Protein 7P1U (pdb70)

Solvent-accessible surface area: 28892 Å² total; per-residue (Å²): 67,89,25,17,146,52,93,94,60,78,63,29,25,12,6,0,62,0,53,64,8,105,91,47,15,110,16,115,115,46,36,20,2,23,0,0,17,8,0,0,1,12,79,3,90,73,1,28,0,0,0,0,0,5,0,6,78,92,24,3,72,66,31,7,30,2,5,0,0,4,15,19,0,114,35,42,108,31,20,0,78,54,75,102,24,14,26,88,7,74,71,18,10,17,93,37,84,40,2,15,0,12,0,0,0,3,25,0,26,100,10,4,10,0,0,0,0,20,3,32,7,40,16,2,78,114,16,47,37,76,30,97,112,66,69,143,8,97,132,9,53,60,71,115,85,0,10,7,14,0,32,16,0,28,1,104,60,24,0,53,84,34,72,177,20,89,48,39,0,129,92,0,1,35,124,57,38,29,56,0,3,0,0,2,2,20,7,29,89,10,96,106,22,34,0,0,0,0,0,40,22,0,0,0,5,0,109,38,98,63,34,111,27,109,22,50,65,20,107,17,188,57,22,17,40,20,2,7,1,1,33,4,52,64,38,97,3,2,0,1,0,60,15,69,109,113,14,42,0,20,9,2,80,15,54,48,105,33,34,33,121,32,62,82,27,111,50,4,28,0,7,12,0,2,1,1,2,28,56,35,30,100,94,141,24,4,18,0,0,0,0,0,0,13,16,65,98,123,79,63,20,8,28,0,13,1,1,80,32,112,55,1,45,140,31,35,70,0,15,36,1,141,60,5,94,49,89,71,5,21,76,31,9,1,13,0,0,3,9,38,4,58,45,81,33,0,0,0,0,0,7,1,24,72,108,99,57,146,46,21,47,132,0,35,39,0,0,0,1,2,5,1,21,12,1,6,0,32,62,5,99,92,80,68,88,25,17,145,53,92,95,59,78,64,30,26,12,5,0,61,0,52,65,8,106,91,46,16,111,16,115,113,46,36,21,2,23,0,0,18,7,0,0,1,13,79,2,89,73,2,29,0,0,0,0,0,4,0,6,77,91,25,4,66,67,32,6,29,2,6,0,0,5,15,19,0,115,35,42,108,31,20,0,78,56,77,104,24,14,25,90,8,75,70,18,10,16,95,38,84,40,2,15,0,13,0,0,0,3,24,0,26,100,9,4,10,0,0,0,0,19,3,31,6,44,20,1,78,114,15,47,36,77,29,95,113,66,69,144,8,87,134,11,53,60,70,113,87,1,10,7,13,0,32,17,0,27,1,104,58,24,0,54,81,35,72,177,19,88,48,38,0,130,91,0,1,36,126,55,35,29,56,0,3,0,0,2,3,22,6,27,87,10,96,110,21,33,0,0,0,1,0,40,22,0,0,0,4,0,107,38,97,63,36,109,28,108,23,49,65,20,108,18,188,57,22,17,40,21,3,10,1,1,32,4,51,65,37,96,3,2,0,1,0,60,14,70,107,114,13,43,0,20,9,2,82,15,55,50,103,34,33,33,121,32,61,84,27,111,50,3,28,0,6,12,0,3,1,2,3,25,55,39,30,99,93,142,24,5,19,0,0,0,0,0,0,12,16,66,98,124,79,65,20,7,29,0,14,1,1,80,33,113,53,1,46,139,32,35,70,1,17,37,1,141,57,4,90,51,86,72,6,21,80,32,9,1,13,0,0,3,10,32,7,58,46,84,34,0,0,0,0,0,7,1,23,71,108,97,56,144,51,26,55,141,0,34,38,0,0,0,1,2,6,1,23,10,1,5,0,32,62,5,100,89,79

InterPro domains:
  IPR011040 Sialidase [PF13859] (64-228)
  IPR026856 Sialidase family [PTHR10628] (38-402)
  IPR036278 Sialidase superfamily [SSF50939] (56-403)

Sequence (766 aa):
DPAGKAAQYHKEYALFRSANMPSPDKLATGVGFHSFRIPAVVRTNTGRIILAFAEGRRHNNRDYGDINLVYKRTKSPTNNGENPTDWESSSLRREVVGTTGPHTWGNPTPVVDGNTIYLFLSMMNDGAYSQNGGNTLPDGTKTKKIIDSSTWVGRRHLYLTTSTDDGDTWTKPVDMMTKTLTPDGQAWDAVGPGNGIKLSSTGELVIPAQGRNIIGRGPSGNRTTWSMQILLKGAGSEGTICQTPDGKLMRNDRPGPMMGHRSVARGTLAGLGPFATDNGLPDPACQGSILSYNSDEPARTIFMNSASTDRRTAMRVRISYDKDAAKFNFGRELKDAPLGNVGNEGGYSSMTKKTSDYKIGALVESDWYEDKGGEKSSHRCIIWRRFNLSWIINGPNNDPAGKAAQYHKEYALFRSANMPSPDKLATGVGFHSFRIPAVVRTNTGRIILAFAEGRRHNNRDYGDINLVYKRTKSPTNNGENPTDWESSSLRREVVGTTGPHTWGNPTPVVDGNTIYLFLSMMNDGAYSQNGGNTLPDGTKTKKIIDSSTWVGRRHLYLTTSTDDGDTWTKPVDMTKTLTPDGQAWDAVGPGNGIKLSSTGELVIPAQGRNIIGRGPSGNRTTWSMQILLKGAGSEGTICQTPDGKLMRNDRPGPMMGHRSVARGTLAGLGPFATDNGLPDPACQGSILSYNSDEPARTIFMNSASTDRRTAMRVRISYDKDAAKFNFGRELKDAPLGNVGNEGGYSSMTKTSDYKIGALVESDWYEDKGGEKSSHRCIIWRRFNLSWIINGPNN

Secondary structure (DSSP, 8-state):
-GGGGSPP-EEEEEEE--TTSSS--B-TTS-B-SEEEEEEEEE-TTS-EEEEEEEESSSS-SSSSEEEEEEEBSSSSSTT-SGGGBPPPEEEE--TT-EEEEEEEEEETTEEEEEEEEE-TTEESSS--B-TTS-BPEEP-SSTTTSPEEEEEEESSTTS--PPPEE-HHHHS-TT--S--B-SS--EE-TTS-EEEEETTEEEEEESSTT--EEEEEE-SS--SSEEEEE-TTS-EEEEE--SSSEEEEEEEEETTEE---EEEEEEEESS---EEEEEESSSSPEEEEEEE-SSS-S--EEEEEE-STT-------EEGGGS--SSS-EEEEEEEEEE-TTS-EEEEEEEE--EEEESTT--EEEEEEEE-HHHHHT-TT-/-GGGGSPP-EEEEEEE--TTSSS--B-TTS-B-SEEEEEEEEE-TTS-EEEEEEEESSSS-SSSSEEEEEEEBSSSSSTT-SGGGBPPPEEEE--TT-EEEEEEEEEETTEEEEEEEEE-TTEESSS--B-TTS-BPEEP-SSTTTSPEEEEEEESSTTS--PPPEE-HHHHS-TT--S--B-SS--EE-TTS-EEEEETTEEEEEESSTT--EEEEEE-SS--SSEEEEE-TTS-EEEEE--SSSEEEEEEEEETTEE---EEEEEEEESS---EEEEEESSSSPEEEEEEE-SSS-S--EEEEEE-STT-------EEGGGS--SSS-EEEEEEEEEE-TTS-EEEEEEEE--EEEESTT--EEEEEEEE-HHHHHT-TT-

Nearest PDB structures (foldseek):
  7p1v-assembly1_A  TM=1.002E+00  e=6.446E-81  Trichophyton rubrum
  4m4v-assembly2_B  TM=9.978E-01  e=6.997E-69  Aspergillus fumigatus Af293
  4m4n-assembly2_B  TM=9.992E-01  e=8.607E-68  Aspergillus fumigatus Af293
  4m4u-assembly2_B  TM=9.975E-01  e=6.590E-68  Aspergillus fumigatus Af293
  2xzj-assembly2_B  TM=9.994E-01  e=1.549E-67  Aspergillus fumigatus Af293

Foldseek 3Di:
DVLLPDDWDKDKDFQAAAPPDPPHADAPVRQAARAWAQWAWEQEPLLKIKIWTWRHRPFQDQAWQIFIKIKIQPHSAPLCPDNVRIDGMDTQGRPDRKGKGLWAWEYFHQKIKTKIKIAGRQEDCQWQPADPVGDTHGHFFQDPRRAMWMWMWMDNPRPPHIDDIDTCCVFAPDHGHTYWHWARYYWYAAPVGWIWTHIAQWIWIWDDHGPDTDIHTGGAPPAHGHWEWDQFLLRKIKIWGQDPAQFATWMWIGHSVYIDDTDGQNQAGACRAHWEKAFQDNPPQTKIKIWFQRHSHDFLFIFIWIDSDRRSNHTDRWAGCCVVDDDRFARWGGYKYWYAGPVQKIKMKTKHWNCPVPPDGSIYITIMIMIIHPNNGVPHPRD/DVLLPDDWDKDKDFQAAAPPDPPHADAPVRQAARAWAQWAWEQEPLLKIKIWTWRHRPFQDQAWQIFIKIKIQPHSAPLCPDNVRIDGMDTQGRPDRKGKALWAWEYFHQKIKTKIKIAGRQEDCQWQPADPVGDTHGHFFQDPRRAMWMWMWMDNPRPPHIDDIDTCCVFAPDHGHTYWHWARYYWYAAPVGWIWTHIAQWIWIWDDHGPDTDIHTGGAPPAHGHWEWDQFLLRKIKIWGQDPAQFATWMWIGHSVYIDDTDGQNQAGACRAHWEKAFQDNPPQTKIKIWFQRHSHDFLFIFIWIDSDRRSSHTDRWAGCCVVDDDRFARWGGYKYWYAGPVQKIKMKTKHWNCPVPPDGSIYITIMIMIIHVNNGVPHPRD

Radius of gyration: 30.81 Å; Cα contacts (8 Å, |Δi|>4): 2416; chains: 2; bounding box: 47×72×92 Å

Structure (mmCIF, N/CA/C/O backbone):
data_7P1U
#
_entry.id   7P1U
#
_cell.length_a   62.450
_cell.length_b   74.010
_cell.length_c   160.690
_cell.angle_alpha   90.000
_cell.angle_beta   90.000
_cell.angle_gamma   90.000
#
_symmetry.space_group_name_H-M   'P 21 2 21'
#
loop_
_entity.id
_entity.type
_entity.pdbx_description
1 polymer 'Extracellular sialidase/neuraminidase'
2 non-polymer 'deamino-alpha-neuraminic acid'
3 non-polymer GLYCEROL
4 water water
#
loop_
_atom_site.group_PDB
_atom_site.id
_atom_site.type_symbol
_atom_site.label_atom_id
_atom_site.label_alt_id
_atom_site.label_comp_id
_atom_site.label_asym_id
_atom_site.label_entity_id
_atom_site.label_seq_id
_atom_site.pdbx_PDB_ins_code
_atom_site.Cartn_x
_atom_site.Cartn_y
_atom_site.Cartn_z
_atom_site.occupancy
_atom_site.B_iso_or_equiv
_atom_site.auth_seq_id
_atom_site.auth_comp_id
_atom_site.auth_asym_id
_atom_site.auth_atom_id
_atom_site.pdbx_PDB_model_num
ATOM 1 N N . ASP A 1 4 ? 16.698 -32.270 -49.670 1.00 22.60 26 ASP A N 1
ATOM 2 C CA . ASP A 1 4 ? 17.347 -31.364 -48.701 1.00 18.23 26 ASP A CA 1
ATOM 3 C C . ASP A 1 4 ? 18.705 -30.899 -49.210 1.00 18.23 26 ASP A C 1
ATOM 4 O O . ASP A 1 4 ? 19.643 -31.700 -49.297 1.00 19.15 26 ASP A O 1
ATOM 9 N N . PRO A 1 5 ? 18.828 -29.601 -49.526 1.00 18.58 27 PRO A N 1
ATOM 10 C CA . PRO A 1 5 ? 20.082 -29.111 -50.068 1.00 19.51 27 PRO A CA 1
ATOM 11 C C . PRO A 1 5 ? 21.262 -29.298 -49.127 1.00 19.25 27 PRO A C 1
ATOM 12 O O . PRO A 1 5 ? 22.415 -29.305 -49.556 1.00 19.82 27 PRO A O 1
ATOM 16 N N . ALA A 1 6 ? 21.009 -29.451 -47.825 1.00 16.19 28 ALA A N 1
ATOM 17 C CA . ALA A 1 6 ? 22.114 -29.671 -46.904 1.00 16.44 28 ALA A CA 1
ATOM 18 C C . ALA A 1 6 ? 22.792 -31.000 -47.164 1.00 19.36 28 ALA A C 1
ATOM 19 O O . ALA A 1 6 ? 23.944 -31.148 -46.692 1.00 20.03 28 ALA A O 1
ATOM 21 N N . GLY A 1 7 ? 22.097 -31.975 -47.854 1.00 26.65 29 GLY A N 1
ATOM 22 C CA . GLY A 1 7 ? 22.712 -33.274 -48.040 1.00 32.75 29 GLY A CA 1
ATOM 23 C C . GLY A 1 7 ? 23.887 -33.176 -49.059 1.00 32.58 29 GLY A C 1
ATOM 24 O O . GLY A 1 7 ? 24.683 -34.108 -49.188 1.00 33.42 29 GLY A O 1
ATOM 25 N N . LYS A 1 8 ? 24.014 -32.031 -49.787 1.00 30.56 30 LYS A N 1
ATOM 26 C CA . LYS A 1 8 ? 25.115 -31.849 -50.807 1.00 33.75 30 LYS A CA 1
ATOM 27 C C . LYS A 1 8 ? 26.397 -31.444 -50.177 1.00 38.98 30 LYS A C 1
ATOM 28 O O . LYS A 1 8 ? 27.478 -31.458 -50.845 1.00 78.32 30 LYS A O 1
ATOM 34 N N . ALA A 1 9 ? 26.336 -31.028 -48.885 1.00 28.98 31 ALA A N 1
ATOM 35 C CA . ALA A 1 9 ? 27.539 -30.506 -48.240 1.00 14.15 31 ALA A CA 1
ATOM 36 C C . ALA A 1 9 ? 28.440 -31.676 -47.772 1.00 17.81 31 ALA A C 1
ATOM 37 O O . ALA A 1 9 ? 27.980 -32.832 -47.694 1.00 18.47 31 ALA A O 1
ATOM 39 N N . ALA A 1 10 ? 29.759 -31.398 -47.623 1.00 20.29 32 ALA A N 1
ATOM 40 C CA . ALA A 1 10 ? 30.683 -32.428 -47.169 1.00 23.99 32 ALA A CA 1
ATOM 41 C C . ALA A 1 10 ? 30.253 -32.823 -45.753 1.00 20.42 32 ALA A C 1
ATOM 42 O O . ALA A 1 10 ? 30.021 -31.968 -44.892 1.00 25.61 32 ALA A O 1
ATOM 44 N N . GLN A 1 11 ? 30.183 -34.123 -45.565 1.00 18.59 33 GLN A N 1
ATOM 45 C CA . GLN A 1 11 ? 29.845 -34.606 -44.255 1.00 17.61 33 GLN A CA 1
ATOM 46 C C . GLN A 1 11 ? 30.886 -34.234 -43.200 1.00 15.50 33 GLN A C 1
ATOM 47 O O . GLN A 1 11 ? 32.070 -34.370 -43.440 1.00 17.41 33 GLN A O 1
ATOM 53 N N . TYR A 1 12 ? 30.405 -33.812 -42.047 1.00 13.35 34 TYR A N 1
ATOM 54 C CA . TYR A 1 12 ? 31.253 -33.484 -40.928 1.00 12.08 34 TYR A CA 1
ATOM 55 C C . TYR A 1 12 ? 30.790 -34.195 -39.697 1.00 10.06 34 TYR A C 1
ATOM 56 O O . TYR A 1 12 ? 29.622 -34.153 -39.365 1.00 9.36 34 TYR A O 1
ATOM 65 N N . HIS A 1 13 ? 31.733 -34.790 -38.984 1.00 9.75 35 HIS A N 1
ATOM 66 C CA . HIS A 1 13 ? 31.472 -35.277 -37.641 1.00 8.74 35 HIS A CA 1
ATOM 67 C C . HIS A 1 13 ? 32.765 -35.159 -36.871 1.00 8.10 35 HIS A C 1
ATOM 68 O O . HIS A 1 13 ? 33.857 -35.285 -37.448 1.00 9.14 35 HIS A O 1
ATOM 75 N N . LYS A 1 14 ? 32.637 -34.932 -35.571 1.00 8.11 36 LYS A N 1
ATOM 76 C CA . LYS A 1 14 ? 33.787 -34.961 -34.678 1.00 8.03 36 LYS A CA 1
ATOM 77 C C . LYS A 1 14 ? 33.267 -35.371 -33.309 1.00 8.13 36 LYS A C 1
ATOM 78 O O . LYS A 1 14 ? 32.147 -35.000 -32.932 1.00 8.31 36 LYS A O 1
ATOM 84 N N . GLU A 1 15 ? 34.062 -36.139 -32.570 1.00 7.94 37 GLU A N 1
ATOM 85 C CA . GLU A 1 15 ? 33.582 -36.668 -31.326 1.00 8.26 37 GLU A CA 1
ATOM 86 C C . GLU A 1 15 ? 34.720 -36.897 -30.342 1.00 8.13 37 GLU A C 1
ATOM 87 O O . GLU A 1 15 ? 35.791 -37.308 -30.740 1.00 9.31 37 GLU A O 1
ATOM 93 N N . TYR A 1 16 ? 34.471 -36.563 -29.070 1.00 8.15 38 TYR A N 1
ATOM 94 C CA . TYR A 1 16 ? 35.439 -36.809 -28.041 1.00 7.47 38 TYR A CA 1
ATOM 95 C C . TYR A 1 16 ? 34.723 -36.758 -26.701 1.00 7.21 38 TYR A C 1
ATOM 96 O O . TYR A 1 16 ? 33.650 -36.194 -26.578 1.00 7.68 38 TYR A O 1
ATOM 105 N N . ALA A 1 17 ? 35.327 -37.350 -25.678 1.00 8.14 39 ALA A N 1
ATOM 106 C CA . ALA A 1 17 ? 34.734 -37.296 -24.359 1.00 8.06 39 ALA A CA 1
ATOM 107 C C . ALA A 1 17 ? 34.791 -35.888 -23.786 1.00 7.49 39 ALA A C 1
ATOM 108 O O . ALA A 1 17 ? 35.818 -35.228 -23.862 1.00 9.01 39 ALA A O 1
ATOM 110 N N . LEU A 1 18 ? 33.696 -35.441 -23.203 1.00 6.91 40 LEU A N 1
ATOM 111 C CA . LEU A 1 18 ? 33.645 -34.135 -22.556 1.00 7.38 40 LEU A CA 1
ATOM 112 C C . LEU A 1 18 ? 33.576 -34.196 -21.033 1.00 7.09 40 LEU A C 1
ATOM 113 O O . LEU A 1 18 ? 34.109 -33.333 -20.361 1.00 8.78 40 LEU A O 1
ATOM 118 N N . PHE A 1 19 ? 32.866 -35.184 -20.499 1.00 6.28 41 PHE A N 1
ATOM 119 C CA . PHE A 1 19 ? 32.839 -35.409 -19.062 1.00 6.46 41 PHE A CA 1
ATOM 120 C C . PHE A 1 19 ? 33.492 -36.754 -18.826 1.00 6.52 41 PHE A C 1
ATOM 121 O O . PHE A 1 19 ? 32.970 -37.783 -19.231 1.00 7.17 41 PHE A O 1
ATOM 129 N N . ARG A 1 20 ? 34.680 -36.701 -18.231 1.00 6.46 42 ARG A N 1
ATOM 130 C CA . ARG A 1 20 ? 35.584 -37.829 -18.117 1.00 7.15 42 ARG A CA 1
ATOM 131 C C . ARG A 1 20 ? 35.509 -38.380 -16.707 1.00 6.92 42 ARG A C 1
ATOM 132 O O . ARG A 1 20 ? 35.846 -37.717 -15.733 1.00 6.98 42 ARG A O 1
ATOM 140 N N . SER A 1 21 ? 34.990 -39.591 -16.612 1.00 7.24 43 SER A N 1
ATOM 141 C CA . SER A 1 21 ? 34.801 -40.267 -15.343 1.00 7.64 43 SER A CA 1
ATOM 142 C C . SER A 1 21 ? 36.124 -40.544 -14.643 1.00 7.00 43 SER A C 1
ATOM 143 O O . SER A 1 21 ? 37.206 -40.465 -15.242 1.00 7.01 43 SER A O 1
ATOM 146 N N . ALA A 1 22 ? 36.037 -40.879 -13.362 1.00 8.03 44 ALA A N 1
ATOM 147 C CA . ALA A 1 22 ? 37.181 -40.931 -12.477 1.00 8.52 44 ALA A CA 1
ATOM 148 C C . ALA A 1 22 ? 38.226 -41.907 -12.927 1.00 8.26 44 ALA A C 1
ATOM 149 O O . ALA A 1 22 ? 39.401 -41.761 -12.585 1.00 9.25 44 ALA A O 1
ATOM 151 N N . ASN A 1 23 ? 37.806 -42.938 -13.645 1.00 8.58 45 ASN A N 1
ATOM 152 C CA . ASN A 1 23 ? 38.724 -43.972 -14.149 1.00 8.91 45 ASN A CA 1
ATOM 153 C C . ASN A 1 23 ? 39.494 -43.576 -15.403 1.00 9.41 45 ASN A C 1
ATOM 154 O O . ASN A 1 23 ? 40.400 -44.310 -15.791 1.00 9.85 45 ASN A O 1
ATOM 159 N N . MET A 1 24 ? 39.121 -42.485 -16.033 1.00 13.58 46 MET A N 1
ATOM 160 C CA . MET A 1 24 ? 39.768 -42.110 -17.264 1.00 8.94 46 MET A CA 1
ATOM 161 C C . MET A 1 24 ? 40.961 -41.225 -17.005 1.00 9.08 46 MET A C 1
ATOM 162 O O . MET A 1 24 ? 41.015 -40.522 -16.016 1.00 9.53 46 MET A O 1
ATOM 167 N N . PRO A 1 25 ? 41.904 -41.190 -17.947 1.00 10.19 47 PRO A N 1
ATOM 168 C CA . PRO A 1 25 ? 42.998 -40.225 -17.829 1.00 11.45 47 PRO A CA 1
ATOM 169 C C . PRO A 1 25 ? 42.399 -38.812 -17.805 1.00 10.84 47 PRO A C 1
ATOM 170 O O . PRO A 1 25 ? 41.374 -38.560 -18.439 1.00 10.57 47 PRO A O 1
ATOM 174 N N . SER A 1 26 ? 43.050 -37.917 -17.074 1.00 11.33 48 SER A N 1
ATOM 175 C CA . SER A 1 26 ? 42.572 -36.532 -16.962 1.00 11.98 48 SER A CA 1
ATOM 176 C C . SER A 1 26 ? 41.093 -36.511 -16.597 1.00 9.67 48 SER A C 1
ATOM 177 O O . SER A 1 26 ? 40.256 -35.910 -17.280 1.00 10.74 48 SER A O 1
ATOM 180 N N . PRO A 1 27 ? 40.735 -37.154 -15.479 1.00 9.09 49 PRO A N 1
ATOM 181 C CA . PRO A 1 27 ? 39.350 -37.170 -15.079 1.00 8.59 49 PRO A CA 1
ATOM 182 C C . PRO A 1 27 ? 38.878 -35.782 -14.697 1.00 8.09 49 PRO A C 1
ATOM 183 O O . PRO A 1 27 ? 39.655 -34.973 -14.223 1.00 9.90 49 PRO A O 1
ATOM 187 N N . ASP A 1 28 ? 37.604 -35.505 -14.934 1.00 7.41 50 ASP A N 1
ATOM 188 C CA . ASP A 1 28 ? 37.055 -34.206 -14.586 1.00 7.61 50 ASP A CA 1
ATOM 189 C C . ASP A 1 28 ? 36.828 -34.096 -13.087 1.00 8.06 50 ASP A C 1
ATOM 190 O O . ASP A 1 28 ? 36.089 -34.892 -12.495 1.00 8.55 50 ASP A O 1
ATOM 195 N N . LYS A 1 29 ? 37.407 -33.052 -12.510 1.00 8.15 51 LYS A N 1
ATOM 196 C CA . LYS A 1 29 ? 37.267 -32.735 -11.101 1.00 8.59 51 LYS A CA 1
ATOM 197 C C . LYS A 1 29 ? 37.007 -31.251 -10.973 1.00 7.46 51 LYS A C 1
ATOM 198 O O . LYS A 1 29 ? 37.428 -30.454 -11.797 1.00 8.99 51 LYS A O 1
ATOM 204 N N . LEU A 1 30 ? 36.314 -30.885 -9.908 1.00 7.06 52 LEU A N 1
ATOM 205 C CA . LEU A 1 30 ? 36.163 -29.486 -9.544 1.00 7.91 52 LEU A CA 1
ATOM 206 C C . LEU A 1 30 ? 37.476 -28.939 -9.028 1.00 8.61 52 LEU A C 1
ATOM 207 O O . LEU A 1 30 ? 38.361 -29.667 -8.600 1.00 9.21 52 LEU A O 1
ATOM 212 N N . ALA A 1 31 ? 37.564 -27.619 -8.964 1.00 10.94 53 ALA A N 1
ATOM 213 C CA . ALA A 1 31 ? 38.766 -26.959 -8.496 1.00 14.08 53 ALA A CA 1
ATOM 214 C C . ALA A 1 31 ? 39.051 -27.300 -7.024 1.00 12.08 53 ALA A C 1
ATOM 215 O O . ALA A 1 31 ? 40.198 -27.176 -6.572 1.00 13.73 53 ALA A O 1
ATOM 217 N N . THR A 1 32 ? 38.024 -27.707 -6.271 1.00 11.00 54 THR A N 1
ATOM 218 C CA . THR A 1 32 ? 38.188 -28.135 -4.896 1.00 9.70 54 THR A CA 1
ATOM 219 C C . THR A 1 32 ? 38.822 -29.496 -4.762 1.00 9.05 54 THR A C 1
ATOM 220 O O . THR A 1 32 ? 39.144 -29.918 -3.647 1.00 10.67 54 THR A O 1
ATOM 224 N N . GLY A 1 33 ? 38.995 -30.213 -5.876 1.00 9.37 55 GLY A N 1
ATOM 225 C CA . GLY A 1 33 ? 39.508 -31.553 -5.848 1.00 9.04 55 GLY A CA 1
ATOM 226 C C . GLY A 1 33 ? 38.442 -32.615 -5.801 1.00 8.31 55 GLY A C 1
ATOM 227 O O . GLY A 1 33 ? 38.773 -33.793 -5.875 1.00 9.17 55 GLY A O 1
ATOM 228 N N . VAL A 1 34 ? 37.170 -32.226 -5.713 1.00 8.34 56 VAL A N 1
ATOM 229 C CA . VAL A 1 34 ? 36.106 -33.214 -5.768 1.00 8.60 56 VAL A CA 1
ATOM 230 C C . VAL A 1 34 ? 35.996 -33.766 -7.186 1.00 8.34 56 VAL A C 1
ATOM 231 O O . VAL A 1 34 ? 35.764 -33.023 -8.134 1.00 8.33 56 VAL A O 1
ATOM 235 N N . GLY A 1 35 ? 36.158 -35.077 -7.296 1.00 9.18 57 GLY A N 1
ATOM 236 C CA . GLY A 1 35 ? 35.924 -35.800 -8.523 1.00 8.97 57 GLY A CA 1
ATOM 237 C C . GLY A 1 35 ? 34.669 -36.625 -8.453 1.00 7.84 57 GLY A C 1
ATOM 238 O O . GLY A 1 35 ? 33.943 -36.645 -7.465 1.00 8.54 57 GLY A O 1
ATOM 239 N N . PHE A 1 36 ? 34.446 -37.332 -9.546 1.00 7.44 58 PHE A N 1
ATOM 240 C CA . PHE A 1 36 ? 33.187 -38.026 -9.747 1.00 6.91 58 PHE A CA 1
ATOM 241 C C . PHE A 1 36 ? 33.418 -39.358 -10.402 1.00 6.72 58 PHE A C 1
ATOM 242 O O . PHE A 1 36 ? 34.018 -39.463 -11.483 1.00 7.12 58 PHE A O 1
ATOM 250 N N . HIS A 1 37 ? 32.884 -40.385 -9.771 1.00 6.87 59 HIS A N 1
ATOM 251 C CA . HIS A 1 37 ? 32.890 -41.729 -10.333 1.00 6.98 59 HIS A CA 1
ATOM 252 C C . HIS A 1 37 ? 32.325 -41.730 -11.731 1.00 6.52 59 HIS A C 1
ATOM 253 O O . HIS A 1 37 ? 32.908 -42.307 -12.646 1.00 7.71 59 HIS A O 1
ATOM 260 N N . SER A 1 38 ? 31.176 -41.086 -11.865 1.00 6.01 60 SER A N 1
ATOM 261 C CA . SER A 1 38 ? 30.414 -41.125 -13.110 1.00 6.28 60 SER A CA 1
ATOM 262 C C . SER A 1 38 ? 29.840 -39.753 -13.394 1.00 5.85 60 SER A C 1
ATOM 263 O O . SER A 1 38 ? 29.504 -38.995 -12.489 1.00 6.34 60 SER A O 1
ATOM 266 N N . PHE A 1 39 ? 29.642 -39.498 -14.691 1.00 5.65 61 PHE A N 1
ATOM 267 C CA . PHE A 1 39 ? 28.843 -38.397 -15.159 1.00 5.46 61 PHE A CA 1
ATOM 268 C C . PHE A 1 39 ? 27.703 -38.978 -15.957 1.00 5.62 61 PHE A C 1
ATOM 269 O O . PHE A 1 39 ? 27.930 -39.821 -16.825 1.00 5.84 61 PHE A O 1
ATOM 277 N N . ARG A 1 40 ? 26.491 -38.531 -15.677 1.00 5.43 62 ARG A N 1
ATOM 278 C CA . ARG A 1 40 ? 25.298 -38.958 -16.372 1.00 5.53 62 ARG A CA 1
ATOM 279 C C . ARG A 1 40 ? 24.406 -37.747 -16.578 1.00 5.14 62 ARG A C 1
ATOM 280 O O . ARG A 1 40 ? 24.611 -36.694 -15.982 1.00 5.79 62 ARG A O 1
ATOM 288 N N . ILE A 1 41 ? 23.371 -37.944 -17.379 1.00 5.27 63 ILE A N 1
ATOM 289 C CA . ILE A 1 41 ? 22.238 -37.016 -17.438 1.00 5.51 63 ILE A CA 1
ATOM 290 C C . ILE A 1 41 ? 22.650 -35.669 -18.029 1.00 5.21 63 ILE A C 1
ATOM 291 O O . ILE A 1 41 ? 22.591 -34.634 -17.415 1.00 5.70 63 ILE A O 1
ATOM 296 N N . PRO A 1 42 ? 23.053 -35.697 -19.317 1.00 5.41 64 PRO A N 1
ATOM 297 C CA . PRO A 1 42 ? 23.526 -34.494 -19.956 1.00 5.64 64 PRO A CA 1
ATOM 298 C C . PRO A 1 42 ? 22.427 -33.499 -20.315 1.00 5.17 64 PRO A C 1
ATOM 299 O O . PRO A 1 42 ? 21.283 -33.858 -20.591 1.00 5.67 64 PRO A O 1
ATOM 303 N N . ALA A 1 43 ? 22.842 -32.249 -20.453 1.00 5.44 65 ALA A N 1
ATOM 304 C CA . ALA A 1 43 ? 21.991 -31.204 -20.997 1.00 5.59 65 ALA A CA 1
ATOM 305 C C . ALA A 1 43 ? 22.898 -30.205 -21.666 1.00 5.33 65 ALA A C 1
ATOM 306 O O . ALA A 1 43 ? 23.938 -29.847 -21.117 1.00 6.11 65 ALA A O 1
ATOM 308 N N . VAL A 1 44 ? 22.525 -29.711 -22.845 1.00 5.88 66 VAL A N 1
ATOM 309 C CA . VAL A 1 44 ? 23.366 -28.730 -23.514 1.00 6.38 66 VAL A CA 1
ATOM 310 C C . VAL A 1 44 ? 22.517 -27.655 -24.180 1.00 6.30 66 VAL A C 1
ATOM 311 O O . VAL A 1 44 ? 21.459 -27.959 -24.729 1.00 7.55 66 VAL A O 1
ATOM 315 N N . VAL A 1 45 ? 22.985 -26.416 -24.079 1.00 6.45 67 VAL A N 1
ATOM 316 C CA . VAL A 1 45 ? 22.389 -25.296 -24.811 1.00 6.73 67 VAL A CA 1
ATOM 317 C C . VAL A 1 45 ? 23.437 -24.395 -25.365 1.00 6.98 67 VAL A C 1
ATOM 318 O O . VAL A 1 45 ? 24.489 -24.192 -24.761 1.00 8.49 67 VAL A O 1
ATOM 322 N N . ARG A 1 46 ? 23.111 -23.793 -26.501 1.00 8.47 68 ARG A N 1
ATOM 323 C CA . ARG A 1 46 ? 23.872 -22.669 -27.026 1.00 8.34 68 ARG A CA 1
ATOM 324 C C . ARG A 1 46 ? 23.203 -21.399 -26.520 1.00 8.19 68 ARG A C 1
ATOM 325 O O . ARG A 1 46 ? 22.003 -21.211 -26.718 1.00 9.32 68 ARG A O 1
ATOM 333 N N . THR A 1 47 ? 23.969 -20.516 -25.913 1.00 8.72 69 THR A N 1
ATOM 334 C CA . THR A 1 47 ? 23.428 -19.249 -25.453 1.00 8.91 69 THR A CA 1
ATOM 335 C C . THR A 1 47 ? 23.356 -18.277 -26.626 1.00 9.27 69 THR A C 1
ATOM 336 O O . THR A 1 47 ? 23.885 -18.523 -27.724 1.00 9.35 69 THR A O 1
ATOM 340 N N . ASN A 1 48 ? 22.740 -17.127 -26.381 1.00 10.12 70 ASN A N 1
ATOM 341 C CA . ASN A 1 48 ? 22.668 -16.131 -27.445 1.00 11.46 70 ASN A CA 1
ATOM 342 C C . ASN A 1 48 ? 23.980 -15.478 -27.790 1.00 12.06 70 ASN A C 1
ATOM 343 O O . ASN A 1 48 ? 24.052 -14.759 -28.787 1.00 14.60 70 ASN A O 1
ATOM 348 N N . THR A 1 49 ? 25.041 -15.731 -27.031 1.00 10.80 71 THR A N 1
ATOM 349 C CA . THR A 1 49 ? 26.341 -15.257 -27.458 1.00 10.36 71 THR A CA 1
ATOM 350 C C . THR A 1 49 ? 27.031 -16.228 -28.406 1.00 10.46 71 THR A C 1
ATOM 351 O O . THR A 1 49 ? 28.027 -15.866 -29.021 1.00 11.29 71 THR A O 1
ATOM 355 N N . GLY A 1 50 ? 26.539 -17.472 -28.464 1.00 9.94 72 GLY A N 1
ATOM 356 C CA . GLY A 1 50 ? 27.207 -18.546 -29.187 1.00 9.82 72 GLY A CA 1
ATOM 357 C C . GLY A 1 50 ? 27.934 -19.490 -28.252 1.00 8.88 72 GLY A C 1
ATOM 358 O O . GLY A 1 50 ? 28.331 -20.574 -28.676 1.00 9.03 72 GLY A O 1
ATOM 359 N N . ARG A 1 51 ? 28.129 -19.089 -26.996 1.00 8.87 73 ARG A N 1
ATOM 360 C CA . ARG A 1 51 ? 28.766 -19.957 -26.038 1.00 8.64 73 ARG A CA 1
ATOM 361 C C . ARG A 1 51 ? 27.911 -21.210 -25.841 1.00 8.11 73 ARG A C 1
ATOM 362 O O . ARG A 1 51 ? 26.672 -21.145 -25.902 1.00 8.63 73 ARG A O 1
ATOM 370 N N A ILE A 1 52 ? 28.554 -22.356 -25.612 0.50 7.45 74 ILE A N 1
ATOM 371 N N B ILE A 1 52 ? 28.554 -22.355 -25.611 0.50 7.85 74 ILE A N 1
ATOM 372 C CA A ILE A 1 52 ? 27.833 -23.585 -25.317 0.50 7.25 74 ILE A CA 1
ATOM 373 C CA B ILE A 1 52 ? 27.834 -23.584 -25.314 0.50 7.94 74 ILE A CA 1
ATOM 374 C C A ILE A 1 52 ? 28.009 -23.900 -23.846 0.50 6.83 74 ILE A C 1
ATOM 375 C C B ILE A 1 52 ? 28.008 -23.896 -23.844 0.50 7.04 74 ILE A C 1
ATOM 376 O O A ILE A 1 52 ? 29.119 -23.818 -23.309 0.50 7.11 74 ILE A O 1
ATOM 377 O O B ILE A 1 52 ? 29.118 -23.817 -23.308 0.50 7.29 74 ILE A O 1
ATOM 386 N N . LEU A 1 53 ? 26.889 -24.230 -23.204 1.00 6.58 75 LEU A N 1
ATOM 387 C CA . LEU A 1 53 ? 26.848 -24.659 -21.812 1.00 6.42 75 LEU A CA 1
ATOM 388 C C . LEU A 1 53 ? 26.441 -26.125 -21.776 1.00 6.13 75 LEU A C 1
ATOM 389 O O . LEU A 1 53 ? 25.397 -26.488 -22.314 1.00 6.89 75 LEU A O 1
ATOM 394 N N . ALA A 1 54 ? 27.296 -26.953 -21.150 1.00 5.82 76 ALA A N 1
ATOM 395 C CA . ALA A 1 54 ? 27.059 -28.375 -21.030 1.00 5.90 76 ALA A CA 1
ATOM 396 C C . ALA A 1 54 ? 26.949 -28.705 -19.563 1.00 5.90 76 ALA A C 1
ATOM 397 O O . ALA A 1 54 ? 27.832 -28.393 -18.797 1.00 6.98 76 ALA A O 1
ATOM 399 N N . PHE A 1 55 ? 25.841 -29.356 -19.201 1.00 5.74 77 PHE A N 1
ATOM 400 C CA . PHE A 1 55 ? 25.557 -29.729 -17.842 1.00 5.97 77 PHE A CA 1
ATOM 401 C C . PHE A 1 55 ? 25.520 -31.223 -17.704 1.00 5.48 77 PHE A C 1
ATOM 402 O O . PHE A 1 55 ? 25.191 -31.942 -18.652 1.00 5.97 77 PHE A O 1
ATOM 410 N N . ALA A 1 56 ? 25.735 -31.711 -16.479 1.00 5.49 78 ALA A N 1
ATOM 411 C CA . ALA A 1 56 ? 25.599 -33.128 -16.183 1.00 5.84 78 ALA A CA 1
ATOM 412 C C . ALA A 1 56 ? 25.424 -33.300 -14.701 1.00 5.38 78 ALA A C 1
ATOM 413 O O . ALA A 1 56 ? 25.705 -32.420 -13.909 1.00 6.21 78 ALA A O 1
ATOM 415 N N . GLU A 1 57 ? 25.010 -34.507 -14.332 1.00 5.53 79 GLU A N 1
ATOM 416 C CA . GLU A 1 57 ? 25.124 -34.973 -12.967 1.00 5.52 79 GLU A CA 1
ATOM 417 C C . GLU A 1 57 ? 26.511 -35.547 -12.758 1.00 5.50 79 GLU A C 1
ATOM 418 O O . GLU A 1 57 ? 26.920 -36.487 -13.442 1.00 6.35 79 GLU A O 1
ATOM 424 N N . GLY A 1 58 ? 27.185 -35.006 -11.766 1.00 5.73 80 GLY A N 1
ATOM 425 C CA . GLY A 1 58 ? 28.430 -35.569 -11.264 1.00 5.80 80 GLY A CA 1
ATOM 426 C C . GLY A 1 58 ? 28.054 -36.486 -10.116 1.00 5.75 80 GLY A C 1
ATOM 427 O O . GLY A 1 58 ? 27.668 -36.054 -9.029 1.00 6.25 80 GLY A O 1
ATOM 428 N N . ARG A 1 59 ? 28.127 -37.780 -10.384 1.00 5.71 81 ARG A N 1
ATOM 429 C CA . ARG A 1 59 ? 27.704 -38.801 -9.436 1.00 6.13 81 ARG A CA 1
ATOM 430 C C . ARG A 1 59 ? 28.955 -39.242 -8.708 1.00 6.68 81 ARG A C 1
ATOM 431 O O . ARG A 1 59 ? 29.865 -39.864 -9.268 1.00 6.82 81 ARG A O 1
ATOM 439 N N . ARG A 1 60 ? 29.071 -38.725 -7.489 1.00 7.01 82 ARG A N 1
ATOM 440 C CA . ARG A 1 60 ? 30.255 -38.845 -6.623 1.00 8.03 82 ARG A CA 1
ATOM 441 C C . ARG A 1 60 ? 30.909 -40.169 -6.213 1.00 7.76 82 ARG A C 1
ATOM 442 O O . ARG A 1 60 ? 32.125 -40.213 -6.027 1.00 10.40 82 ARG A O 1
ATOM 450 N N . HIS A 1 61 ? 30.142 -41.238 -6.066 1.00 8.11 83 HIS A N 1
ATOM 451 C CA . HIS A 1 61 ? 30.731 -42.481 -5.582 1.00 8.83 83 HIS A CA 1
ATOM 452 C C . HIS A 1 61 ? 30.470 -43.721 -6.415 1.00 8.19 83 HIS A C 1
ATOM 453 O O . HIS A 1 61 ? 31.143 -44.724 -6.232 1.00 9.44 83 HIS A O 1
ATOM 460 N N . ASN A 1 62 ? 29.432 -43.661 -7.228 1.00 8.04 84 ASN A N 1
ATOM 461 C CA . ASN A 1 62 ? 29.007 -44.782 -8.048 1.00 7.79 84 ASN A CA 1
ATOM 462 C C . ASN A 1 62 ? 28.050 -44.218 -9.064 1.00 6.93 84 ASN A C 1
ATOM 463 O O . ASN A 1 62 ? 27.825 -43.019 -9.101 1.00 7.84 84 ASN A O 1
ATOM 468 N N . ASN A 1 63 ? 27.495 -45.070 -9.914 1.00 6.85 85 ASN A N 1
ATOM 469 C CA . ASN A 1 63 ? 26.705 -44.577 -11.014 1.00 7.07 85 ASN A CA 1
ATOM 470 C C . ASN A 1 63 ? 25.232 -44.436 -10.685 1.00 7.36 85 ASN A C 1
ATOM 471 O O . ASN A 1 63 ? 24.468 -44.111 -11.580 1.00 7.32 85 ASN A O 1
ATOM 476 N N . ARG A 1 64 ? 24.840 -44.652 -9.426 1.00 7.53 86 ARG A N 1
ATOM 477 C CA . ARG A 1 64 ? 23.428 -44.678 -9.100 1.00 8.79 86 ARG A CA 1
ATOM 478 C C . ARG A 1 64 ? 22.800 -43.293 -9.105 1.00 7.23 86 ARG A C 1
ATOM 479 O O . ARG A 1 64 ? 23.447 -42.265 -9.033 1.00 7.05 86 ARG A O 1
ATOM 487 N N . ASP A 1 65 ? 21.460 -43.304 -9.190 1.00 6.84 87 ASP A N 1
ATOM 488 C CA . ASP A 1 65 ? 20.675 -42.078 -9.373 1.00 6.88 87 ASP A CA 1
ATOM 489 C C . ASP A 1 65 ? 20.492 -41.297 -8.099 1.00 6.65 87 ASP A C 1
ATOM 490 O O . ASP A 1 65 ? 19.996 -40.175 -8.144 1.00 7.07 87 ASP A O 1
ATOM 495 N N . TYR A 1 66 ? 20.821 -41.932 -6.973 1.00 7.13 88 TYR A N 1
ATOM 496 C CA . TYR A 1 66 ? 20.634 -41.374 -5.645 1.00 7.30 88 TYR A CA 1
ATOM 497 C C . TYR A 1 66 ? 21.992 -41.209 -4.989 1.00 7.25 88 TYR A C 1
ATOM 498 O O . TYR A 1 66 ? 23.021 -41.587 -5.546 1.00 8.14 88 TYR A O 1
ATOM 507 N N . GLY A 1 67 ? 21.983 -40.635 -3.796 1.00 7.21 89 GLY A N 1
ATOM 508 C CA . GLY A 1 67 ? 23.209 -40.333 -3.092 1.00 8.17 89 GLY A CA 1
ATOM 509 C C . GLY A 1 67 ? 23.728 -38.963 -3.437 1.00 6.94 89 GLY A C 1
ATOM 510 O O . GLY A 1 67 ? 23.018 -38.078 -3.920 1.00 7.78 89 GLY A O 1
ATOM 511 N N . ASP A 1 68 ? 25.016 -38.789 -3.151 1.00 6.68 90 ASP A N 1
ATOM 512 C CA . ASP A 1 68 ? 25.656 -37.489 -3.264 1.00 6.88 90 ASP A CA 1
ATOM 513 C C . ASP A 1 68 ? 26.005 -37.244 -4.737 1.00 6.42 90 ASP A C 1
ATOM 514 O O . ASP A 1 68 ? 26.923 -37.852 -5.293 1.00 6.88 90 ASP A O 1
ATOM 519 N N . ILE A 1 69 ? 25.207 -36.393 -5.332 1.00 5.94 91 ILE A N 1
ATOM 520 C CA . ILE A 1 69 ? 25.268 -36.095 -6.760 1.00 6.11 91 ILE A CA 1
ATOM 521 C C . ILE A 1 69 ? 25.196 -34.590 -6.885 1.00 6.38 91 ILE A C 1
ATOM 522 O O . ILE A 1 69 ? 24.293 -33.971 -6.293 1.00 6.43 91 ILE A O 1
ATOM 527 N N . ASN A 1 70 ? 26.110 -34.031 -7.662 1.00 6.63 92 ASN A N 1
ATOM 528 C CA . ASN A 1 70 ? 26.175 -32.600 -7.805 1.00 10.88 92 ASN A CA 1
ATOM 529 C C . ASN A 1 70 ? 25.856 -32.255 -9.281 1.00 6.78 92 ASN A C 1
ATOM 530 O O . ASN A 1 70 ? 26.195 -33.012 -10.172 1.00 8.76 92 ASN A O 1
ATOM 535 N N . LEU A 1 71 ? 25.245 -31.102 -9.506 1.00 6.30 93 LEU A N 1
ATOM 536 C CA . LEU A 1 71 ? 24.950 -30.660 -10.866 1.00 6.95 93 LEU A CA 1
ATOM 537 C C . LEU A 1 71 ? 26.119 -29.815 -11.318 1.00 6.32 93 LEU A C 1
ATOM 538 O O . LEU A 1 71 ? 26.375 -28.757 -10.733 1.00 7.18 93 LEU A O 1
ATOM 543 N N . VAL A 1 72 ? 26.852 -30.327 -12.286 1.00 6.10 94 VAL A N 1
ATOM 544 C CA . VAL A 1 72 ? 28.100 -29.750 -12.738 1.00 6.08 94 VAL A CA 1
ATOM 545 C C . VAL A 1 72 ? 27.950 -29.253 -14.175 1.00 5.94 94 VAL A C 1
ATOM 546 O O . VAL A 1 72 ? 26.973 -29.570 -14.856 1.00 6.01 94 VAL A O 1
ATOM 550 N N . TYR A 1 73 ? 28.940 -28.505 -14.646 1.00 6.29 95 TYR A N 1
ATOM 551 C CA . TYR A 1 73 ? 28.858 -27.942 -15.971 1.00 6.86 95 TYR A CA 1
ATOM 552 C C . TYR A 1 73 ? 30.222 -27.561 -16.474 1.00 6.81 95 TYR A C 1
ATOM 553 O O . TYR A 1 73 ? 31.188 -27.435 -15.729 1.00 7.13 95 TYR A O 1
ATOM 562 N N . LYS A 1 74 ? 30.263 -27.360 -17.778 1.00 7.92 96 LYS A N 1
ATOM 563 C CA . LYS A 1 74 ? 31.402 -26.753 -18.490 1.00 7.76 96 LYS A CA 1
ATOM 564 C C . LYS A 1 74 ? 30.817 -25.787 -19.467 1.00 7.59 96 LYS A C 1
ATOM 565 O O . LYS A 1 74 ? 29.735 -26.002 -20.004 1.00 9.52 96 LYS A O 1
ATOM 571 N N . ARG A 1 75 ? 31.597 -24.771 -19.795 1.00 7.43 97 ARG A N 1
ATOM 572 C CA . ARG A 1 75 ? 31.270 -23.877 -20.907 1.00 7.67 97 ARG A CA 1
ATOM 573 C C . ARG A 1 75 ? 32.364 -23.900 -21.923 1.00 6.97 97 ARG A C 1
ATOM 574 O O . ARG A 1 75 ? 33.527 -24.135 -21.594 1.00 7.80 97 ARG A O 1
ATOM 582 N N . THR A 1 76 ? 32.035 -23.546 -23.155 1.00 7.24 98 THR A N 1
ATOM 583 C CA . THR A 1 76 ? 33.095 -23.200 -24.055 1.00 7.72 98 THR A CA 1
ATOM 584 C C . THR A 1 76 ? 33.813 -21.949 -23.568 1.00 8.11 98 THR A C 1
ATOM 585 O O . THR A 1 76 ? 33.209 -21.025 -23.028 1.00 8.60 98 THR A O 1
ATOM 589 N N . LYS A 1 77 ? 35.125 -21.916 -23.786 1.00 8.61 99 LYS A N 1
ATOM 590 C CA . LYS A 1 77 ? 35.956 -20.837 -23.244 1.00 10.56 99 LYS A CA 1
ATOM 591 C C . LYS A 1 77 ? 35.601 -19.506 -23.852 1.00 10.52 99 LYS A C 1
ATOM 592 O O . LYS A 1 77 ? 35.693 -18.505 -23.166 1.00 13.06 99 LYS A O 1
ATOM 598 N N . SER A 1 78 ? 35.177 -19.508 -25.127 1.00 9.86 100 SER A N 1
ATOM 599 C CA . SER A 1 78 ? 34.730 -18.295 -25.774 1.00 11.26 100 SER A CA 1
ATOM 600 C C . SER A 1 78 ? 33.345 -18.518 -26.329 1.00 10.97 100 SER A C 1
ATOM 601 O O . SER A 1 78 ? 32.875 -19.674 -26.433 1.00 11.40 100 SER A O 1
ATOM 604 N N . PRO A 1 79 ? 32.685 -17.426 -26.743 1.00 10.97 101 PRO A N 1
ATOM 605 C CA . PRO A 1 79 ? 31.385 -17.585 -27.377 1.00 9.13 101 PRO A CA 1
ATOM 606 C C . PRO A 1 79 ? 31.495 -18.069 -28.814 1.00 9.54 101 PRO A C 1
ATOM 607 O O . PRO A 1 79 ? 30.476 -18.400 -29.372 1.00 11.43 101 PRO A O 1
ATOM 611 N N . THR A 1 80 ? 32.678 -18.073 -29.406 1.00 11.29 102 THR A N 1
ATOM 612 C CA . THR A 1 80 ? 32.790 -18.292 -30.833 1.00 12.30 102 THR A CA 1
ATOM 613 C C . THR A 1 80 ? 33.495 -19.589 -31.214 1.00 11.26 102 THR A C 1
ATOM 614 O O . THR A 1 80 ? 33.604 -19.899 -32.397 1.00 13.49 102 THR A O 1
ATOM 618 N N . ASN A 1 81 ? 33.980 -20.377 -30.245 1.00 10.27 103 ASN A N 1
ATOM 619 C CA . ASN A 1 81 ? 34.756 -21.555 -30.630 1.00 10.12 103 ASN A CA 1
ATOM 620 C C . ASN A 1 81 ? 33.922 -22.792 -30.956 1.00 9.92 103 ASN A C 1
ATOM 621 O O . ASN A 1 81 ? 34.467 -23.747 -31.512 1.00 9.97 103 ASN A O 1
ATOM 626 N N . ASN A 1 82 ? 32.639 -22.751 -30.616 1.00 9.22 104 ASN A N 1
ATOM 627 C CA . ASN A 1 82 ? 31.670 -23.775 -31.023 1.00 9.72 104 ASN A CA 1
ATOM 628 C C . ASN A 1 82 ? 31.981 -25.160 -30.477 1.00 8.95 104 ASN A C 1
ATOM 629 O O . ASN A 1 82 ? 31.452 -26.162 -30.960 1.00 9.27 104 ASN A O 1
ATOM 634 N N . GLY A 1 83 ? 32.814 -25.212 -29.443 1.00 8.81 105 GLY A N 1
ATOM 635 C CA . GLY A 1 83 ? 33.133 -26.515 -28.852 1.00 9.16 105 GLY A CA 1
ATOM 636 C C . GLY A 1 83 ? 33.876 -27.443 -29.804 1.00 9.04 105 GLY A C 1
ATOM 637 O O . GLY A 1 83 ? 33.735 -28.658 -29.717 1.00 9.60 105 GLY A O 1
ATOM 638 N N . GLU A 1 84 ? 34.654 -26.890 -30.714 1.00 9.17 106 GLU A N 1
ATOM 639 C CA . GLU A 1 84 ? 35.248 -27.678 -31.782 1.00 9.67 106 GLU A CA 1
ATOM 640 C C . GLU A 1 84 ? 36.255 -28.696 -31.222 1.00 9.40 106 GLU A C 1
ATOM 641 O O . GLU A 1 84 ? 36.225 -29.869 -31.588 1.00 10.28 106 GLU A O 1
ATOM 647 N N . ASN A 1 85 ? 37.146 -28.238 -30.340 1.00 9.38 107 ASN A N 1
ATOM 648 C CA . ASN A 1 85 ? 38.232 -29.064 -29.850 1.00 10.38 107 ASN A CA 1
ATOM 649 C C . ASN A 1 85 ? 38.117 -29.231 -28.332 1.00 10.17 107 ASN A C 1
ATOM 650 O O . ASN A 1 85 ? 37.560 -28.373 -27.658 1.00 9.29 107 ASN A O 1
ATOM 655 N N . PRO A 1 86 ? 38.731 -30.286 -27.784 1.00 10.16 108 PRO A N 1
ATOM 656 C CA . PRO A 1 86 ? 38.705 -30.423 -26.324 1.00 10.83 108 PRO A CA 1
ATOM 657 C C . PRO A 1 86 ? 39.208 -29.188 -25.574 1.00 10.26 108 PRO A C 1
ATOM 658 O O . PRO A 1 86 ? 38.612 -28.809 -24.553 1.00 10.68 108 PRO A O 1
ATOM 662 N N . THR A 1 87 ? 40.266 -28.569 -26.068 1.00 10.90 109 THR A N 1
ATOM 663 C CA . THR A 1 87 ? 40.808 -27.390 -25.408 1.00 12.05 109 THR A CA 1
ATOM 664 C C . THR A 1 87 ? 39.965 -26.136 -25.575 1.00 10.23 109 THR A C 1
ATOM 665 O O . THR A 1 87 ? 40.274 -25.116 -24.980 1.00 12.72 109 THR A O 1
ATOM 669 N N . ASP A 1 88 ? 38.851 -26.232 -26.282 1.00 9.09 110 ASP A N 1
ATOM 670 C CA . ASP A 1 88 ? 37.901 -25.151 -26.374 1.00 9.12 110 ASP A CA 1
ATOM 671 C C . ASP A 1 88 ? 36.965 -25.083 -25.176 1.00 8.12 110 ASP A C 1
ATOM 672 O O . ASP A 1 88 ? 36.185 -24.143 -25.090 1.00 8.61 110 ASP A O 1
ATOM 677 N N . TRP A 1 89 ? 37.023 -26.050 -24.277 1.00 8.14 111 TRP A N 1
ATOM 678 C CA . TRP A 1 89 ? 36.133 -26.111 -23.129 1.00 7.85 111 TRP A CA 1
ATOM 679 C C . TRP A 1 89 ? 36.874 -25.767 -21.850 1.00 8.13 111 TRP A C 1
ATOM 680 O O . TRP A 1 89 ? 38.001 -26.200 -21.623 1.00 8.99 111 TRP A O 1
ATOM 691 N N . GLU A 1 90 ? 36.184 -25.012 -21.007 1.00 8.08 112 GLU A N 1
ATOM 692 C CA . GLU A 1 90 ? 36.646 -24.734 -19.668 1.00 8.17 112 GLU A CA 1
ATOM 693 C C . GLU A 1 90 ? 36.675 -25.983 -18.834 1.00 7.68 112 GLU A C 1
ATOM 694 O O . GLU A 1 90 ? 36.059 -27.014 -19.166 1.00 7.99 112 GLU A O 1
ATOM 700 N N A SER A 1 91 ? 37.386 -25.927 -17.723 0.25 6.49 113 SER A N 1
ATOM 701 N N B SER A 1 91 ? 37.372 -25.888 -17.715 0.25 6.43 113 SER A N 1
ATOM 702 N N C SER A 1 91 ? 37.385 -25.882 -17.724 0.50 9.10 113 SER A N 1
ATOM 703 C CA A SER A 1 91 ? 37.362 -27.024 -16.791 0.25 8.18 113 SER A CA 1
ATOM 704 C CA B SER A 1 91 ? 37.356 -26.946 -16.741 0.25 7.96 113 SER A CA 1
ATOM 705 C CA C SER A 1 91 ? 37.382 -26.933 -16.732 0.50 8.31 113 SER A CA 1
ATOM 706 C C A SER A 1 91 ? 36.041 -27.046 -16.034 0.25 8.11 113 SER A C 1
ATOM 707 C C B SER A 1 91 ? 36.018 -27.033 -16.032 0.25 7.94 113 SER A C 1
ATOM 708 C C C SER A 1 91 ? 36.031 -27.029 -16.035 0.50 7.56 113 SER A C 1
ATOM 709 O O A SER A 1 91 ? 35.283 -26.077 -16.025 0.25 8.49 113 SER A O 1
ATOM 710 O O B SER A 1 91 ? 35.221 -26.092 -16.049 0.25 8.29 113 SER A O 1
ATOM 711 O O C SER A 1 91 ? 35.234 -26.090 -16.046 0.50 8.67 113 SER A O 1
ATOM 718 N N . LEU A 1 92 ? 35.786 -28.181 -15.393 1.00 7.06 114 LEU A N 1
ATOM 719 C CA . LEU A 1 92 ? 34.514 -28.469 -14.742 1.00 6.68 114 LEU A CA 1
ATOM 720 C C . LEU A 1 92 ? 34.231 -27.491 -13.618 1.00 6.77 114 LEU A C 1
ATOM 721 O O . LEU A 1 92 ? 35.103 -27.187 -12.804 1.00 7.55 114 LEU A O 1
ATOM 726 N N A ARG A 1 93 ? 32.981 -27.062 -13.568 0.50 8.79 115 ARG A N 1
ATOM 727 N N B ARG A 1 93 ? 32.988 -27.047 -13.560 0.50 6.52 115 ARG A N 1
ATOM 728 C CA A ARG A 1 93 ? 32.453 -26.176 -12.544 0.50 8.56 115 ARG A CA 1
ATOM 729 C CA B ARG A 1 93 ? 32.505 -26.210 -12.464 0.50 7.54 115 ARG A CA 1
ATOM 730 C C A ARG A 1 93 ? 31.210 -26.814 -11.958 0.50 7.03 115 ARG A C 1
ATOM 731 C C B ARG A 1 93 ? 31.210 -26.802 -11.955 0.50 7.14 115 ARG A C 1
ATOM 732 O O A ARG A 1 93 ? 30.685 -27.797 -12.473 0.50 6.75 115 ARG A O 1
ATOM 733 O O B ARG A 1 93 ? 30.685 -27.782 -12.483 0.50 6.97 115 ARG A O 1
ATOM 748 N N . GLU A 1 94 ? 30.711 -26.231 -10.873 1.00 7.95 116 GLU A N 1
ATOM 749 C CA . GLU A 1 94 ? 29.554 -26.778 -10.175 1.00 7.12 116 GLU A CA 1
ATOM 750 C C . GLU A 1 94 ? 28.440 -25.741 -10.158 1.00 7.01 116 GLU A C 1
ATOM 751 O O . GLU A 1 94 ? 28.670 -24.610 -9.768 1.00 8.88 116 GLU A O 1
ATOM 757 N N . VAL A 1 95 ? 27.247 -26.143 -10.552 1.00 6.70 117 VAL A N 1
ATOM 758 C CA . VAL A 1 95 ? 26.076 -25.298 -10.357 1.00 7.12 117 VAL A CA 1
ATOM 759 C C . VAL A 1 95 ? 25.641 -25.400 -8.893 1.00 7.39 117 VAL A C 1
ATOM 760 O O . VAL A 1 95 ? 25.488 -24.404 -8.218 1.00 7.59 117 VAL A O 1
ATOM 764 N N . VAL A 1 96 ? 25.383 -26.619 -8.431 1.00 7.20 118 VAL A N 1
ATOM 765 C CA . VAL A 1 96 ? 24.963 -26.850 -7.068 1.00 7.49 118 VAL A CA 1
ATOM 766 C C . VAL A 1 96 ? 25.412 -28.224 -6.623 1.00 7.18 118 VAL A C 1
ATOM 767 O O . VAL A 1 96 ? 25.260 -29.183 -7.361 1.00 7.94 118 VAL A O 1
ATOM 771 N N . GLY A 1 97 ? 25.971 -28.276 -5.412 1.00 7.41 119 GLY A N 1
ATOM 772 C CA . GLY A 1 97 ? 26.403 -29.549 -4.858 1.00 7.99 119 GLY A CA 1
ATOM 773 C C . GLY A 1 97 ? 26.152 -29.676 -3.363 1.00 7.73 119 GLY A C 1
ATOM 774 O O . GLY A 1 97 ? 26.675 -30.594 -2.735 1.00 8.71 119 GLY A O 1
ATOM 775 N N A THR A 1 98 ? 25.400 -28.767 -2.781 0.50 7.93 120 THR A N 1
ATOM 776 N N B THR A 1 98 ? 25.380 -28.776 -2.779 0.50 10.76 120 THR A N 1
ATOM 777 C CA A THR A 1 98 ? 25.232 -28.705 -1.350 0.50 8.87 120 THR A CA 1
ATOM 778 C CA B THR A 1 98 ? 25.364 -28.693 -1.343 0.50 11.99 120 THR A CA 1
ATOM 779 C C A THR A 1 98 ? 24.802 -30.006 -0.721 0.50 7.46 120 THR A C 1
ATOM 780 C C B THR A 1 98 ? 24.811 -29.970 -0.703 0.50 8.97 120 THR A C 1
ATOM 781 O O A THR A 1 98 ? 23.866 -30.662 -1.175 0.50 8.71 120 THR A O 1
ATOM 782 O O B THR A 1 98 ? 23.859 -30.604 -1.150 0.50 9.73 120 THR A O 1
ATOM 789 N N . GLY A 1 99 ? 25.431 -30.336 0.400 1.00 8.62 121 GLY A N 1
ATOM 790 C CA . GLY A 1 99 ? 24.973 -31.456 1.176 1.00 9.10 121 GLY A CA 1
ATOM 791 C C . GLY A 1 99 ? 25.271 -32.802 0.541 1.00 8.12 121 GLY A C 1
ATOM 792 O O . GLY A 1 99 ? 25.878 -32.889 -0.507 1.00 9.22 121 GLY A O 1
ATOM 793 N N . PRO A 1 100 ? 24.787 -33.849 1.192 1.00 8.26 122 PRO A N 1
ATOM 794 C CA . PRO A 1 100 ? 24.920 -35.188 0.678 1.00 8.39 122 PRO A CA 1
ATOM 795 C C . PRO A 1 100 ? 23.797 -35.521 -0.306 1.00 7.62 122 PRO A C 1
ATOM 796 O O . PRO A 1 100 ? 23.593 -36.687 -0.667 1.00 8.57 122 PRO A O 1
ATOM 800 N N . HIS A 1 101 ? 23.052 -34.506 -0.744 1.00 7.00 123 HIS A N 1
ATOM 801 C CA . HIS A 1 101 ? 21.845 -34.659 -1.496 1.00 7.12 123 HIS A CA 1
ATOM 802 C C . HIS A 1 101 ? 22.084 -34.956 -2.954 1.00 6.72 123 HIS A C 1
ATOM 803 O O . HIS A 1 101 ? 23.207 -34.799 -3.456 1.00 7.02 123 HIS A O 1
ATOM 810 N N . THR A 1 102 ? 21.025 -35.386 -3.623 1.00 6.90 124 THR A N 1
ATOM 811 C CA . THR A 1 102 ? 21.034 -35.515 -5.075 1.00 6.51 124 THR A CA 1
ATOM 812 C C . THR A 1 102 ? 20.553 -34.224 -5.704 1.00 6.52 124 THR A C 1
ATOM 813 O O . THR A 1 102 ? 19.417 -33.815 -5.425 1.00 6.92 124 THR A O 1
ATOM 817 N N . TRP A 1 103 ? 21.358 -33.642 -6.577 1.00 6.11 125 TRP A N 1
ATOM 818 C CA . TRP A 1 103 ? 20.975 -32.510 -7.412 1.00 6.17 125 TRP A CA 1
ATOM 819 C C . TRP A 1 103 ? 21.199 -32.939 -8.851 1.00 6.24 125 TRP A C 1
ATOM 820 O O . TRP A 1 103 ? 22.303 -33.327 -9.224 1.00 6.67 125 TRP A O 1
ATOM 831 N N . GLY A 1 104 ? 20.159 -32.840 -9.678 1.00 5.97 126 GLY A N 1
ATOM 832 C CA . GLY A 1 104 ? 20.295 -33.395 -11.011 1.00 6.04 126 GLY A CA 1
ATOM 833 C C . GLY A 1 104 ? 19.199 -33.015 -11.938 1.00 5.77 126 GLY A C 1
ATOM 834 O O . GLY A 1 104 ? 18.534 -31.995 -11.809 1.00 6.18 126 GLY A O 1
ATOM 835 N N . ASN A 1 105 ? 19.013 -33.866 -12.942 1.00 5.45 127 ASN A N 1
ATOM 836 C CA . ASN A 1 105 ? 18.022 -33.614 -13.969 1.00 5.78 127 ASN A CA 1
ATOM 837 C C . ASN A 1 105 ? 18.152 -32.238 -14.622 1.00 5.45 127 ASN A C 1
ATOM 838 O O . ASN A 1 105 ? 17.168 -31.531 -14.776 1.00 5.97 127 ASN A O 1
ATOM 843 N N . PRO A 1 106 ? 19.350 -31.854 -15.062 1.00 5.52 128 PRO A N 1
ATOM 844 C CA . PRO A 1 106 ? 19.487 -30.530 -15.638 1.00 5.73 128 PRO A CA 1
ATOM 845 C C . PRO A 1 106 ? 18.572 -30.351 -16.831 1.00 5.41 128 PRO A C 1
ATOM 846 O O . PRO A 1 106 ? 18.581 -31.162 -17.771 1.00 5.59 128 PRO A O 1
ATOM 850 N N . THR A 1 107 ? 17.826 -29.250 -16.801 1.00 5.58 129 THR A N 1
ATOM 851 C CA . THR A 1 107 ? 16.863 -28.938 -17.846 1.00 5.94 129 THR A CA 1
ATOM 852 C C . THR A 1 107 ? 16.942 -27.421 -18.134 1.00 5.78 129 THR A C 1
ATOM 853 O O . THR A 1 107 ? 16.148 -26.648 -17.594 1.00 6.37 129 THR A O 1
ATOM 857 N N . PRO A 1 108 ? 17.898 -26.994 -18.951 1.00 5.96 130 PRO A N 1
ATOM 858 C CA . PRO A 1 108 ? 18.076 -25.581 -19.236 1.00 6.51 130 PRO A CA 1
ATOM 859 C C . PRO A 1 108 ? 17.208 -25.075 -20.348 1.00 6.41 130 PRO A C 1
ATOM 860 O O . PRO A 1 108 ? 16.830 -25.815 -21.259 1.00 6.35 130 PRO A O 1
ATOM 864 N N . VAL A 1 109 ? 16.968 -23.763 -20.331 1.00 6.30 131 VAL A N 1
ATOM 865 C CA . VAL A 1 109 ? 16.381 -23.082 -21.472 1.00 7.20 131 VAL A CA 1
ATOM 866 C C . VAL A 1 109 ? 16.967 -21.670 -21.534 1.00 6.84 131 VAL A C 1
ATOM 867 O O . VAL A 1 109 ? 17.076 -20.976 -20.516 1.00 7.79 131 VAL A O 1
ATOM 871 N N . VAL A 1 110 ? 17.364 -21.261 -22.735 1.00 7.16 132 VAL A N 1
ATOM 872 C CA . VAL A 1 110 ? 17.898 -19.950 -22.982 1.00 8.00 132 VAL A CA 1
ATOM 873 C C . VAL A 1 110 ? 16.757 -18.972 -23.234 1.00 7.95 132 VAL A C 1
ATOM 874 O O . VAL A 1 110 ? 15.872 -19.225 -24.053 1.00 9.71 132 VAL A O 1
ATOM 878 N N . ASP A 1 111 ? 16.825 -17.836 -22.556 1.00 8.52 133 ASP A N 1
ATOM 879 C CA . ASP A 1 111 ? 15.825 -16.776 -22.681 1.00 8.77 133 ASP A CA 1
ATOM 880 C C . ASP A 1 111 ? 16.513 -15.421 -22.821 1.00 9.16 133 ASP A C 1
ATOM 881 O O . ASP A 1 111 ? 16.735 -14.731 -21.836 1.00 9.93 133 ASP A O 1
ATOM 886 N N . GLY A 1 112 ? 16.861 -15.027 -24.038 1.00 10.12 134 GLY A N 1
ATOM 887 C CA . GLY A 1 112 ? 17.545 -13.782 -24.255 1.00 17.19 134 GLY A CA 1
ATOM 888 C C . GLY A 1 112 ? 18.893 -13.810 -23.562 1.00 12.24 134 GLY A C 1
ATOM 889 O O . GLY A 1 112 ? 19.735 -14.654 -23.875 1.00 12.56 134 GLY A O 1
ATOM 890 N N . ASN A 1 113 ? 19.095 -12.918 -22.604 1.00 13.85 135 ASN A N 1
ATOM 891 C CA . ASN A 1 113 ? 20.345 -12.875 -21.882 1.00 12.70 135 ASN A CA 1
ATOM 892 C C . ASN A 1 113 ? 20.317 -13.618 -20.546 1.00 10.73 135 ASN A C 1
ATOM 893 O O . ASN A 1 113 ? 21.271 -13.517 -19.780 1.00 11.76 135 ASN A O 1
ATOM 898 N N . THR A 1 114 ? 19.255 -14.380 -20.288 1.00 9.61 136 THR A N 1
ATOM 899 C CA . THR A 1 114 ? 19.182 -15.214 -19.102 1.00 9.67 136 THR A CA 1
ATOM 900 C C . THR A 1 114 ? 19.126 -16.662 -19.521 1.00 8.82 136 THR A C 1
ATOM 901 O O . THR A 1 114 ? 18.422 -17.021 -20.473 1.00 10.32 136 THR A O 1
ATOM 905 N N . ILE A 1 115 ? 19.886 -17.503 -18.836 1.00 8.30 137 ILE A N 1
ATOM 906 C CA . ILE A 1 115 ? 19.740 -18.936 -18.977 1.00 8.38 137 ILE A CA 1
ATOM 907 C C . ILE A 1 115 ? 19.052 -19.423 -17.706 1.00 8.23 137 ILE A C 1
ATOM 908 O O . ILE A 1 115 ? 19.554 -19.193 -16.585 1.00 9.04 137 ILE A O 1
ATOM 913 N N . TYR A 1 116 ? 17.897 -20.067 -17.893 1.00 7.41 138 TYR A N 1
ATOM 914 C CA . TYR A 1 116 ? 17.198 -20.728 -16.807 1.00 7.84 138 TYR A CA 1
ATOM 915 C C . TYR A 1 116 ? 17.610 -22.181 -16.749 1.00 7.48 138 TYR A C 1
ATOM 916 O O . TYR A 1 116 ? 17.719 -22.835 -17.779 1.00 9.13 138 TYR A O 1
ATOM 925 N N . LEU A 1 117 ? 17.826 -22.700 -15.553 1.00 7.23 139 LEU A N 1
ATOM 926 C CA . LEU A 1 117 ? 18.157 -24.119 -15.383 1.00 6.81 139 LEU A CA 1
ATOM 927 C C . LEU A 1 117 ? 17.228 -24.674 -14.335 1.00 6.72 139 LEU A C 1
ATOM 928 O O . LEU A 1 117 ? 17.367 -24.368 -13.152 1.00 7.43 139 LEU A O 1
ATOM 933 N N . PHE A 1 118 ? 16.287 -25.509 -14.751 1.00 6.52 140 PHE A N 1
ATOM 934 C CA . PHE A 1 118 ? 15.513 -26.312 -13.839 1.00 6.63 140 PHE A CA 1
ATOM 935 C C . PHE A 1 118 ? 16.298 -27.556 -13.501 1.00 6.48 140 PHE A C 1
ATOM 936 O O . PHE A 1 118 ? 17.093 -28.056 -14.302 1.00 6.94 140 PHE A O 1
ATOM 944 N N . LEU A 1 119 ? 16.034 -28.081 -12.300 1.00 9.02 141 LEU A N 1
ATOM 945 C CA . LEU A 1 119 ? 16.720 -29.271 -11.843 1.00 6.76 141 LEU A CA 1
ATOM 946 C C . LEU A 1 119 ? 15.859 -29.957 -10.802 1.00 6.35 141 LEU A C 1
ATOM 947 O O . LEU A 1 119 ? 14.995 -29.329 -10.187 1.00 7.59 141 LEU A O 1
ATOM 952 N N . SER A 1 120 ? 16.110 -31.244 -10.623 1.00 7.00 142 SER A N 1
ATOM 953 C CA . SER A 1 120 ? 15.453 -32.006 -9.587 1.00 7.09 142 SER A CA 1
ATOM 954 C C . SER A 1 120 ? 16.397 -32.194 -8.398 1.00 6.77 142 SER A C 1
ATOM 955 O O . SER A 1 120 ? 17.613 -32.098 -8.526 1.00 6.97 142 SER A O 1
ATOM 958 N N A MET A 1 121 ? 15.815 -32.502 -7.251 0.50 6.83 143 MET A N 1
ATOM 959 N N B MET A 1 121 ? 15.815 -32.500 -7.250 0.50 6.91 143 MET A N 1
ATOM 960 C CA A MET A 1 121 ? 16.594 -32.705 -6.043 0.50 7.10 143 MET A CA 1
ATOM 961 C CA B MET A 1 121 ? 16.594 -32.705 -6.042 0.50 7.37 143 MET A CA 1
ATOM 962 C C A MET A 1 121 ? 15.897 -33.713 -5.177 0.50 7.21 143 MET A C 1
ATOM 963 C C B MET A 1 121 ? 15.897 -33.715 -5.179 0.50 7.34 143 MET A C 1
ATOM 964 O O A MET A 1 121 ? 14.653 -33.744 -5.115 0.50 7.65 143 MET A O 1
ATOM 965 O O B MET A 1 121 ? 14.653 -33.745 -5.118 0.50 7.76 143 MET A O 1
ATOM 974 N N . ASN A 1 122 ? 16.672 -34.528 -4.481 1.00 7.27 144 ASN A N 1
ATOM 975 C CA . ASN A 1 122 ? 16.112 -35.256 -3.370 1.00 7.44 144 ASN A CA 1
ATOM 976 C C . ASN A 1 122 ? 17.092 -35.228 -2.219 1.00 7.40 144 ASN A C 1
ATOM 977 O O . ASN A 1 122 ? 18.318 -35.126 -2.386 1.00 7.44 144 ASN A O 1
ATOM 982 N N . ASP A 1 123 ? 16.540 -35.372 -1.017 1.00 8.11 145 ASP A N 1
ATOM 983 C CA . ASP A 1 123 ? 17.344 -35.528 0.174 1.00 8.20 145 ASP A CA 1
ATOM 984 C C . ASP A 1 123 ? 18.260 -36.732 0.003 1.00 8.21 145 ASP A C 1
ATOM 985 O O . ASP A 1 123 ? 17.878 -37.767 -0.549 1.00 8.82 145 ASP A O 1
ATOM 990 N N . GLY A 1 124 ? 19.467 -36.606 0.527 1.00 8.21 146 GLY A N 1
ATOM 991 C CA . GLY A 1 124 ? 20.460 -37.649 0.431 1.00 8.87 146 GLY A CA 1
ATOM 992 C C . GLY A 1 124 ? 20.117 -38.954 1.071 1.00 9.13 146 GLY A C 1
ATOM 993 O O . GLY A 1 124 ? 20.745 -39.953 0.758 1.00 10.22 146 GLY A O 1
ATOM 994 N N . ALA A 1 125 ? 19.138 -38.964 1.964 1.00 8.73 147 ALA A N 1
ATOM 995 C CA . ALA A 1 125 ? 18.749 -40.211 2.618 1.00 10.15 147 ALA A CA 1
ATOM 996 C C . ALA A 1 125 ? 17.681 -40.993 1.873 1.00 9.18 147 ALA A C 1
ATOM 997 O O . ALA A 1 125 ? 17.263 -42.046 2.362 1.00 10.50 147 ALA A O 1
ATOM 999 N N . TYR A 1 126 ? 17.248 -40.520 0.703 1.00 8.93 148 TYR A N 1
ATOM 1000 C CA . TYR A 1 126 ? 16.106 -41.112 0.010 1.00 8.70 148 TYR A CA 1
ATOM 1001 C C . TYR A 1 126 ? 16.493 -41.539 -1.413 1.00 8.82 148 TYR A C 1
ATOM 1002 O O . TYR A 1 126 ? 17.354 -40.930 -2.022 1.00 9.63 148 TYR A O 1
ATOM 1011 N N . SER A 1 127 ? 15.860 -42.588 -1.905 1.00 9.93 149 SER A N 1
ATOM 1012 C CA . SER A 1 127 ? 16.006 -42.969 -3.292 1.00 9.09 149 SER A CA 1
ATOM 1013 C C . SER A 1 127 ? 14.661 -43.367 -3.856 1.00 8.79 149 SER A C 1
ATOM 1014 O O . SER A 1 127 ? 13.700 -43.649 -3.126 1.00 9.09 149 SER A O 1
ATOM 1017 N N . GLN A 1 128 ? 14.591 -43.475 -5.181 1.00 8.63 150 GLN A N 1
ATOM 1018 C CA . GLN A 1 128 ? 13.339 -43.795 -5.845 1.00 8.17 150 GLN A CA 1
ATOM 1019 C C . GLN A 1 128 ? 12.721 -45.057 -5.279 1.00 9.36 150 GLN A C 1
ATOM 1020 O O . GLN A 1 128 ? 11.516 -45.104 -5.029 1.00 10.32 150 GLN A O 1
ATOM 1026 N N . ASN A 1 129 ? 13.518 -46.095 -5.106 1.00 9.61 151 ASN A N 1
ATOM 1027 C CA . ASN A 1 129 ? 12.976 -47.378 -4.686 1.00 11.69 151 ASN A CA 1
ATOM 1028 C C . ASN A 1 129 ? 13.084 -47.587 -3.183 1.00 10.37 151 ASN A C 1
ATOM 1029 O O . ASN A 1 129 ? 12.396 -48.439 -2.632 1.00 11.71 151 ASN A O 1
ATOM 1034 N N . GLY A 1 130 ? 13.989 -46.887 -2.529 1.00 10.01 152 GLY A N 1
ATOM 1035 C CA . GLY A 1 130 ? 14.305 -47.152 -1.134 1.00 11.04 152 GLY A CA 1
ATOM 1036 C C . GLY A 1 130 ? 15.152 -48.401 -0.982 1.00 10.45 152 GLY A C 1
ATOM 1037 O O . GLY A 1 130 ? 15.258 -49.234 -1.877 1.00 11.50 152 GLY A O 1
ATOM 1038 N N . GLY A 1 131 ? 15.749 -48.529 0.200 1.00 10.94 153 GLY A N 1
ATOM 1039 C CA . GLY A 1 131 ? 16.507 -49.725 0.529 1.00 11.50 153 GLY A CA 1
ATOM 1040 C C . GLY A 1 131 ? 17.855 -49.834 -0.131 1.00 11.02 153 GLY A C 1
ATOM 1041 O O . GLY A 1 131 ? 18.455 -50.900 -0.137 1.00 13.31 153 GLY A O 1
ATOM 1042 N N . ASN A 1 132 ? 18.330 -48.740 -0.713 1.00 10.37 154 ASN A N 1
ATOM 1043 C CA . ASN A 1 132 ? 19.588 -48.752 -1.420 1.00 10.40 154 ASN A CA 1
ATOM 1044 C C . ASN A 1 132 ? 20.732 -48.401 -0.493 1.00 10.87 154 ASN A C 1
ATOM 1045 O O . ASN A 1 132 ? 20.611 -47.519 0.350 1.00 11.27 154 ASN A O 1
ATOM 1050 N N . THR A 1 133 ? 21.873 -49.032 -0.698 1.00 11.90 155 THR A N 1
ATOM 1051 C CA . THR A 1 133 ? 23.046 -48.778 0.130 1.00 13.44 155 THR A CA 1
ATOM 1052 C C . THR A 1 133 ? 23.747 -47.462 -0.225 1.00 11.82 155 THR A C 1
ATOM 1053 O O . THR A 1 133 ? 23.907 -47.072 -1.399 1.00 15.23 155 THR A O 1
ATOM 1057 N N . LEU A 1 134 ? 24.099 -46.755 0.821 1.00 10.13 156 LEU A N 1
ATOM 1058 C CA . LEU A 1 134 ? 24.830 -45.509 0.751 1.00 10.77 156 LEU A CA 1
ATOM 1059 C C . LEU A 1 134 ? 26.253 -45.740 1.277 1.00 10.71 156 LEU A C 1
ATOM 1060 O O . LEU A 1 134 ? 26.549 -46.739 1.925 1.00 10.95 156 LEU A O 1
ATOM 1065 N N . PRO A 1 135 ? 27.149 -44.783 1.048 1.00 12.78 157 PRO A N 1
ATOM 1066 C CA . PRO A 1 135 ? 28.543 -44.978 1.379 1.00 13.23 157 PRO A CA 1
ATOM 1067 C C . PRO A 1 135 ? 28.840 -45.126 2.842 1.00 13.85 157 PRO A C 1
ATOM 1068 O O . PRO A 1 135 ? 29.910 -45.625 3.168 1.00 15.40 157 PRO A O 1
ATOM 1072 N N . ASP A 1 136 ? 27.955 -44.658 3.726 1.00 13.72 158 ASP A N 1
ATOM 1073 C CA . ASP A 1 136 ? 28.173 -44.778 5.165 1.00 16.94 158 ASP A CA 1
ATOM 1074 C C . ASP A 1 136 ? 27.575 -46.034 5.728 1.00 14.61 158 ASP A C 1
ATOM 1075 O O . ASP A 1 136 ? 27.525 -46.204 6.956 1.00 15.30 158 ASP A O 1
ATOM 1080 N N . GLY A 1 137 ? 27.085 -46.911 4.857 1.00 13.92 159 GLY A N 1
ATOM 1081 C CA . GLY A 1 137 ? 26.571 -48.193 5.314 1.00 14.45 159 GLY A CA 1
ATOM 1082 C C . GLY A 1 137 ? 25.093 -48.209 5.613 1.00 14.32 159 GLY A C 1
ATOM 1083 O O . GLY A 1 137 ? 24.525 -49.244 5.941 1.00 19.57 159 GLY A O 1
ATOM 1084 N N . THR A 1 138 ? 24.452 -47.069 5.507 1.00 12.98 160 THR A N 1
ATOM 1085 C CA . THR A 1 138 ? 23.025 -47.032 5.712 1.00 12.91 160 THR A CA 1
ATOM 1086 C C . THR A 1 138 ? 22.299 -47.317 4.412 1.00 11.59 160 THR A C 1
ATOM 1087 O O . THR A 1 138 ? 22.889 -47.408 3.318 1.00 13.11 160 THR A O 1
ATOM 1091 N N . LYS A 1 139 ? 20.999 -47.489 4.553 1.00 11.34 161 LYS A N 1
ATOM 1092 C CA . LYS A 1 139 ? 20.130 -47.701 3.415 1.00 11.65 161 LYS A CA 1
ATOM 1093 C C . LYS A 1 139 ? 19.154 -46.547 3.268 1.00 10.58 161 LYS A C 1
ATOM 1094 O O . LYS A 1 139 ? 18.686 -45.975 4.249 1.00 12.32 161 LYS A O 1
ATOM 1100 N N . THR A 1 140 ? 18.867 -46.196 2.033 1.00 10.50 162 THR A N 1
ATOM 1101 C CA . THR A 1 140 ? 17.946 -45.118 1.807 1.00 10.25 162 THR A CA 1
ATOM 1102 C C . THR A 1 140 ? 16.515 -45.468 2.225 1.00 9.76 162 THR A C 1
ATOM 1103 O O . THR A 1 140 ? 16.134 -46.633 2.271 1.00 10.42 162 THR A O 1
ATOM 1107 N N . LYS A 1 141 ? 15.746 -44.428 2.483 1.00 9.90 163 LYS A N 1
ATOM 1108 C CA . LYS A 1 141 ? 14.299 -44.516 2.559 1.00 10.65 163 LYS A CA 1
ATOM 1109 C C . LYS A 1 141 ? 13.732 -44.313 1.163 1.00 9.55 163 LYS A C 1
ATOM 1110 O O . LYS A 1 141 ? 14.362 -43.692 0.329 1.00 10.56 163 LYS A O 1
ATOM 1115 N N . LYS A 1 142 ? 12.530 -44.792 0.933 1.00 11.33 164 LYS A N 1
ATOM 1116 C CA . LYS A 1 142 ? 11.880 -44.606 -0.333 1.00 10.13 164 LYS A CA 1
ATOM 1117 C C . LYS A 1 142 ? 11.311 -43.205 -0.458 1.00 9.99 164 LYS A C 1
ATOM 1118 O O . LYS A 1 142 ? 10.670 -42.708 0.451 1.00 10.91 164 LYS A O 1
ATOM 1124 N N A ILE A 1 143 ? 11.550 -42.560 -1.596 0.50 9.41 165 ILE A N 1
ATOM 1125 N N B ILE A 1 143 ? 11.543 -42.566 -1.598 0.50 9.66 165 ILE A N 1
ATOM 1126 C CA A ILE A 1 143 ? 10.972 -41.268 -1.868 0.50 10.17 165 ILE A CA 1
ATOM 1127 C CA B ILE A 1 143 ? 10.964 -41.275 -1.858 0.50 10.37 165 ILE A CA 1
ATOM 1128 C C A ILE A 1 143 ? 9.470 -41.370 -1.655 0.50 10.56 165 ILE A C 1
ATOM 1129 C C B ILE A 1 143 ? 9.464 -41.370 -1.663 0.50 10.73 165 ILE A C 1
ATOM 1130 O O A ILE A 1 143 ? 8.826 -42.325 -2.113 0.50 11.23 165 ILE A O 1
ATOM 1131 O O B ILE A 1 143 ? 8.822 -42.326 -2.117 0.50 11.38 165 ILE A O 1
ATOM 1140 N N . ASP A 1 144 ? 8.927 -40.393 -0.947 1.00 10.58 166 ASP A N 1
ATOM 1141 C CA . ASP A 1 144 ? 7.516 -40.387 -0.570 1.00 10.87 166 ASP A CA 1
ATOM 1142 C C . ASP A 1 144 ? 6.941 -38.991 -0.768 1.00 11.32 166 ASP A C 1
ATOM 1143 O O . ASP A 1 144 ? 7.580 -38.145 -1.409 1.00 10.31 166 ASP A O 1
ATOM 1148 N N A SER A 1 145 ? 5.681 -38.827 -0.346 0.50 13.34 167 SER A N 1
ATOM 1149 N N B SER A 1 145 ? 5.734 -38.728 -0.259 0.50 8.77 167 SER A N 1
ATOM 1150 C CA A SER A 1 145 ? 5.044 -37.539 -0.536 0.50 12.35 167 SER A CA 1
ATOM 1151 C CA B SER A 1 145 ? 5.041 -37.502 -0.556 0.50 33.75 167 SER A CA 1
ATOM 1152 C C A SER A 1 145 ? 5.307 -36.469 0.543 0.50 10.11 167 SER A C 1
ATOM 1153 C C B SER A 1 145 ? 5.308 -36.459 0.529 0.50 16.35 167 SER A C 1
ATOM 1154 O O A SER A 1 145 ? 4.792 -35.375 0.448 0.50 11.72 167 SER A O 1
ATOM 1155 O O B SER A 1 145 ? 4.788 -35.357 0.446 0.50 16.12 167 SER A O 1
ATOM 1160 N N . THR A 1 146 ? 6.122 -36.776 1.540 1.00 11.76 168 THR A N 1
ATOM 1161 C CA . THR A 1 146 ? 6.456 -35.778 2.584 1.00 12.15 168 THR A CA 1
ATOM 1162 C C . THR A 1 146 ? 7.364 -34.702 2.008 1.00 12.90 168 THR A C 1
ATOM 1163 O O . THR A 1 146 ? 8.027 -34.925 0.984 1.00 12.79 168 THR A O 1
ATOM 1167 N N . TRP A 1 147 ? 7.448 -33.580 2.724 1.00 15.64 169 TRP A N 1
ATOM 1168 C CA . TRP A 1 147 ? 8.287 -32.517 2.231 1.00 12.68 169 TRP A CA 1
ATOM 1169 C C . TRP A 1 147 ? 9.733 -32.966 2.204 1.00 12.66 169 TRP A C 1
ATOM 1170 O O . TRP A 1 147 ? 10.445 -32.741 1.232 1.00 12.69 169 TRP A O 1
ATOM 1181 N N . VAL A 1 148 ? 10.188 -33.598 3.278 1.00 14.36 170 VAL A N 1
ATOM 1182 C CA . VAL A 1 148 ? 11.586 -34.046 3.290 1.00 11.95 170 VAL A CA 1
ATOM 1183 C C . VAL A 1 148 ? 11.873 -35.186 2.298 1.00 11.19 170 VAL A C 1
ATOM 1184 O O . VAL A 1 148 ? 12.971 -35.271 1.762 1.00 12.49 170 VAL A O 1
ATOM 1188 N N . GLY A 1 149 ? 10.892 -36.049 2.097 1.00 10.59 171 GLY A N 1
ATOM 1189 C CA . GLY A 1 149 ? 11.088 -37.268 1.340 1.00 10.30 171 GLY A CA 1
ATOM 1190 C C . GLY A 1 149 ? 10.708 -37.254 -0.128 1.00 10.17 171 GLY A C 1
ATOM 1191 O O . GLY A 1 149 ? 10.945 -38.232 -0.797 1.00 10.73 171 GLY A O 1
ATOM 1192 N N . ARG A 1 150 ? 10.076 -36.188 -0.606 1.00 9.84 172 ARG A N 1
ATOM 1193 C CA . ARG A 1 150 ? 9.644 -36.139 -2.002 1.00 10.13 172 ARG A CA 1
ATOM 1194 C C . ARG A 1 150 ? 10.602 -35.376 -2.906 1.00 8.96 172 ARG A C 1
ATOM 1195 O O . ARG A 1 150 ? 11.318 -34.483 -2.454 1.00 8.69 172 ARG A O 1
ATOM 1203 N N . ARG A 1 151 ? 10.612 -35.731 -4.189 1.00 7.99 173 ARG A N 1
ATOM 1204 C CA . ARG A 1 151 ? 11.480 -35.054 -5.133 1.00 7.86 173 ARG A CA 1
ATOM 1205 C C . ARG A 1 151 ? 11.080 -33.609 -5.279 1.00 7.60 173 ARG A C 1
ATOM 1206 O O . ARG A 1 151 ? 9.898 -33.291 -5.467 1.00 8.65 173 ARG A O 1
ATOM 1214 N N . HIS A 1 152 ? 12.056 -32.729 -5.171 1.00 7.64 174 HIS A N 1
ATOM 1215 C CA . HIS A 1 152 ? 11.875 -31.298 -5.308 1.00 7.97 174 HIS A CA 1
ATOM 1216 C C . HIS A 1 152 ? 12.244 -30.796 -6.707 1.00 7.49 174 HIS A C 1
ATOM 1217 O O . HIS A 1 152 ? 12.971 -31.524 -7.431 1.00 7.71 174 HIS A O 1
ATOM 1224 N N . LEU A 1 153 ? 11.802 -29.602 -7.029 1.00 10.92 175 LEU A N 1
ATOM 1225 C CA . LEU A 1 153 ? 12.100 -28.946 -8.245 1.00 12.46 175 LEU A CA 1
ATOM 1226 C C . LEU A 1 153 ? 12.657 -27.595 -7.894 1.00 14.73 175 LEU A C 1
ATOM 1227 O O . LEU A 1 153 ? 12.047 -26.833 -7.239 1.00 10.06 175 LEU A O 1
ATOM 1232 N N . TYR A 1 154 ? 13.895 -27.408 -8.420 1.00 23.72 176 TYR A N 1
ATOM 1233 C CA . TYR A 1 154 ? 14.598 -26.170 -8.203 1.00 11.32 176 TYR A CA 1
ATOM 1234 C C . TYR A 1 154 ? 14.843 -25.400 -9.489 1.00 6.97 176 TYR A C 1
ATOM 1235 O O . TYR A 1 154 ? 14.900 -25.999 -10.574 1.00 7.59 176 TYR A O 1
ATOM 1244 N N . LEU A 1 155 ? 15.058 -24.091 -9.362 1.00 7.41 177 LEU A N 1
ATOM 1245 C CA . LEU A 1 155 ? 15.382 -23.224 -10.492 1.00 8.51 177 LEU A CA 1
ATOM 1246 C C . LEU A 1 155 ? 16.573 -22.361 -10.141 1.00 8.09 177 LEU A C 1
ATOM 1247 O O . LEU A 1 155 ? 16.587 -21.740 -9.081 1.00 8.54 177 LEU A O 1
ATOM 1252 N N . THR A 1 156 ? 17.553 -22.319 -11.017 1.00 8.31 178 THR A N 1
ATOM 1253 C CA . THR A 1 156 ? 18.636 -21.376 -10.909 1.00 8.48 178 THR A CA 1
ATOM 1254 C C . THR A 1 156 ? 18.754 -20.661 -12.248 1.00 9.06 178 THR A C 1
ATOM 1255 O O . THR A 1 156 ? 18.217 -21.102 -13.266 1.00 10.29 178 THR A O 1
ATOM 1259 N N . THR A 1 157 ? 19.437 -19.520 -12.226 1.00 8.62 179 THR A N 1
ATOM 1260 C CA . THR A 1 157 ? 19.561 -18.692 -13.398 1.00 9.46 179 THR A CA 1
ATOM 1261 C C . THR A 1 157 ? 20.964 -18.164 -13.525 1.00 8.66 179 THR A C 1
ATOM 1262 O O . THR A 1 157 ? 21.705 -18.038 -12.543 1.00 9.97 179 THR A O 1
ATOM 1266 N N . SER A 1 158 ? 21.335 -17.829 -14.754 1.00 8.99 180 SER A N 1
ATOM 1267 C CA . SER A 1 158 ? 22.541 -17.125 -15.028 1.00 8.95 180 SER A CA 1
ATOM 1268 C C . SER A 1 158 ? 22.246 -15.983 -15.963 1.00 9.47 180 SER A C 1
ATOM 1269 O O . SER A 1 158 ? 21.539 -16.132 -16.962 1.00 9.85 180 SER A O 1
ATOM 1272 N N . THR A 1 159 ? 22.805 -14.832 -15.610 1.00 9.68 181 THR A N 1
ATOM 1273 C CA . THR A 1 159 ? 22.717 -13.656 -16.463 1.00 10.36 181 THR A CA 1
ATOM 1274 C C . THR A 1 159 ? 24.082 -13.227 -16.970 1.00 10.43 181 THR A C 1
ATOM 1275 O O . THR A 1 159 ? 24.226 -12.131 -17.548 1.00 11.64 181 THR A O 1
ATOM 1279 N N . ASP A 1 160 ? 25.087 -14.090 -16.799 1.00 9.85 182 ASP A N 1
ATOM 1280 C CA . ASP A 1 160 ? 26.434 -13.798 -17.275 1.00 10.59 182 ASP A CA 1
ATOM 1281 C C . ASP A 1 160 ? 26.941 -14.939 -18.127 1.00 9.35 182 ASP A C 1
ATOM 1282 O O . ASP A 1 160 ? 28.082 -15.382 -18.012 1.00 9.68 182 ASP A O 1
ATOM 1287 N N . ASP A 1 161 ? 26.071 -15.408 -19.011 1.00 9.82 183 ASP A N 1
ATOM 1288 C CA . ASP A 1 161 ? 26.470 -16.366 -20.025 1.00 10.04 183 ASP A CA 1
ATOM 1289 C C . ASP A 1 161 ? 26.946 -17.664 -19.378 1.00 10.29 183 ASP A C 1
ATOM 1290 O O . ASP A 1 161 ? 27.824 -18.332 -19.916 1.00 10.45 183 ASP A O 1
ATOM 1295 N N . GLY A 1 162 ? 26.303 -18.036 -18.275 1.00 12.98 184 GLY A N 1
ATOM 1296 C CA . GLY A 1 162 ? 26.652 -19.282 -17.630 1.00 11.49 184 GLY A CA 1
ATOM 1297 C C . GLY A 1 162 ? 27.838 -19.224 -16.667 1.00 10.61 184 GLY A C 1
ATOM 1298 O O . GLY A 1 162 ? 28.205 -20.241 -16.053 1.00 10.97 184 GLY A O 1
ATOM 1299 N N . ASP A 1 163 ? 28.471 -18.069 -16.538 1.00 10.15 185 ASP A N 1
ATOM 1300 C CA . ASP A 1 163 ? 29.657 -17.997 -15.698 1.00 11.07 185 ASP A CA 1
ATOM 1301 C C . ASP A 1 163 ? 29.329 -18.308 -14.248 1.00 10.91 185 ASP A C 1
ATOM 1302 O O . ASP A 1 163 ? 30.039 -19.068 -13.608 1.00 12.27 185 ASP A O 1
ATOM 1307 N N . THR A 1 164 ? 28.243 -17.713 -13.752 1.00 9.76 186 THR A N 1
ATOM 1308 C CA . THR A 1 164 ? 27.782 -17.948 -12.417 1.00 10.40 186 THR A CA 1
ATOM 1309 C C . THR A 1 164 ? 26.286 -18.171 -12.397 1.00 9.54 186 THR A C 1
ATOM 1310 O O . THR A 1 164 ? 25.565 -17.797 -13.331 1.00 9.99 186 THR A O 1
ATOM 1314 N N . TRP A 1 165 ? 25.837 -18.788 -11.309 1.00 9.34 187 TRP A N 1
ATOM 1315 C CA . TRP A 1 165 ? 24.469 -19.238 -11.159 1.00 9.45 187 TRP A CA 1
ATOM 1316 C C . TRP A 1 165 ? 23.933 -18.739 -9.835 1.00 10.57 187 TRP A C 1
ATOM 1317 O O . TRP A 1 165 ? 24.639 -18.774 -8.815 1.00 11.08 187 TRP A O 1
ATOM 1328 N N . THR A 1 166 ? 22.679 -18.304 -9.836 1.00 11.13 188 THR A N 1
ATOM 1329 C CA . THR A 1 166 ? 22.040 -17.933 -8.585 1.00 8.99 188 THR A CA 1
ATOM 1330 C C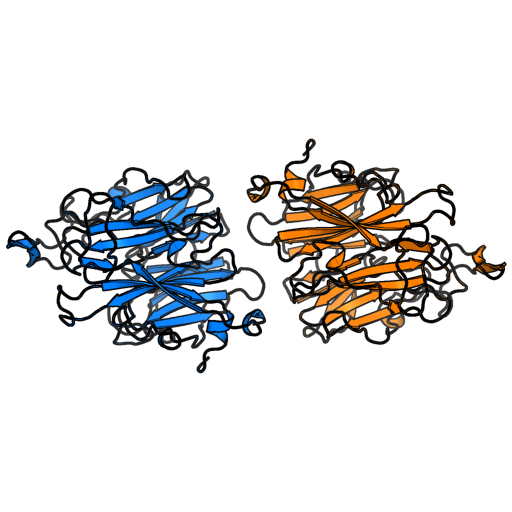 . THR A 1 166 ? 21.807 -19.112 -7.688 1.00 10.67 188 THR A C 1
ATOM 1331 O O . THR A 1 166 ? 21.705 -20.246 -8.120 1.00 12.88 188 THR A O 1
ATOM 1335 N N . LYS A 1 167 ? 21.759 -18.869 -6.383 1.00 15.60 189 LYS A N 1
ATOM 1336 C CA . LYS A 1 167 ? 21.450 -19.938 -5.478 1.00 17.84 189 LYS A CA 1
ATOM 1337 C C . LYS A 1 167 ? 20.099 -20.545 -5.922 1.00 16.40 189 LYS A C 1
ATOM 1338 O O . LYS A 1 167 ? 19.104 -19.822 -6.095 1.00 15.71 189 LYS A O 1
ATOM 1344 N N . PRO A 1 168 ? 20.031 -21.885 -6.068 1.00 15.53 190 PRO A N 1
ATOM 1345 C CA . PRO A 1 168 ? 18.805 -22.467 -6.549 1.00 12.35 190 PRO A CA 1
ATOM 1346 C C . PRO A 1 168 ? 17.635 -22.193 -5.627 1.00 11.58 190 PRO A C 1
ATOM 1347 O O . PRO A 1 168 ? 17.768 -22.232 -4.414 1.00 14.13 190 PRO A O 1
ATOM 1351 N N . VAL A 1 169 ? 16.494 -21.908 -6.222 1.00 9.47 191 VAL A N 1
ATOM 1352 C CA . VAL A 1 169 ? 15.264 -21.635 -5.494 1.00 10.14 191 VAL A CA 1
ATOM 1353 C C . VAL A 1 169 ? 14.343 -22.831 -5.610 1.00 9.81 191 VAL A C 1
ATOM 1354 O O . VAL A 1 169 ? 14.096 -23.324 -6.709 1.00 8.72 191 VAL A O 1
ATOM 1358 N N . ASP A 1 170 ? 13.783 -23.297 -4.482 1.00 15.74 192 ASP A N 1
ATOM 1359 C CA . ASP A 1 170 ? 12.914 -24.468 -4.488 1.00 75.93 192 ASP A CA 1
ATOM 1360 C C . ASP A 1 170 ? 11.545 -23.992 -4.961 1.00 41.94 192 ASP A C 1
ATOM 1361 O O . ASP A 1 170 ? 10.878 -23.183 -4.331 1.00 12.48 192 ASP A O 1
ATOM 1366 N N A MET A 1 171 ? 11.115 -24.526 -6.067 0.50 12.72 193 MET A N 1
ATOM 1367 N N B MET A 1 171 ? 11.115 -24.503 -6.071 0.50 12.35 193 MET A N 1
ATOM 1368 C CA A MET A 1 171 ? 9.870 -24.182 -6.688 0.50 10.97 193 MET A CA 1
ATOM 1369 C CA B MET A 1 171 ? 9.866 -24.166 -6.682 0.50 12.88 193 MET A CA 1
ATOM 1370 C C A MET A 1 171 ? 8.811 -25.262 -6.505 0.50 9.07 193 MET A C 1
ATOM 1371 C C B MET A 1 171 ? 8.810 -25.256 -6.500 0.50 8.80 193 MET A C 1
ATOM 1372 O O A MET A 1 171 ? 7.732 -25.163 -7.083 0.50 9.20 193 MET A O 1
ATOM 1373 O O B MET A 1 171 ? 7.734 -25.157 -7.083 0.50 9.98 193 MET A O 1
ATOM 1382 N N . THR A 1 172 ? 9.100 -26.290 -5.723 1.00 8.45 194 THR A N 1
ATOM 1383 C CA . THR A 1 172 ? 8.241 -27.451 -5.628 1.00 8.96 194 THR A CA 1
ATOM 1384 C C . THR A 1 172 ? 6.812 -27.111 -5.266 1.00 9.47 194 THR A C 1
ATOM 1385 O O . THR A 1 172 ? 5.858 -27.709 -5.795 1.00 9.83 194 THR A O 1
ATOM 1389 N N . LYS A 1 173 ? 6.641 -26.180 -4.338 1.00 10.09 195 LYS A N 1
ATOM 1390 C CA . LYS A 1 173 ? 5.297 -25.915 -3.869 1.00 10.37 195 LYS A CA 1
ATOM 1391 C C . LYS A 1 173 ? 4.391 -25.332 -4.950 1.00 10.66 195 LYS A C 1
ATOM 1392 O O . LYS A 1 173 ? 3.169 -25.472 -4.826 1.00 12.24 195 LYS A O 1
ATOM 1398 N N . THR A 1 174 ? 4.950 -24.660 -5.956 1.00 10.60 196 THR A N 1
ATOM 1399 C CA . THR A 1 174 ? 4.119 -24.074 -7.005 1.00 10.99 196 THR A CA 1
ATOM 1400 C C . THR A 1 174 ? 4.236 -24.769 -8.338 1.00 10.00 196 THR A C 1
ATOM 1401 O O . THR A 1 174 ? 3.327 -24.637 -9.152 1.00 11.01 196 THR A O 1
ATOM 1405 N N . LEU A 1 175 ? 5.317 -25.501 -8.576 1.00 9.47 197 LEU A N 1
ATOM 1406 C CA . LEU A 1 175 ? 5.570 -26.074 -9.878 1.00 9.29 197 LEU A CA 1
ATOM 1407 C C . LEU A 1 175 ? 5.616 -27.598 -9.879 1.00 9.30 197 LEU A C 1
ATOM 1408 O O . LEU A 1 175 ? 5.901 -28.187 -10.916 1.00 9.54 197 LEU A O 1
ATOM 1413 N N . THR A 1 176 ? 5.286 -28.230 -8.760 1.00 9.26 198 THR A N 1
ATOM 1414 C CA . THR A 1 176 ? 5.062 -29.659 -8.705 1.00 9.13 198 THR A CA 1
ATOM 1415 C C . THR A 1 176 ? 3.725 -29.885 -8.084 1.00 9.70 198 THR A C 1
ATOM 1416 O O . THR A 1 176 ? 3.396 -29.249 -7.097 1.00 10.91 198 THR A O 1
ATOM 1420 N N . PRO A 1 177 ? 2.912 -30.796 -8.628 1.00 10.08 199 PRO A N 1
ATOM 1421 C CA . PRO A 1 177 ? 1.620 -31.077 -8.008 1.00 10.91 199 PRO A CA 1
ATOM 1422 C C . PRO A 1 177 ? 1.729 -31.492 -6.549 1.00 10.85 199 PRO A C 1
ATOM 1423 O O . PRO A 1 177 ? 2.621 -32.240 -6.145 1.00 11.05 199 PRO A O 1
ATOM 1427 N N . ASP A 1 178 ? 0.789 -31.003 -5.756 1.00 12.32 200 ASP A N 1
ATOM 1428 C CA . ASP A 1 178 ? 0.670 -31.459 -4.396 1.00 13.56 200 ASP A CA 1
ATOM 1429 C C . ASP A 1 178 ? 0.447 -32.954 -4.366 1.00 12.58 200 ASP A C 1
ATOM 1430 O O . ASP A 1 178 ? -0.224 -33.553 -5.253 1.00 13.83 200 ASP A O 1
ATOM 1435 N N . GLY A 1 179 ? 1.034 -33.546 -3.332 1.00 12.93 201 GLY A N 1
ATOM 1436 C CA . GLY A 1 179 ? 0.907 -34.974 -3.090 1.00 14.05 201 GLY A CA 1
ATOM 1437 C C . GLY A 1 179 ? 1.851 -35.864 -3.847 1.00 11.65 201 GLY A C 1
ATOM 1438 O O . GLY A 1 179 ? 1.888 -37.069 -3.589 1.00 12.38 201 GLY A O 1
ATOM 1439 N N . GLN A 1 180 ? 2.600 -35.299 -4.774 1.00 10.22 202 GLN A N 1
ATOM 1440 C CA . GLN A 1 180 ? 3.476 -36.117 -5.596 1.00 9.71 202 GLN A CA 1
ATOM 1441 C C . GLN A 1 180 ? 4.711 -36.533 -4.798 1.00 10.03 202 GLN A C 1
ATOM 1442 O O . GLN A 1 180 ? 5.197 -35.781 -3.940 1.00 10.42 202 GLN A O 1
ATOM 1448 N N . ALA A 1 181 ? 5.215 -37.720 -5.113 1.00 9.94 203 ALA A N 1
ATOM 1449 C CA . ALA A 1 181 ? 6.416 -38.248 -4.448 1.00 10.10 203 ALA A CA 1
ATOM 1450 C C . ALA A 1 181 ? 7.581 -38.167 -5.415 1.00 9.21 203 ALA A C 1
ATOM 1451 O O . ALA A 1 181 ? 8.303 -37.165 -5.399 1.00 8.97 203 ALA A O 1
ATOM 1453 N N . TRP A 1 182 ? 7.759 -39.155 -6.286 1.00 8.96 204 TRP A N 1
ATOM 1454 C CA . TRP A 1 182 ? 8.775 -39.054 -7.312 1.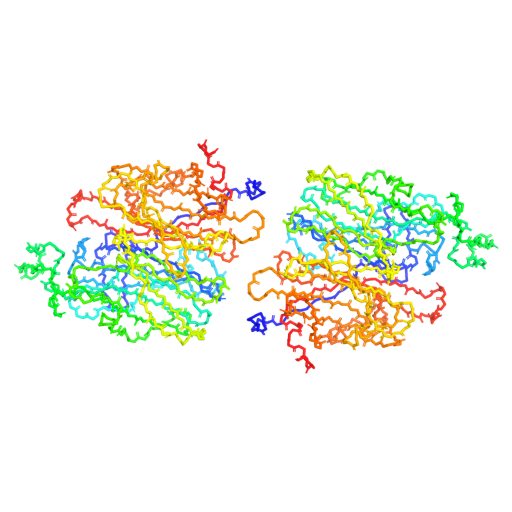00 8.67 204 TRP A CA 1
ATOM 1455 C C . TRP A 1 182 ? 8.456 -37.918 -8.251 1.00 8.39 204 TRP A C 1
ATOM 1456 O O . TRP A 1 182 ? 7.303 -37.566 -8.436 1.00 9.00 204 TRP A O 1
ATOM 1467 N N . ASP A 1 183 ? 9.492 -37.348 -8.850 1.00 8.09 205 ASP A N 1
ATOM 1468 C CA . ASP A 1 183 ? 9.334 -36.332 -9.854 1.00 7.03 205 ASP A CA 1
ATOM 1469 C C . ASP A 1 183 ? 10.581 -36.287 -10.688 1.00 7.14 205 ASP A C 1
ATOM 1470 O O . ASP A 1 183 ? 11.652 -36.792 -10.286 1.00 7.54 205 ASP A O 1
ATOM 1475 N N . ALA A 1 184 ? 10.456 -35.664 -11.853 1.00 7.40 206 ALA A N 1
ATOM 1476 C CA . ALA A 1 184 ? 11.579 -35.381 -12.726 1.00 7.06 206 ALA A CA 1
ATOM 1477 C C . ALA A 1 184 ? 11.261 -34.142 -13.511 1.00 6.54 206 ALA A C 1
ATOM 1478 O O . ALA A 1 184 ? 10.109 -33.933 -13.884 1.00 7.41 206 ALA A O 1
ATOM 1480 N N . VAL A 1 185 ? 12.274 -33.345 -13.792 1.00 6.55 207 VAL A N 1
ATOM 1481 C CA . VAL A 1 185 ? 12.191 -32.313 -14.820 1.00 6.68 207 VAL A CA 1
ATOM 1482 C C . VAL A 1 185 ? 13.122 -32.767 -15.935 1.00 6.16 207 VAL A C 1
ATOM 1483 O O . VAL A 1 185 ? 14.172 -33.348 -15.695 1.00 6.38 207 VAL A O 1
ATOM 1487 N N . GLY A 1 186 ? 12.703 -32.544 -17.180 1.00 6.45 208 GLY A N 1
ATOM 1488 C CA . GLY A 1 186 ? 13.482 -33.025 -18.320 1.00 6.47 208 GLY A CA 1
ATOM 1489 C C . GLY A 1 186 ? 13.853 -34.470 -18.069 1.00 6.20 208 GLY A C 1
ATOM 1490 O O . GLY A 1 186 ? 12.983 -35.299 -17.788 1.00 6.98 208 GLY A O 1
ATOM 1491 N N . PRO A 1 187 ? 15.130 -34.826 -18.207 1.00 6.02 209 PRO A N 1
ATOM 1492 C CA . PRO A 1 187 ? 16.262 -33.943 -18.342 1.00 5.85 209 PRO A CA 1
ATOM 1493 C C . PRO A 1 187 ? 16.564 -33.671 -19.793 1.00 5.93 209 PRO A C 1
ATOM 1494 O O . PRO A 1 187 ? 16.200 -34.457 -20.681 1.00 6.17 209 PRO A O 1
ATOM 1498 N N . GLY A 1 188 ? 17.229 -32.547 -20.044 1.00 5.99 210 GLY A N 1
ATOM 1499 C CA . GLY A 1 188 ? 17.710 -32.243 -21.395 1.00 6.45 210 GLY A CA 1
ATOM 1500 C C . GLY A 1 188 ? 17.605 -30.777 -21.688 1.00 6.58 210 GLY A C 1
ATOM 1501 O O . GLY A 1 188 ? 18.597 -30.067 -21.672 1.00 7.38 210 GLY A O 1
ATOM 1502 N N . ASN A 1 189 ? 16.398 -30.315 -22.000 1.00 6.72 211 ASN A N 1
ATOM 1503 C CA . ASN A 1 189 ? 16.240 -28.894 -22.334 1.00 6.95 211 ASN A CA 1
ATOM 1504 C C . ASN A 1 189 ? 14.785 -28.505 -22.371 1.00 6.64 211 ASN A C 1
ATOM 1505 O O . ASN A 1 189 ? 13.901 -29.330 -22.621 1.00 7.34 211 ASN A O 1
ATOM 1510 N N . GLY A 1 190 ? 14.553 -27.218 -22.150 1.00 7.16 212 GLY A N 1
ATOM 1511 C CA . GLY A 1 190 ? 13.311 -26.587 -22.540 1.00 7.27 212 GLY A CA 1
ATOM 1512 C C . GLY A 1 190 ? 13.492 -25.722 -23.759 1.00 7.10 212 GLY A C 1
ATOM 1513 O O . GLY A 1 190 ? 14.534 -25.698 -24.380 1.00 7.50 212 GLY A O 1
ATOM 1514 N N . ILE A 1 191 ? 12.419 -25.024 -24.121 1.00 7.65 213 ILE A N 1
ATOM 1515 C CA . ILE A 1 191 ? 12.392 -24.251 -25.338 1.00 7.62 213 ILE A CA 1
ATOM 1516 C C . ILE A 1 191 ? 11.760 -22.894 -25.112 1.00 7.88 213 ILE A C 1
ATOM 1517 O O . ILE A 1 191 ? 11.019 -22.664 -24.144 1.00 8.06 213 ILE A O 1
ATOM 1522 N N . LYS A 1 192 ? 12.039 -22.014 -26.066 1.00 8.69 214 LYS A N 1
ATOM 1523 C CA . LYS A 1 192 ? 11.374 -20.733 -26.156 1.00 9.28 214 LYS A CA 1
ATOM 1524 C C . LYS A 1 192 ? 10.526 -20.756 -27.404 1.00 9.47 214 LYS A C 1
ATOM 1525 O O . LYS A 1 192 ? 11.034 -21.048 -28.502 1.00 10.48 214 LYS A O 1
ATOM 1531 N N . LEU A 1 193 ? 9.239 -20.456 -27.240 1.00 10.04 215 LEU A N 1
ATOM 1532 C CA . LEU A 1 193 ? 8.323 -20.479 -28.357 1.00 10.77 215 LEU A CA 1
ATOM 1533 C C . LEU A 1 193 ? 8.472 -19.252 -29.237 1.00 11.48 215 LEU A C 1
ATOM 1534 O O . LEU A 1 193 ? 9.004 -18.223 -28.818 1.00 11.87 215 LEU A O 1
ATOM 1539 N N A SER A 1 194 ? 7.979 -19.363 -30.465 0.50 11.97 216 SER A N 1
ATOM 1540 N N B SER A 1 194 ? 7.976 -19.355 -30.464 0.50 11.78 216 SER A N 1
ATOM 1541 C CA A SER A 1 194 ? 7.936 -18.233 -31.374 0.50 14.04 216 SER A CA 1
ATOM 1542 C CA B SER A 1 194 ? 7.898 -18.202 -31.347 0.50 13.56 216 SER A CA 1
ATOM 1543 C C A SER A 1 194 ? 7.166 -17.038 -30.762 0.50 14.25 216 SER A C 1
ATOM 1544 C C B SER A 1 194 ? 7.182 -17.016 -30.730 0.50 14.12 216 SER A C 1
ATOM 1545 O O A SER A 1 194 ? 7.466 -15.895 -31.089 0.50 17.86 216 SER A O 1
ATOM 1546 O O B SER A 1 194 ? 7.493 -15.869 -31.048 0.50 17.38 216 SER A O 1
ATOM 1551 N N . THR A 1 195 ? 6.212 -17.299 -29.862 1.00 13.71 217 THR A N 1
ATOM 1552 C CA . THR A 1 195 ? 5.421 -16.255 -29.204 1.00 15.59 217 THR A CA 1
ATOM 1553 C C . THR A 1 195 ? 6.072 -15.839 -27.871 1.00 15.72 217 THR A C 1
ATOM 1554 O O . THR A 1 195 ? 5.554 -15.018 -27.178 1.00 19.09 217 THR A O 1
ATOM 1558 N N . GLY A 1 196 ? 7.222 -16.412 -27.543 1.00 14.04 218 GLY A N 1
ATOM 1559 C CA . GLY A 1 196 ? 8.043 -15.906 -26.458 1.00 13.74 218 GLY A CA 1
ATOM 1560 C C . GLY A 1 196 ? 7.935 -16.609 -25.127 1.00 11.32 218 GLY A C 1
ATOM 1561 O O . GLY A 1 196 ? 8.785 -16.378 -24.258 1.00 12.58 218 GLY A O 1
ATOM 1562 N N . GLU A 1 197 ? 6.951 -17.483 -24.943 1.00 10.62 219 GLU A N 1
ATOM 1563 C CA . GLU A 1 197 ? 6.867 -18.251 -23.704 1.00 9.91 219 GLU A CA 1
ATOM 1564 C C . GLU A 1 197 ? 7.970 -19.297 -23.661 1.00 9.27 219 GLU A C 1
ATOM 1565 O O . GLU A 1 197 ? 8.471 -19.731 -24.684 1.00 10.10 219 GLU A O 1
ATOM 1571 N N . LEU A 1 198 ? 8.304 -19.688 -22.441 1.00 9.05 220 LEU A N 1
ATOM 1572 C CA . LEU A 1 198 ? 9.253 -20.756 -22.220 1.00 8.64 220 LEU A CA 1
ATOM 1573 C C . LEU A 1 198 ? 8.476 -22.005 -21.851 1.00 8.11 220 LEU A C 1
ATOM 1574 O O . LEU A 1 198 ? 7.487 -21.939 -21.121 1.00 9.40 220 LEU A O 1
ATOM 1579 N N . VAL A 1 199 ? 8.911 -23.146 -22.361 1.00 7.71 221 VAL A N 1
ATOM 1580 C CA . VAL A 1 199 ? 8.257 -24.414 -22.012 1.00 7.82 221 VAL A CA 1
ATOM 1581 C C . VAL A 1 199 ? 9.322 -25.411 -21.604 1.00 7.36 221 VAL A C 1
ATOM 1582 O O . VAL A 1 199 ? 10.266 -25.668 -22.322 1.00 7.80 221 VAL A O 1
ATOM 1586 N N . ILE A 1 200 ? 9.130 -25.947 -20.394 1.00 8.09 222 ILE A N 1
ATOM 1587 C CA . ILE A 1 200 ? 10.033 -26.903 -19.782 1.00 7.60 222 ILE A CA 1
ATOM 1588 C C . ILE A 1 200 ? 9.254 -28.207 -19.598 1.00 7.49 222 ILE A C 1
ATOM 1589 O O . ILE A 1 200 ? 8.186 -28.214 -19.004 1.00 8.10 222 ILE A O 1
ATOM 1594 N N . PRO A 1 201 ? 9.762 -29.329 -20.120 1.00 6.92 223 PRO A N 1
ATOM 1595 C CA . PRO A 1 201 ? 9.061 -30.584 -19.920 1.00 7.22 223 PRO A CA 1
ATOM 1596 C C . PRO A 1 201 ? 9.374 -31.157 -18.557 1.00 6.59 223 PRO A C 1
ATOM 1597 O O . PRO A 1 201 ? 10.530 -31.084 -18.102 1.00 6.74 223 PRO A O 1
ATOM 1601 N N . ALA A 1 202 ? 8.369 -31.743 -17.921 1.00 7.05 224 ALA A N 1
ATOM 1602 C CA . ALA A 1 202 ? 8.544 -32.398 -16.630 1.00 7.19 224 ALA A CA 1
ATOM 1603 C C . ALA A 1 202 ? 7.636 -33.594 -16.544 1.00 7.29 224 ALA A C 1
ATOM 1604 O O . ALA A 1 202 ? 6.805 -33.859 -17.430 1.00 7.53 224 ALA A O 1
ATOM 1606 N N . GLN A 1 203 ? 7.749 -34.334 -15.458 1.00 7.83 225 GLN A N 1
ATOM 1607 C CA . GLN A 1 203 ? 6.910 -35.495 -15.305 1.00 7.96 225 GLN A CA 1
ATOM 1608 C C . GLN A 1 203 ? 5.456 -35.102 -15.223 1.00 7.94 225 GLN A C 1
ATOM 1609 O O . GLN A 1 203 ? 5.042 -34.283 -14.385 1.00 8.24 225 GLN A O 1
ATOM 1615 N N . GLY A 1 204 ? 4.633 -35.667 -16.108 1.00 8.38 226 GLY A N 1
ATOM 1616 C CA . GLY A 1 204 ? 3.204 -35.414 -16.053 1.00 9.16 226 GLY A CA 1
ATOM 1617 C C . GLY A 1 204 ? 2.756 -34.013 -16.376 1.00 8.76 226 GLY A C 1
ATOM 1618 O O . GLY A 1 204 ? 1.576 -33.737 -16.224 1.00 9.88 226 GLY A O 1
ATOM 1619 N N . ARG A 1 205 ? 3.621 -33.131 -16.866 1.00 8.68 227 ARG A N 1
ATOM 1620 C CA . ARG A 1 205 ? 3.248 -31.726 -16.980 1.00 8.31 227 ARG A CA 1
ATOM 1621 C C . ARG A 1 205 ? 4.278 -30.991 -17.776 1.00 8.04 227 ARG A C 1
ATOM 1622 O O . ARG A 1 205 ? 5.427 -31.392 -17.819 1.00 8.31 227 ARG A O 1
ATOM 1630 N N . ASN A 1 206 ? 3.872 -29.882 -18.371 1.00 8.42 228 ASN A N 1
ATOM 1631 C CA . ASN A 1 206 ? 4.827 -28.873 -18.789 1.00 9.10 228 ASN A CA 1
ATOM 1632 C C . ASN A 1 206 ? 4.882 -27.766 -17.752 1.00 8.59 228 ASN A C 1
ATOM 1633 O O . ASN A 1 206 ? 3.949 -27.572 -16.985 1.00 9.88 228 ASN A O 1
ATOM 1638 N N . ILE A 1 207 ? 6.005 -27.061 -17.726 1.00 9.52 229 ILE A N 1
ATOM 1639 C CA . ILE A 1 207 ? 6.168 -25.895 -16.865 1.00 9.24 229 ILE A CA 1
ATOM 1640 C C . ILE A 1 207 ? 6.347 -24.729 -17.805 1.00 8.87 229 ILE A C 1
ATOM 1641 O O . ILE A 1 207 ? 7.219 -24.748 -18.661 1.00 9.06 229 ILE A O 1
ATOM 1646 N N . ILE A 1 208 ? 5.443 -23.754 -17.714 1.00 9.21 230 ILE A N 1
ATOM 1647 C CA . ILE A 1 208 ? 5.375 -22.701 -18.715 1.00 11.72 230 ILE A CA 1
ATOM 1648 C C . ILE A 1 208 ? 5.866 -21.401 -18.052 1.00 10.17 230 ILE A C 1
ATOM 1649 O O . ILE A 1 208 ? 5.343 -20.994 -17.006 1.00 10.62 230 ILE A O 1
ATOM 1654 N N . GLY A 1 209 ? 6.852 -20.774 -18.670 1.00 10.19 231 GLY A N 1
ATOM 1655 C CA . GLY A 1 209 ? 7.369 -19.506 -18.192 1.00 10.29 231 GLY A CA 1
ATOM 1656 C C . GLY A 1 209 ? 6.835 -18.389 -19.049 1.00 10.00 231 GLY A C 1
ATOM 1657 O O . GLY A 1 209 ? 6.936 -18.416 -20.283 1.00 11.19 231 GLY A O 1
ATOM 1658 N N . ARG A 1 210 ? 6.261 -17.394 -18.401 1.00 8.70 232 ARG A N 1
ATOM 1659 C CA . ARG A 1 210 ? 5.728 -16.236 -19.074 1.00 9.60 232 ARG A CA 1
ATOM 1660 C C . ARG A 1 210 ? 6.289 -14.984 -18.455 1.00 9.25 232 ARG A C 1
ATOM 1661 O O . ARG A 1 210 ? 6.694 -14.963 -17.286 1.00 10.21 232 ARG A O 1
ATOM 1669 N N . GLY A 1 211 ? 6.320 -13.921 -19.233 1.00 10.09 233 GLY A N 1
ATOM 1670 C CA . GLY A 1 211 ? 6.799 -12.632 -18.792 1.00 10.28 233 GLY A CA 1
ATOM 1671 C C . GLY A 1 211 ? 7.895 -12.123 -19.717 1.00 11.15 233 GLY A C 1
ATOM 1672 O O . GLY A 1 211 ? 8.302 -12.801 -20.617 1.00 11.14 233 GLY A O 1
ATOM 1673 N N . PRO A 1 212 ? 8.348 -10.903 -19.468 1.00 13.24 234 PRO A N 1
ATOM 1674 C CA . PRO A 1 212 ? 9.471 -10.347 -20.159 1.00 15.41 234 PRO A CA 1
ATOM 1675 C C . PRO A 1 212 ? 10.647 -11.302 -20.103 1.00 12.08 234 PRO A C 1
ATOM 1676 O O . PRO A 1 212 ? 10.852 -11.990 -19.099 1.00 11.73 234 PRO A O 1
ATOM 1680 N N . SER A 1 213 ? 11.453 -11.260 -21.139 1.00 12.87 235 SER A N 1
ATOM 1681 C CA . SER A 1 213 ? 12.672 -12.050 -21.179 1.00 12.18 235 SER A CA 1
ATOM 1682 C C . SER A 1 213 ? 13.493 -11.764 -19.913 1.00 12.05 235 SER A C 1
ATOM 1683 O O . SER A 1 213 ? 13.724 -10.621 -19.559 1.00 13.48 235 SER A O 1
ATOM 1686 N N . GLY A 1 214 ? 13.908 -12.816 -19.225 1.00 11.22 236 GLY A N 1
ATOM 1687 C CA . GLY A 1 214 ? 14.709 -12.662 -18.031 1.00 11.34 236 GLY A CA 1
ATOM 1688 C C . GLY A 1 214 ? 13.923 -12.309 -16.782 1.00 12.15 236 GLY A C 1
ATOM 1689 O O . GLY A 1 214 ? 14.513 -12.215 -15.709 1.00 13.19 236 GLY A O 1
ATOM 1690 N N . ASN A 1 215 ? 12.618 -12.170 -16.891 1.00 13.08 237 ASN A N 1
ATOM 1691 C CA . ASN A 1 215 ? 11.796 -11.957 -15.652 1.00 18.57 237 ASN A CA 1
ATOM 1692 C C . ASN A 1 215 ? 10.515 -12.751 -15.746 1.00 16.82 237 ASN A C 1
ATOM 1693 O O . ASN A 1 215 ? 9.440 -12.221 -15.841 1.00 17.65 237 ASN A O 1
ATOM 1698 N N . ARG A 1 216 ? 10.717 -14.072 -15.695 1.00 19.34 238 ARG A N 1
ATOM 1699 C CA . ARG A 1 216 ? 9.625 -14.959 -15.939 1.00 17.66 238 ARG A CA 1
ATOM 1700 C C . ARG A 1 216 ? 8.956 -15.381 -14.645 1.00 13.47 238 ARG A C 1
ATOM 1701 O O . ARG A 1 216 ? 9.621 -15.462 -13.578 1.00 12.94 238 ARG A O 1
ATOM 1709 N N A THR A 1 217 ? 7.643 -15.649 -14.714 0.50 12.26 239 THR A N 1
ATOM 1710 N N B THR A 1 217 ? 7.697 -15.740 -14.768 0.50 45.61 239 THR A N 1
ATOM 1711 C CA A THR A 1 217 ? 6.890 -16.318 -13.665 0.50 7.75 239 THR A CA 1
ATOM 1712 C CA B THR A 1 217 ? 7.141 -16.584 -13.765 0.50 13.33 239 THR A CA 1
ATOM 1713 C C A THR A 1 217 ? 6.361 -17.638 -14.287 0.50 9.13 239 THR A C 1
ATOM 1714 C C B THR A 1 217 ? 6.413 -17.700 -14.332 0.50 10.88 239 THR A C 1
ATOM 1715 O O A THR A 1 217 ? 6.061 -17.648 -15.469 0.50 11.07 239 THR A O 1
ATOM 1716 O O B THR A 1 217 ? 6.024 -17.662 -15.479 0.50 13.46 239 THR A O 1
ATOM 1723 N N . TRP A 1 218 ? 6.323 -18.756 -13.546 1.00 10.78 240 TRP A N 1
ATOM 1724 C CA . TRP A 1 218 ? 6.096 -20.089 -14.080 1.00 11.00 240 TRP A CA 1
ATOM 1725 C C . TRP A 1 218 ? 4.798 -20.676 -13.568 1.00 11.57 240 TRP A C 1
ATOM 1726 O O . TRP A 1 218 ? 4.353 -20.396 -12.448 1.00 12.85 240 TRP A O 1
ATOM 1737 N N . SER A 1 219 ? 4.164 -21.492 -14.396 1.00 11.43 241 SER A N 1
ATOM 1738 C CA . SER A 1 219 ? 2.968 -22.216 -14.017 1.00 12.86 241 SER A CA 1
ATOM 1739 C C . SER A 1 219 ? 3.049 -23.624 -14.575 1.00 14.61 241 SER A C 1
ATOM 1740 O O . SER A 1 219 ? 3.841 -23.893 -15.384 1.00 16.11 241 SER A O 1
ATOM 1743 N N . MET A 1 220 ? 2.189 -24.487 -14.057 1.00 14.06 242 MET A N 1
ATOM 1744 C CA . MET A 1 220 ? 2.100 -25.865 -14.578 1.00 14.54 242 MET A CA 1
ATOM 1745 C C . MET A 1 220 ? 0.995 -26.031 -15.593 1.00 11.37 242 MET A C 1
ATOM 1746 O O . MET A 1 220 ? -0.090 -25.518 -15.444 1.00 14.04 242 MET A O 1
ATOM 1751 N N . GLN A 1 221 ? 1.290 -26.799 -16.612 1.00 11.20 243 GLN A N 1
ATOM 1752 C CA . GLN A 1 221 ? 0.317 -27.276 -17.567 1.00 11.16 243 GLN A CA 1
ATOM 1753 C C . GLN A 1 221 ? 0.238 -28.784 -17.309 1.00 11.03 243 GLN A C 1
ATOM 1754 O O . GLN A 1 221 ? 1.116 -29.550 -17.732 1.00 10.12 243 GLN A O 1
ATOM 1760 N N . ILE A 1 222 ? -0.787 -29.216 -16.577 1.00 11.36 244 ILE A N 1
ATOM 1761 C CA . ILE A 1 222 ? -0.895 -30.624 -16.255 1.00 12.64 244 ILE A CA 1
ATOM 1762 C C . ILE A 1 222 ? -1.321 -31.428 -17.468 1.00 12.90 244 ILE A C 1
ATOM 1763 O O . ILE A 1 222 ? -2.268 -31.058 -18.160 1.00 13.73 244 ILE A O 1
ATOM 1768 N N A LEU A 1 223 ? -0.658 -32.526 -17.690 0.50 11.95 245 LEU A N 1
ATOM 1769 N N B LEU A 1 223 ? -0.626 -32.528 -17.741 0.50 20.68 245 LEU A N 1
ATOM 1770 C CA A LEU A 1 223 ? -0.914 -33.344 -18.862 0.50 14.55 245 LEU A CA 1
ATOM 1771 C CA B LEU A 1 223 ? -0.860 -33.331 -18.940 0.50 75.88 245 LEU A CA 1
ATOM 1772 C C A LEU A 1 223 ? -1.511 -34.651 -18.390 0.50 12.84 245 LEU A C 1
ATOM 1773 C C B LEU A 1 223 ? -1.248 -34.753 -18.668 0.50 31.78 245 LEU A C 1
ATOM 1774 O O A LEU A 1 223 ? -1.279 -35.105 -17.259 0.50 11.70 245 LEU A O 1
ATOM 1775 O O B LEU A 1 223 ? -0.437 -35.506 -18.141 0.50 20.70 245 LEU A O 1
ATOM 1784 N N . LYS A 1 224 ? -2.342 -35.222 -19.238 1.00 14.13 246 LYS A N 1
ATOM 1785 C CA . LYS A 1 224 ? -2.810 -36.578 -19.033 1.00 14.65 246 LYS A CA 1
ATOM 1786 C C . LYS A 1 224 ? -2.013 -37.515 -19.891 1.00 13.72 246 LYS A C 1
ATOM 1787 O O . LYS A 1 224 ? -1.915 -37.310 -21.104 1.00 14.04 246 LYS A O 1
ATOM 1793 N N . GLY A 1 225 ? -1.457 -38.537 -19.267 1.00 13.10 247 GLY A N 1
ATOM 1794 C CA . GLY A 1 225 ? -0.718 -39.579 -19.965 1.00 12.88 247 GLY A CA 1
ATOM 1795 C C . GLY A 1 225 ? 0.711 -39.288 -20.340 1.00 11.65 247 GLY A C 1
ATOM 1796 O O . GLY A 1 225 ? 1.318 -40.085 -21.044 1.00 13.26 247 GLY A O 1
ATOM 1797 N N . ALA A 1 226 ? 1.274 -38.189 -19.853 1.00 11.01 248 ALA A N 1
ATOM 1798 C CA . ALA A 1 226 ? 2.643 -37.854 -20.146 1.00 10.79 248 ALA A CA 1
ATOM 1799 C C . ALA A 1 226 ? 3.584 -38.734 -19.347 1.00 10.91 248 ALA A C 1
ATOM 1800 O O . ALA A 1 226 ? 3.223 -39.266 -18.287 1.00 12.57 248 ALA A O 1
ATOM 1802 N N . GLY A 1 227 ? 4.787 -38.872 -19.861 1.00 9.40 249 GLY A N 1
ATOM 1803 C CA . GLY A 1 227 ? 5.808 -39.607 -19.155 1.00 9.55 249 GLY A CA 1
ATOM 1804 C C . GLY A 1 227 ? 6.475 -38.829 -18.067 1.00 8.56 249 GLY A C 1
ATOM 1805 O O . GLY A 1 227 ? 6.141 -37.678 -17.770 1.00 9.13 249 GLY A O 1
ATOM 1806 N N . SER A 1 228 ? 7.476 -39.474 -17.489 1.00 8.13 250 SER A N 1
ATOM 1807 C CA . SER A 1 228 ? 8.320 -38.887 -16.460 1.00 8.79 250 SER A CA 1
ATOM 1808 C C . SER A 1 228 ? 9.404 -38.036 -17.056 1.00 7.56 250 SER A C 1
ATOM 1809 O O . SER A 1 228 ? 9.609 -36.919 -16.589 1.00 8.23 250 SER A O 1
ATOM 1812 N N . GLU A 1 229 ? 10.086 -38.584 -18.048 1.00 6.98 251 GLU A N 1
ATOM 1813 C CA . GLU A 1 229 ? 11.163 -37.891 -18.733 1.00 6.96 251 GLU A CA 1
ATOM 1814 C C . GLU A 1 229 ? 10.700 -37.501 -20.118 1.00 6.81 251 GLU A C 1
ATOM 1815 O O . GLU A 1 229 ? 10.643 -38.328 -21.046 1.00 7.54 251 GLU A O 1
ATOM 1821 N N . GLY A 1 230 ? 10.319 -36.229 -20.254 1.00 7.07 252 GLY A N 1
ATOM 1822 C CA . GLY A 1 230 ? 9.769 -35.733 -21.488 1.00 7.47 252 GLY A CA 1
ATOM 1823 C C . GLY A 1 230 ? 10.716 -34.863 -22.260 1.00 6.35 252 GLY A C 1
ATOM 1824 O O . GLY A 1 230 ? 11.669 -34.298 -21.718 1.00 7.04 252 GLY A O 1
ATOM 1825 N N . THR A 1 231 ? 10.420 -34.745 -23.551 1.00 6.37 253 THR A N 1
ATOM 1826 C CA . THR A 1 231 ? 11.009 -33.741 -24.387 1.00 5.72 253 THR A CA 1
ATOM 1827 C C . THR A 1 231 ? 9.910 -32.855 -24.918 1.00 6.39 253 THR A C 1
ATOM 1828 O O . THR A 1 231 ? 8.780 -33.299 -25.108 1.00 7.32 253 THR A O 1
ATOM 1832 N N . ILE A 1 232 ? 10.258 -31.607 -25.193 1.00 6.81 254 ILE A N 1
ATOM 1833 C CA . ILE A 1 232 ? 9.337 -30.638 -25.763 1.00 7.57 254 ILE A CA 1
ATOM 1834 C C . ILE A 1 232 ? 9.956 -30.010 -26.989 1.00 7.40 254 ILE A C 1
ATOM 1835 O O . ILE A 1 232 ? 11.152 -29.746 -27.018 1.00 8.00 254 ILE A O 1
ATOM 1840 N N . CYS A 1 233 ? 9.125 -29.680 -27.976 1.00 7.87 255 CYS A N 1
ATOM 1841 C CA . CYS A 1 233 ? 9.608 -29.036 -29.200 1.00 8.49 255 CYS A CA 1
ATOM 1842 C C . CYS A 1 233 ? 8.478 -28.402 -30.020 1.00 8.58 255 CYS A C 1
ATOM 1843 O O . CYS A 1 233 ? 7.512 -29.078 -30.372 1.00 9.90 255 CYS A O 1
ATOM 1846 N N . GLN A 1 234 ? 8.599 -27.109 -30.323 1.00 8.69 256 GLN A N 1
ATOM 1847 C CA . GLN A 1 234 ? 7.577 -26.427 -31.114 1.00 9.16 256 GLN A CA 1
ATOM 1848 C C . GLN A 1 234 ? 7.870 -26.817 -32.551 1.00 8.92 256 GLN A C 1
ATOM 1849 O O . GLN A 1 234 ? 8.914 -26.503 -33.083 1.00 9.61 256 GLN A O 1
ATOM 1855 N N . THR A 1 235 ? 6.979 -27.601 -33.139 1.00 9.05 257 THR A N 1
ATOM 1856 C CA . THR A 1 235 ? 7.167 -28.108 -34.487 1.00 9.08 257 THR A CA 1
ATOM 1857 C C . THR A 1 235 ? 6.923 -26.980 -35.480 1.00 9.41 257 THR A C 1
ATOM 1858 O O . THR A 1 235 ? 6.472 -25.888 -35.124 1.00 10.50 257 THR A O 1
ATOM 1862 N N . PRO A 1 236 ? 7.260 -27.200 -36.754 1.00 9.83 258 PRO A N 1
ATOM 1863 C CA . PRO A 1 236 ? 7.214 -26.082 -37.708 1.00 10.58 258 PRO A CA 1
ATOM 1864 C C . PRO A 1 236 ? 5.828 -25.478 -37.871 1.00 11.54 258 PRO A C 1
ATOM 1865 O O . PRO A 1 236 ? 5.716 -24.294 -38.221 1.00 14.04 258 PRO A O 1
ATOM 1869 N N . ASP A 1 237 ? 4.780 -26.257 -37.629 1.00 11.40 259 ASP A N 1
ATOM 1870 C CA . ASP A 1 237 ? 3.424 -25.745 -37.639 1.00 13.30 259 ASP A CA 1
ATOM 1871 C C . ASP A 1 237 ? 3.086 -24.848 -36.468 1.00 13.42 259 ASP A C 1
ATOM 1872 O O . ASP A 1 237 ? 1.965 -24.358 -36.397 1.00 15.33 259 ASP A O 1
ATOM 1877 N N . GLY A 1 238 ? 4.018 -24.650 -35.544 1.00 13.98 260 GLY A N 1
ATOM 1878 C CA . GLY A 1 238 ? 3.778 -23.786 -34.415 1.00 13.86 260 GLY A CA 1
ATOM 1879 C C . GLY A 1 238 ? 3.174 -24.496 -33.205 1.00 12.30 260 GLY A C 1
ATOM 1880 O O . GLY A 1 238 ? 3.044 -23.886 -32.131 1.00 12.76 260 GLY A O 1
ATOM 1881 N N . LYS A 1 239 ? 2.807 -25.743 -33.365 1.00 11.52 261 LYS A N 1
ATOM 1882 C CA . LYS A 1 239 ? 2.248 -26.522 -32.277 1.00 11.67 261 LYS A CA 1
ATOM 1883 C C . LYS A 1 239 ? 3.332 -27.053 -31.351 1.00 10.59 261 LYS A C 1
ATOM 1884 O O . LYS A 1 239 ? 4.502 -27.102 -31.701 1.00 11.61 261 LYS A O 1
ATOM 1890 N N . LEU A 1 240 ? 2.905 -27.411 -30.141 1.00 10.69 262 LEU A N 1
ATOM 1891 C CA . LEU A 1 240 ? 3.775 -28.080 -29.186 1.00 10.38 262 LEU A CA 1
ATOM 1892 C C . LEU A 1 240 ? 3.739 -29.557 -29.415 1.00 9.95 262 LEU A C 1
ATOM 1893 O O . LEU A 1 240 ? 2.718 -30.108 -29.803 1.00 10.76 262 LEU A O 1
ATOM 1898 N N . MET A 1 241 ? 4.849 -30.210 -29.096 1.00 9.65 263 MET A N 1
ATOM 1899 C CA . MET A 1 241 ? 4.917 -31.670 -29.131 1.00 10.28 263 MET A CA 1
ATOM 1900 C C . MET A 1 241 ? 5.692 -32.135 -27.920 1.00 8.37 263 MET A C 1
ATOM 1901 O O . MET A 1 241 ? 6.790 -31.649 -27.650 1.00 8.39 263 MET A O 1
ATOM 1906 N N . ARG A 1 242 ? 5.117 -33.098 -27.195 1.00 8.26 264 ARG A N 1
ATOM 1907 C CA . ARG A 1 242 ? 5.845 -33.866 -26.199 1.00 7.78 264 ARG A CA 1
ATOM 1908 C C . ARG A 1 242 ? 6.235 -35.191 -26.795 1.00 7.62 264 ARG A C 1
ATOM 1909 O O . ARG A 1 242 ? 5.403 -35.851 -27.443 1.00 8.93 264 ARG A O 1
ATOM 1917 N N . ASN A 1 243 ? 7.496 -35.567 -26.650 1.00 11.35 265 ASN A N 1
ATOM 1918 C CA . ASN A 1 243 ? 7.959 -36.850 -27.115 1.00 7.09 265 ASN A CA 1
ATOM 1919 C C . ASN A 1 243 ? 8.690 -37.454 -25.930 1.00 8.04 265 ASN A C 1
ATOM 1920 O O . ASN A 1 243 ? 9.760 -36.958 -25.562 1.00 7.36 265 ASN A O 1
ATOM 1925 N N . ASP A 1 244 ? 8.057 -38.462 -25.328 1.00 13.30 266 ASP A N 1
ATOM 1926 C CA . ASP A 1 244 ? 8.483 -38.811 -23.979 1.00 23.98 266 ASP A CA 1
ATOM 1927 C C . ASP A 1 244 ? 9.006 -40.238 -23.948 1.00 7.60 266 ASP A C 1
ATOM 1928 O O . ASP A 1 244 ? 8.650 -41.122 -24.753 1.00 7.75 266 ASP A O 1
ATOM 1933 N N . ARG A 1 245 ? 9.838 -40.477 -22.950 1.00 7.45 267 ARG A N 1
ATOM 1934 C CA . ARG A 1 245 ? 10.288 -41.800 -22.606 1.00 7.39 267 ARG A CA 1
ATOM 1935 C C . ARG A 1 245 ? 9.079 -42.613 -22.165 1.00 7.64 267 ARG A C 1
ATOM 1936 O O . ARG A 1 245 ? 8.317 -42.170 -21.301 1.00 8.37 267 ARG A O 1
ATOM 1944 N N . PRO A 1 246 ? 8.916 -43.814 -22.686 1.00 8.09 268 PRO A N 1
ATOM 1945 C CA . PRO A 1 246 ? 7.810 -44.642 -22.262 1.00 8.72 268 PRO A CA 1
ATOM 1946 C C . PRO A 1 246 ? 8.090 -45.299 -20.923 1.00 9.43 268 PRO A C 1
ATOM 1947 O O . PRO A 1 246 ? 9.251 -45.391 -20.511 1.00 10.19 268 PRO A O 1
ATOM 1951 N N . GLY A 1 247 ? 7.027 -45.760 -20.245 1.00 10.59 269 GLY A N 1
ATOM 1952 C CA . GLY A 1 247 ? 7.212 -46.559 -19.052 1.00 12.83 269 GLY A CA 1
ATOM 1953 C C . GLY A 1 247 ? 7.797 -47.907 -19.446 1.00 13.08 269 GLY A C 1
ATOM 1954 O O . GLY A 1 247 ? 8.950 -48.194 -19.090 1.00 13.51 269 GLY A O 1
ATOM 1955 N N . PRO A 1 248 ? 7.049 -48.721 -20.187 1.00 13.87 270 PRO A N 1
ATOM 1956 C CA . PRO A 1 248 ? 7.607 -50.000 -20.617 1.00 14.27 270 PRO A CA 1
ATOM 1957 C C . PRO A 1 248 ? 8.542 -49.795 -21.806 1.00 13.14 270 PRO A C 1
ATOM 1958 O O . PRO A 1 248 ? 8.386 -48.838 -22.567 1.00 12.85 270 PRO A O 1
ATOM 1962 N N A MET A 1 249 ? 9.505 -50.687 -21.981 0.50 12.49 271 MET A N 1
ATOM 1963 N N B MET A 1 249 ? 9.508 -50.687 -21.979 0.50 13.66 271 MET A N 1
ATOM 1964 C CA A MET A 1 249 ? 10.347 -50.619 -23.154 0.50 12.22 271 MET A CA 1
ATOM 1965 C CA B MET A 1 249 ? 10.352 -50.622 -23.151 0.50 12.71 271 MET A CA 1
ATOM 1966 C C A MET A 1 249 ? 9.473 -50.783 -24.383 0.50 12.30 271 MET A C 1
ATOM 1967 C C B MET A 1 249 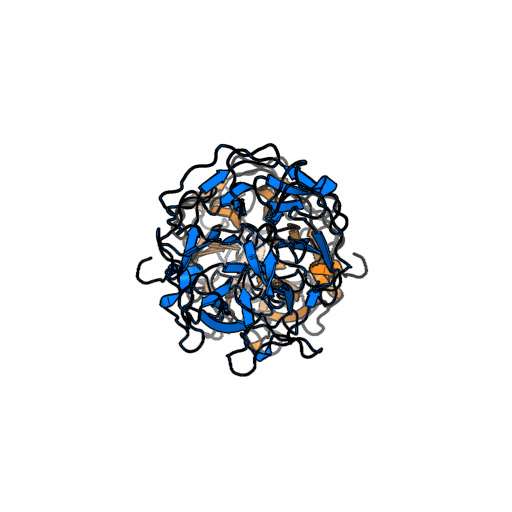? 9.477 -50.784 -24.383 0.50 12.66 271 MET A C 1
ATOM 1968 O O A MET A 1 249 ? 8.475 -51.512 -24.351 0.50 13.70 271 MET A O 1
ATOM 1969 O O B MET A 1 249 ? 8.481 -51.514 -24.351 0.50 13.97 271 MET A O 1
ATOM 1978 N N . GLY A 1 250 ? 9.846 -50.099 -25.461 1.00 10.88 272 GLY A N 1
ATOM 1979 C CA . GLY A 1 250 ? 9.146 -50.276 -26.702 1.00 12.33 272 GLY A CA 1
ATOM 1980 C C . GLY A 1 250 ? 9.360 -49.131 -27.654 1.00 10.68 272 GLY A C 1
ATOM 1981 O O . GLY A 1 250 ? 10.154 -49.209 -28.580 1.00 12.15 272 GLY A O 1
ATOM 1982 N N . HIS A 1 251 ? 8.620 -48.066 -27.428 1.00 10.86 273 HIS A N 1
ATOM 1983 C CA . HIS A 1 251 ? 8.557 -46.936 -28.351 1.00 10.68 273 HIS A CA 1
ATOM 1984 C C . HIS A 1 251 ? 8.274 -45.642 -27.628 1.00 9.74 273 HIS A C 1
ATOM 1985 O O . HIS A 1 251 ? 7.611 -45.616 -26.575 1.00 10.40 273 HIS A O 1
ATOM 1992 N N . ARG A 1 252 ? 8.730 -44.538 -28.220 1.00 9.30 274 ARG A N 1
ATOM 1993 C CA . ARG A 1 252 ? 8.417 -43.223 -27.674 1.00 9.30 274 ARG A CA 1
ATOM 1994 C C . ARG A 1 252 ? 6.922 -42.963 -27.588 1.00 11.36 274 ARG A C 1
ATOM 1995 O O . ARG A 1 252 ? 6.148 -43.527 -28.387 1.00 9.87 274 ARG A O 1
ATOM 2003 N N . SER A 1 253 ? 6.539 -42.092 -26.662 1.00 27.55 275 SER A N 1
ATOM 2004 C CA . SER A 1 253 ? 5.191 -41.726 -26.467 1.00 10.19 275 SER A CA 1
ATOM 2005 C C . SER A 1 253 ? 4.997 -40.298 -26.782 1.00 9.78 275 SER A C 1
ATOM 2006 O O . SER A 1 253 ? 5.698 -39.464 -26.217 1.00 9.32 275 SER A O 1
ATOM 2009 N N . VAL A 1 254 ? 4.068 -39.956 -27.688 1.00 37.65 276 VAL A N 1
ATOM 2010 C CA . VAL A 1 254 ? 4.085 -38.632 -28.286 1.00 11.40 276 VAL A CA 1
ATOM 2011 C C . VAL A 1 254 ? 2.678 -38.018 -28.198 1.00 10.19 276 VAL A C 1
ATOM 2012 O O . VAL A 1 254 ? 1.693 -38.703 -28.385 1.00 11.09 276 VAL A O 1
ATOM 2016 N N . ALA A 1 255 ? 2.643 -36.717 -27.889 1.00 12.72 277 ALA A N 1
ATOM 2017 C CA . ALA A 1 255 ? 1.409 -35.952 -27.916 1.00 11.34 277 ALA A CA 1
ATOM 2018 C C . ALA A 1 255 ? 1.674 -34.609 -28.525 1.00 8.83 277 ALA A C 1
ATOM 2019 O O . ALA A 1 255 ? 2.793 -34.098 -28.495 1.00 9.26 277 ALA A O 1
ATOM 2021 N N . ARG A 1 256 ? 0.629 -33.994 -29.049 1.00 9.44 278 ARG A N 1
ATOM 2022 C CA . ARG A 1 256 ? 0.698 -32.679 -29.672 1.00 10.06 278 ARG A CA 1
ATOM 2023 C C . ARG A 1 256 ? -0.399 -31.765 -29.180 1.00 11.14 278 ARG A C 1
ATOM 2024 O O . ARG A 1 256 ? -1.481 -32.215 -28.831 1.00 12.25 278 ARG A O 1
ATOM 2032 N N . GLY A 1 257 ? -0.166 -30.475 -29.268 1.00 11.14 279 GLY A N 1
ATOM 2033 C CA . GLY A 1 257 ? -1.183 -29.517 -28.905 1.00 10.83 279 GLY A CA 1
ATOM 2034 C C . GLY A 1 257 ? -0.616 -28.125 -28.822 1.00 12.02 279 GLY A C 1
ATOM 2035 O O . GLY A 1 257 ? 0.212 -27.751 -29.654 1.00 11.78 279 GLY A O 1
ATOM 2036 N N . THR A 1 258 ? -1.102 -27.347 -27.866 1.00 11.72 280 THR A N 1
ATOM 2037 C CA . THR A 1 258 ? -0.734 -25.955 -27.736 1.00 12.21 280 THR A CA 1
ATOM 2038 C C . THR A 1 258 ? -0.654 -25.653 -26.260 1.00 13.98 280 THR A C 1
ATOM 2039 O O . THR A 1 258 ? -0.851 -26.535 -25.406 1.00 14.42 280 THR A O 1
ATOM 2043 N N . LEU A 1 259 ? -0.405 -24.397 -25.941 1.00 13.50 281 LEU A N 1
ATOM 2044 C CA . LEU A 1 259 ? -0.430 -23.971 -24.540 1.00 12.38 281 LEU A CA 1
ATOM 2045 C C . LEU A 1 259 ? -1.815 -24.175 -23.899 1.00 13.48 281 LEU A C 1
ATOM 2046 O O . LEU A 1 259 ? -1.925 -24.118 -22.650 1.00 16.88 281 LEU A O 1
ATOM 2051 N N . ALA A 1 260 ? -2.864 -24.347 -24.704 1.00 15.68 282 ALA A N 1
ATOM 2052 C CA . ALA A 1 260 ? -4.212 -24.529 -24.158 1.00 17.17 282 ALA A CA 1
ATOM 2053 C C . ALA A 1 260 ? -4.449 -25.973 -23.792 1.00 18.27 282 ALA A C 1
ATOM 2054 O O . ALA A 1 260 ? -5.463 -26.286 -23.199 1.00 22.08 282 ALA A O 1
ATOM 2056 N N . GLY A 1 261 ? -3.527 -26.860 -24.163 1.00 17.19 283 GLY A N 1
ATOM 2057 C CA . GLY A 1 261 ? -3.686 -28.267 -23.872 1.00 18.39 283 GLY A CA 1
ATOM 2058 C C . GLY A 1 261 ? -3.086 -29.154 -24.935 1.00 15.76 283 GLY A C 1
ATOM 2059 O O . GLY A 1 261 ? -2.961 -28.756 -26.125 1.00 16.09 283 GLY A O 1
ATOM 2060 N N . LEU A 1 262 ? -2.711 -30.355 -24.520 1.00 15.16 284 LEU A N 1
ATOM 2061 C CA . LEU A 1 262 ? -2.247 -31.362 -25.453 1.00 14.66 284 LEU A CA 1
ATOM 2062 C C . LEU A 1 262 ? -3.283 -32.464 -25.605 1.00 16.52 284 LEU A C 1
ATOM 2063 O O . LEU A 1 262 ? -4.078 -32.752 -24.684 1.00 18.06 284 LEU A O 1
ATOM 2068 N N . GLY A 1 263 ? -3.268 -33.084 -26.789 1.00 16.87 285 GLY A N 1
ATOM 2069 C CA . GLY A 1 263 ? -4.116 -34.240 -27.082 1.00 18.87 285 GLY A CA 1
ATOM 2070 C C . GLY A 1 263 ? -3.519 -35.470 -26.430 1.00 17.82 285 GLY A C 1
ATOM 2071 O O . GLY A 1 263 ? -2.554 -35.384 -25.639 1.00 15.89 285 GLY A O 1
ATOM 2072 N N . PRO A 1 264 ? -4.061 -36.633 -26.805 1.00 18.50 286 PRO A N 1
ATOM 2073 C CA . PRO A 1 264 ? -3.625 -37.849 -26.148 1.00 18.14 286 PRO A CA 1
ATOM 2074 C C . PRO A 1 264 ? -2.205 -38.219 -26.497 1.00 15.04 286 PRO A C 1
ATOM 2075 O O . PRO A 1 264 ? -1.740 -37.960 -27.617 1.00 15.51 286 PRO A O 1
ATOM 2079 N N . PHE A 1 265 ? -1.520 -38.835 -25.538 1.00 14.53 287 PHE A N 1
ATOM 2080 C CA . PHE A 1 265 ? -0.259 -39.472 -25.812 1.00 13.31 287 PHE A CA 1
ATOM 2081 C C . PHE A 1 265 ? -0.486 -40.819 -26.495 1.00 13.28 287 PHE A C 1
ATOM 2082 O O . PHE A 1 265 ? -1.374 -41.578 -26.074 1.00 15.49 287 PHE A O 1
ATOM 2090 N N . ALA A 1 266 ? 0.295 -41.134 -27.514 1.00 18.45 288 ALA A N 1
ATOM 2091 C CA . ALA A 1 266 ? 0.222 -42.432 -28.158 1.00 13.56 288 ALA A CA 1
ATOM 2092 C C . ALA A 1 266 ? 1.588 -42.942 -28.479 1.00 11.63 288 ALA A C 1
ATOM 2093 O O . ALA A 1 266 ? 2.506 -42.180 -28.637 1.00 11.58 288 ALA A O 1
ATOM 2095 N N . THR A 1 267 ? 1.689 -44.258 -28.494 1.00 13.73 289 THR A N 1
ATOM 2096 C CA . THR A 1 267 ? 2.903 -44.914 -28.887 1.00 19.40 289 THR A CA 1
ATOM 2097 C C . THR A 1 267 ? 3.207 -44.592 -30.341 1.00 13.98 289 THR A C 1
ATOM 2098 O O . THR A 1 267 ? 2.354 -44.699 -31.194 1.00 15.62 289 THR A O 1
ATOM 2102 N N . ASP A 1 268 ? 4.424 -44.143 -30.598 1.00 14.90 290 ASP A N 1
ATOM 2103 C CA . ASP A 1 268 ? 4.897 -43.822 -31.939 1.00 13.33 290 ASP A CA 1
ATOM 2104 C C . ASP A 1 268 ? 5.730 -44.989 -32.424 1.00 13.08 290 ASP A C 1
ATOM 2105 O O . ASP A 1 268 ? 6.897 -45.139 -32.046 1.00 11.86 290 ASP A O 1
ATOM 2110 N N . ASN A 1 269 ? 5.129 -45.833 -33.257 1.00 14.32 291 ASN A N 1
ATOM 2111 C CA . ASN A 1 269 ? 5.813 -47.063 -33.639 1.00 16.02 291 ASN A CA 1
ATOM 2112 C C . ASN A 1 269 ? 6.980 -46.802 -34.586 1.00 15.60 291 ASN A C 1
ATOM 2113 O O . ASN A 1 269 ? 7.751 -47.696 -34.847 1.00 17.71 291 ASN A O 1
ATOM 2118 N N . GLY A 1 270 ? 7.118 -45.563 -35.040 1.00 15.24 292 GLY A N 1
ATOM 2119 C CA . GLY A 1 270 ? 8.261 -45.185 -35.846 1.00 13.00 292 GLY A CA 1
ATOM 2120 C C . GLY A 1 270 ? 9.509 -44.920 -35.0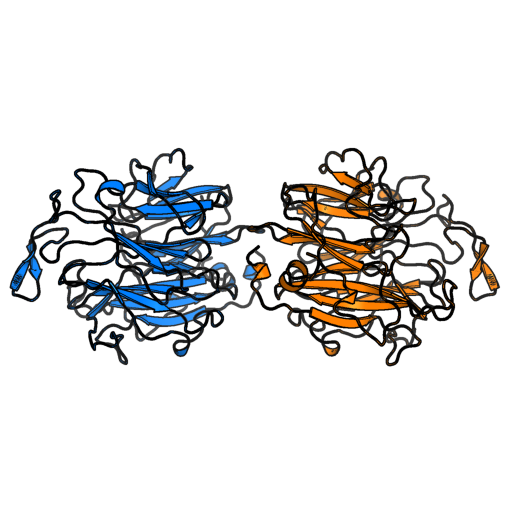06 1.00 13.09 292 GLY A C 1
ATOM 2121 O O . GLY A 1 270 ? 10.603 -44.839 -35.563 1.00 14.33 292 GLY A O 1
ATOM 2122 N N . LEU A 1 271 ? 9.385 -44.858 -33.678 1.00 11.19 293 LEU A N 1
ATOM 2123 C CA . LEU A 1 271 ? 10.500 -44.439 -32.836 1.00 11.34 293 LEU A CA 1
ATOM 2124 C C . LEU A 1 271 ? 10.671 -45.447 -31.712 1.00 10.10 293 LEU A C 1
ATOM 2125 O O . LEU A 1 271 ? 10.264 -45.222 -30.570 1.00 9.95 293 LEU A O 1
ATOM 2130 N N . PRO A 1 272 ? 11.307 -46.579 -32.016 1.00 10.24 294 PRO A N 1
ATOM 2131 C CA . PRO A 1 272 ? 11.600 -47.516 -30.956 1.00 10.56 294 PRO A CA 1
ATOM 2132 C C . PRO A 1 272 ? 12.487 -46.884 -29.895 1.00 9.21 294 PRO A C 1
ATOM 2133 O O . PRO A 1 272 ? 13.299 -45.996 -30.193 1.00 9.02 294 PRO A O 1
ATOM 2137 N N . ASP A 1 273 ? 12.324 -47.355 -28.655 1.00 9.34 295 ASP A N 1
ATOM 2138 C CA . ASP A 1 273 ? 13.011 -46.788 -27.517 1.00 9.02 295 ASP A CA 1
ATOM 2139 C C . ASP A 1 273 ? 13.015 -47.838 -26.446 1.00 8.59 295 ASP A C 1
ATOM 2140 O O . ASP A 1 273 ? 12.016 -48.503 -26.243 1.00 9.67 295 ASP A O 1
ATOM 2145 N N . PRO A 1 274 ? 14.114 -47.965 -25.703 1.00 8.90 296 PRO A N 1
ATOM 2146 C CA . PRO A 1 274 ? 14.239 -49.031 -24.696 1.00 9.68 296 PRO A CA 1
ATOM 2147 C C . PRO A 1 274 ? 13.824 -48.585 -23.297 1.00 9.17 296 PRO A C 1
ATOM 2148 O O . PRO A 1 274 ? 14.261 -49.185 -22.320 1.00 10.19 296 PRO A O 1
ATOM 2152 N N . ALA A 1 275 ? 12.968 -47.565 -23.214 1.00 8.69 297 ALA A N 1
ATOM 2153 C CA . ALA A 1 275 ? 12.655 -46.878 -21.948 1.00 8.99 297 ALA A CA 1
ATOM 2154 C C . ALA A 1 275 ? 13.893 -46.151 -21.455 1.00 8.18 297 ALA A C 1
ATOM 2155 O O . ALA A 1 275 ? 14.510 -46.510 -20.458 1.00 9.06 297 ALA A O 1
ATOM 2157 N N . CYS A 1 276 ? 14.263 -45.135 -22.223 1.00 7.64 298 CYS A N 1
ATOM 2158 C CA . CYS A 1 276 ? 15.385 -44.293 -21.928 1.00 7.80 298 CYS A CA 1
ATOM 2159 C C . CYS A 1 276 ? 15.039 -42.878 -22.344 1.00 6.97 298 CYS A C 1
ATOM 2160 O O . CYS A 1 276 ? 14.172 -42.675 -23.196 1.00 7.28 298 CYS A O 1
ATOM 2163 N N . GLN A 1 277 ? 15.716 -41.901 -21.768 1.00 6.60 299 GLN A N 1
ATOM 2164 C CA . GLN A 1 277 ? 15.559 -40.534 -22.190 1.00 6.28 299 GLN A CA 1
ATOM 2165 C C . GLN A 1 277 ? 15.996 -40.388 -23.655 1.00 6.12 299 GLN A C 1
ATOM 2166 O O . GLN A 1 277 ? 16.845 -41.142 -24.150 1.00 6.53 299 GLN A O 1
ATOM 2172 N N . GLY A 1 278 ? 15.365 -39.413 -24.323 1.00 6.15 300 GLY A N 1
ATOM 2173 C CA . GLY A 1 278 ? 15.769 -38.995 -25.650 1.00 7.02 300 GLY A CA 1
ATOM 2174 C C . GLY A 1 278 ? 15.877 -37.486 -25.699 1.00 5.85 300 GLY A C 1
ATOM 2175 O O . GLY A 1 278 ? 15.632 -36.805 -24.681 1.00 6.26 300 GLY A O 1
ATOM 2176 N N . SER A 1 279 ? 16.208 -36.972 -26.879 1.00 5.78 301 SER A N 1
ATOM 2177 C CA . SER A 1 279 ? 16.341 -35.551 -27.064 1.00 6.18 301 SER A CA 1
ATOM 2178 C C . SER A 1 279 ? 15.799 -35.143 -28.405 1.00 6.03 301 SER A C 1
ATOM 2179 O O . SER A 1 279 ? 15.777 -35.946 -29.350 1.00 6.48 301 SER A O 1
ATOM 2182 N N . ILE A 1 280 ? 15.334 -33.891 -28.486 1.00 6.47 302 ILE A N 1
ATOM 2183 C CA . ILE A 1 280 ? 14.725 -33.401 -29.695 1.00 6.78 302 ILE A CA 1
ATOM 2184 C C . ILE A 1 280 ? 15.122 -31.945 -29.859 1.00 6.74 302 ILE A C 1
ATOM 2185 O O . ILE A 1 280 ? 15.369 -31.243 -28.866 1.00 6.84 302 ILE A O 1
ATOM 2190 N N . LEU A 1 281 ? 15.169 -31.501 -31.111 1.00 7.39 303 LEU A N 1
ATOM 2191 C CA . LEU A 1 281 ? 15.662 -30.167 -31.382 1.00 8.34 303 LEU A CA 1
ATOM 2192 C C . LEU A 1 281 ? 15.010 -29.608 -32.613 1.00 7.99 303 LEU A C 1
ATOM 2193 O O . LEU A 1 281 ? 15.126 -30.199 -33.685 1.00 8.40 303 LEU A O 1
ATOM 2198 N N . SER A 1 282 ? 14.387 -28.442 -32.499 1.00 8.34 304 SER A N 1
ATOM 2199 C CA . SER A 1 282 ? 13.957 -27.699 -33.697 1.00 8.38 304 SER A CA 1
ATOM 2200 C C . SER A 1 282 ? 15.195 -27.075 -34.291 1.00 10.33 304 SER A C 1
ATOM 2201 O O . SER A 1 282 ? 15.864 -26.273 -33.685 1.00 12.56 304 SER A O 1
ATOM 2204 N N . TYR A 1 283 ? 15.511 -27.460 -35.513 1.00 11.52 305 TYR A N 1
ATOM 2205 C CA . TYR A 1 283 ? 16.808 -27.059 -36.068 1.00 13.59 305 TYR A CA 1
ATOM 2206 C C . TYR A 1 283 ? 16.750 -25.739 -36.799 1.00 17.51 305 TYR A C 1
ATOM 2207 O O . TYR A 1 283 ? 17.652 -24.907 -36.706 1.00 19.15 305 TYR A O 1
ATOM 2216 N N . ASN A 1 284 ? 15.712 -25.565 -37.578 1.00 18.62 306 ASN A N 1
ATOM 2217 C CA . ASN A 1 284 ? 15.634 -24.375 -38.384 1.00 20.95 306 ASN A CA 1
ATOM 2218 C C . ASN A 1 284 ? 14.217 -24.183 -38.806 1.00 22.98 306 ASN A C 1
ATOM 2219 O O . ASN A 1 284 ? 13.441 -25.164 -38.882 1.00 22.91 306 ASN A O 1
ATOM 2224 N N . SER A 1 285 ? 13.903 -22.914 -39.082 1.00 26.06 307 SER A N 1
ATOM 2225 C CA . SER A 1 285 ? 12.574 -22.457 -39.451 1.00 31.21 307 SER A CA 1
ATOM 2226 C C . SER A 1 285 ? 12.452 -22.220 -40.949 1.00 32.21 307 SER A C 1
ATOM 2227 O O . SER A 1 285 ? 11.359 -22.358 -41.505 1.00 30.68 307 SER A O 1
ATOM 2230 N N . ASP A 1 286 ? 13.561 -21.838 -41.588 1.00 32.52 308 ASP A N 1
ATOM 2231 C CA . ASP A 1 286 ? 13.569 -21.581 -43.033 1.00 33.15 308 ASP A CA 1
ATOM 2232 C C . ASP A 1 286 ? 13.420 -22.884 -43.842 1.00 27.51 308 ASP A C 1
ATOM 2233 O O . ASP A 1 286 ? 13.408 -23.955 -43.293 1.00 26.80 308 ASP A O 1
ATOM 2238 N N . GLU A 1 287 ? 13.291 -22.784 -45.157 1.00 25.09 309 GLU A N 1
ATOM 2239 C CA . GLU A 1 287 ? 12.972 -23.948 -45.979 1.00 15.60 309 GLU A CA 1
ATOM 2240 C C . GLU A 1 287 ? 14.221 -24.820 -46.206 1.00 30.23 309 GLU A C 1
ATOM 2241 O O . GLU A 1 287 ? 15.269 -24.293 -46.525 1.00 70.20 309 GLU A O 1
ATOM 2247 N N . PRO A 1 288 ? 14.103 -26.147 -46.076 1.00 28.29 310 PRO A N 1
ATOM 2248 C CA . PRO A 1 288 ? 12.976 -26.856 -45.422 1.00 26.86 310 PRO A CA 1
ATOM 2249 C C . PRO A 1 288 ? 13.143 -26.909 -43.890 1.00 20.65 310 PRO A C 1
ATOM 2250 O O . PRO A 1 288 ? 14.268 -27.129 -43.418 1.00 18.58 310 PRO A O 1
ATOM 2254 N N . ALA A 1 289 ? 12.064 -26.678 -43.147 1.00 24.94 311 ALA A N 1
ATOM 2255 C CA . ALA A 1 289 ? 12.140 -26.735 -41.679 1.00 18.58 311 ALA A CA 1
ATOM 2256 C C . ALA A 1 289 ? 12.388 -28.175 -41.230 1.00 15.86 311 ALA A C 1
ATOM 2257 O O . ALA A 1 289 ? 11.895 -29.123 -41.816 1.00 20.37 311 ALA A O 1
ATOM 2259 N N . ARG A 1 290 ? 13.206 -28.316 -40.195 1.00 11.86 312 ARG A N 1
ATOM 2260 C CA . ARG A 1 290 ? 13.653 -29.644 -39.720 1.00 10.94 312 ARG A CA 1
ATOM 2261 C C . ARG A 1 290 ? 13.536 -29.741 -38.229 1.00 10.25 312 ARG A C 1
ATOM 2262 O O . ARG A 1 290 ? 13.812 -28.784 -37.510 1.00 12.13 312 ARG A O 1
ATOM 2270 N N . THR A 1 291 ? 13.153 -30.938 -37.800 1.00 9.64 313 THR A N 1
ATOM 2271 C CA . THR A 1 291 ? 13.231 -31.321 -36.394 1.00 8.46 313 THR A CA 1
ATOM 2272 C C . THR A 1 291 ? 14.238 -32.477 -36.315 1.00 8.08 313 THR A C 1
ATOM 2273 O O . THR A 1 291 ? 14.215 -33.368 -37.153 1.00 9.67 313 THR A O 1
ATOM 2277 N N . ILE A 1 292 ? 15.094 -32.463 -35.297 1.00 7.39 314 ILE A N 1
ATOM 2278 C CA . ILE A 1 292 ? 16.098 -33.490 -35.115 1.00 7.44 314 ILE A CA 1
ATOM 2279 C C . ILE A 1 292 ? 15.699 -34.275 -33.882 1.00 7.14 314 ILE A C 1
ATOM 2280 O O . ILE A 1 292 ? 15.286 -33.669 -32.876 1.00 7.68 314 ILE A O 1
ATOM 2285 N N . PHE A 1 293 ? 15.863 -35.592 -33.906 1.00 7.14 315 PHE A N 1
ATOM 2286 C CA . PHE A 1 293 ? 15.549 -36.431 -32.775 1.00 7.04 315 PHE A CA 1
ATOM 2287 C C . PHE A 1 293 ? 16.692 -37.381 -32.542 1.00 6.66 315 PHE A C 1
ATOM 2288 O O . PHE A 1 293 ? 17.283 -37.875 -33.510 1.00 7.54 315 PHE A O 1
ATOM 2296 N N . MET A 1 294 ? 17.013 -37.645 -31.272 1.00 6.36 316 MET A N 1
ATOM 2297 C CA . MET A 1 294 ? 18.061 -38.587 -30.917 1.00 6.31 316 MET A CA 1
ATOM 2298 C C . MET A 1 294 ? 17.589 -39.460 -29.776 1.00 6.16 316 MET A C 1
ATOM 2299 O O . MET A 1 294 ? 17.061 -38.973 -28.779 1.00 6.59 316 MET A O 1
ATOM 2304 N N . ASN A 1 295 ? 17.821 -40.755 -29.924 1.00 6.35 317 ASN A N 1
ATOM 2305 C CA . ASN A 1 295 ? 17.556 -41.680 -28.849 1.00 6.70 317 ASN A CA 1
ATOM 2306 C C . ASN A 1 295 ? 18.282 -42.973 -29.179 1.00 6.98 317 ASN A C 1
ATOM 2307 O O . ASN A 1 295 ? 18.985 -43.057 -30.192 1.00 7.16 317 ASN A O 1
ATOM 2312 N N . SER A 1 296 ? 18.093 -43.996 -28.346 1.00 7.59 318 SER A N 1
ATOM 2313 C CA . SER A 1 296 ? 18.561 -45.330 -28.731 1.00 8.27 318 SER A CA 1
ATOM 2314 C C . SER A 1 296 ? 17.428 -45.995 -29.481 1.00 8.14 318 SER A C 1
ATOM 2315 O O . SER A 1 296 ? 16.387 -46.288 -28.897 1.00 8.55 318 SER A O 1
ATOM 2318 N N . ALA A 1 297 ? 17.635 -46.243 -30.776 1.00 8.33 319 ALA A N 1
ATOM 2319 C CA . ALA A 1 297 ? 16.588 -46.756 -31.631 1.00 9.32 319 ALA A CA 1
ATOM 2320 C C . ALA A 1 297 ? 16.469 -48.277 -31.503 1.00 9.53 319 ALA A C 1
ATOM 2321 O O . ALA A 1 297 ? 16.767 -49.008 -32.442 1.00 12.04 319 ALA A O 1
ATOM 2323 N N . SER A 1 298 ? 16.102 -48.737 -30.315 1.00 13.50 320 SER A N 1
ATOM 2324 C CA . SER A 1 298 ? 15.971 -50.161 -30.061 1.00 18.76 320 SER A CA 1
ATOM 2325 C C . SER A 1 298 ? 15.001 -50.372 -28.918 1.00 13.42 320 SER A C 1
ATOM 2326 O O . SER A 1 298 ? 15.028 -49.645 -27.925 1.00 12.06 320 SER A O 1
ATOM 2329 N N . THR A 1 299 ? 14.141 -51.370 -29.060 1.00 15.63 321 THR A N 1
ATOM 2330 C CA . THR A 1 299 ? 13.165 -51.649 -28.042 1.00 14.00 321 THR A CA 1
ATOM 2331 C C . THR A 1 299 ? 13.812 -52.227 -26.777 1.00 16.16 321 THR A C 1
ATOM 2332 O O . THR A 1 299 ? 13.126 -52.381 -25.775 1.00 18.06 321 THR A O 1
ATOM 2336 N N . ASP A 1 300 ? 15.096 -52.598 -26.808 1.00 14.26 322 ASP A N 1
ATOM 2337 C CA . ASP A 1 300 ? 15.671 -53.253 -25.620 1.00 16.85 322 ASP A CA 1
ATOM 2338 C C . ASP A 1 300 ? 17.032 -52.806 -25.146 1.00 16.45 322 ASP A C 1
ATOM 2339 O O . ASP A 1 300 ? 17.400 -53.157 -24.048 1.00 22.33 322 ASP A O 1
ATOM 2344 N N . ARG A 1 301 ? 17.783 -52.032 -25.927 1.00 13.39 323 ARG A N 1
ATOM 2345 C CA . ARG A 1 301 ? 19.129 -51.630 -25.488 1.00 14.18 323 ARG A CA 1
ATOM 2346 C C . ARG A 1 301 ? 19.353 -50.164 -25.710 1.00 11.06 323 ARG A C 1
ATOM 2347 O O . ARG A 1 301 ? 18.725 -49.561 -26.583 1.00 10.55 323 ARG A O 1
ATOM 2355 N N . ARG A 1 302 ? 20.246 -49.590 -24.907 1.00 10.52 324 ARG A N 1
ATOM 2356 C CA . ARG A 1 302 ? 20.594 -48.175 -25.019 1.00 10.24 324 ARG A CA 1
ATOM 2357 C C . ARG A 1 302 ? 21.776 -47.896 -25.942 1.00 9.84 324 ARG A C 1
ATOM 2358 O O . ARG A 1 302 ? 22.148 -46.743 -26.124 1.00 10.05 324 ARG A O 1
ATOM 2366 N N . THR A 1 303 ? 22.341 -48.932 -26.560 1.00 10.49 325 THR A N 1
ATOM 2367 C CA . THR A 1 303 ? 23.532 -48.836 -27.374 1.00 10.86 325 THR A CA 1
ATOM 2368 C C . THR A 1 303 ? 23.223 -48.766 -28.857 1.00 10.70 325 THR A C 1
ATOM 2369 O O . THR A 1 303 ? 24.048 -49.152 -29.667 1.00 14.59 325 THR A O 1
ATOM 2373 N N . ALA A 1 304 ? 22.044 -48.292 -29.226 1.00 9.68 326 ALA A N 1
ATOM 2374 C CA . ALA A 1 304 ? 21.666 -48.157 -30.629 1.00 9.89 326 ALA A CA 1
ATOM 2375 C C . ALA A 1 304 ? 21.384 -46.710 -30.950 1.00 8.20 326 ALA A C 1
ATOM 2376 O O . ALA A 1 304 ? 20.399 -46.387 -31.631 1.00 8.65 326 ALA A O 1
ATOM 2378 N N . MET A 1 305 ? 22.258 -45.815 -30.549 1.00 8.36 327 MET A N 1
ATOM 2379 C CA . MET A 1 305 ? 21.974 -44.391 -30.732 1.00 7.89 327 MET A CA 1
ATOM 2380 C C . MET A 1 305 ? 21.794 -44.042 -32.200 1.00 7.47 327 MET A C 1
ATOM 2381 O O . MET A 1 305 ? 22.606 -44.439 -33.039 1.00 8.37 327 MET A O 1
ATOM 2386 N N . ARG A 1 306 ? 20.784 -43.239 -32.439 1.00 7.89 328 ARG A N 1
ATOM 2387 C CA . ARG A 1 306 ? 20.378 -42.877 -33.761 1.00 7.85 328 ARG A CA 1
ATOM 2388 C C . ARG A 1 306 ? 19.942 -41.426 -33.734 1.00 7.87 328 ARG A C 1
ATOM 2389 O O . ARG A 1 306 ? 19.167 -41.030 -32.858 1.00 7.45 328 ARG A O 1
ATOM 2397 N N . VAL A 1 307 ? 20.407 -40.660 -34.714 1.00 8.83 329 VAL A N 1
ATOM 2398 C CA . VAL A 1 307 ? 19.902 -39.304 -34.897 1.00 8.18 329 VAL A CA 1
ATOM 2399 C C . VAL A 1 307 ? 19.141 -39.217 -36.208 1.00 7.61 329 VAL A C 1
ATOM 2400 O O . VAL A 1 307 ? 19.543 -39.795 -37.192 1.00 8.34 329 VAL A O 1
ATOM 2404 N N . ARG A 1 308 ? 18.026 -38.525 -36.175 1.00 7.77 330 ARG A N 1
ATOM 2405 C CA . ARG A 1 308 ? 17.062 -38.502 -37.281 1.00 9.99 330 ARG A CA 1
ATOM 2406 C C . ARG A 1 308 ? 16.584 -37.108 -37.543 1.00 8.28 330 ARG A C 1
ATOM 2407 O O . ARG A 1 308 ? 16.637 -36.236 -36.678 1.00 7.96 330 ARG A O 1
ATOM 2415 N N . ILE A 1 309 ? 16.072 -36.913 -38.747 1.00 8.49 331 ILE A N 1
ATOM 2416 C CA . ILE A 1 309 ? 15.416 -35.680 -39.125 1.00 8.60 331 ILE A CA 1
ATOM 2417 C C . ILE A 1 309 ? 13.982 -35.941 -39.507 1.00 8.52 331 ILE A C 1
ATOM 2418 O O . ILE A 1 309 ? 13.685 -36.925 -40.190 1.00 9.42 331 ILE A O 1
ATOM 2423 N N . SER A 1 310 ? 13.105 -35.025 -39.101 1.00 8.08 332 SER A N 1
ATOM 2424 C CA . SER A 1 310 ? 11.775 -34.945 -39.664 1.00 8.88 332 SER A CA 1
ATOM 2425 C C . SER A 1 310 ? 11.597 -33.657 -40.397 1.00 9.12 332 SER A C 1
ATOM 2426 O O . SER A 1 310 ? 11.992 -32.592 -39.908 1.00 9.59 332 SER A O 1
ATOM 2429 N N . TYR A 1 311 ? 10.981 -33.760 -41.567 1.00 9.49 333 TYR A N 1
ATOM 2430 C CA . TYR A 1 311 ? 10.627 -32.601 -42.372 1.00 10.33 333 TYR A CA 1
ATOM 2431 C C . TYR A 1 311 ? 9.160 -32.234 -42.233 1.00 10.29 333 TYR A C 1
ATOM 2432 O O . TYR A 1 311 ? 8.689 -31.266 -42.848 1.00 12.17 333 TYR A O 1
ATOM 2441 N N . ASP A 1 312 ? 8.406 -33.018 -41.468 1.00 9.35 334 ASP A N 1
ATOM 2442 C CA . ASP A 1 312 ? 6.976 -32.810 -41.379 1.00 10.57 334 ASP A CA 1
ATOM 2443 C C . ASP A 1 312 ? 6.675 -31.615 -40.483 1.00 9.74 334 ASP A C 1
ATOM 2444 O O . ASP A 1 312 ? 7.381 -31.363 -39.485 1.00 10.04 334 ASP A O 1
ATOM 2449 N N . LYS A 1 313 ? 5.631 -30.882 -40.818 1.00 10.46 335 LYS A N 1
ATOM 2450 C CA . LYS A 1 313 ? 5.297 -29.712 -40.014 1.00 10.38 335 LYS A CA 1
ATOM 2451 C C . LYS A 1 313 ? 4.827 -30.089 -38.624 1.00 9.50 335 LYS A C 1
ATOM 2452 O O . LYS A 1 313 ? 4.914 -29.271 -37.718 1.00 10.62 335 LYS A O 1
ATOM 2458 N N . ASP A 1 314 ? 4.366 -31.325 -38.447 1.00 9.77 336 ASP A N 1
ATOM 2459 C CA . ASP A 1 314 ? 3.963 -31.859 -37.141 1.00 10.15 336 ASP A CA 1
ATOM 2460 C C . ASP A 1 314 ? 4.949 -32.888 -36.630 1.00 9.63 336 ASP A C 1
ATOM 2461 O O . ASP A 1 314 ? 4.668 -33.597 -35.679 1.00 10.31 336 ASP A O 1
ATOM 2466 N N . ALA A 1 315 ? 6.095 -33.018 -37.314 1.00 9.31 337 ALA A N 1
ATOM 2467 C CA . ALA A 1 315 ? 7.094 -34.050 -36.963 1.00 9.54 337 ALA A CA 1
ATOM 2468 C C . ALA A 1 315 ? 6.466 -35.441 -36.865 1.00 9.48 337 ALA A C 1
ATOM 2469 O O . ALA A 1 315 ? 6.856 -36.263 -36.045 1.00 10.41 337 ALA A O 1
ATOM 2471 N N . ALA A 1 316 ? 5.509 -35.740 -37.762 1.00 9.65 338 ALA A N 1
ATOM 2472 C CA . ALA A 1 316 ? 4.871 -37.062 -37.677 1.00 10.36 338 ALA A CA 1
ATOM 2473 C C . ALA A 1 316 ? 5.840 -38.191 -37.965 1.00 10.50 338 ALA A C 1
ATOM 2474 O O . ALA A 1 316 ? 5.756 -39.252 -37.357 1.00 12.80 338 ALA A O 1
ATOM 2476 N N . LYS A 1 317 ? 6.732 -37.978 -38.931 1.00 9.17 339 LYS A N 1
ATOM 2477 C CA . LYS A 1 317 ? 7.621 -39.033 -39.398 1.00 9.53 339 LYS A CA 1
ATOM 2478 C C . LYS A 1 317 ? 9.050 -38.557 -39.371 1.00 9.80 339 LYS A C 1
ATOM 2479 O O . LYS A 1 317 ? 9.342 -37.455 -39.850 1.00 10.26 339 LYS A O 1
ATOM 2485 N N . PHE A 1 318 ? 9.929 -39.415 -38.890 1.00 9.46 340 PHE A N 1
ATOM 2486 C CA . PHE A 1 318 ? 11.348 -39.203 -38.960 1.00 9.70 340 PHE A CA 1
ATOM 2487 C C . PHE A 1 318 ? 11.971 -40.186 -39.908 1.00 10.10 340 PHE A C 1
ATOM 2488 O O . PHE A 1 318 ? 11.475 -41.288 -40.100 1.00 13.07 340 PHE A O 1
ATOM 2496 N N . ASN A 1 319 ? 13.096 -39.796 -40.490 1.00 9.79 341 ASN A N 1
ATOM 2497 C CA . ASN A 1 319 ? 13.845 -40.686 -41.369 1.00 8.27 341 ASN A CA 1
ATOM 2498 C C . ASN A 1 319 ? 14.602 -41.731 -40.554 1.00 9.01 341 ASN A C 1
ATOM 2499 O O . ASN A 1 319 ? 14.613 -41.700 -39.319 1.00 10.65 341 ASN A O 1
ATOM 2504 N N . PHE A 1 320 ? 15.250 -42.660 -41.253 1.00 10.18 342 PHE A N 1
ATOM 2505 C CA . PHE A 1 320 ? 16.111 -43.623 -40.582 1.00 10.26 342 PHE A CA 1
ATOM 2506 C C . PHE A 1 320 ? 17.241 -42.864 -39.883 1.00 9.60 342 PHE A C 1
ATOM 2507 O O . PHE A 1 320 ? 17.582 -43.134 -38.729 1.00 10.25 342 PHE A O 1
ATOM 2515 N N . GLY A 1 321 ? 17.812 -41.897 -40.594 1.00 10.11 343 GLY A N 1
ATOM 2516 C CA . GLY A 1 321 ? 18.834 -41.066 -40.023 1.00 10.30 343 GLY A CA 1
ATOM 2517 C C . GLY A 1 321 ? 20.174 -41.757 -40.030 1.00 10.04 343 GLY A C 1
ATOM 2518 O O . GLY A 1 321 ? 20.557 -42.377 -41.008 1.00 12.21 343 GLY A O 1
ATOM 2519 N N . ARG A 1 322 ? 20.919 -41.613 -38.935 1.00 10.52 344 ARG A N 1
ATOM 2520 C CA . ARG A 1 322 ? 22.306 -42.061 -38.877 1.00 10.57 344 ARG A CA 1
ATOM 2521 C C . ARG A 1 322 ? 22.524 -42.705 -37.509 1.00 8.97 344 ARG A C 1
ATOM 2522 O O . ARG A 1 322 ? 22.222 -42.166 -36.492 1.00 9.48 344 ARG A O 1
ATOM 2530 N N . GLU A 1 323 ? 23.069 -43.898 -37.574 1.00 9.15 345 GLU A N 1
ATOM 2531 C CA . GLU A 1 323 ? 23.548 -44.581 -36.384 1.00 9.16 345 GLU A CA 1
ATOM 2532 C C . GLU A 1 323 ? 24.864 -43.946 -35.933 1.00 9.01 345 GLU A C 1
ATOM 2533 O O . GLU A 1 323 ? 25.818 -43.866 -36.689 1.00 10.64 345 GLU A O 1
ATOM 2539 N N . LEU A 1 324 ? 24.934 -43.546 -34.663 1.00 9.04 346 LEU A N 1
ATOM 2540 C CA . LEU A 1 324 ? 26.132 -42.877 -34.179 1.00 9.14 346 LEU A CA 1
ATOM 2541 C C . LEU A 1 324 ? 27.335 -43.781 -34.217 1.00 9.40 346 LEU A C 1
ATOM 2542 O O . LEU A 1 324 ? 28.455 -43.301 -34.309 1.00 9.90 346 LEU A O 1
ATOM 2547 N N . LYS A 1 325 ? 27.131 -45.089 -34.148 1.00 9.88 347 LYS A N 1
ATOM 2548 C CA . LYS A 1 325 ? 28.230 -46.025 -34.198 1.00 11.20 347 LYS A CA 1
ATOM 2549 C C . LYS A 1 325 ? 28.998 -45.963 -35.506 1.00 11.33 347 LYS A C 1
ATOM 2550 O O . LYS A 1 325 ? 30.070 -46.502 -35.591 1.00 12.59 347 LYS A O 1
ATOM 2556 N N . ASP A 1 326 ? 28.429 -45.333 -36.518 1.00 10.78 348 ASP A N 1
ATOM 2557 C CA . ASP A 1 326 ? 29.190 -45.125 -37.751 1.00 11.62 348 ASP A CA 1
ATOM 2558 C C . ASP A 1 326 ? 30.427 -44.264 -37.529 1.00 11.78 348 ASP A C 1
ATOM 2559 O O . ASP A 1 326 ? 31.384 -44.377 -38.316 1.00 13.40 348 ASP A O 1
ATOM 2564 N N . ALA A 1 327 ? 30.386 -43.381 -36.521 1.00 12.28 349 ALA A N 1
ATOM 2565 C CA . ALA A 1 327 ? 31.538 -42.569 -36.132 1.00 11.80 349 ALA A CA 1
ATOM 2566 C C . ALA A 1 327 ? 31.846 -42.887 -34.688 1.00 10.60 349 ALA A C 1
ATOM 2567 O O . ALA A 1 327 ? 31.587 -42.088 -33.790 1.00 10.25 349 ALA A O 1
ATOM 2569 N N . PRO A 1 328 ? 32.402 -44.064 -34.434 1.00 10.68 350 PRO A N 1
ATOM 2570 C CA . PRO A 1 328 ? 32.517 -44.529 -33.059 1.00 12.02 350 PRO A CA 1
ATOM 2571 C C . PRO A 1 328 ? 33.728 -43.916 -32.381 1.00 11.94 350 PRO A C 1
ATOM 2572 O O . PRO A 1 328 ? 34.698 -43.489 -33.070 1.00 11.72 350 PRO A O 1
ATOM 2576 N N . LEU A 1 329 ? 33.751 -43.963 -31.046 1.00 14.20 351 LEU A N 1
ATOM 2577 C CA . LEU A 1 329 ? 34.940 -43.586 -30.244 1.00 19.63 351 LEU A CA 1
ATOM 2578 C C . LEU A 1 329 ? 35.442 -44.848 -29.536 1.00 18.72 351 LEU A C 1
ATOM 2579 O O . LEU A 1 329 ? 34.623 -45.522 -28.967 1.00 21.13 351 LEU A O 1
ATOM 2584 N N . GLY A 1 330 ? 36.750 -45.104 -29.424 1.00 25.19 352 GLY A N 1
ATOM 2585 C CA . GLY A 1 330 ? 37.260 -46.382 -28.817 1.00 21.09 352 GLY A CA 1
ATOM 2586 C C . GLY A 1 330 ? 37.761 -46.384 -27.358 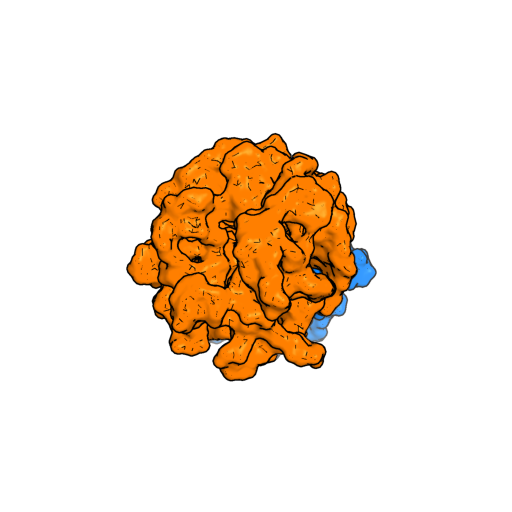1.00 15.95 352 GLY A C 1
ATOM 2587 O O . GLY A 1 330 ? 38.164 -47.453 -26.827 1.00 23.60 352 GLY A O 1
ATOM 2588 N N . ASN A 1 331 ? 37.766 -45.211 -26.742 1.00 15.29 353 ASN A N 1
ATOM 2589 C CA . ASN A 1 331 ? 38.341 -45.020 -25.371 1.00 16.78 353 ASN A CA 1
ATOM 2590 C C . ASN A 1 331 ? 37.359 -44.342 -24.440 1.00 11.73 353 ASN A C 1
ATOM 2591 O O . ASN A 1 331 ? 37.740 -43.581 -23.554 1.00 12.04 353 ASN A O 1
ATOM 2593 N N . VAL A 1 332 ? 36.066 -44.661 -24.602 1.00 11.10 354 VAL A N 1
ATOM 2594 C CA . VAL A 1 332 ? 34.999 -44.072 -23.788 1.00 15.69 354 VAL A CA 1
ATOM 2595 C C . VAL A 1 332 ? 33.991 -45.082 -23.295 1.00 9.16 354 VAL A C 1
ATOM 2596 O O . VAL A 1 332 ? 32.980 -44.669 -22.772 1.00 10.00 354 VAL A O 1
ATOM 2600 N N . GLY A 1 333 ? 34.261 -46.375 -23.421 1.00 9.55 355 GLY A N 1
ATOM 2601 C CA . GLY A 1 333 ? 33.253 -47.354 -23.073 1.00 9.61 355 GLY A CA 1
ATOM 2602 C C . GLY A 1 333 ? 32.245 -47.549 -24.192 1.00 9.62 355 GLY A C 1
ATOM 2603 O O . GLY A 1 333 ? 32.504 -47.216 -25.367 1.00 10.85 355 GLY A O 1
ATOM 2604 N N . ASN A 1 334 ? 31.107 -48.081 -23.816 1.00 9.15 356 ASN A N 1
ATOM 2605 C CA . ASN A 1 334 ? 30.071 -48.432 -24.761 1.00 9.72 356 ASN A CA 1
ATOM 2606 C C . ASN A 1 334 ? 29.065 -47.287 -24.853 1.00 8.13 356 ASN A C 1
ATOM 2607 O O . ASN A 1 334 ? 28.331 -47.032 -23.892 1.00 7.74 356 ASN A O 1
ATOM 2612 N N . GLU A 1 335 ? 29.064 -46.593 -25.976 1.00 8.77 357 GLU A N 1
ATOM 2613 C CA . GLU A 1 335 ? 28.218 -45.417 -26.102 1.00 8.02 357 GLU A CA 1
ATOM 2614 C C . GLU A 1 335 ? 26.762 -45.772 -26.136 1.00 7.35 357 GLU A C 1
ATOM 2615 O O . GLU A 1 335 ? 26.346 -46.729 -26.819 1.00 8.47 357 GLU A O 1
ATOM 2621 N N . GLY A 1 336 ? 25.966 -44.977 -25.451 1.00 7.35 358 GLY A N 1
ATOM 2622 C CA . GLY A 1 336 ? 24.543 -45.069 -25.566 1.00 7.91 358 GLY A CA 1
ATOM 2623 C C . GLY A 1 336 ? 23.865 -44.738 -24.257 1.00 7.27 358 GLY A C 1
ATOM 2624 O O . GLY A 1 336 ? 24.323 -45.166 -23.199 1.00 8.23 358 GLY A O 1
ATOM 2625 N N . GLY A 1 337 ? 22.785 -43.999 -24.343 1.00 7.30 359 GLY A N 1
ATOM 2626 C CA . GLY A 1 337 ? 22.002 -43.650 -23.182 1.00 6.81 359 GLY A CA 1
ATOM 2627 C C . GLY A 1 337 ? 21.326 -42.321 -23.407 1.00 6.21 359 GLY A C 1
ATOM 2628 O O . GLY A 1 337 ? 20.897 -42.036 -24.527 1.00 6.55 359 GLY A O 1
ATOM 2629 N N . TYR A 1 338 ? 21.264 -41.526 -22.345 1.00 5.59 360 TYR A N 1
ATOM 2630 C CA . TYR A 1 338 ? 20.643 -40.216 -22.432 1.00 5.90 360 TYR A CA 1
ATOM 2631 C C . TYR A 1 338 ? 21.465 -39.329 -23.371 1.00 5.48 360 TYR A C 1
ATOM 2632 O O . TYR A 1 338 ? 22.677 -39.487 -23.547 1.00 5.97 360 TYR A O 1
ATOM 2641 N N . SER A 1 339 ? 20.787 -38.331 -23.920 1.00 5.53 361 SER A N 1
ATOM 2642 C CA . SER A 1 339 ? 21.384 -37.423 -24.875 1.00 5.65 361 SER A CA 1
ATOM 2643 C C . SER A 1 339 ? 20.797 -36.047 -24.768 1.00 5.46 361 SER A C 1
ATOM 2644 O O . SER A 1 339 ? 19.718 -35.848 -24.232 1.00 5.83 361 SER A O 1
ATOM 2647 N N . SER A 1 340 ? 21.502 -35.074 -25.333 1.00 5.70 362 SER A N 1
ATOM 2648 C CA . SER A 1 340 ? 20.989 -33.714 -25.412 1.00 5.78 362 SER A CA 1
ATOM 2649 C C . SER A 1 340 ? 21.610 -33.048 -26.603 1.00 5.43 362 SER A C 1
ATOM 2650 O O . SER A 1 340 ? 22.776 -33.235 -26.860 1.00 6.49 362 SER A O 1
ATOM 2653 N N . MET A 1 341 ? 20.815 -32.280 -27.336 1.00 6.05 363 MET A N 1
ATOM 2654 C CA . MET A 1 341 ? 21.288 -31.620 -28.540 1.00 5.99 363 MET A CA 1
ATOM 2655 C C . MET A 1 341 ? 21.068 -30.114 -28.529 1.00 5.97 363 MET A C 1
ATOM 2656 O O . MET A 1 341 ? 20.059 -29.633 -28.016 1.00 6.69 363 MET A O 1
ATOM 2661 N N . THR A 1 342 ? 21.957 -29.418 -29.205 1.00 6.71 364 THR A N 1
ATOM 2662 C CA . THR A 1 342 ? 21.836 -28.007 -29.487 1.00 7.35 364 THR A CA 1
ATOM 2663 C C . THR A 1 342 ? 22.334 -27.754 -30.902 1.00 7.32 364 THR A C 1
ATOM 2664 O O . THR A 1 342 ? 23.071 -28.552 -31.459 1.00 8.89 364 THR A O 1
ATOM 2668 N N A LYS A 1 343 ? 21.942 -26.611 -31.455 0.50 8.42 365 LYS A N 1
ATOM 2669 N N B LYS A 1 343 ? 21.936 -26.612 -31.456 0.50 8.17 365 LYS A N 1
ATOM 2670 C CA A LYS A 1 343 ? 22.558 -26.120 -32.676 0.50 9.73 365 LYS A CA 1
ATOM 2671 C CA B LYS A 1 343 ? 22.565 -26.107 -32.667 0.50 8.96 365 LYS A CA 1
ATOM 2672 C C A LYS A 1 343 ? 23.785 -25.316 -32.246 0.50 10.89 365 LYS A C 1
ATOM 2673 C C B LYS A 1 343 ? 23.795 -25.322 -32.234 0.50 10.44 365 LYS A C 1
ATOM 2674 O O A LYS A 1 343 ? 23.822 -24.746 -31.162 0.50 16.07 365 LYS A O 1
ATOM 2675 O O B LYS A 1 343 ? 23.842 -24.758 -31.142 0.50 15.91 365 LYS A O 1
ATOM 2680 N N . THR A 1 344 ? 24.843 -25.369 -33.025 1.00 9.68 366 THR A N 1
ATOM 2681 C CA . THR A 1 344 ? 25.991 -24.505 -32.811 1.00 10.04 366 THR A CA 1
ATOM 2682 C C . THR A 1 344 ? 25.963 -23.364 -33.831 1.00 10.95 366 THR A C 1
ATOM 2683 O O . THR A 1 344 ? 25.234 -23.404 -34.809 1.00 14.11 366 THR A O 1
ATOM 2687 N N . SER A 1 345 ? 26.758 -22.336 -33.581 1.00 10.84 367 SER A N 1
ATOM 2688 C CA . SER A 1 345 ? 26.736 -21.183 -34.491 1.00 11.69 367 SER A CA 1
ATOM 2689 C C . SER A 1 345 ? 27.241 -21.550 -35.883 1.00 11.38 367 SER A C 1
ATOM 2690 O O . SER A 1 345 ? 26.770 -20.954 -36.867 1.00 17.60 367 SER A O 1
ATOM 2693 N N . ASP A 1 346 ? 28.166 -22.502 -35.952 1.00 11.62 368 ASP A N 1
ATOM 2694 C CA . ASP A 1 346 ? 28.743 -22.953 -37.198 1.00 12.86 368 ASP A CA 1
ATOM 2695 C C . ASP A 1 346 ? 27.939 -24.089 -37.878 1.00 15.21 368 ASP A C 1
ATOM 2696 O O . ASP A 1 346 ? 28.512 -24.983 -38.526 1.00 16.18 368 ASP A O 1
ATOM 2701 N N . TYR A 1 347 ? 26.618 -24.006 -37.748 1.00 17.23 369 TYR A N 1
ATOM 2702 C CA . TYR A 1 347 ? 25.705 -24.843 -38.502 1.00 19.30 369 TYR A CA 1
ATOM 2703 C C . TYR A 1 347 ? 25.980 -26.328 -38.290 1.00 16.12 369 TYR A C 1
ATOM 2704 O O . TYR A 1 347 ? 25.970 -27.152 -39.218 1.00 15.96 369 TYR A O 1
ATOM 2707 N N . LYS A 1 348 ? 26.177 -26.683 -37.039 1.00 13.00 370 LYS A N 1
ATOM 2708 C CA . LYS A 1 348 ? 26.277 -28.066 -36.698 1.00 11.84 370 LYS A CA 1
ATOM 2709 C C . LYS A 1 348 ? 25.265 -28.343 -35.613 1.00 10.42 370 LYS A C 1
ATOM 2710 O O . LYS A 1 348 ? 24.693 -27.432 -35.040 1.00 12.60 370 LYS A O 1
ATOM 2716 N N . ILE A 1 349 ? 25.028 -29.626 -35.393 1.00 9.14 371 ILE A N 1
ATOM 2717 C CA . ILE A 1 349 ? 24.351 -30.128 -34.214 1.00 9.83 371 ILE A CA 1
ATOM 2718 C C . ILE A 1 349 ? 25.408 -30.593 -33.271 1.00 8.15 371 ILE A C 1
ATOM 2719 O O . ILE A 1 349 ? 26.317 -31.325 -33.650 1.00 9.17 371 ILE A O 1
ATOM 2724 N N . GLY A 1 350 ? 25.314 -30.128 -32.023 1.00 7.40 372 GLY A N 1
ATOM 2725 C CA . GLY A 1 350 ? 26.134 -30.609 -30.940 1.00 7.23 372 GLY A CA 1
ATOM 2726 C C . GLY A 1 350 ? 25.319 -31.487 -30.045 1.00 7.18 372 GLY A C 1
ATOM 2727 O O . GLY A 1 350 ? 24.209 -31.117 -29.678 1.00 9.26 372 GLY A O 1
ATOM 2728 N N . ALA A 1 351 ? 25.816 -32.678 -29.730 1.00 6.76 373 ALA A N 1
ATOM 2729 C CA . ALA A 1 351 ? 25.074 -33.630 -28.939 1.00 6.45 373 ALA A CA 1
ATOM 2730 C C . ALA A 1 351 ? 25.970 -34.161 -27.848 1.00 6.36 373 ALA A C 1
ATOM 2731 O O . ALA A 1 351 ? 27.096 -34.597 -28.101 1.00 7.44 373 ALA A O 1
ATOM 2733 N N . LEU A 1 352 ? 25.439 -34.143 -26.631 1.00 5.56 374 LEU A N 1
ATOM 2734 C CA . LEU A 1 352 ? 26.033 -34.910 -25.549 1.00 5.74 374 LEU A CA 1
ATOM 2735 C C . LEU A 1 352 ? 25.369 -36.287 -25.542 1.00 5.51 374 LEU A C 1
ATOM 2736 O O . LEU A 1 352 ? 24.149 -36.378 -25.631 1.00 6.18 374 LEU A O 1
ATOM 2741 N N . VAL A 1 353 ? 26.170 -37.334 -25.353 1.00 5.68 375 VAL A N 1
ATOM 2742 C CA . VAL A 1 353 ? 25.666 -38.703 -25.329 1.00 5.75 375 VAL A CA 1
ATOM 2743 C C . VAL A 1 353 ? 26.356 -39.452 -24.210 1.00 5.43 375 VAL A C 1
ATOM 2744 O O . VAL A 1 353 ? 27.580 -39.472 -24.107 1.00 5.95 375 VAL A O 1
ATOM 2748 N N . GLU A 1 354 ? 25.562 -40.128 -23.398 1.00 5.46 376 GLU A N 1
ATOM 2749 C CA . GLU A 1 354 ? 26.111 -40.990 -22.368 1.00 5.73 376 GLU A CA 1
ATOM 2750 C C . GLU A 1 354 ? 26.873 -42.175 -22.951 1.00 5.77 376 GLU A C 1
ATOM 2751 O O . GLU A 1 354 ? 26.537 -42.685 -24.026 1.00 6.47 376 GLU A O 1
ATOM 2757 N N . SER A 1 355 ? 27.855 -42.635 -22.169 1.00 6.05 377 SER A N 1
ATOM 2758 C CA . SER A 1 355 ? 28.609 -43.830 -22.467 1.00 6.40 377 SER A CA 1
ATOM 2759 C C . SER A 1 355 ? 28.929 -44.549 -21.199 1.00 6.22 377 SER A C 1
ATOM 2760 O O . SER A 1 355 ? 29.117 -43.925 -20.138 1.00 7.09 377 SER A O 1
ATOM 2763 N N . ASP A 1 356 ? 28.992 -45.868 -21.278 1.00 7.13 378 ASP A N 1
ATOM 2764 C CA . ASP A 1 356 ? 29.093 -46.728 -20.090 1.00 7.33 378 ASP A CA 1
ATOM 2765 C C . ASP A 1 356 ? 30.268 -47.676 -20.234 1.00 7.27 378 ASP A C 1
ATOM 2766 O O . ASP A 1 356 ? 30.320 -48.463 -21.194 1.00 8.34 378 ASP A O 1
ATOM 2771 N N . TRP A 1 357 ? 31.245 -47.571 -19.351 1.00 8.12 379 TRP A N 1
ATOM 2772 C CA . TRP A 1 357 ? 32.377 -48.469 -19.396 1.00 8.62 379 TRP A CA 1
ATOM 2773 C C . TRP A 1 357 ? 31.987 -49.901 -19.053 1.00 8.57 379 TRP A C 1
ATOM 2774 O O . TRP A 1 357 ? 32.687 -50.830 -19.406 1.00 9.18 379 TRP A O 1
ATOM 2785 N N . TYR A 1 358 ? 30.930 -50.058 -18.278 1.00 10.01 380 TYR A N 1
ATOM 2786 C CA . TYR A 1 358 ? 30.312 -51.363 -18.102 1.00 10.43 380 TYR A CA 1
ATOM 2787 C C . TYR A 1 358 ? 31.177 -52.355 -17.351 1.00 9.78 380 TYR A C 1
ATOM 2788 O O . TYR A 1 358 ? 30.980 -53.578 -17.535 1.00 10.97 380 TYR A O 1
ATOM 2797 N N . GLU A 1 359 ? 32.122 -51.880 -16.540 1.00 10.36 381 GLU A N 1
ATOM 2798 C CA . GLU A 1 359 ? 33.117 -52.825 -16.012 1.00 11.34 381 GLU A CA 1
ATOM 2799 C C . GLU A 1 359 ? 32.506 -53.801 -15.000 1.00 11.82 381 GLU A C 1
ATOM 2800 O O . GLU A 1 359 ? 32.982 -54.924 -14.855 1.00 14.43 381 GLU A O 1
ATOM 2806 N N . ASP A 1 360 ? 31.409 -53.364 -14.352 1.00 13.33 382 ASP A N 1
ATOM 2807 C CA . ASP A 1 360 ? 30.653 -54.115 -13.344 1.00 14.64 382 ASP A CA 1
ATOM 2808 C C . ASP A 1 360 ? 29.317 -54.421 -13.993 1.00 14.20 382 ASP A C 1
ATOM 2809 O O . ASP A 1 360 ? 28.322 -54.594 -13.307 1.00 15.23 382 ASP A O 1
ATOM 2814 N N . LYS A 1 361 ? 29.285 -54.492 -15.328 1.00 13.23 383 LYS A N 1
ATOM 2815 C CA . LYS A 1 361 ? 28.044 -54.706 -16.078 1.00 13.88 383 LYS A CA 1
ATOM 2816 C C . LYS A 1 361 ? 27.036 -53.632 -15.651 1.00 13.51 383 LYS A C 1
ATOM 2817 O O . LYS A 1 361 ? 27.402 -52.454 -15.590 1.00 13.93 383 LYS A O 1
ATOM 2823 N N . GLY A 1 362 ? 25.826 -54.023 -15.282 1.00 14.36 384 GLY A N 1
ATOM 2824 C CA . GLY A 1 362 ? 24.833 -53.092 -14.827 1.00 15.63 384 GLY A CA 1
ATOM 2825 C C . GLY A 1 362 ? 25.003 -52.694 -13.376 1.00 15.06 384 GLY A C 1
ATOM 2826 O O . GLY A 1 362 ? 24.168 -51.936 -12.912 1.00 14.63 384 GLY A O 1
ATOM 2827 N N . GLY A 1 363 ? 26.050 -53.171 -12.690 1.00 14.78 385 GLY A N 1
ATOM 2828 C CA . GLY A 1 363 ? 26.153 -52.775 -11.292 1.00 15.02 385 GLY A CA 1
ATOM 2829 C C . GLY A 1 363 ? 26.613 -51.338 -11.110 1.00 10.70 385 GLY A C 1
ATOM 2830 O O . GLY A 1 363 ? 27.005 -50.638 -12.047 1.00 10.45 385 GLY A O 1
ATOM 2831 N N . GLU A 1 364 ? 26.561 -50.925 -9.857 1.00 10.15 386 GLU A N 1
ATOM 2832 C CA . GLU A 1 364 ? 26.776 -49.529 -9.512 1.00 10.01 386 GLU A CA 1
ATOM 2833 C C . GLU A 1 364 ? 28.200 -49.056 -9.704 1.00 9.79 386 GLU A C 1
ATOM 2834 O O . GLU A 1 364 ? 28.454 -47.846 -9.739 1.00 10.19 386 GLU A O 1
ATOM 2840 N N . LYS A 1 365 ? 29.132 -49.984 -9.851 1.00 9.94 387 LYS A N 1
ATOM 2841 C CA . LYS A 1 365 ? 30.526 -49.597 -9.964 1.00 10.34 387 LYS A CA 1
ATOM 2842 C C . LYS A 1 365 ? 30.968 -49.265 -11.393 1.00 9.03 387 LYS A C 1
ATOM 2843 O O . LYS A 1 365 ? 32.057 -48.798 -11.593 1.00 9.66 387 LYS A O 1
ATOM 2849 N N A SER A 1 366 ? 30.114 -49.501 -12.377 0.50 8.23 388 SER A N 1
ATOM 2850 N N B SER A 1 366 ? 30.115 -49.503 -12.376 0.50 9.18 388 SER A N 1
ATOM 2851 C CA A SER A 1 366 ? 30.470 -49.222 -13.760 0.50 8.08 388 SER A CA 1
ATOM 2852 C CA B SER A 1 366 ? 30.467 -49.234 -13.760 0.50 9.71 388 SER A CA 1
ATOM 2853 C C A SER A 1 366 ? 30.554 -47.727 -13.977 0.50 7.35 388 SER A C 1
ATOM 2854 C C B SER A 1 366 ? 30.554 -47.732 -13.979 0.50 7.79 388 SER A C 1
ATOM 2855 O O A SER A 1 366 ? 29.617 -47.004 -13.694 0.50 7.47 388 SER A O 1
ATOM 2856 O O B SER A 1 366 ? 29.617 -47.007 -13.695 0.50 7.71 388 SER A O 1
ATOM 2861 N N . HIS A 1 367 ? 31.685 -47.276 -14.496 1.00 8.03 389 HIS A N 1
ATOM 2862 C CA . HIS A 1 367 ? 31.880 -45.873 -14.696 1.00 7.10 389 HIS A CA 1
ATOM 2863 C C . HIS A 1 367 ? 31.155 -45.375 -15.929 1.00 6.60 389 HIS A C 1
ATOM 2864 O O . HIS A 1 367 ? 31.211 -45.998 -17.008 1.00 7.95 389 HIS A O 1
ATOM 2871 N N . ARG A 1 368 ? 30.558 -44.203 -15.803 1.00 6.24 390 ARG A N 1
ATOM 2872 C CA . ARG A 1 368 ? 29.829 -43.556 -16.887 1.00 6.12 390 ARG A CA 1
ATOM 2873 C C . ARG A 1 368 ? 30.489 -42.255 -17.269 1.00 5.72 390 ARG A C 1
ATOM 2874 O O . ARG A 1 368 ? 30.862 -41.477 -16.374 1.00 6.09 390 ARG A O 1
ATOM 2882 N N . CYS A 1 369 ? 30.564 -41.990 -18.568 1.00 5.91 391 CYS A N 1
ATOM 2883 C CA . CYS A 1 369 ? 31.143 -40.739 -19.051 1.00 6.02 391 CYS A CA 1
ATOM 2884 C C . CYS A 1 369 ? 30.226 -40.165 -20.109 1.00 5.59 391 CYS A C 1
ATOM 2885 O O . CYS A 1 369 ? 29.235 -40.766 -20.458 1.00 5.98 391 CYS A O 1
ATOM 2888 N N . ILE A 1 370 ? 30.538 -38.965 -20.585 1.00 5.66 392 ILE A N 1
ATOM 2889 C CA . ILE A 1 370 ? 29.665 -38.300 -21.547 1.00 5.90 392 ILE A CA 1
ATOM 2890 C C . ILE A 1 370 ? 30.495 -37.790 -22.709 1.00 5.74 392 ILE A C 1
ATOM 2891 O O . ILE A 1 370 ? 31.499 -37.113 -22.523 1.00 6.29 392 ILE A O 1
ATOM 2896 N N . ILE A 1 371 ? 30.059 -38.160 -23.914 1.00 5.80 393 ILE A N 1
ATOM 2897 C CA . ILE A 1 371 ? 30.680 -37.803 -25.173 1.00 6.43 393 ILE A CA 1
ATOM 2898 C C . ILE A 1 371 ? 30.064 -36.529 -25.708 1.00 5.91 393 ILE A C 1
ATOM 2899 O O . ILE A 1 371 ? 28.846 -36.339 -25.607 1.00 6.50 393 ILE A O 1
ATOM 2904 N N . TRP A 1 372 ? 30.884 -35.689 -26.308 1.00 6.14 394 TRP A N 1
ATOM 2905 C CA . TRP A 1 372 ? 30.433 -34.550 -27.107 1.00 6.56 394 TRP A CA 1
ATOM 2906 C C . TRP A 1 372 ? 30.676 -34.832 -28.560 1.00 6.15 394 TRP A C 1
ATOM 2907 O O . TRP A 1 372 ? 31.804 -35.039 -28.987 1.00 6.82 394 TRP A O 1
ATOM 2918 N N . ARG A 1 373 ? 29.577 -34.867 -29.299 1.00 6.55 395 ARG A N 1
ATOM 2919 C CA . ARG A 1 373 ? 29.582 -35.036 -30.745 1.00 6.79 395 ARG A CA 1
ATOM 2920 C C . ARG A 1 373 ? 29.167 -33.755 -31.408 1.00 6.98 395 ARG A C 1
ATOM 2921 O O . ARG A 1 373 ? 28.306 -33.040 -30.918 1.00 7.87 395 ARG A O 1
ATOM 2929 N N . ARG A 1 374 ? 29.771 -33.467 -32.555 1.00 7.26 396 ARG A N 1
ATOM 2930 C CA . ARG A 1 374 ? 29.230 -32.448 -33.434 1.00 7.95 396 ARG A CA 1
ATOM 2931 C C . ARG A 1 374 ? 29.126 -33.091 -34.809 1.00 7.66 396 ARG A C 1
ATOM 2932 O O . ARG A 1 374 ? 29.980 -33.893 -35.217 1.00 8.91 396 ARG A O 1
ATOM 2940 N N . PHE A 1 375 ? 28.094 -32.714 -35.533 1.00 7.80 397 PHE A N 1
ATOM 2941 C CA . PHE A 1 375 ? 27.940 -33.210 -36.897 1.00 8.23 397 PHE A CA 1
ATOM 2942 C C . PHE A 1 375 ? 27.047 -32.255 -37.637 1.00 8.56 397 PHE A C 1
ATOM 2943 O O . PHE A 1 375 ? 26.267 -31.526 -37.034 1.00 8.95 397 PHE A O 1
ATOM 2951 N N . ASN A 1 376 ? 27.191 -32.242 -38.962 1.00 9.66 398 ASN A N 1
ATOM 2952 C CA . ASN A 1 376 ? 26.285 -31.438 -39.763 1.00 10.28 398 ASN A CA 1
ATOM 2953 C C . ASN A 1 376 ? 25.101 -32.255 -40.267 1.00 10.59 398 ASN A C 1
ATOM 2954 O O . ASN A 1 376 ? 25.064 -33.480 -40.142 1.00 10.28 398 ASN A O 1
ATOM 2959 N N . LEU A 1 377 ? 24.139 -31.561 -40.844 1.00 10.32 399 LEU A N 1
ATOM 2960 C CA . LEU A 1 377 ? 22.981 -32.219 -41.429 1.00 12.32 399 LEU A CA 1
ATOM 2961 C C . LEU A 1 377 ? 23.418 -33.242 -42.467 1.00 10.84 399 LEU A C 1
ATOM 2962 O O . LEU A 1 377 ? 22.871 -34.311 -42.553 1.00 11.40 399 LEU A O 1
ATOM 2967 N N . SER A 1 378 ? 24.424 -32.914 -43.270 1.00 12.00 400 SER A N 1
ATOM 2968 C CA . SER A 1 378 ? 24.853 -33.870 -44.276 1.00 12.55 400 SER A CA 1
ATOM 2969 C C . SER A 1 378 ? 25.283 -35.222 -43.716 1.00 13.23 400 SER A C 1
ATOM 2970 O O . SER A 1 378 ? 24.976 -36.256 -44.328 1.00 14.16 400 SER A O 1
ATOM 2973 N N . TRP A 1 379 ? 25.950 -35.245 -42.562 1.00 11.17 401 TRP A N 1
ATOM 2974 C CA . TRP A 1 379 ? 26.312 -36.480 -41.961 1.00 13.17 401 TRP A CA 1
ATOM 2975 C C . TRP A 1 379 ? 25.076 -37.289 -41.677 1.00 12.73 401 TRP A C 1
ATOM 2976 O O . TRP A 1 379 ? 25.144 -38.498 -41.822 1.00 13.13 401 TRP A O 1
ATOM 2987 N N . ILE A 1 380 ? 24.000 -36.660 -41.242 1.00 10.36 402 ILE A N 1
ATOM 2988 C CA . ILE A 1 380 ? 22.783 -37.423 -40.972 1.00 11.80 402 ILE A CA 1
ATOM 2989 C C . ILE A 1 380 ? 22.157 -37.919 -42.275 1.00 12.92 402 ILE A C 1
ATOM 2990 O O . ILE A 1 380 ? 21.870 -39.106 -42.465 1.00 14.87 402 ILE A O 1
ATOM 2995 N N . ILE A 1 381 ? 21.984 -36.995 -43.205 1.00 12.70 403 ILE A N 1
ATOM 2996 C CA . ILE A 1 381 ? 21.241 -37.263 -44.427 1.00 14.73 403 ILE A CA 1
ATOM 2997 C C . ILE A 1 381 ? 21.886 -38.367 -45.246 1.00 17.44 403 ILE A C 1
ATOM 2998 O O . ILE A 1 381 ? 21.209 -39.225 -45.833 1.00 16.77 403 ILE A O 1
ATOM 3003 N N . ASN A 1 382 ? 23.210 -38.291 -45.266 1.00 16.77 404 ASN A N 1
ATOM 3004 C CA . ASN A 1 382 ? 23.967 -39.283 -46.020 1.00 41.72 404 ASN A CA 1
ATOM 3005 C C . ASN A 1 382 ? 24.336 -40.568 -45.293 1.00 22.01 404 ASN A C 1
ATOM 3006 O O . ASN A 1 382 ? 25.099 -41.326 -45.817 1.00 25.61 404 ASN A O 1
ATOM 3011 N N . GLY A 1 383 ? 23.679 -40.878 -44.214 1.00 12.62 405 GLY A N 1
ATOM 3012 C CA . GLY A 1 383 ? 23.860 -42.165 -43.613 1.00 17.65 405 GLY A CA 1
ATOM 3013 C C . GLY A 1 383 ? 23.565 -43.299 -44.566 1.00 21.38 405 GLY A C 1
ATOM 3014 O O . GLY A 1 383 ? 22.656 -43.177 -45.373 1.00 24.89 405 GLY A O 1
ATOM 3015 N N . PRO A 1 384 ? 24.303 -44.410 -44.431 1.00 30.85 406 PRO A N 1
ATOM 3016 C CA . PRO A 1 384 ? 24.189 -45.519 -45.390 1.00 39.82 406 PRO A CA 1
ATOM 3017 C C . PRO A 1 384 ? 22.786 -46.149 -45.439 1.00 48.16 406 PRO A C 1
ATOM 3018 O O . PRO A 1 384 ? 22.404 -46.701 -46.409 1.00 68.67 406 PRO A O 1
ATOM 3022 N N . ASN A 1 385 ? 22.032 -46.033 -44.342 1.00 69.01 407 ASN A N 1
ATOM 3023 C CA . ASN A 1 385 ? 20.710 -46.638 -44.351 1.00 34.77 407 ASN A CA 1
ATOM 3024 C C . ASN A 1 385 ? 19.628 -45.580 -44.434 1.00 29.15 407 ASN A C 1
ATOM 3025 O O . ASN A 1 385 ? 18.430 -45.879 -44.322 1.00 28.66 407 ASN A O 1
ATOM 3030 N N . ASN A 1 386 ? 20.033 -44.334 -44.656 1.00 20.58 408 ASN A N 1
ATOM 3031 C CA . ASN A 1 386 ? 19.059 -43.276 -44.800 1.00 21.96 408 ASN A CA 1
ATOM 3032 C C . ASN A 1 386 ? 18.614 -43.031 -46.224 1.00 26.17 408 ASN A C 1
ATOM 3033 O O . ASN A 1 386 ? 19.290 -43.284 -47.223 1.00 31.92 408 ASN A O 1
ATOM 3039 N N . ASP B 1 4 ? 16.697 -4.733 -30.674 1.00 22.76 26 ASP B N 1
ATOM 3040 C CA . ASP B 1 4 ? 17.347 -5.637 -31.643 1.00 18.22 26 ASP B CA 1
ATOM 3041 C C . ASP B 1 4 ? 18.706 -6.102 -31.135 1.00 18.29 26 ASP B C 1
ATOM 3042 O O . ASP B 1 4 ? 19.645 -5.300 -31.053 1.00 19.19 26 ASP B O 1
ATOM 3047 N N . PRO B 1 5 ? 18.827 -7.399 -30.815 1.00 18.52 27 PRO B N 1
ATOM 3048 C CA . PRO B 1 5 ? 20.082 -7.889 -30.277 1.00 19.35 27 PRO B CA 1
ATOM 3049 C C . PRO B 1 5 ? 21.262 -7.706 -31.220 1.00 19.12 27 PRO B C 1
ATOM 3050 O O . PRO B 1 5 ? 22.414 -7.700 -30.788 1.00 19.78 27 PRO B O 1
ATOM 3054 N N . ALA B 1 6 ? 21.008 -7.552 -32.520 1.00 16.22 28 ALA B N 1
ATOM 3055 C CA . ALA B 1 6 ? 22.115 -7.334 -33.443 1.00 16.74 28 ALA B CA 1
ATOM 3056 C C . ALA B 1 6 ? 22.793 -6.006 -33.176 1.00 19.67 28 ALA B C 1
ATOM 3057 O O . ALA B 1 6 ? 23.945 -5.859 -33.648 1.00 20.20 28 ALA B O 1
ATOM 3059 N N . GLY B 1 7 ? 22.101 -5.030 -32.486 1.00 27.75 29 GLY B N 1
ATOM 3060 C CA . GLY B 1 7 ? 22.715 -3.733 -32.305 1.00 37.24 29 GLY B CA 1
ATOM 3061 C C . GLY B 1 7 ? 23.888 -3.832 -31.268 1.00 32.68 29 GLY B C 1
ATOM 3062 O O . GLY B 1 7 ? 24.686 -2.898 -31.156 1.00 35.38 29 GLY B O 1
ATOM 3063 N N . LYS B 1 8 ? 24.006 -4.972 -30.547 1.00 31.01 30 LYS B N 1
ATOM 3064 C CA . LYS B 1 8 ? 25.095 -5.154 -29.522 1.00 30.46 30 LYS B CA 1
ATOM 3065 C C . LYS B 1 8 ? 26.390 -5.568 -30.166 1.00 26.80 30 LYS B C 1
ATOM 3066 O O . LYS B 1 8 ? 27.457 -5.562 -29.526 1.00 39.06 30 LYS B O 1
ATOM 3072 N N . ALA B 1 9 ? 26.326 -5.980 -31.447 1.00 21.56 31 ALA B N 1
ATOM 3073 C CA . ALA B 1 9 ? 27.527 -6.495 -32.087 1.00 17.58 31 ALA B CA 1
ATOM 3074 C C . ALA B 1 9 ? 28.426 -5.341 -32.595 1.00 19.90 31 ALA B C 1
ATOM 3075 O O . ALA B 1 9 ? 27.968 -4.195 -32.665 1.00 20.10 31 ALA B O 1
ATOM 3077 N N . ALA B 1 10 ? 29.754 -5.621 -32.718 1.00 20.95 32 ALA B N 1
ATOM 3078 C CA . ALA B 1 10 ? 30.667 -4.572 -33.172 1.00 23.68 32 ALA B CA 1
ATOM 3079 C C . ALA B 1 10 ? 30.256 -4.184 -34.595 1.00 20.49 32 ALA B C 1
ATOM 3080 O O . ALA B 1 10 ? 30.036 -5.038 -35.455 1.00 25.71 32 ALA B O 1
ATOM 3082 N N . GLN B 1 11 ? 30.176 -2.887 -34.778 1.00 19.26 33 GLN B N 1
ATOM 3083 C CA . GLN B 1 11 ? 29.846 -2.401 -36.089 1.00 17.75 33 GLN B CA 1
ATOM 3084 C C . GLN B 1 11 ? 30.886 -2.773 -37.146 1.00 15.32 33 GLN B C 1
ATOM 3085 O O . GLN B 1 11 ? 32.071 -2.634 -36.906 1.00 17.31 33 GLN B O 1
ATOM 3091 N N . TYR B 1 12 ? 30.405 -3.197 -38.299 1.00 13.37 34 TYR B N 1
ATOM 3092 C CA . TYR B 1 12 ? 31.254 -3.524 -39.416 1.00 12.34 34 TYR B CA 1
ATOM 3093 C C . TYR B 1 12 ? 30.792 -2.808 -40.648 1.00 9.98 34 TYR B C 1
ATOM 3094 O O . TYR B 1 12 ? 29.622 -2.852 -40.980 1.00 9.34 34 TYR B O 1
ATOM 3103 N N . HIS B 1 13 ? 31.731 -2.216 -41.367 1.00 9.39 35 HIS B N 1
ATOM 3104 C CA . HIS B 1 13 ? 31.473 -1.728 -42.702 1.00 7.77 35 HIS B CA 1
ATOM 3105 C C . HIS B 1 13 ? 32.759 -1.846 -43.476 1.00 8.00 35 HIS B C 1
ATOM 3106 O O . HIS B 1 13 ? 33.857 -1.716 -42.899 1.00 9.18 35 HIS B O 1
ATOM 3113 N N . LYS B 1 14 ? 32.637 -2.073 -44.775 1.00 8.07 36 LYS B N 1
ATOM 3114 C CA . LYS B 1 14 ? 33.787 -2.045 -45.667 1.00 7.97 36 LYS B CA 1
ATOM 3115 C C . LYS B 1 14 ? 33.266 -1.635 -47.037 1.00 8.08 36 LYS B C 1
ATOM 3116 O O . LYS B 1 14 ? 32.145 -2.006 -47.414 1.00 8.33 36 LYS B O 1
ATOM 3122 N N . GLU B 1 15 ? 34.064 -0.868 -47.777 1.00 7.93 37 GLU B N 1
ATOM 3123 C CA . GLU B 1 15 ? 33.583 -0.338 -49.017 1.00 8.22 37 GLU B CA 1
ATOM 3124 C C . GLU B 1 15 ? 34.720 -0.109 -50.004 1.00 8.15 37 GLU B C 1
ATOM 3125 O O . GLU B 1 15 ? 35.792 0.302 -49.606 1.00 9.33 37 GLU B O 1
ATOM 3131 N N . TYR B 1 16 ? 34.469 -0.442 -51.276 1.00 8.19 38 TYR B N 1
ATOM 3132 C CA . TYR B 1 16 ? 35.440 -0.194 -52.306 1.00 7.51 38 TYR B CA 1
ATOM 3133 C C . TYR B 1 16 ? 34.724 -0.246 -53.645 1.00 7.23 38 TYR B C 1
ATOM 3134 O O . TYR B 1 16 ? 33.649 -0.811 -53.767 1.00 7.71 38 TYR B O 1
ATOM 3143 N N . ALA B 1 17 ? 35.327 0.346 -54.668 1.00 8.21 39 ALA B N 1
ATOM 3144 C CA . ALA B 1 17 ? 34.732 0.292 -55.987 1.00 8.12 39 ALA B CA 1
ATOM 3145 C C . ALA B 1 17 ? 34.789 -1.117 -56.556 1.00 7.46 39 ALA B C 1
ATOM 3146 O O . ALA B 1 17 ? 35.813 -1.778 -56.481 1.00 9.00 39 ALA B O 1
ATOM 3148 N N . LEU B 1 18 ? 33.697 -1.565 -57.140 1.00 6.93 40 LEU B N 1
ATOM 3149 C CA . LEU B 1 18 ? 33.644 -2.870 -57.790 1.00 7.37 40 LEU B CA 1
ATOM 3150 C C . LEU B 1 18 ? 33.577 -2.809 -59.311 1.00 7.09 40 LEU B C 1
ATOM 3151 O O . LEU B 1 18 ? 34.110 -3.672 -59.983 1.00 8.75 40 LEU B O 1
ATOM 3156 N N . PHE B 1 19 ? 32.867 -1.821 -59.845 1.00 6.28 41 PHE B N 1
ATOM 3157 C CA . PHE B 1 19 ? 32.839 -1.596 -61.285 1.00 6.45 41 PHE B CA 1
ATOM 3158 C C . PHE B 1 19 ? 33.494 -0.251 -61.520 1.00 6.47 41 PHE B C 1
ATOM 3159 O O . PHE B 1 19 ? 32.971 0.777 -61.114 1.00 7.14 41 PHE B O 1
ATOM 3167 N N . ARG B 1 20 ? 34.680 -0.305 -62.114 1.00 6.47 42 ARG B N 1
ATOM 3168 C CA . ARG B 1 20 ? 35.583 0.825 -62.227 1.00 7.19 42 ARG B CA 1
ATOM 3169 C C . ARG B 1 20 ? 35.509 1.377 -63.637 1.00 6.91 42 ARG B C 1
ATOM 3170 O O . ARG B 1 20 ? 35.845 0.712 -64.612 1.00 6.96 42 ARG B O 1
ATOM 3178 N N . SER B 1 21 ? 34.992 2.586 -63.734 1.00 7.24 43 SER B N 1
ATOM 3179 C CA . SER B 1 21 ? 34.803 3.263 -65.003 1.00 7.61 43 SER B CA 1
ATOM 3180 C C . SER B 1 21 ? 36.123 3.539 -65.703 1.00 7.01 43 SER B C 1
ATOM 3181 O O . SER B 1 21 ? 37.205 3.461 -65.105 1.00 7.01 43 SER B O 1
ATOM 3184 N N . ALA B 1 22 ? 36.036 3.875 -66.982 1.00 7.98 44 ALA B N 1
ATOM 3185 C CA . ALA B 1 22 ? 37.178 3.925 -67.871 1.00 8.24 44 ALA B CA 1
ATOM 3186 C C . ALA B 1 22 ? 38.226 4.902 -67.419 1.00 8.18 44 ALA B C 1
ATOM 3187 O O . ALA B 1 22 ? 39.400 4.756 -67.763 1.00 9.24 44 ALA B O 1
ATOM 3189 N N . ASN B 1 23 ? 37.805 5.932 -66.699 1.00 8.50 45 ASN B N 1
ATOM 3190 C CA . ASN B 1 23 ? 38.724 6.967 -66.197 1.00 8.73 45 ASN B CA 1
ATOM 3191 C C . ASN B 1 23 ? 39.494 6.571 -64.943 1.00 9.27 45 ASN B C 1
ATOM 3192 O O . ASN B 1 23 ? 40.401 7.305 -64.556 1.00 9.82 45 ASN B O 1
ATOM 3197 N N . MET B 1 24 ? 39.120 5.478 -64.313 1.00 12.81 46 MET B N 1
ATOM 3198 C CA . MET B 1 24 ? 39.765 5.102 -63.084 1.00 8.77 46 MET B CA 1
ATOM 3199 C C . MET B 1 24 ? 40.960 4.221 -63.342 1.00 9.00 46 MET B C 1
ATOM 3200 O O . MET B 1 24 ? 41.015 3.517 -64.328 1.00 9.54 46 MET B O 1
ATOM 3205 N N . PRO B 1 25 ? 41.902 4.184 -62.398 1.00 10.23 47 PRO B N 1
ATOM 3206 C CA . PRO B 1 25 ? 42.996 3.220 -62.516 1.00 11.45 47 PRO B CA 1
ATOM 3207 C C . PRO B 1 25 ? 42.399 1.807 -62.542 1.00 10.86 47 PRO B C 1
ATOM 3208 O O . PRO B 1 25 ? 41.373 1.555 -61.907 1.00 10.57 47 PRO B O 1
ATOM 3212 N N . SER B 1 26 ? 43.053 0.914 -63.278 1.00 11.21 48 SER B N 1
ATOM 3213 C CA . SER B 1 26 ? 42.573 -0.472 -63.385 1.00 11.86 48 SER B CA 1
ATOM 3214 C C . SER B 1 26 ? 41.093 -0.494 -63.751 1.00 9.73 48 SER B C 1
ATOM 3215 O O . SER B 1 26 ? 40.255 -1.095 -63.067 1.00 10.65 48 SER B O 1
ATOM 3218 N N . PRO B 1 27 ? 40.735 0.148 -64.867 1.00 9.15 49 PRO B N 1
ATOM 3219 C CA . PRO B 1 27 ? 39.349 0.164 -65.266 1.00 8.54 49 PRO B CA 1
ATOM 3220 C C . PRO B 1 27 ? 38.877 -1.225 -65.648 1.00 8.06 49 PRO B C 1
ATOM 3221 O O . PRO B 1 27 ? 39.654 -2.033 -66.123 1.00 9.90 49 PRO B O 1
ATOM 3225 N N . ASP B 1 28 ? 37.603 -1.501 -65.411 1.00 7.36 50 ASP B N 1
ATOM 3226 C CA . ASP B 1 28 ? 37.054 -2.799 -65.760 1.00 7.62 50 ASP B CA 1
ATOM 3227 C C . ASP B 1 28 ? 36.827 -2.909 -67.258 1.00 8.04 50 ASP B C 1
ATOM 3228 O O . ASP B 1 28 ? 36.088 -2.112 -67.849 1.00 8.61 50 ASP B O 1
ATOM 3233 N N . LYS B 1 29 ? 37.407 -3.953 -67.837 1.00 8.15 51 LYS B N 1
ATOM 3234 C CA . LYS B 1 29 ? 37.267 -4.270 -69.244 1.00 8.55 51 LYS B CA 1
ATOM 3235 C C . LYS B 1 29 ? 37.007 -5.754 -69.372 1.00 7.45 51 LYS B C 1
ATOM 3236 O O . LYS B 1 29 ? 37.427 -6.552 -68.548 1.00 9.00 51 LYS B O 1
ATOM 3242 N N . LEU B 1 30 ? 36.315 -6.120 -70.437 1.00 7.05 52 LEU B N 1
ATOM 3243 C CA . LEU B 1 30 ? 36.162 -7.519 -70.799 1.00 7.88 52 LEU B CA 1
ATOM 3244 C C . LEU B 1 30 ? 37.477 -8.066 -71.317 1.00 8.64 52 LEU B C 1
ATOM 3245 O O . LEU B 1 30 ? 38.363 -7.337 -71.745 1.00 9.24 52 LEU B O 1
ATOM 3250 N N . ALA B 1 31 ? 37.567 -9.384 -71.381 1.00 11.04 53 ALA B N 1
ATOM 3251 C CA . ALA B 1 31 ? 38.771 -10.043 -71.848 1.00 14.21 53 ALA B CA 1
ATOM 3252 C C . ALA B 1 31 ? 39.055 -9.707 -73.321 1.00 12.40 53 ALA B C 1
ATOM 3253 O O . ALA B 1 31 ? 40.200 -9.826 -73.772 1.00 13.92 53 ALA B O 1
ATOM 3255 N N . THR B 1 32 ? 38.025 -9.296 -74.067 1.00 11.88 54 THR B N 1
ATOM 3256 C CA . THR B 1 32 ? 38.190 -8.872 -75.453 1.00 11.44 54 THR B CA 1
ATOM 3257 C C . THR B 1 32 ? 38.824 -7.512 -75.584 1.00 8.86 54 THR B C 1
ATOM 3258 O O . THR B 1 32 ? 39.144 -7.088 -76.698 1.00 10.70 54 THR B O 1
ATOM 3262 N N . GLY B 1 33 ? 38.995 -6.793 -74.471 1.00 9.37 55 GLY B N 1
ATOM 3263 C CA . GLY B 1 33 ? 39.508 -5.453 -74.496 1.00 9.13 55 GLY B CA 1
ATOM 3264 C C . GLY B 1 33 ? 38.443 -4.390 -74.543 1.00 8.30 55 GLY B C 1
ATOM 3265 O O . GLY B 1 33 ? 38.774 -3.212 -74.471 1.00 9.19 55 GLY B O 1
ATOM 3266 N N . VAL B 1 34 ? 37.171 -4.779 -74.630 1.00 8.38 56 VAL B N 1
ATOM 3267 C CA . VAL B 1 34 ? 36.108 -3.789 -74.575 1.00 8.58 56 VAL B CA 1
ATOM 3268 C C . VAL B 1 34 ? 35.996 -3.240 -73.158 1.00 8.27 56 VAL B C 1
ATOM 3269 O O . VAL B 1 34 ? 35.764 -3.983 -72.211 1.00 8.32 56 VAL B O 1
ATOM 3273 N N . GLY B 1 35 ? 36.156 -1.929 -73.046 1.00 9.06 57 GLY B N 1
ATOM 3274 C CA . GLY B 1 35 ? 35.924 -1.205 -71.822 1.00 8.97 57 GLY B CA 1
ATOM 3275 C C . GLY B 1 35 ? 34.669 -0.379 -71.892 1.00 7.83 57 GLY B C 1
ATOM 3276 O O . GLY B 1 35 ? 33.944 -0.358 -72.880 1.00 8.52 57 GLY B O 1
ATOM 3277 N N . PHE B 1 36 ? 34.446 0.327 -70.799 1.00 7.43 58 PHE B N 1
ATOM 3278 C CA . PHE B 1 36 ? 33.187 1.022 -70.598 1.00 6.91 58 PHE B CA 1
ATOM 3279 C C . PHE B 1 36 ? 33.419 2.352 -69.944 1.00 6.71 58 PHE B C 1
ATOM 3280 O O . PHE B 1 36 ? 34.019 2.459 -68.864 1.00 7.13 58 PHE B O 1
ATOM 3288 N N . HIS B 1 37 ? 32.884 3.380 -70.575 1.00 6.90 59 HIS B N 1
ATOM 3289 C CA . HIS B 1 37 ? 32.890 4.724 -70.014 1.00 6.98 59 HIS B CA 1
ATOM 3290 C C . HIS B 1 37 ? 32.326 4.725 -68.615 1.00 6.49 59 HIS B C 1
ATOM 3291 O O . HIS B 1 37 ? 32.909 5.303 -67.700 1.00 7.71 59 HIS B O 1
ATOM 3298 N N . SER B 1 38 ? 31.177 4.082 -68.478 1.00 6.02 60 SER B N 1
ATOM 3299 C CA . SER B 1 38 ? 30.414 4.120 -67.233 1.00 6.26 60 SER B CA 1
ATOM 3300 C C . SER B 1 38 ? 29.838 2.748 -66.952 1.00 5.84 60 SER B C 1
ATOM 3301 O O . SER B 1 38 ? 29.504 1.989 -67.856 1.00 6.34 60 SER B O 1
ATOM 3304 N N . PHE B 1 39 ? 29.644 2.492 -65.655 1.00 5.64 61 PHE B N 1
ATOM 3305 C CA . PHE B 1 39 ? 28.842 1.391 -65.185 1.00 5.49 61 PHE B CA 1
ATOM 3306 C C . PHE B 1 39 ? 27.704 1.974 -64.388 1.00 5.64 61 PHE B C 1
ATOM 3307 O O . PHE B 1 39 ? 27.931 2.817 -63.519 1.00 5.84 61 PHE B O 1
ATOM 3315 N N . ARG B 1 40 ? 26.491 1.527 -64.669 1.00 5.39 62 ARG B N 1
ATOM 3316 C CA . ARG B 1 40 ? 25.299 1.952 -63.971 1.00 5.55 62 ARG B CA 1
ATOM 3317 C C . ARG B 1 40 ? 24.407 0.743 -63.766 1.00 5.14 62 ARG B C 1
ATOM 3318 O O . ARG B 1 40 ? 24.611 -0.311 -64.363 1.00 5.75 62 ARG B O 1
ATOM 3326 N N . ILE B 1 41 ? 23.372 0.939 -62.964 1.00 5.28 63 ILE B N 1
ATOM 3327 C CA . ILE B 1 41 ? 22.237 0.011 -62.905 1.00 5.51 63 ILE B CA 1
ATOM 3328 C C . ILE B 1 41 ? 22.650 -1.337 -62.316 1.00 5.22 63 ILE B C 1
ATOM 3329 O O . ILE B 1 41 ? 22.591 -2.371 -62.931 1.00 5.71 63 ILE B O 1
ATOM 3334 N N . PRO B 1 42 ? 23.053 -1.308 -61.028 1.00 5.42 64 PRO B N 1
ATOM 3335 C CA . PRO B 1 42 ? 23.525 -2.511 -60.387 1.00 5.66 64 PRO B CA 1
ATOM 3336 C C . PRO B 1 42 ? 22.427 -3.505 -60.030 1.00 5.16 64 PRO B C 1
ATOM 3337 O O . PRO B 1 42 ? 21.283 -3.146 -59.755 1.00 5.69 64 PRO B O 1
ATOM 3341 N N . ALA B 1 43 ? 22.842 -4.755 -59.892 1.00 5.43 65 ALA B N 1
ATOM 3342 C CA . ALA B 1 43 ? 21.991 -5.802 -59.348 1.00 5.58 65 ALA B CA 1
ATOM 3343 C C . ALA B 1 43 ? 22.898 -6.801 -58.678 1.00 5.36 65 ALA B C 1
ATOM 3344 O O . ALA B 1 43 ? 23.940 -7.160 -59.228 1.00 6.10 65 ALA B O 1
ATOM 3346 N N . VAL B 1 44 ? 22.526 -7.294 -57.499 1.00 5.87 66 VAL B N 1
ATOM 3347 C CA . VAL B 1 44 ? 23.367 -8.275 -56.829 1.00 6.35 66 VAL B CA 1
ATOM 3348 C C . VAL B 1 44 ? 22.517 -9.349 -56.166 1.00 6.27 66 VAL B C 1
ATOM 3349 O O . VAL B 1 44 ? 21.460 -9.045 -55.618 1.00 7.53 66 VAL B O 1
ATOM 3353 N N . VAL B 1 45 ? 22.986 -10.589 -56.267 1.00 6.44 67 VAL B N 1
ATOM 3354 C CA . VAL B 1 45 ? 22.390 -11.708 -55.535 1.00 6.73 67 VAL B CA 1
ATOM 3355 C C . VAL B 1 45 ? 23.438 -12.609 -54.979 1.00 7.04 67 VAL B C 1
ATOM 3356 O O . VAL B 1 45 ? 24.489 -12.812 -55.583 1.00 8.45 67 VAL B O 1
ATOM 3360 N N . ARG B 1 46 ? 23.113 -13.210 -53.843 1.00 8.48 68 ARG B N 1
ATOM 3361 C CA . ARG B 1 46 ? 23.873 -14.334 -53.320 1.00 8.35 68 ARG B CA 1
ATOM 3362 C C . ARG B 1 46 ? 23.202 -15.605 -53.826 1.00 8.19 68 ARG B C 1
ATOM 3363 O O . ARG B 1 46 ? 22.002 -15.794 -53.625 1.00 9.37 68 ARG B O 1
ATOM 3371 N N . THR B 1 47 ? 23.968 -16.489 -54.431 1.00 8.74 69 THR B N 1
ATOM 3372 C CA . THR B 1 47 ? 23.428 -17.755 -54.891 1.00 8.92 69 THR B CA 1
ATOM 3373 C C . THR B 1 47 ? 23.357 -18.728 -53.717 1.00 9.26 69 THR B C 1
ATOM 3374 O O . THR B 1 47 ? 23.884 -18.483 -52.620 1.00 9.36 69 THR B O 1
ATOM 3378 N N . ASN B 1 48 ? 22.739 -19.877 -53.960 1.00 10.13 70 ASN B N 1
ATOM 3379 C CA . ASN B 1 48 ? 22.667 -20.872 -52.898 1.00 11.42 70 ASN B CA 1
ATOM 3380 C C . ASN B 1 48 ? 23.979 -21.531 -52.556 1.00 12.05 70 ASN B C 1
ATOM 3381 O O . ASN B 1 48 ? 24.052 -22.248 -51.560 1.00 14.55 70 ASN B O 1
ATOM 3386 N N . THR B 1 49 ? 25.040 -21.274 -53.314 1.00 10.80 71 THR B N 1
ATOM 3387 C CA . THR B 1 49 ? 26.340 -21.749 -52.889 1.00 10.34 71 THR B CA 1
ATOM 3388 C C . THR B 1 49 ? 27.031 -20.777 -51.940 1.00 10.45 71 THR B C 1
ATOM 3389 O O . THR B 1 49 ? 28.028 -21.142 -51.324 1.00 11.30 71 THR B O 1
ATOM 3393 N N . GLY B 1 50 ? 26.538 -19.533 -51.881 1.00 10.00 72 GLY B N 1
ATOM 3394 C CA . GLY B 1 50 ? 27.205 -18.459 -51.158 1.00 9.88 72 GLY B CA 1
ATOM 3395 C C . GLY B 1 50 ? 27.934 -17.515 -52.092 1.00 8.93 72 GLY B C 1
ATOM 3396 O O . GLY B 1 50 ? 28.331 -16.433 -51.670 1.00 9.07 72 GLY B O 1
ATOM 3397 N N . ARG B 1 51 ? 28.129 -17.916 -53.347 1.00 8.92 73 ARG B N 1
ATOM 3398 C CA . ARG B 1 51 ? 28.766 -17.047 -54.304 1.00 8.62 73 ARG B CA 1
ATOM 3399 C C . ARG B 1 51 ? 27.909 -15.796 -54.504 1.00 8.08 73 ARG B C 1
ATOM 3400 O O . ARG B 1 51 ? 26.671 -15.863 -54.446 1.00 8.62 73 ARG B O 1
ATOM 3408 N N A ILE B 1 52 ? 28.553 -14.650 -54.733 0.50 7.45 74 ILE B N 1
ATOM 3409 N N B ILE B 1 52 ? 28.553 -14.650 -54.731 0.50 7.87 74 ILE B N 1
ATOM 3410 C CA A ILE B 1 52 ? 27.833 -13.421 -55.029 0.50 7.24 74 ILE B CA 1
ATOM 3411 C CA B ILE B 1 52 ? 27.835 -13.419 -55.030 0.50 7.95 74 ILE B CA 1
ATOM 3412 C C A ILE B 1 52 ? 28.008 -13.106 -56.500 0.50 6.82 74 ILE B C 1
ATOM 3413 C C B ILE B 1 52 ? 28.007 -13.111 -56.502 0.50 7.05 74 ILE B C 1
ATOM 3414 O O A ILE B 1 52 ? 29.118 -13.187 -57.034 0.50 7.09 74 ILE B O 1
ATOM 3415 O O B ILE B 1 52 ? 29.116 -13.190 -57.038 0.50 7.31 74 ILE B O 1
ATOM 3424 N N . LEU B 1 53 ? 26.889 -12.775 -57.141 1.00 6.58 75 LEU B N 1
ATOM 3425 C CA . LEU B 1 53 ? 26.849 -12.345 -58.534 1.00 6.44 75 LEU B CA 1
ATOM 3426 C C . LEU B 1 53 ? 26.441 -10.881 -58.568 1.00 6.14 75 LEU B C 1
ATOM 3427 O O . LEU B 1 53 ? 25.398 -10.517 -58.031 1.00 6.87 75 LEU B O 1
ATOM 3432 N N . ALA B 1 54 ? 27.294 -10.053 -59.195 1.00 5.83 76 ALA B N 1
ATOM 3433 C CA . ALA B 1 54 ? 27.059 -8.629 -59.314 1.00 5.89 76 ALA B CA 1
ATOM 3434 C C . ALA B 1 54 ? 26.949 -8.298 -60.781 1.00 5.86 76 ALA B C 1
ATOM 3435 O O . ALA B 1 54 ? 27.830 -8.613 -61.547 1.00 6.98 76 ALA B O 1
ATOM 3437 N N . PHE B 1 55 ? 25.842 -7.649 -61.145 1.00 5.75 77 PHE B N 1
ATOM 3438 C CA . PHE B 1 55 ? 25.559 -7.277 -62.504 1.00 5.95 77 PHE B CA 1
ATOM 3439 C C . PHE B 1 55 ? 25.520 -5.782 -62.643 1.00 5.50 77 PHE B C 1
ATOM 3440 O O . PHE B 1 55 ? 25.189 -5.063 -61.693 1.00 6.00 77 PHE B O 1
ATOM 3448 N N . ALA B 1 56 ? 25.735 -5.294 -63.868 1.00 5.53 78 ALA B N 1
ATOM 3449 C CA . ALA B 1 56 ? 25.601 -3.876 -64.162 1.00 5.86 78 ALA B CA 1
ATOM 3450 C C . ALA B 1 56 ? 25.426 -3.704 -65.644 1.00 5.42 78 ALA B C 1
ATOM 3451 O O . ALA B 1 56 ? 25.706 -4.584 -66.437 1.00 6.20 78 ALA B O 1
ATOM 3453 N N . GLU B 1 57 ? 25.010 -2.498 -66.014 1.00 5.53 79 GLU B N 1
ATOM 3454 C CA . GLU B 1 57 ? 25.122 -2.033 -67.378 1.00 5.53 79 GLU B CA 1
ATOM 3455 C C . GLU B 1 57 ? 26.511 -1.460 -67.588 1.00 5.51 79 GLU B C 1
ATOM 3456 O O . GLU B 1 57 ? 26.920 -0.518 -66.903 1.00 6.36 79 GLU B O 1
ATOM 3462 N N . GLY B 1 58 ? 27.186 -2.000 -68.580 1.00 5.72 80 GLY B N 1
ATOM 3463 C CA . GLY B 1 58 ? 28.429 -1.435 -69.080 1.00 5.81 80 GLY B CA 1
ATOM 3464 C C . GLY B 1 58 ? 28.054 -0.521 -70.229 1.00 5.72 80 GLY B C 1
ATOM 3465 O O . GLY B 1 58 ? 27.669 -0.952 -71.317 1.00 6.24 80 GLY B O 1
ATOM 3466 N N . ARG B 1 59 ? 28.127 0.774 -69.962 1.00 5.71 81 ARG B N 1
ATOM 3467 C CA . ARG B 1 59 ? 27.703 1.796 -70.911 1.00 6.14 81 ARG B CA 1
ATOM 3468 C C . ARG B 1 59 ? 28.956 2.237 -71.637 1.00 6.70 81 ARG B C 1
ATOM 3469 O O . ARG B 1 59 ? 29.864 2.859 -71.076 1.00 6.79 81 ARG B O 1
ATOM 3477 N N . ARG B 1 60 ? 29.073 1.720 -72.856 1.00 6.99 82 ARG B N 1
ATOM 3478 C CA . ARG B 1 60 ? 30.258 1.840 -73.721 1.00 8.00 82 ARG B CA 1
ATOM 3479 C C . ARG B 1 60 ? 30.909 3.165 -74.132 1.00 7.72 82 ARG B C 1
ATOM 3480 O O . ARG B 1 60 ? 32.125 3.210 -74.320 1.00 10.38 82 ARG B O 1
ATOM 3488 N N . HIS B 1 61 ? 30.141 4.233 -74.279 1.00 8.08 83 HIS B N 1
ATOM 3489 C CA . HIS B 1 61 ? 30.732 5.476 -74.764 1.00 8.83 83 HIS B CA 1
ATOM 3490 C C . HIS B 1 61 ? 30.471 6.715 -73.928 1.00 8.18 83 HIS B C 1
ATOM 3491 O O . HIS B 1 61 ? 31.143 7.720 -74.114 1.00 9.48 83 HIS B O 1
ATOM 3498 N N . ASN B 1 62 ? 29.433 6.656 -73.116 1.00 8.09 84 ASN B N 1
ATOM 3499 C CA . ASN B 1 62 ? 29.007 7.778 -72.298 1.00 7.80 84 ASN B CA 1
ATOM 3500 C C . ASN B 1 62 ? 28.049 7.214 -71.282 1.00 6.93 84 ASN B C 1
ATOM 3501 O O . ASN B 1 62 ? 27.825 6.014 -71.243 1.00 7.84 84 ASN B O 1
ATOM 3506 N N . ASN B 1 63 ? 27.495 8.067 -70.432 1.00 6.82 85 ASN B N 1
ATOM 3507 C CA . ASN B 1 63 ? 26.703 7.571 -69.332 1.00 7.12 85 ASN B CA 1
ATOM 3508 C C . ASN B 1 63 ? 25.230 7.432 -69.662 1.00 7.29 85 ASN B C 1
ATOM 3509 O O . ASN B 1 63 ? 24.466 7.107 -68.765 1.00 7.29 85 ASN B O 1
ATOM 3514 N N . ARG B 1 64 ? 24.851 7.712 -70.905 1.00 7.52 86 ARG B N 1
ATOM 3515 C CA . ARG B 1 64 ? 23.455 7.652 -71.334 1.00 8.92 86 ARG B CA 1
ATOM 3516 C C . ARG B 1 64 ? 22.789 6.298 -71.112 1.00 7.24 86 ARG B C 1
ATOM 3517 O O . ARG B 1 64 ? 23.459 5.285 -70.911 1.00 6.99 86 ARG B O 1
ATOM 3525 N N . ASP B 1 65 ? 21.460 6.298 -71.154 1.00 6.83 87 ASP B N 1
ATOM 3526 C CA . ASP B 1 65 ? 20.673 5.073 -70.971 1.00 6.88 87 ASP B CA 1
ATOM 3527 C C . ASP B 1 65 ? 20.492 4.291 -72.246 1.00 6.62 87 ASP B C 1
ATOM 3528 O O . ASP B 1 65 ? 19.995 3.170 -72.202 1.00 7.07 87 ASP B O 1
ATOM 3533 N N . TYR B 1 66 ? 20.821 4.927 -73.372 1.00 7.12 88 TYR B N 1
ATOM 3534 C CA . TYR B 1 66 ? 20.634 4.370 -74.700 1.00 7.31 88 TYR B CA 1
ATOM 3535 C C . TYR B 1 66 ? 21.991 4.203 -75.357 1.00 7.25 88 TYR B C 1
ATOM 3536 O O . TYR B 1 66 ? 23.022 4.582 -74.800 1.00 8.11 88 TYR B O 1
ATOM 3545 N N . GLY B 1 67 ? 21.981 3.630 -76.551 1.00 7.26 89 GLY B N 1
ATOM 3546 C CA . GLY B 1 67 ? 23.208 3.327 -77.251 1.00 8.19 89 GLY B CA 1
ATOM 3547 C C . GLY B 1 67 ? 23.729 1.957 -76.906 1.00 6.94 89 GLY B C 1
ATOM 3548 O O . GLY B 1 67 ? 23.019 1.073 -76.425 1.00 7.77 89 GLY B O 1
ATOM 3549 N N . ASP B 1 68 ? 25.016 1.785 -77.192 1.00 6.64 90 ASP B N 1
ATOM 3550 C CA . ASP B 1 68 ? 25.657 0.486 -77.080 1.00 6.85 90 ASP B CA 1
ATOM 3551 C C . ASP B 1 68 ? 26.004 0.239 -75.608 1.00 6.40 90 ASP B C 1
ATOM 3552 O O . ASP B 1 68 ? 26.923 0.846 -75.052 1.00 6.87 90 ASP B O 1
ATOM 3557 N N . ILE B 1 69 ? 25.206 -0.612 -75.012 1.00 5.94 91 ILE B N 1
ATOM 3558 C CA . ILE B 1 69 ? 25.268 -0.910 -73.583 1.00 6.06 91 ILE B CA 1
ATOM 3559 C C . ILE B 1 69 ? 25.196 -2.417 -73.458 1.00 6.27 91 ILE B C 1
ATOM 3560 O O . ILE B 1 69 ? 24.295 -3.035 -74.052 1.00 6.44 91 ILE B O 1
ATOM 3565 N N . ASN B 1 70 ? 26.104 -2.985 -72.680 1.00 6.08 92 ASN B N 1
ATOM 3566 C CA . ASN B 1 70 ? 26.176 -4.410 -72.536 1.00 8.01 92 ASN B CA 1
ATOM 3567 C C . ASN B 1 70 ? 25.856 -4.749 -71.066 1.00 6.75 92 ASN B C 1
ATOM 3568 O O . ASN B 1 70 ? 26.196 -3.992 -70.173 1.00 8.75 92 ASN B O 1
ATOM 3573 N N . LEU B 1 71 ? 25.245 -5.904 -70.840 1.00 6.34 93 LEU B N 1
ATOM 3574 C CA . LEU B 1 71 ? 24.951 -6.345 -69.478 1.00 6.98 93 LEU B CA 1
ATOM 3575 C C . LEU B 1 71 ? 26.118 -7.190 -69.026 1.00 6.31 93 LEU B C 1
ATOM 3576 O O . LEU B 1 71 ? 26.376 -8.246 -69.612 1.00 7.19 93 LEU B O 1
ATOM 3581 N N . VAL B 1 72 ? 26.853 -6.677 -68.060 1.00 6.05 94 VAL B N 1
ATOM 3582 C CA . VAL B 1 72 ? 28.102 -7.254 -67.608 1.00 6.06 94 VAL B CA 1
ATOM 3583 C C . VAL B 1 72 ? 27.949 -7.753 -66.169 1.00 5.92 94 VAL B C 1
ATOM 3584 O O . VAL B 1 72 ? 26.973 -7.436 -65.490 1.00 6.02 94 VAL B O 1
ATOM 3588 N N . TYR B 1 73 ? 28.940 -8.500 -65.698 1.00 6.26 95 TYR B N 1
ATOM 3589 C CA . TYR B 1 73 ? 28.860 -9.063 -64.372 1.00 6.78 95 TYR B CA 1
ATOM 3590 C C . TYR B 1 73 ? 30.217 -9.443 -63.869 1.00 6.92 95 TYR B C 1
ATOM 3591 O O . TYR B 1 73 ? 31.188 -9.569 -64.615 1.00 7.25 95 TYR B O 1
ATOM 3600 N N . LYS B 1 74 ? 30.259 -9.644 -62.566 1.00 8.51 96 LYS B N 1
ATOM 3601 C CA . LYS B 1 74 ? 31.407 -10.252 -61.856 1.00 9.80 96 LYS B CA 1
ATOM 3602 C C . LYS B 1 74 ? 30.819 -11.223 -60.878 1.00 7.68 96 LYS B C 1
ATOM 3603 O O . LYS B 1 74 ? 29.732 -11.003 -60.339 1.00 9.60 96 LYS B O 1
ATOM 3609 N N . ARG B 1 75 ? 31.596 -12.235 -60.551 1.00 7.24 97 ARG B N 1
ATOM 3610 C CA . ARG B 1 75 ? 31.269 -13.128 -59.437 1.00 7.65 97 ARG B CA 1
ATOM 3611 C C . ARG B 1 75 ? 32.363 -13.104 -58.421 1.00 6.92 97 ARG B C 1
ATOM 3612 O O . ARG B 1 75 ? 33.527 -12.871 -58.753 1.00 7.78 97 ARG B O 1
ATOM 3620 N N . THR B 1 76 ? 32.036 -13.458 -57.189 1.00 7.28 98 THR B N 1
ATOM 3621 C CA . THR B 1 76 ? 33.096 -13.806 -56.291 1.00 7.69 98 THR B CA 1
ATOM 3622 C C . THR B 1 76 ? 33.814 -15.056 -56.777 1.00 8.11 98 THR B C 1
ATOM 3623 O O . THR B 1 76 ? 33.207 -15.980 -57.315 1.00 8.56 98 THR B O 1
ATOM 3627 N N . LYS B 1 77 ? 35.127 -15.089 -56.559 1.00 8.60 99 LYS B N 1
ATOM 3628 C CA . LYS B 1 77 ? 35.956 -16.169 -57.102 1.00 10.56 99 LYS B CA 1
ATOM 3629 C C . LYS B 1 77 ? 35.602 -17.499 -56.494 1.00 10.55 99 LYS B C 1
ATOM 3630 O O . LYS B 1 77 ? 35.691 -18.498 -57.179 1.00 13.14 99 LYS B O 1
ATOM 3636 N N . SER B 1 78 ? 35.177 -17.496 -55.219 1.00 9.81 100 SER B N 1
ATOM 3637 C CA . SER B 1 78 ? 34.729 -18.709 -54.571 1.00 11.20 100 SER B CA 1
ATOM 3638 C C . SER B 1 78 ? 33.346 -18.488 -54.015 1.00 10.95 100 SER B C 1
ATOM 3639 O O . SER B 1 78 ? 32.874 -17.332 -53.912 1.00 11.42 100 SER B O 1
ATOM 3642 N N . PRO B 1 79 ? 32.686 -19.581 -53.602 1.00 11.18 101 PRO B N 1
ATOM 3643 C CA . PRO B 1 79 ? 31.384 -19.422 -52.966 1.00 9.62 101 PRO B CA 1
ATOM 3644 C C . PRO B 1 79 ? 31.496 -18.936 -51.529 1.00 9.47 101 PRO B C 1
ATOM 3645 O O . PRO B 1 79 ? 30.478 -18.608 -50.972 1.00 11.37 101 PRO B O 1
ATOM 3649 N N . THR B 1 80 ? 32.679 -18.929 -50.938 1.00 11.31 102 THR B N 1
ATOM 3650 C CA . THR B 1 80 ? 32.791 -18.716 -49.510 1.00 12.35 102 THR B CA 1
ATOM 3651 C C . THR B 1 80 ? 33.496 -17.418 -49.131 1.00 11.22 102 THR B C 1
ATOM 3652 O O . THR B 1 80 ? 33.601 -17.106 -47.948 1.00 13.54 102 THR B O 1
ATOM 3656 N N . ASN B 1 81 ? 33.982 -16.629 -50.100 1.00 10.25 103 ASN B N 1
ATOM 3657 C CA . ASN B 1 81 ? 34.756 -15.451 -49.720 1.00 10.00 103 ASN B CA 1
ATOM 3658 C C . ASN B 1 81 ? 33.923 -14.214 -49.390 1.00 9.94 103 ASN B C 1
ATOM 3659 O O . ASN B 1 81 ? 34.469 -13.259 -48.833 1.00 9.98 103 ASN B O 1
ATOM 3664 N N . ASN B 1 82 ? 32.639 -14.255 -49.729 1.00 9.15 104 ASN B N 1
ATOM 3665 C CA . ASN B 1 82 ? 31.671 -13.230 -49.322 1.00 9.71 104 ASN B CA 1
ATOM 3666 C C . ASN B 1 82 ? 31.981 -11.846 -49.868 1.00 9.01 104 ASN B C 1
ATOM 3667 O O . ASN B 1 82 ? 31.452 -10.843 -49.386 1.00 9.28 104 ASN B O 1
ATOM 3672 N N . GLY B 1 83 ? 32.813 -11.793 -50.902 1.00 8.91 105 GLY B N 1
ATOM 3673 C CA . GLY B 1 83 ? 33.133 -10.490 -51.493 1.00 9.31 105 GLY B CA 1
ATOM 3674 C C . GLY B 1 83 ? 33.877 -9.562 -50.542 1.00 9.04 105 GLY B C 1
ATOM 3675 O O . GLY B 1 83 ? 33.734 -8.346 -50.628 1.00 9.60 105 GLY B O 1
ATOM 3676 N N . GLU B 1 84 ? 34.655 -10.115 -49.631 1.00 9.12 106 GLU B N 1
ATOM 3677 C CA . GLU B 1 84 ? 35.248 -9.328 -48.564 1.00 9.65 106 GLU B CA 1
ATOM 3678 C C . GLU B 1 84 ? 36.254 -8.310 -49.125 1.00 9.33 106 GLU B C 1
ATOM 3679 O O . GLU B 1 84 ? 36.226 -7.136 -48.757 1.00 10.27 106 GLU B O 1
ATOM 3685 N N . ASN B 1 85 ? 37.146 -8.768 -50.007 1.00 9.39 107 ASN B N 1
ATOM 3686 C CA . ASN B 1 85 ? 38.231 -7.942 -50.496 1.00 10.36 107 ASN B CA 1
ATOM 3687 C C . ASN B 1 85 ? 38.116 -7.774 -52.014 1.00 10.08 107 ASN B C 1
ATOM 3688 O O . ASN B 1 85 ? 37.560 -8.632 -52.688 1.00 9.31 107 ASN B O 1
ATOM 3693 N N . PRO B 1 86 ? 38.730 -6.719 -52.563 1.00 10.12 108 PRO B N 1
ATOM 3694 C CA . PRO B 1 86 ? 38.707 -6.581 -54.021 1.00 10.79 108 PRO B CA 1
ATOM 3695 C C . PRO B 1 86 ? 39.209 -7.817 -54.771 1.00 10.18 108 PRO B C 1
ATOM 3696 O O . PRO B 1 86 ? 38.613 -8.197 -55.792 1.00 10.69 108 PRO B O 1
ATOM 3700 N N . THR B 1 87 ? 40.266 -8.436 -54.278 1.00 10.87 109 THR B N 1
ATOM 3701 C CA . THR B 1 87 ? 40.806 -9.615 -54.938 1.00 11.95 109 THR B CA 1
ATOM 3702 C C . THR B 1 87 ? 39.964 -10.870 -54.767 1.00 10.23 109 THR B C 1
ATOM 3703 O O . THR B 1 87 ? 40.273 -11.889 -55.365 1.00 12.68 109 THR B O 1
ATOM 3707 N N . ASP B 1 88 ? 38.849 -10.775 -54.061 1.00 9.17 110 ASP B N 1
ATOM 3708 C CA . ASP B 1 88 ? 37.902 -11.854 -53.970 1.00 9.16 110 ASP B CA 1
ATOM 3709 C C . ASP B 1 88 ? 36.966 -11.923 -55.169 1.00 8.18 110 ASP B C 1
ATOM 3710 O O . ASP B 1 88 ? 36.184 -12.862 -55.255 1.00 8.67 110 ASP B O 1
ATOM 3715 N N . TRP B 1 89 ? 37.022 -10.956 -56.068 1.00 8.15 111 TRP B N 1
ATOM 3716 C CA . TRP B 1 89 ? 36.133 -10.894 -57.216 1.00 7.84 111 TRP B CA 1
ATOM 3717 C C . TRP B 1 89 ? 36.875 -11.236 -58.495 1.00 8.13 111 TRP B C 1
ATOM 3718 O O . TRP B 1 89 ? 38.001 -10.805 -58.721 1.00 8.96 111 TRP B O 1
ATOM 3729 N N . GLU B 1 90 ? 36.184 -11.992 -59.336 1.00 8.06 112 GLU B N 1
ATOM 3730 C CA . GLU B 1 90 ? 36.644 -12.270 -60.674 1.00 8.12 112 GLU B CA 1
ATOM 3731 C C . GLU B 1 90 ? 36.673 -11.021 -61.509 1.00 7.63 112 GLU B C 1
ATOM 3732 O O . GLU B 1 90 ? 36.061 -9.991 -61.180 1.00 7.99 112 GLU B O 1
ATOM 3738 N N A SER B 1 91 ? 37.374 -11.113 -62.625 0.25 8.29 113 SER B N 1
ATOM 3739 N N B SER B 1 91 ? 37.377 -11.083 -62.624 0.25 6.50 113 SER B N 1
ATOM 3740 N N C SER B 1 91 ? 37.383 -11.123 -62.622 0.50 8.32 113 SER B N 1
ATOM 3741 C CA A SER B 1 91 ? 37.360 -10.051 -63.598 0.25 8.53 113 SER B CA 1
ATOM 3742 C CA B SER B 1 91 ? 37.350 -9.981 -63.547 0.25 8.00 113 SER B CA 1
ATOM 3743 C CA C SER B 1 91 ? 37.383 -10.078 -63.622 0.50 8.24 113 SER B CA 1
ATOM 3744 C C A SER B 1 91 ? 36.023 -9.969 -64.311 0.25 8.09 113 SER B C 1
ATOM 3745 C C B SER B 1 91 ? 36.045 -9.966 -64.322 0.25 8.06 113 SER B C 1
ATOM 3746 C C C SER B 1 91 ? 36.026 -9.975 -64.307 0.50 7.34 113 SER B C 1
ATOM 3747 O O A SER B 1 91 ? 35.233 -10.916 -64.299 0.25 8.42 113 SER B O 1
ATOM 3748 O O B SER B 1 91 ? 35.311 -10.953 -64.371 0.25 8.25 113 SER B O 1
ATOM 3749 O O C SER B 1 91 ? 35.214 -10.903 -64.275 0.50 8.50 113 SER B O 1
ATOM 3756 N N . LEU B 1 92 ? 35.786 -8.823 -64.953 1.00 7.07 114 LEU B N 1
ATOM 3757 C CA . LEU B 1 92 ? 34.513 -8.535 -65.603 1.00 6.67 114 LEU B CA 1
ATOM 3758 C C . LEU B 1 92 ? 34.231 -9.517 -66.726 1.00 6.73 114 LEU B C 1
ATOM 3759 O O . LEU B 1 92 ? 35.100 -9.819 -67.540 1.00 7.51 114 LEU B O 1
ATOM 3764 N N A ARG B 1 93 ? 32.981 -9.945 -66.775 0.50 8.62 115 ARG B N 1
ATOM 3765 N N B ARG B 1 93 ? 32.989 -9.957 -66.793 0.50 6.39 115 ARG B N 1
ATOM 3766 C CA A ARG B 1 93 ? 32.452 -10.825 -67.804 0.50 8.05 115 ARG B CA 1
ATOM 3767 C CA B ARG B 1 93 ? 32.516 -10.790 -67.893 0.50 7.72 115 ARG B CA 1
ATOM 3768 C C A ARG B 1 93 ? 31.208 -10.192 -68.387 0.50 6.83 115 ARG B C 1
ATOM 3769 C C B ARG B 1 93 ? 31.211 -10.204 -68.392 0.50 7.10 115 ARG B C 1
ATOM 3770 O O A ARG B 1 93 ? 30.683 -9.209 -67.872 0.50 6.67 115 ARG B O 1
ATOM 3771 O O B ARG B 1 93 ? 30.686 -9.226 -67.861 0.50 7.07 115 ARG B O 1
ATOM 3786 N N . GLU B 1 94 ? 30.708 -10.773 -69.472 1.00 7.73 116 GLU B N 1
ATOM 3787 C CA . GLU B 1 94 ? 29.552 -10.230 -70.172 1.00 7.19 116 GLU B CA 1
ATOM 3788 C C . GLU B 1 94 ? 28.440 -11.262 -70.187 1.00 6.97 116 GLU B C 1
ATOM 3789 O O . GLU B 1 94 ? 28.669 -12.395 -70.577 1.00 8.91 116 GLU B O 1
ATOM 3795 N N . VAL B 1 95 ? 27.245 -10.862 -69.793 1.00 6.72 117 VAL B N 1
ATOM 3796 C CA . VAL B 1 95 ? 26.075 -11.704 -69.989 1.00 7.09 117 VAL B CA 1
ATOM 3797 C C . VAL B 1 95 ? 25.641 -11.605 -71.452 1.00 7.36 117 VAL B C 1
ATOM 3798 O O . VAL B 1 95 ? 25.487 -12.602 -72.126 1.00 7.61 117 VAL B O 1
ATOM 3802 N N . VAL B 1 96 ? 25.384 -10.387 -71.915 1.00 7.21 118 VAL B N 1
ATOM 3803 C CA . VAL B 1 96 ? 24.963 -10.156 -73.279 1.00 7.47 118 VAL B CA 1
ATOM 3804 C C . VAL B 1 96 ? 25.411 -8.783 -73.722 1.00 7.15 118 VAL B C 1
ATOM 3805 O O . VAL B 1 96 ? 25.259 -7.824 -72.983 1.00 7.96 118 VAL B O 1
ATOM 3809 N N . GLY B 1 97 ? 25.973 -8.729 -74.933 1.00 7.44 119 GLY B N 1
ATOM 3810 C CA . GLY B 1 97 ? 26.403 -7.457 -75.487 1.00 7.99 119 GLY B CA 1
ATOM 3811 C C . GLY B 1 97 ? 26.153 -7.330 -76.980 1.00 7.64 119 GLY B C 1
ATOM 3812 O O . GLY B 1 97 ? 26.678 -6.413 -77.610 1.00 8.69 119 GLY B O 1
ATOM 3813 N N A THR B 1 98 ? 25.378 -8.232 -77.560 0.50 10.24 120 THR B N 1
ATOM 3814 N N B THR B 1 98 ? 25.404 -8.237 -77.566 0.50 8.20 120 THR B N 1
ATOM 3815 C CA A THR B 1 98 ? 25.221 -8.298 -78.990 0.50 9.87 120 THR B CA 1
ATOM 3816 C CA B THR B 1 98 ? 25.373 -8.315 -79.000 0.50 9.99 120 THR B CA 1
ATOM 3817 C C A THR B 1 98 ? 24.799 -6.999 -79.621 0.50 8.06 120 THR B C 1
ATOM 3818 C C B THR B 1 98 ? 24.810 -7.042 -79.640 0.50 8.21 120 THR B C 1
ATOM 3819 O O A THR B 1 98 ? 23.872 -6.338 -79.162 0.50 9.12 120 THR B O 1
ATOM 3820 O O B THR B 1 98 ? 23.844 -6.427 -79.205 0.50 9.25 120 THR B O 1
ATOM 3827 N N . GLY B 1 99 ? 25.431 -6.669 -80.742 1.00 8.63 121 GLY B N 1
ATOM 3828 C CA . GLY B 1 99 ? 24.974 -5.548 -81.519 1.00 9.08 121 GLY B CA 1
ATOM 3829 C C . GLY B 1 99 ? 25.272 -4.201 -80.884 1.00 8.18 121 GLY B C 1
ATOM 3830 O O . GLY B 1 99 ? 25.883 -4.113 -79.837 1.00 9.25 121 GLY B O 1
ATOM 3831 N N . PRO B 1 100 ? 24.785 -3.156 -81.537 1.00 8.29 122 PRO B N 1
ATOM 3832 C CA . PRO B 1 100 ? 24.917 -1.817 -81.023 1.00 8.45 122 PRO B CA 1
ATOM 3833 C C . PRO B 1 100 ? 23.796 -1.484 -80.040 1.00 7.61 122 PRO B C 1
ATOM 3834 O O . PRO B 1 100 ? 23.593 -0.320 -79.677 1.00 8.56 122 PRO B O 1
ATOM 3838 N N . HIS B 1 101 ? 23.051 -2.497 -79.601 1.00 6.94 123 HIS B N 1
ATOM 3839 C CA . HIS B 1 101 ? 21.842 -2.345 -78.849 1.00 7.08 123 HIS B CA 1
ATOM 3840 C C . HIS B 1 101 ? 22.084 -2.048 -77.392 1.00 6.69 123 HIS B C 1
ATOM 3841 O O . HIS B 1 101 ? 23.208 -2.207 -76.888 1.00 7.00 123 HIS B O 1
ATOM 3848 N N . THR B 1 102 ? 21.025 -1.620 -76.721 1.00 6.90 124 THR B N 1
ATOM 3849 C CA . THR B 1 102 ? 21.035 -1.490 -75.270 1.00 6.55 124 THR B CA 1
ATOM 3850 C C . THR B 1 102 ? 20.553 -2.783 -74.641 1.00 6.54 124 THR B C 1
ATOM 3851 O O . THR B 1 102 ? 19.417 -3.191 -74.921 1.00 6.92 124 THR B O 1
ATOM 3855 N N . TRP B 1 103 ? 21.358 -3.363 -73.768 1.00 6.10 125 TRP B N 1
ATOM 3856 C CA . TRP B 1 103 ? 20.975 -4.495 -72.934 1.00 6.16 125 TRP B CA 1
ATOM 3857 C C . TRP B 1 103 ? 21.201 -4.065 -71.494 1.00 6.22 125 TRP B C 1
ATOM 3858 O O . TRP B 1 103 ? 22.304 -3.679 -71.119 1.00 6.65 125 TRP B O 1
ATOM 3869 N N . GLY B 1 104 ? 20.159 -4.162 -70.667 1.00 5.93 126 GLY B N 1
ATOM 3870 C CA . GLY B 1 104 ? 20.295 -3.612 -69.336 1.00 6.05 126 GLY B CA 1
ATOM 3871 C C . GLY B 1 104 ? 19.198 -3.991 -68.409 1.00 5.78 126 GLY B C 1
ATOM 3872 O O . GLY B 1 104 ? 18.535 -5.009 -68.536 1.00 6.16 126 GLY B O 1
ATOM 3873 N N . ASN B 1 105 ? 19.013 -3.140 -67.403 1.00 5.41 127 ASN B N 1
ATOM 3874 C CA . ASN B 1 105 ? 18.022 -3.392 -66.375 1.00 5.76 127 ASN B CA 1
ATOM 3875 C C . ASN B 1 105 ? 18.153 -4.767 -65.722 1.00 5.43 127 ASN B C 1
ATOM 3876 O O . ASN B 1 105 ? 17.168 -5.475 -65.570 1.00 5.98 127 ASN B O 1
ATOM 3881 N N . PRO B 1 106 ? 19.350 -5.151 -65.284 1.00 5.52 128 PRO B N 1
ATOM 3882 C CA . PRO B 1 106 ? 19.486 -6.476 -64.705 1.00 5.75 128 PRO B CA 1
ATOM 3883 C C . PRO B 1 106 ? 18.573 -6.654 -63.513 1.00 5.43 128 PRO B C 1
ATOM 3884 O O . PRO B 1 106 ? 18.580 -5.843 -62.574 1.00 5.60 128 PRO B O 1
ATOM 3888 N N . THR B 1 107 ? 17.827 -7.755 -63.544 1.00 5.56 129 THR B N 1
ATOM 3889 C CA . THR B 1 107 ? 16.863 -8.068 -62.500 1.00 5.94 129 THR B CA 1
ATOM 3890 C C . THR B 1 107 ? 16.940 -9.584 -62.210 1.00 5.79 129 THR B C 1
ATOM 3891 O O . THR B 1 107 ? 16.149 -10.357 -62.753 1.00 6.39 129 THR B O 1
ATOM 3895 N N . PRO B 1 108 ? 17.898 -10.011 -61.395 1.00 5.94 130 PRO B N 1
ATOM 3896 C CA . PRO B 1 108 ? 18.076 -11.424 -61.108 1.00 6.56 130 PRO B CA 1
ATOM 3897 C C . PRO B 1 108 ? 17.207 -11.930 -59.997 1.00 6.43 130 PRO B C 1
ATOM 3898 O O . PRO B 1 108 ? 16.831 -11.191 -59.087 1.00 6.37 130 PRO B O 1
ATOM 3902 N N . VAL B 1 109 ? 16.969 -13.241 -60.014 1.00 6.31 131 VAL B N 1
ATOM 3903 C CA . VAL B 1 109 ? 16.381 -13.922 -58.872 1.00 7.21 131 VAL B CA 1
ATOM 3904 C C . VAL B 1 109 ? 16.968 -15.335 -58.810 1.00 6.88 131 VAL B C 1
ATOM 3905 O O . VAL B 1 109 ? 17.077 -16.029 -59.831 1.00 7.78 131 VAL B O 1
ATOM 3909 N N . VAL B 1 110 ? 17.365 -15.743 -57.610 1.00 7.18 132 VAL B N 1
ATOM 3910 C CA . VAL B 1 110 ? 17.900 -17.055 -57.364 1.00 8.01 132 VAL B CA 1
ATOM 3911 C C . VAL B 1 110 ? 16.756 -18.031 -57.113 1.00 7.98 132 VAL B C 1
ATOM 3912 O O . VAL B 1 110 ? 15.872 -17.779 -56.292 1.00 9.71 132 VAL B O 1
ATOM 3916 N N . ASP B 1 111 ? 16.824 -19.168 -57.791 1.00 8.54 133 ASP B N 1
ATOM 3917 C CA . ASP B 1 111 ? 15.825 -20.228 -57.665 1.00 8.77 133 ASP B CA 1
ATOM 3918 C C . ASP B 1 111 ? 16.513 -21.584 -57.525 1.00 9.17 133 ASP B C 1
ATOM 3919 O O . ASP B 1 111 ? 16.733 -22.274 -58.510 1.00 9.93 133 ASP B O 1
ATOM 3924 N N . GLY B 1 112 ? 16.861 -21.978 -56.309 1.00 10.05 134 GLY B N 1
ATOM 3925 C CA . GLY B 1 112 ? 17.544 -23.223 -56.092 1.00 16.81 134 GLY B CA 1
ATOM 3926 C C . GLY B 1 112 ? 18.894 -23.195 -56.783 1.00 12.19 134 GLY B C 1
ATOM 3927 O O . GLY B 1 112 ? 19.736 -22.351 -56.467 1.00 12.52 134 GLY B O 1
ATOM 3928 N N . ASN B 1 113 ? 19.094 -24.088 -57.743 1.00 13.77 135 ASN B N 1
ATOM 3929 C CA . ASN B 1 113 ? 20.346 -24.130 -58.463 1.00 12.59 135 ASN B CA 1
ATOM 3930 C C . ASN B 1 113 ? 20.317 -23.386 -59.797 1.00 10.84 135 ASN B C 1
ATOM 3931 O O . ASN B 1 113 ? 21.273 -23.486 -60.563 1.00 11.84 135 ASN B O 1
ATOM 3936 N N . THR B 1 114 ? 19.255 -22.625 -60.056 1.00 9.67 136 THR B N 1
ATOM 3937 C CA . THR B 1 114 ? 19.182 -21.791 -61.243 1.00 9.67 136 THR B CA 1
ATOM 3938 C C . THR B 1 114 ? 19.127 -20.342 -60.823 1.00 8.83 136 THR B C 1
ATOM 3939 O O . THR B 1 114 ? 18.421 -19.983 -59.873 1.00 10.35 136 THR B O 1
ATOM 3943 N N . ILE B 1 115 ? 19.885 -19.502 -61.508 1.00 8.26 137 ILE B N 1
ATOM 3944 C CA . ILE B 1 115 ? 19.740 -18.070 -61.370 1.00 8.32 137 ILE B CA 1
ATOM 3945 C C . ILE B 1 115 ? 19.053 -17.582 -62.641 1.00 8.22 137 ILE B C 1
ATOM 3946 O O . ILE B 1 115 ? 19.554 -17.813 -63.760 1.00 9.05 137 ILE B O 1
ATOM 3951 N N . TYR B 1 116 ? 17.899 -16.938 -62.452 1.00 7.45 138 TYR B N 1
ATOM 3952 C CA . TYR B 1 116 ? 17.199 -16.278 -63.539 1.00 7.83 138 TYR B CA 1
ATOM 3953 C C . TYR B 1 116 ? 17.609 -14.826 -63.597 1.00 7.51 138 TYR B C 1
ATOM 3954 O O . TYR B 1 116 ? 17.720 -14.170 -62.566 1.00 9.15 138 TYR B O 1
ATOM 3963 N N . LEU B 1 117 ? 17.826 -14.305 -64.791 1.00 7.23 139 LEU B N 1
ATOM 3964 C CA . LEU B 1 117 ? 18.157 -12.887 -64.962 1.00 6.79 139 LEU B CA 1
ATOM 3965 C C . LEU B 1 117 ? 17.228 -12.333 -66.010 1.00 6.72 139 LEU B C 1
ATOM 3966 O O . LEU B 1 117 ? 17.367 -12.636 -67.193 1.00 7.43 139 LEU B O 1
ATOM 3971 N N . PHE B 1 118 ? 16.287 -11.497 -65.595 1.00 6.51 140 PHE B N 1
ATOM 3972 C CA . PHE B 1 118 ? 15.512 -10.693 -66.505 1.00 6.60 140 PHE B CA 1
ATOM 3973 C C . PHE B 1 118 ? 16.297 -9.448 -66.842 1.00 6.44 140 PHE B C 1
ATOM 3974 O O . PHE B 1 118 ? 17.092 -8.950 -66.041 1.00 6.92 140 PHE B O 1
ATOM 3982 N N . LEU B 1 119 ? 16.036 -8.924 -68.043 1.00 8.24 141 LEU B N 1
ATOM 3983 C CA . LEU B 1 119 ? 16.720 -7.734 -68.504 1.00 6.77 141 LEU B CA 1
ATOM 3984 C C . LEU B 1 119 ? 15.860 -7.048 -69.544 1.00 6.29 141 LEU B C 1
ATOM 3985 O O . LEU B 1 119 ? 14.995 -7.676 -70.159 1.00 7.61 141 LEU B O 1
ATOM 3990 N N . SER B 1 120 ? 16.108 -5.760 -69.722 1.00 6.60 142 SER B N 1
ATOM 3991 C CA . SER B 1 120 ? 15.453 -5.000 -70.758 1.00 6.95 142 SER B CA 1
ATOM 3992 C C . SER B 1 120 ? 16.397 -4.810 -71.947 1.00 6.74 142 SER B C 1
ATOM 3993 O O . SER B 1 120 ? 17.614 -4.906 -71.818 1.00 6.98 142 SER B O 1
ATOM 3996 N N A MET B 1 121 ? 15.814 -4.501 -73.095 0.50 6.81 143 MET B N 1
ATOM 3997 N N B MET B 1 121 ? 15.814 -4.507 -73.097 0.50 6.90 143 MET B N 1
ATOM 3998 C CA A MET B 1 121 ? 16.594 -4.298 -74.302 0.50 7.09 143 MET B CA 1
ATOM 3999 C CA B MET B 1 121 ? 16.596 -4.302 -74.305 0.50 7.36 143 MET B CA 1
ATOM 4000 C C A MET B 1 121 ? 15.897 -3.292 -75.167 0.50 7.22 143 MET B C 1
ATOM 4001 C C B MET B 1 121 ? 15.898 -3.292 -75.166 0.50 7.34 143 MET B C 1
ATOM 4002 O O A MET B 1 121 ? 14.652 -3.260 -75.231 0.50 7.60 143 MET B O 1
ATOM 4003 O O B MET B 1 121 ? 14.653 -3.261 -75.228 0.50 7.74 143 MET B O 1
ATOM 4012 N N . ASN B 1 122 ? 16.672 -2.479 -75.866 1.00 7.27 144 ASN B N 1
ATOM 4013 C CA . ASN B 1 122 ? 16.110 -1.748 -76.978 1.00 7.44 144 ASN B CA 1
ATOM 4014 C C . ASN B 1 122 ? 17.091 -1.778 -78.126 1.00 7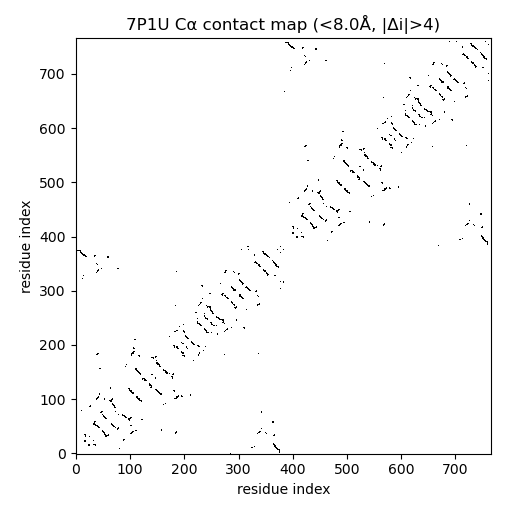.38 144 ASN B C 1
ATOM 4015 O O . ASN B 1 122 ? 18.318 -1.881 -77.958 1.00 7.42 144 ASN B O 1
ATOM 4020 N N . ASP B 1 123 ? 16.539 -1.635 -79.328 1.00 8.10 145 ASP B N 1
ATOM 4021 C CA . ASP B 1 123 ? 17.345 -1.479 -80.520 1.00 8.16 145 ASP B CA 1
ATOM 4022 C C . ASP B 1 123 ? 18.261 -0.274 -80.350 1.00 8.22 145 ASP B C 1
ATOM 4023 O O . ASP B 1 123 ? 17.880 0.761 -79.794 1.00 8.81 145 ASP B O 1
ATOM 4028 N N . GLY B 1 124 ? 19.469 -0.399 -80.871 1.00 8.21 146 GLY B N 1
ATOM 4029 C CA . GLY B 1 124 ? 20.461 0.644 -80.775 1.00 8.90 146 GLY B CA 1
ATOM 4030 C C . GLY B 1 124 ? 20.118 1.949 -81.414 1.00 9.14 146 GLY B C 1
ATOM 4031 O O . GLY B 1 124 ? 20.745 2.948 -81.105 1.00 10.26 146 GLY B O 1
ATOM 4032 N N . ALA B 1 125 ? 19.138 1.961 -82.309 1.00 8.70 147 ALA B N 1
ATOM 4033 C CA . ALA B 1 125 ? 18.750 3.206 -82.961 1.00 10.14 147 ALA B CA 1
ATOM 4034 C C . ALA B 1 125 ? 17.681 3.989 -82.218 1.00 9.22 147 ALA B C 1
ATOM 4035 O O . ALA B 1 125 ? 17.263 5.041 -82.707 1.00 10.53 147 ALA B O 1
ATOM 4037 N N . TYR B 1 126 ? 17.247 3.514 -81.048 1.00 8.92 148 TYR B N 1
ATOM 4038 C CA . TYR B 1 126 ? 16.107 4.106 -80.354 1.00 8.76 148 TYR B CA 1
ATOM 4039 C C . TYR B 1 126 ? 16.491 4.533 -78.932 1.00 9.00 148 TYR B C 1
ATOM 4040 O O . TYR B 1 126 ? 17.354 3.925 -78.323 1.00 9.64 148 TYR B O 1
ATOM 4049 N N . SER B 1 127 ? 15.857 5.582 -78.441 1.00 12.00 149 SER B N 1
ATOM 4050 C CA . SER B 1 127 ? 16.006 5.964 -77.055 1.00 9.21 149 SER B CA 1
ATOM 4051 C C . SER B 1 127 ? 14.664 6.368 -76.490 1.00 8.76 149 SER B C 1
ATOM 4052 O O . SER B 1 127 ? 13.700 6.646 -77.219 1.00 9.13 149 SER B O 1
ATOM 4055 N N . GLN B 1 128 ? 14.592 6.471 -75.166 1.00 8.66 150 GLN B N 1
ATOM 4056 C CA . GLN B 1 128 ? 13.338 6.790 -74.499 1.00 8.21 150 GLN B CA 1
ATOM 4057 C C . GLN B 1 128 ? 12.719 8.053 -75.064 1.00 9.33 150 GLN B C 1
ATOM 4058 O O . GLN B 1 128 ? 11.516 8.098 -75.316 1.00 10.27 150 GLN B O 1
ATOM 4064 N N . ASN B 1 129 ? 13.517 9.090 -75.236 1.00 9.61 151 ASN B N 1
ATOM 4065 C CA . ASN B 1 129 ? 12.978 10.372 -75.661 1.00 11.67 151 ASN B CA 1
ATOM 4066 C C . ASN B 1 129 ? 13.084 10.581 -77.162 1.00 10.43 151 ASN B C 1
ATOM 4067 O O . ASN B 1 129 ? 12.396 11.433 -77.710 1.00 11.72 151 ASN B O 1
ATOM 4072 N N . GLY B 1 130 ? 13.990 9.882 -77.815 1.00 10.11 152 GLY B N 1
ATOM 4073 C CA . GLY B 1 130 ? 14.303 10.149 -79.212 1.00 10.98 152 GLY B CA 1
ATOM 4074 C C . GLY B 1 130 ? 15.151 11.396 -79.362 1.00 10.47 152 GLY B C 1
ATOM 4075 O O . GLY B 1 130 ? 15.258 12.228 -78.467 1.00 11.50 152 GLY B O 1
ATOM 4076 N N . GLY B 1 131 ? 15.750 11.524 -80.543 1.00 11.01 153 GLY B N 1
ATOM 4077 C CA . GLY B 1 131 ? 16.506 12.719 -80.874 1.00 11.49 153 GLY B CA 1
ATOM 4078 C C . GLY B 1 131 ? 17.856 12.829 -80.216 1.00 11.02 153 GLY B C 1
ATOM 4079 O O . GLY B 1 131 ? 18.455 13.894 -80.207 1.00 13.30 153 GLY B O 1
ATOM 4080 N N . ASN B 1 132 ? 18.329 11.735 -79.633 1.00 10.39 154 ASN B N 1
ATOM 4081 C CA . ASN B 1 132 ? 19.587 11.747 -78.924 1.00 10.40 154 ASN B CA 1
ATOM 4082 C C . ASN B 1 132 ? 20.732 11.395 -79.851 1.00 10.90 154 ASN B C 1
ATOM 4083 O O . ASN B 1 132 ? 20.611 10.513 -80.696 1.00 11.25 154 ASN B O 1
ATOM 4088 N N . THR B 1 133 ? 21.873 12.027 -79.647 1.00 11.91 155 THR B N 1
ATOM 4089 C CA . THR B 1 133 ? 23.051 11.775 -80.473 1.00 13.46 155 THR B CA 1
ATOM 4090 C C . THR B 1 133 ? 23.748 10.457 -80.119 1.00 11.72 155 THR B C 1
ATOM 4091 O O . THR B 1 133 ? 23.908 10.063 -78.947 1.00 15.23 155 THR B O 1
ATOM 4095 N N . LEU B 1 134 ? 24.100 9.752 -81.166 1.00 10.16 156 LEU B N 1
ATOM 4096 C CA . LEU B 1 134 ? 24.833 8.506 -81.092 1.00 10.78 156 LEU B CA 1
ATOM 4097 C C . LEU B 1 134 ? 26.253 8.735 -81.624 1.00 10.68 156 LEU B C 1
ATOM 4098 O O . LEU B 1 134 ? 26.549 9.732 -82.270 1.00 10.90 156 LEU B O 1
ATOM 4103 N N . PRO B 1 135 ? 27.150 7.777 -81.397 1.00 12.71 157 PRO B N 1
ATOM 4104 C CA . PRO B 1 135 ? 28.544 7.976 -81.723 1.00 13.28 157 PRO B CA 1
ATOM 4105 C C . PRO B 1 135 ? 28.841 8.124 -83.187 1.00 13.86 157 PRO B C 1
ATOM 4106 O O . PRO B 1 135 ? 29.912 8.622 -83.512 1.00 15.36 157 PRO B O 1
ATOM 4110 N N . ASP B 1 136 ? 27.956 7.654 -84.071 1.00 13.73 158 ASP B N 1
ATOM 4111 C CA . ASP B 1 136 ? 28.173 7.777 -85.510 1.00 16.88 158 ASP B CA 1
ATOM 4112 C C . ASP B 1 136 ? 27.573 9.029 -86.073 1.00 14.43 158 ASP B C 1
ATOM 4113 O O . ASP B 1 136 ? 27.526 9.199 -87.298 1.00 15.28 158 ASP B O 1
ATOM 4118 N N . GLY B 1 137 ? 27.085 9.906 -85.202 1.00 13.88 159 GLY B N 1
ATOM 4119 C CA . GLY B 1 137 ? 26.573 11.191 -85.658 1.00 14.37 159 GLY B CA 1
ATOM 4120 C C . GLY B 1 137 ? 25.094 11.206 -85.957 1.00 14.30 159 GLY B C 1
ATOM 4121 O O . GLY B 1 137 ? 24.526 12.240 -86.288 1.00 19.41 159 GLY B O 1
ATOM 4122 N N . THR B 1 138 ? 24.454 10.065 -85.853 1.00 12.97 160 THR B N 1
ATOM 4123 C CA . THR B 1 138 ? 23.027 10.027 -86.056 1.00 12.89 160 THR B CA 1
ATOM 4124 C C . THR B 1 138 ? 22.301 10.313 -84.754 1.00 11.55 160 THR B C 1
ATOM 4125 O O . THR B 1 138 ? 22.892 10.405 -83.662 1.00 13.13 160 THR B O 1
ATOM 4129 N N . LYS B 1 139 ? 21.002 10.486 -84.896 1.00 11.33 161 LYS B N 1
ATOM 4130 C CA . LYS B 1 139 ? 20.132 10.698 -83.759 1.00 11.61 161 LYS B CA 1
ATOM 4131 C C . LYS B 1 139 ? 19.154 9.542 -83.611 1.00 10.51 161 LYS B C 1
ATOM 4132 O O . LYS B 1 139 ? 18.687 8.969 -84.592 1.00 12.29 161 LYS B O 1
ATOM 4138 N N . THR B 1 140 ? 18.866 9.191 -82.376 1.00 10.52 162 THR B N 1
ATOM 4139 C CA . THR B 1 140 ? 17.946 8.113 -82.153 1.00 10.26 162 THR B CA 1
ATOM 4140 C C . THR B 1 140 ? 16.514 8.462 -82.569 1.00 9.70 162 THR B C 1
ATOM 4141 O O . THR B 1 140 ? 16.134 9.628 -82.614 1.00 10.43 162 THR B O 1
ATOM 4145 N N . LYS B 1 141 ? 15.746 7.422 -82.829 1.00 9.90 163 LYS B N 1
ATOM 4146 C CA . LYS B 1 141 ? 14.299 7.510 -82.903 1.00 10.58 163 LYS B CA 1
ATOM 4147 C C . LYS B 1 141 ? 13.731 7.307 -81.508 1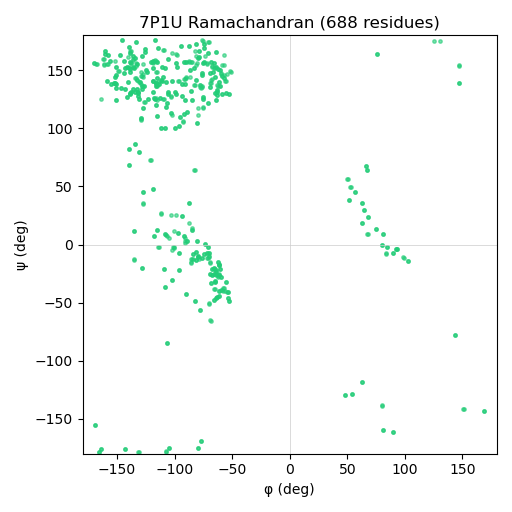.00 9.66 163 LYS B C 1
ATOM 4148 O O . LYS B 1 141 ? 14.364 6.687 -80.673 1.00 10.57 163 LYS B O 1
ATOM 4152 N N . LYS B 1 142 ? 12.529 7.788 -81.276 1.00 12.14 164 LYS B N 1
ATOM 4153 C CA . LYS B 1 142 ? 11.880 7.601 -80.012 1.00 10.17 164 LYS B CA 1
ATOM 4154 C C . LYS B 1 142 ? 11.313 6.200 -79.886 1.00 10.05 164 LYS B C 1
ATOM 4155 O O . LYS B 1 142 ? 10.673 5.703 -80.796 1.00 10.87 164 LYS B O 1
ATOM 4161 N N A ILE B 1 143 ? 11.552 5.554 -78.748 0.50 9.35 165 ILE B N 1
ATOM 4162 N N B ILE B 1 143 ? 11.540 5.561 -78.744 0.50 9.70 165 ILE B N 1
ATOM 4163 C CA A ILE B 1 143 ? 10.972 4.264 -78.477 0.50 10.04 165 ILE B CA 1
ATOM 4164 C CA B ILE B 1 143 ? 10.964 4.270 -78.492 0.50 10.48 165 ILE B CA 1
ATOM 4165 C C A ILE B 1 143 ? 9.472 4.366 -78.688 0.50 10.40 165 ILE B C 1
ATOM 4166 C C B ILE B 1 143 ? 9.464 4.365 -78.682 0.50 10.75 165 ILE B C 1
ATOM 4167 O O A ILE B 1 143 ? 8.831 5.317 -78.228 0.50 10.80 165 ILE B O 1
ATOM 4168 O O B ILE B 1 143 ? 8.820 5.321 -78.231 0.50 11.61 165 ILE B O 1
ATOM 4177 N N . ASP B 1 144 ? 8.927 3.389 -79.397 1.00 10.63 166 ASP B N 1
ATOM 4178 C CA . ASP B 1 144 ? 7.517 3.383 -79.772 1.00 10.80 166 ASP B CA 1
ATOM 4179 C C . ASP B 1 144 ? 6.940 1.986 -79.573 1.00 11.58 166 ASP B C 1
ATOM 4180 O O . ASP B 1 144 ? 7.577 1.144 -78.932 1.00 10.33 166 ASP B O 1
ATOM 4185 N N A SER B 1 145 ? 5.652 1.886 -79.934 0.50 12.62 167 SER B N 1
ATOM 4186 N N B SER B 1 145 ? 5.804 1.640 -80.185 0.50 8.75 167 SER B N 1
ATOM 4187 C CA A SER B 1 145 ? 5.016 0.554 -79.792 0.50 37.82 167 SER B CA 1
ATOM 4188 C CA B SER B 1 145 ? 5.048 0.505 -79.818 0.50 14.65 167 SER B CA 1
ATOM 4189 C C A SER B 1 145 ? 5.303 -0.525 -80.864 0.50 17.68 167 SER B C 1
ATOM 4190 C C B SER B 1 145 ? 5.291 -0.557 -80.894 0.50 11.25 167 SER B C 1
ATOM 4191 O O A SER B 1 145 ? 4.812 -1.644 -80.750 0.50 16.73 167 SER B O 1
ATOM 4192 O O B SER B 1 145 ? 4.778 -1.640 -80.814 0.50 11.56 167 SER B O 1
ATOM 4197 N N . THR B 1 146 ? 6.119 -0.226 -81.873 1.00 11.91 168 THR B N 1
ATOM 4198 C CA . THR B 1 146 ? 6.452 -1.223 -82.918 1.00 12.23 168 THR B CA 1
ATOM 4199 C C . THR B 1 146 ? 7.367 -2.300 -82.346 1.00 13.24 168 THR B C 1
ATOM 4200 O O . THR B 1 146 ? 8.027 -2.078 -81.334 1.00 13.02 168 THR B O 1
ATOM 4204 N N . TRP B 1 147 ? 7.445 -3.420 -83.070 1.00 15.74 169 TRP B N 1
ATOM 4205 C CA . TRP B 1 147 ? 8.285 -4.485 -82.575 1.00 12.70 169 TRP B CA 1
ATOM 4206 C C . TRP B 1 147 ? 9.735 -4.038 -82.543 1.00 12.64 169 TRP B C 1
ATOM 4207 O O . TRP B 1 147 ? 10.446 -4.263 -81.574 1.00 12.60 169 TRP B O 1
ATOM 4218 N N . VAL B 1 148 ? 10.189 -3.408 -83.618 1.00 13.82 170 VAL B N 1
ATOM 4219 C CA . VAL B 1 148 ? 11.588 -2.960 -83.634 1.00 11.95 170 VAL B CA 1
ATOM 4220 C C . VAL B 1 148 ? 11.874 -1.819 -82.644 1.00 11.26 170 VAL B C 1
ATOM 4221 O O . VAL B 1 148 ? 12.972 -1.736 -82.109 1.00 12.53 170 VAL B O 1
ATOM 4225 N N . GLY B 1 149 ? 10.893 -0.954 -82.441 1.00 10.54 171 GLY B N 1
ATOM 4226 C CA . GLY B 1 149 ? 11.089 0.263 -81.685 1.00 10.26 171 GLY B CA 1
ATOM 4227 C C . GLY B 1 149 ? 10.707 0.253 -80.217 1.00 10.20 171 GLY B C 1
ATOM 4228 O O . GLY B 1 149 ? 10.946 1.231 -79.547 1.00 10.73 171 GLY B O 1
ATOM 4229 N N . ARG B 1 150 ? 10.075 -0.813 -79.740 1.00 9.95 172 ARG B N 1
ATOM 4230 C CA . ARG B 1 150 ? 9.641 -0.866 -78.345 1.00 10.37 172 ARG B CA 1
ATOM 4231 C C . ARG B 1 150 ? 10.602 -1.627 -77.442 1.00 8.93 172 ARG B C 1
ATOM 4232 O O . ARG B 1 150 ? 11.322 -2.516 -77.897 1.00 8.64 172 ARG B O 1
ATOM 4240 N N . ARG B 1 151 ? 10.611 -1.274 -76.159 1.00 7.97 173 ARG B N 1
ATOM 4241 C CA . ARG B 1 151 ? 11.481 -1.949 -75.214 1.00 7.88 173 ARG B CA 1
ATOM 4242 C C . ARG B 1 151 ? 11.078 -3.395 -75.070 1.00 7.64 173 ARG B C 1
ATOM 4243 O O . ARG B 1 151 ? 9.899 -3.713 -74.878 1.00 8.61 173 ARG B O 1
ATOM 4251 N N . HIS B 1 152 ? 12.054 -4.275 -75.176 1.00 7.65 174 HIS B N 1
ATOM 4252 C CA . HIS B 1 152 ? 11.874 -5.708 -75.037 1.00 7.92 174 HIS B CA 1
ATOM 4253 C C . HIS B 1 152 ? 12.247 -6.209 -73.640 1.00 7.32 174 HIS B C 1
ATOM 4254 O O . HIS B 1 152 ? 12.971 -5.480 -72.915 1.00 7.64 174 HIS B O 1
ATOM 4261 N N . LEU B 1 153 ? 11.812 -7.406 -73.320 1.00 9.44 175 LEU B N 1
ATOM 4262 C CA . LEU B 1 153 ? 12.100 -8.059 -72.073 1.00 8.54 175 LEU B CA 1
ATOM 4263 C C . LEU B 1 153 ? 12.683 -9.393 -72.418 1.00 9.56 175 LEU B C 1
ATOM 4264 O O . LEU B 1 153 ? 12.051 -10.177 -73.104 1.00 9.77 175 LEU B O 1
ATOM 4269 N N . TYR B 1 154 ? 13.902 -9.626 -71.918 1.00 9.21 176 TYR B N 1
ATOM 4270 C CA . TYR B 1 154 ? 14.592 -10.858 -72.158 1.00 8.15 176 TYR B CA 1
ATOM 4271 C C . TYR B 1 154 ? 14.841 -11.608 -70.852 1.00 6.87 176 TYR B C 1
ATOM 4272 O O . TYR B 1 154 ? 14.901 -11.007 -69.770 1.00 7.57 176 TYR B O 1
ATOM 4281 N N . LEU B 1 155 ? 15.058 -12.916 -70.979 1.00 7.38 177 LEU B N 1
ATOM 4282 C CA . LEU B 1 155 ? 15.383 -13.783 -69.852 1.00 8.59 177 LEU B CA 1
ATOM 4283 C C . LEU B 1 155 ? 16.573 -14.643 -70.204 1.00 8.08 177 LEU B C 1
ATOM 4284 O O . LEU B 1 155 ? 16.586 -15.266 -71.263 1.00 8.50 177 LEU B O 1
ATOM 4289 N N . THR B 1 156 ? 17.553 -14.686 -69.327 1.00 8.30 178 THR B N 1
ATOM 4290 C CA . THR B 1 156 ? 18.635 -15.629 -69.438 1.00 8.55 178 THR B CA 1
ATOM 4291 C C . THR B 1 156 ? 18.754 -16.345 -68.098 1.00 9.08 178 THR B C 1
ATOM 4292 O O . THR B 1 156 ? 18.219 -15.902 -67.081 1.00 10.30 178 THR B O 1
ATOM 4296 N N . THR B 1 157 ? 19.436 -17.485 -68.119 1.00 8.60 179 THR B N 1
ATOM 4297 C CA . THR B 1 157 ? 19.560 -18.312 -66.947 1.00 9.43 179 THR B CA 1
ATOM 4298 C C . THR B 1 157 ? 20.964 -18.842 -66.820 1.00 8.67 179 THR B C 1
ATOM 4299 O O . THR B 1 157 ? 21.705 -18.968 -67.801 1.00 10.00 179 THR B O 1
ATOM 4303 N N . SER B 1 158 ? 21.334 -19.178 -65.591 1.00 9.02 180 SER B N 1
ATOM 4304 C CA . SER B 1 158 ? 22.541 -19.880 -65.316 1.00 8.99 180 SER B CA 1
ATOM 4305 C C . SER B 1 158 ? 22.246 -21.022 -64.381 1.00 9.45 180 SER B C 1
ATOM 4306 O O . SER B 1 158 ? 21.540 -20.872 -63.382 1.00 9.83 180 SER B O 1
ATOM 4309 N N . THR B 1 159 ? 22.802 -22.173 -64.733 1.00 9.63 181 THR B N 1
ATOM 4310 C CA . THR B 1 159 ? 22.717 -23.348 -63.883 1.00 10.30 181 THR B CA 1
ATOM 4311 C C . THR B 1 159 ? 24.083 -23.778 -63.377 1.00 10.37 181 THR B C 1
ATOM 4312 O O . THR B 1 159 ? 24.226 -24.876 -62.794 1.00 11.67 181 THR B O 1
ATOM 4316 N N . ASP B 1 160 ? 25.087 -22.915 -63.547 1.00 9.81 182 ASP B N 1
ATOM 4317 C CA . ASP B 1 160 ? 26.433 -23.207 -63.070 1.00 10.61 182 ASP B CA 1
ATOM 4318 C C . ASP B 1 160 ? 26.941 -22.066 -62.219 1.00 9.37 182 ASP B C 1
ATOM 4319 O O . ASP B 1 160 ? 28.082 -21.622 -62.333 1.00 9.66 182 ASP B O 1
ATOM 4324 N N . ASP B 1 161 ? 26.072 -21.597 -61.335 1.00 9.88 183 ASP B N 1
ATOM 4325 C CA . ASP B 1 161 ? 26.470 -20.638 -60.320 1.00 10.05 183 ASP B CA 1
ATOM 4326 C C . ASP B 1 161 ? 26.945 -19.341 -60.968 1.00 10.20 183 ASP B C 1
ATOM 4327 O O . ASP B 1 161 ? 27.823 -18.674 -60.430 1.00 10.40 183 ASP B O 1
ATOM 4332 N N . GLY B 1 162 ? 26.303 -18.969 -62.071 1.00 12.16 184 GLY B N 1
ATOM 4333 C CA . GLY B 1 162 ? 26.651 -17.721 -62.714 1.00 11.52 184 GLY B CA 1
ATOM 4334 C C . GLY B 1 162 ? 27.838 -17.781 -63.678 1.00 10.64 184 GLY B C 1
ATOM 4335 O O . GLY B 1 162 ? 28.206 -16.764 -64.291 1.00 10.92 184 GLY B O 1
ATOM 4336 N N . ASP B 1 163 ? 28.469 -18.936 -63.808 1.00 10.14 185 ASP B N 1
ATOM 4337 C CA . ASP B 1 163 ? 29.657 -19.009 -64.647 1.00 11.01 185 ASP B CA 1
ATOM 4338 C C . ASP B 1 163 ? 29.326 -18.700 -66.095 1.00 10.85 185 ASP B C 1
ATOM 4339 O O . ASP B 1 163 ? 30.041 -17.939 -66.735 1.00 12.28 185 ASP B O 1
ATOM 4344 N N . THR B 1 164 ? 28.243 -19.292 -66.591 1.00 9.84 186 THR B N 1
ATOM 4345 C CA . THR B 1 164 ? 27.783 -19.058 -67.926 1.00 10.45 186 THR B CA 1
ATOM 4346 C C . THR B 1 164 ? 26.285 -18.834 -67.946 1.00 9.48 186 THR B C 1
ATOM 4347 O O . THR B 1 164 ? 25.564 -19.209 -67.014 1.00 10.05 186 THR B O 1
ATOM 4351 N N . TRP B 1 165 ? 25.837 -18.216 -69.035 1.00 9.35 187 TRP B N 1
ATOM 4352 C CA . TRP B 1 165 ? 24.469 -17.767 -69.184 1.00 9.44 187 TRP B CA 1
ATOM 4353 C C . TRP B 1 165 ? 23.931 -18.265 -70.508 1.00 10.55 187 TRP B C 1
ATOM 4354 O O . TRP B 1 165 ? 24.638 -18.233 -71.527 1.00 11.03 187 TRP B O 1
ATOM 4365 N N . THR B 1 166 ? 22.677 -18.700 -70.508 1.00 11.39 188 THR B N 1
ATOM 4366 C CA . THR B 1 166 ? 22.039 -19.073 -71.762 1.00 9.58 188 THR B CA 1
ATOM 4367 C C . THR B 1 166 ? 21.806 -17.892 -72.657 1.00 10.82 188 THR B C 1
ATOM 4368 O O . THR B 1 166 ? 21.705 -16.761 -72.224 1.00 12.84 188 THR B O 1
ATOM 4372 N N . LYS B 1 167 ? 21.760 -18.134 -73.960 1.00 15.70 189 LYS B N 1
ATOM 4373 C CA . LYS B 1 167 ? 21.454 -17.063 -74.866 1.00 18.03 189 LYS B CA 1
ATOM 4374 C C . LYS B 1 167 ? 20.101 -16.457 -74.425 1.00 16.81 189 LYS B C 1
ATOM 4375 O O . LYS B 1 167 ? 19.105 -17.184 -74.247 1.00 16.15 189 LYS B O 1
ATOM 4381 N N . PRO B 1 168 ? 20.030 -15.118 -74.276 1.00 15.72 190 PRO B N 1
ATOM 4382 C CA . PRO B 1 168 ? 18.805 -14.538 -73.795 1.00 12.37 190 PRO B CA 1
ATOM 4383 C C . PRO B 1 168 ? 17.635 -14.810 -74.718 1.00 11.57 190 PRO B C 1
ATOM 4384 O O . PRO B 1 168 ? 17.767 -14.771 -75.931 1.00 14.11 190 PRO B O 1
ATOM 4388 N N . VAL B 1 169 ? 16.494 -15.096 -74.124 1.00 9.48 191 VAL B N 1
ATOM 4389 C CA . VAL B 1 169 ? 15.262 -15.367 -74.851 1.00 10.06 191 VAL B CA 1
ATOM 4390 C C . VAL B 1 169 ? 14.340 -14.170 -74.735 1.00 9.75 191 VAL B C 1
ATOM 4391 O O . VAL B 1 169 ? 14.097 -13.678 -73.639 1.00 8.73 191 VAL B O 1
ATOM 4395 N N . ASP B 1 170 ? 13.777 -13.701 -75.865 1.00 16.92 192 ASP B N 1
ATOM 4396 C CA . ASP B 1 170 ? 12.912 -12.540 -75.866 1.00 64.12 192 ASP B CA 1
ATOM 4397 C C . ASP B 1 170 ? 11.536 -13.017 -75.392 1.00 17.68 192 ASP B C 1
ATOM 4398 O O . ASP B 1 170 ? 10.873 -13.823 -76.015 1.00 11.88 192 ASP B O 1
ATOM 4403 N N . MET B 1 171 ? 11.106 -12.488 -74.277 1.00 8.59 193 MET B N 1
ATOM 4404 C CA . MET B 1 171 ? 9.872 -12.826 -73.660 1.00 9.61 193 MET B CA 1
ATOM 4405 C C . MET B 1 171 ? 8.810 -11.743 -73.842 1.00 8.79 193 MET B C 1
ATOM 4406 O O . MET B 1 171 ? 7.732 -11.843 -73.262 1.00 9.49 193 MET B O 1
ATOM 4411 N N . THR B 1 172 ? 9.096 -10.715 -74.620 1.00 8.39 194 THR B N 1
ATOM 4412 C CA . THR B 1 172 ? 8.239 -9.553 -74.716 1.00 8.98 194 THR B CA 1
ATOM 4413 C C . THR B 1 172 ? 6.812 -9.895 -75.080 1.00 9.46 194 THR B C 1
ATOM 4414 O O . THR B 1 172 ? 5.857 -9.295 -74.550 1.00 9.81 194 THR B O 1
ATOM 4418 N N . LYS B 1 173 ? 6.641 -10.827 -76.007 1.00 10.11 195 LYS B N 1
ATOM 4419 C CA . LYS B 1 173 ? 5.297 -11.089 -76.477 1.00 10.38 195 LYS B CA 1
ATOM 4420 C C . LYS B 1 173 ? 4.390 -11.672 -75.396 1.00 10.68 195 LYS B C 1
ATOM 4421 O O . LYS B 1 173 ? 3.169 -11.533 -75.521 1.00 12.25 195 LYS B O 1
ATOM 4427 N N . THR B 1 174 ? 4.947 -12.343 -74.389 1.00 10.60 196 THR B N 1
ATOM 4428 C CA . THR B 1 174 ? 4.116 -12.928 -73.341 1.00 10.96 196 THR B CA 1
ATOM 4429 C C . THR B 1 174 ? 4.235 -12.236 -72.007 1.00 9.95 196 THR B C 1
ATOM 4430 O O . THR B 1 174 ? 3.329 -12.370 -71.192 1.00 11.00 196 THR B O 1
ATOM 4434 N N . LEU B 1 175 ? 5.316 -11.504 -71.770 1.00 9.48 197 LEU B N 1
ATOM 4435 C CA . LEU B 1 175 ? 5.572 -10.931 -70.467 1.00 9.30 197 LEU B CA 1
ATOM 4436 C C . LEU B 1 175 ? 5.616 -9.408 -70.466 1.00 9.28 197 LEU B C 1
ATOM 4437 O O . LEU B 1 175 ? 5.901 -8.818 -69.429 1.00 9.59 197 LEU B O 1
ATOM 4442 N N . THR B 1 176 ? 5.285 -8.775 -71.585 1.00 9.27 198 THR B N 1
ATOM 4443 C CA . THR B 1 176 ? 5.062 -7.346 -71.641 1.00 9.15 198 THR B CA 1
ATOM 4444 C C . THR B 1 176 ? 3.725 -7.119 -72.262 1.00 9.76 198 THR B C 1
ATOM 4445 O O . THR B 1 176 ? 3.396 -7.755 -73.252 1.00 10.93 198 THR B O 1
ATOM 4449 N N . PRO B 1 177 ? 2.910 -6.209 -71.720 1.00 10.02 199 PRO B N 1
ATOM 4450 C CA . PRO B 1 177 ? 1.621 -5.929 -72.339 1.00 10.85 199 PRO B CA 1
ATOM 4451 C C . PRO B 1 177 ? 1.726 -5.520 -73.800 1.00 10.85 199 PRO B C 1
ATOM 4452 O O . PRO B 1 177 ? 2.617 -4.766 -74.202 1.00 11.08 199 PRO B O 1
ATOM 4456 N N . ASP B 1 178 ? 0.785 -6.010 -74.591 1.00 12.40 200 ASP B N 1
ATOM 4457 C CA . ASP B 1 178 ? 0.669 -5.556 -75.950 1.00 13.66 200 ASP B CA 1
ATOM 4458 C C . ASP B 1 178 ? 0.447 -4.053 -75.979 1.00 12.68 200 ASP B C 1
ATOM 4459 O O . ASP B 1 178 ? -0.226 -3.450 -75.089 1.00 13.82 200 ASP B O 1
ATOM 4464 N N . GLY B 1 179 ? 1.035 -3.461 -77.011 1.00 12.96 201 GLY B N 1
ATOM 4465 C CA . GLY B 1 179 ? 0.907 -2.034 -77.256 1.00 14.05 201 GLY B CA 1
ATOM 4466 C C . GLY B 1 179 ? 1.850 -1.143 -76.496 1.00 11.69 201 GLY B C 1
ATOM 4467 O O . GLY B 1 179 ? 1.889 0.063 -76.754 1.00 12.40 201 GLY B O 1
ATOM 4468 N N . GLN B 1 180 ? 2.599 -1.706 -75.570 1.00 10.23 202 GLN B N 1
ATOM 4469 C CA . GLN B 1 180 ? 3.477 -0.889 -74.750 1.00 9.64 202 GLN B CA 1
ATOM 4470 C C . GLN B 1 180 ? 4.712 -0.472 -75.549 1.00 9.95 202 GLN B C 1
ATOM 4471 O O . GLN B 1 180 ? 5.198 -1.223 -76.408 1.00 10.41 202 GLN B O 1
ATOM 4477 N N . ALA B 1 181 ? 5.214 0.716 -75.232 1.00 9.91 203 ALA B N 1
ATOM 4478 C CA . ALA B 1 181 ? 6.415 1.245 -75.897 1.00 10.11 203 ALA B CA 1
ATOM 4479 C C . ALA B 1 181 ? 7.580 1.161 -74.931 1.00 9.22 203 ALA B C 1
ATOM 4480 O O . ALA B 1 181 ? 8.302 0.159 -74.945 1.00 8.99 203 ALA B O 1
ATOM 4482 N N . TRP B 1 182 ? 7.758 2.149 -74.060 1.00 8.96 204 TRP B N 1
ATOM 4483 C CA . TRP B 1 182 ? 8.776 2.049 -73.036 1.00 8.70 204 TRP B CA 1
ATOM 4484 C C . TRP B 1 182 ? 8.456 0.914 -72.095 1.00 8.37 204 TRP B C 1
ATOM 4485 O O . TRP B 1 182 ? 7.304 0.562 -71.908 1.00 8.97 204 TRP B O 1
ATOM 4496 N N . ASP B 1 183 ? 9.492 0.344 -71.495 1.00 8.11 205 ASP B N 1
ATOM 4497 C CA . ASP B 1 183 ? 9.334 -0.672 -70.489 1.00 7.27 205 ASP B CA 1
ATOM 4498 C C . ASP B 1 183 ? 10.582 -0.717 -69.656 1.00 7.10 205 ASP B C 1
ATOM 4499 O O . ASP B 1 183 ? 11.652 -0.213 -70.059 1.00 7.57 205 ASP B O 1
ATOM 4504 N N . ALA B 1 184 ? 10.458 -1.342 -68.492 1.00 7.43 206 ALA B N 1
ATOM 4505 C CA . ALA B 1 184 ? 11.580 -1.624 -67.620 1.00 7.06 206 ALA B CA 1
ATOM 4506 C C . ALA B 1 184 ? 11.260 -2.864 -66.836 1.00 6.57 206 ALA B C 1
ATOM 4507 O O . ALA B 1 184 ? 10.109 -3.073 -66.463 1.00 7.41 206 ALA B O 1
ATOM 4509 N N . VAL B 1 185 ? 12.273 -3.659 -66.552 1.00 6.54 207 VAL B N 1
ATOM 4510 C CA . VAL B 1 185 ? 12.190 -4.692 -65.525 1.00 6.67 207 VAL B CA 1
ATOM 4511 C C . VAL B 1 185 ? 13.121 -4.239 -64.411 1.00 6.12 207 VAL B C 1
ATOM 4512 O O . VAL B 1 185 ? 14.171 -3.657 -64.649 1.00 6.36 207 VAL B O 1
ATOM 4516 N N . GLY B 1 186 ? 12.702 -4.461 -63.165 1.00 6.47 208 GLY B N 1
ATOM 4517 C CA . GLY B 1 186 ? 13.480 -3.980 -62.026 1.00 6.45 208 GLY B CA 1
ATOM 4518 C C . GLY B 1 186 ? 13.851 -2.535 -62.275 1.00 6.17 208 GLY B C 1
ATOM 4519 O O . GLY B 1 186 ? 12.984 -1.707 -62.556 1.00 6.94 208 GLY B O 1
ATOM 4520 N N . PRO B 1 187 ? 15.130 -2.180 -62.140 1.00 5.99 209 PRO B N 1
ATOM 4521 C CA . PRO B 1 187 ? 16.262 -3.063 -62.004 1.00 5.83 209 PRO B CA 1
ATOM 4522 C C . PRO B 1 187 ? 16.563 -3.334 -60.551 1.00 5.94 209 PRO B C 1
ATOM 4523 O O . PRO B 1 187 ? 16.200 -2.546 -59.665 1.00 6.18 209 PRO B O 1
ATOM 4527 N N . GLY B 1 188 ? 17.228 -4.458 -60.298 1.00 5.98 210 GLY B N 1
ATOM 4528 C CA . GLY B 1 188 ? 17.713 -4.762 -58.949 1.00 6.46 210 GLY B CA 1
ATOM 4529 C C . GLY B 1 188 ? 17.606 -6.228 -58.660 1.00 6.60 210 GLY B C 1
ATOM 4530 O O . GLY B 1 188 ? 18.597 -6.938 -58.674 1.00 7.41 210 GLY B O 1
ATOM 4531 N N . ASN B 1 189 ? 16.399 -6.689 -58.344 1.00 6.71 211 ASN B N 1
ATOM 4532 C CA . ASN B 1 189 ? 16.240 -8.111 -58.013 1.00 7.03 211 ASN B CA 1
ATOM 4533 C C . ASN B 1 189 ? 14.786 -8.500 -57.976 1.00 6.68 211 ASN B C 1
ATOM 4534 O O . ASN B 1 189 ? 13.900 -7.676 -57.725 1.00 7.32 211 ASN B O 1
ATOM 4539 N N . GLY B 1 190 ? 14.552 -9.786 -58.194 1.00 7.19 212 GLY B N 1
ATOM 4540 C CA . GLY B 1 190 ? 13.311 -10.419 -57.804 1.00 7.24 212 GLY B CA 1
ATOM 4541 C C . GLY B 1 190 ? 13.491 -11.283 -56.585 1.00 7.12 212 GLY B C 1
ATOM 4542 O O . GLY B 1 190 ? 14.535 -11.305 -55.965 1.00 7.48 212 GLY B O 1
ATOM 4543 N N . ILE B 1 191 ? 12.418 -11.980 -56.224 1.00 7.63 213 ILE B N 1
ATOM 4544 C CA . ILE B 1 191 ? 12.390 -12.753 -55.007 1.00 7.60 213 ILE B CA 1
ATOM 4545 C C . ILE B 1 191 ? 11.759 -14.111 -55.234 1.00 7.92 213 ILE B C 1
ATOM 4546 O O . ILE B 1 191 ? 11.018 -14.341 -56.201 1.00 8.08 213 ILE B O 1
ATOM 4551 N N . LYS B 1 192 ? 12.038 -14.990 -54.280 1.00 8.76 214 LYS B N 1
ATOM 4552 C CA . LYS B 1 192 ? 11.372 -16.271 -54.189 1.00 9.30 214 LYS B CA 1
ATOM 4553 C C . LYS B 1 192 ? 10.525 -16.248 -52.942 1.00 9.44 214 LYS B C 1
ATOM 4554 O O . LYS B 1 192 ? 11.032 -15.957 -51.845 1.00 10.45 214 LYS B O 1
ATOM 4560 N N . LEU B 1 193 ? 9.238 -16.549 -53.106 1.00 10.05 215 LEU B N 1
ATOM 4561 C CA . LEU B 1 193 ? 8.321 -16.524 -51.989 1.00 10.73 215 LEU B CA 1
ATOM 4562 C C . LEU B 1 193 ? 8.474 -17.753 -51.108 1.00 11.50 215 LEU B C 1
ATOM 4563 O O . LEU B 1 193 ? 9.005 -18.783 -51.524 1.00 11.86 215 LEU B O 1
ATOM 4568 N N A SER B 1 194 ? 7.977 -17.636 -49.884 0.50 12.26 216 SER B N 1
ATOM 4569 N N B SER B 1 194 ? 7.977 -17.662 -49.874 0.50 11.27 216 SER B N 1
ATOM 4570 C CA A SER B 1 194 ? 7.957 -18.748 -48.965 0.50 14.46 216 SER B CA 1
ATOM 4571 C CA B SER B 1 194 ? 7.868 -18.841 -49.004 0.50 12.14 216 SER B CA 1
ATOM 4572 C C A SER B 1 194 ? 7.162 -19.951 -49.571 0.50 14.67 216 SER B C 1
ATOM 4573 C C B SER B 1 194 ? 7.195 -20.006 -49.648 0.50 13.18 216 SER B C 1
ATOM 4574 O O A SER B 1 194 ? 7.449 -21.093 -49.235 0.50 18.20 216 SER B O 1
ATOM 4575 O O B SER B 1 194 ? 7.520 -21.158 -49.363 0.50 16.58 216 SER B O 1
ATOM 4580 N N . THR B 1 195 ? 6.210 -19.697 -50.474 1.00 13.60 217 THR B N 1
ATOM 4581 C CA . THR B 1 195 ? 5.426 -20.738 -51.139 1.00 15.31 217 THR B CA 1
ATOM 4582 C C . THR B 1 195 ? 6.071 -21.171 -52.471 1.00 15.62 217 THR B C 1
ATOM 4583 O O . THR B 1 195 ? 5.559 -21.977 -53.154 1.00 18.30 217 THR B O 1
ATOM 4587 N N . GLY B 1 196 ? 7.222 -20.596 -52.790 1.00 14.47 218 GLY B N 1
ATOM 4588 C CA . GLY B 1 196 ? 8.046 -21.096 -53.883 1.00 13.83 218 GLY B CA 1
ATOM 4589 C C . GLY B 1 196 ? 7.936 -20.396 -55.216 1.00 11.25 218 GLY B C 1
ATOM 4590 O O . GLY B 1 196 ? 8.784 -20.629 -56.087 1.00 12.60 218 GLY B O 1
ATOM 4591 N N . GLU B 1 197 ? 6.952 -19.522 -55.400 1.00 10.59 219 GLU B N 1
ATOM 4592 C CA . GLU B 1 197 ? 6.866 -18.754 -56.639 1.00 9.82 219 GLU B CA 1
ATOM 4593 C C . GLU B 1 197 ? 7.968 -17.707 -56.682 1.00 9.15 219 GLU B C 1
ATOM 4594 O O . GLU B 1 197 ? 8.472 -17.274 -55.661 1.00 10.09 219 GLU B O 1
ATOM 4600 N N . LEU B 1 198 ? 8.303 -17.318 -57.903 1.00 8.46 220 LEU B N 1
ATOM 4601 C CA . LEU B 1 198 ? 9.253 -16.250 -58.125 1.00 8.54 220 LEU B CA 1
ATOM 4602 C C . LEU B 1 198 ? 8.475 -15.001 -58.493 1.00 8.11 220 LEU B C 1
ATOM 4603 O O . LEU B 1 198 ? 7.487 -15.066 -59.225 1.00 9.37 220 LEU B O 1
ATOM 4608 N N . VAL B 1 199 ? 8.910 -13.858 -57.983 1.00 7.73 221 VAL B N 1
ATOM 4609 C CA . VAL B 1 199 ? 8.257 -12.591 -58.332 1.00 7.86 221 VAL B CA 1
ATOM 4610 C C . VAL B 1 199 ? 9.321 -11.595 -58.742 1.00 7.37 221 VAL B C 1
ATOM 4611 O O . VAL B 1 199 ? 10.266 -11.336 -58.024 1.00 7.81 221 VAL B O 1
ATOM 4615 N N . ILE B 1 200 ? 9.129 -11.057 -59.951 1.00 8.05 222 ILE B N 1
ATOM 4616 C CA . ILE B 1 200 ? 10.030 -10.102 -60.563 1.00 7.58 222 ILE B CA 1
ATOM 4617 C C . ILE B 1 200 ? 9.255 -8.798 -60.747 1.00 7.49 222 ILE B C 1
ATOM 4618 O O . ILE B 1 200 ? 8.186 -8.791 -61.342 1.00 8.12 222 ILE B O 1
ATOM 4623 N N . PRO B 1 201 ? 9.762 -7.677 -60.224 1.00 6.95 223 PRO B N 1
ATOM 4624 C CA . PRO B 1 201 ? 9.059 -6.421 -60.424 1.00 7.28 223 PRO B CA 1
ATOM 4625 C C . PRO B 1 201 ? 9.374 -5.849 -61.789 1.00 6.56 223 PRO B C 1
ATOM 4626 O O . PRO B 1 201 ? 10.529 -5.922 -62.243 1.00 6.75 223 PRO B O 1
ATOM 4630 N N . ALA B 1 202 ? 8.371 -5.263 -62.423 1.00 7.08 224 ALA B N 1
ATOM 4631 C CA . ALA B 1 202 ? 8.543 -4.607 -63.716 1.00 7.24 224 ALA B CA 1
ATOM 4632 C C . ALA B 1 202 ? 7.635 -3.411 -63.801 1.00 7.29 224 ALA B C 1
ATOM 4633 O O . ALA B 1 202 ? 6.807 -3.146 -62.917 1.00 7.55 224 ALA B O 1
ATOM 4635 N N . GLN B 1 203 ? 7.750 -2.670 -64.886 1.00 7.84 225 GLN B N 1
ATOM 4636 C CA . GLN B 1 203 ? 6.912 -1.508 -65.039 1.00 7.96 225 GLN B CA 1
ATOM 4637 C C . GLN B 1 203 ? 5.456 -1.902 -65.123 1.00 7.91 225 GLN B C 1
ATOM 4638 O O . GLN B 1 203 ? 5.043 -2.720 -65.960 1.00 8.25 225 GLN B O 1
ATOM 4644 N N . GLY B 1 204 ? 4.632 -1.339 -64.236 1.00 8.42 226 GLY B N 1
ATOM 4645 C CA . GLY B 1 204 ? 3.205 -1.589 -64.295 1.00 9.16 226 GLY B CA 1
ATOM 4646 C C . GLY B 1 204 ? 2.758 -2.990 -63.972 1.00 8.78 226 GLY B C 1
ATOM 4647 O O . GLY B 1 204 ? 1.577 -3.264 -64.126 1.00 9.88 226 GLY B O 1
ATOM 4648 N N . ARG B 1 205 ? 3.622 -3.874 -63.481 1.00 8.71 227 ARG B N 1
ATOM 4649 C CA . ARG B 1 205 ? 3.248 -5.278 -63.367 1.00 8.33 227 ARG B CA 1
ATOM 4650 C C . ARG B 1 205 ? 4.276 -6.013 -62.569 1.00 8.04 227 ARG B C 1
ATOM 4651 O O . ARG B 1 205 ? 5.428 -5.613 -62.527 1.00 8.31 227 ARG B O 1
ATOM 4659 N N . ASN B 1 206 ? 3.871 -7.121 -61.971 1.00 8.42 228 ASN B N 1
ATOM 4660 C CA . ASN B 1 206 ? 4.828 -8.133 -61.556 1.00 9.10 228 ASN B CA 1
ATOM 4661 C C . ASN B 1 206 ? 4.882 -9.238 -62.596 1.00 8.63 228 ASN B C 1
ATOM 4662 O O . ASN B 1 206 ? 3.948 -9.433 -63.363 1.00 9.86 228 ASN B O 1
ATOM 4667 N N . ILE B 1 207 ? 6.004 -9.944 -62.620 1.00 9.52 229 ILE B N 1
ATOM 4668 C CA . ILE B 1 207 ? 6.169 -11.110 -63.480 1.00 9.24 229 ILE B CA 1
ATOM 4669 C C . ILE B 1 207 ? 6.346 -12.277 -62.541 1.00 8.85 229 ILE B C 1
ATOM 4670 O O . ILE B 1 207 ? 7.218 -12.257 -61.685 1.00 9.07 229 ILE B O 1
ATOM 4675 N N . ILE B 1 208 ? 5.442 -13.251 -62.633 1.00 9.19 230 ILE B N 1
ATOM 4676 C CA . ILE B 1 208 ? 5.372 -14.305 -61.634 1.00 11.25 230 ILE B CA 1
ATOM 4677 C C . ILE B 1 208 ? 5.865 -15.605 -62.292 1.00 9.87 230 ILE B C 1
ATOM 4678 O O . ILE B 1 208 ? 5.342 -16.010 -63.339 1.00 10.56 230 ILE B O 1
ATOM 4683 N N . GLY B 1 209 ? 6.849 -16.233 -61.675 1.00 9.86 231 GLY B N 1
ATOM 4684 C CA . GLY B 1 209 ? 7.368 -17.497 -62.151 1.00 10.04 231 GLY B CA 1
ATOM 4685 C C . GLY B 1 209 ? 6.836 -18.617 -61.295 1.00 10.04 231 GLY B C 1
ATOM 4686 O O . GLY B 1 209 ? 6.936 -18.590 -60.063 1.00 11.23 231 GLY B O 1
ATOM 4687 N N . ARG B 1 210 ? 6.248 -19.605 -61.962 1.00 8.71 232 ARG B N 1
ATOM 4688 C CA . ARG B 1 210 ? 5.678 -20.764 -61.296 1.00 9.59 232 ARG B CA 1
ATOM 4689 C C . ARG B 1 210 ? 6.194 -22.050 -61.930 1.00 9.31 232 ARG B C 1
ATOM 4690 O O . ARG B 1 210 ? 6.469 -22.101 -63.129 1.00 10.26 232 ARG B O 1
ATOM 4698 N N . GLY B 1 211 ? 6.321 -23.085 -61.110 1.00 10.08 233 GLY B N 1
ATOM 4699 C CA . GLY B 1 211 ? 6.798 -24.372 -61.551 1.00 10.30 233 GLY B CA 1
ATOM 4700 C C . GLY B 1 211 ? 7.894 -24.883 -60.627 1.00 11.05 233 GLY B C 1
ATOM 4701 O O . GLY B 1 211 ? 8.303 -24.203 -59.727 1.00 11.23 233 GLY B O 1
ATOM 4702 N N . PRO B 1 212 ? 8.350 -26.102 -60.877 1.00 12.91 234 PRO B N 1
ATOM 4703 C CA . PRO B 1 212 ? 9.470 -26.659 -60.191 1.00 14.89 234 PRO B CA 1
ATOM 4704 C C . PRO B 1 212 ? 10.647 -25.704 -60.243 1.00 12.08 234 PRO B C 1
ATOM 4705 O O . PRO B 1 212 ? 10.852 -25.013 -61.246 1.00 11.65 234 PRO B O 1
ATOM 4709 N N . SER B 1 213 ? 11.452 -25.744 -59.205 1.00 12.88 235 SER B N 1
ATOM 4710 C CA . SER B 1 213 ? 12.671 -24.956 -59.165 1.00 12.24 235 SER B CA 1
ATOM 4711 C C . SER B 1 213 ? 13.493 -25.242 -60.433 1.00 12.16 235 SER B C 1
ATOM 4712 O O . SER B 1 213 ? 13.721 -26.388 -60.786 1.00 13.44 235 SER B O 1
ATOM 4715 N N . GLY B 1 214 ? 13.909 -24.189 -61.120 1.00 11.20 236 GLY B N 1
ATOM 4716 C CA . GLY B 1 214 ? 14.713 -24.341 -62.314 1.00 11.33 236 GLY B CA 1
ATOM 4717 C C . GLY B 1 214 ? 13.926 -24.692 -63.565 1.00 12.07 236 GLY B C 1
ATOM 4718 O O . GLY B 1 214 ? 14.513 -24.790 -64.638 1.00 13.15 236 GLY B O 1
ATOM 4719 N N . ASN B 1 215 ? 12.618 -24.839 -63.458 1.00 12.29 237 ASN B N 1
ATOM 4720 C CA . ASN B 1 215 ? 11.794 -25.046 -64.697 1.00 14.92 237 ASN B CA 1
ATOM 4721 C C . ASN B 1 215 ? 10.506 -24.258 -64.593 1.00 15.92 237 ASN B C 1
ATOM 4722 O O . ASN B 1 215 ? 9.435 -24.787 -64.503 1.00 17.33 237 ASN B O 1
ATOM 4727 N N . ARG B 1 216 ? 10.712 -22.938 -64.645 1.00 17.96 238 ARG B N 1
ATOM 4728 C CA . ARG B 1 216 ? 9.626 -22.036 -64.421 1.00 13.51 238 ARG B CA 1
ATOM 4729 C C . ARG B 1 216 ? 8.967 -21.608 -65.723 1.00 11.28 238 ARG B C 1
ATOM 4730 O O . ARG B 1 216 ? 9.614 -21.539 -66.775 1.00 12.57 238 ARG B O 1
ATOM 4738 N N A THR B 1 217 ? 7.655 -21.342 -65.610 0.50 16.19 239 THR B N 1
ATOM 4739 N N B THR B 1 217 ? 7.690 -21.304 -65.694 0.50 9.81 239 THR B N 1
ATOM 4740 C CA A THR B 1 217 ? 6.861 -20.688 -66.648 0.50 10.28 239 THR B CA 1
ATOM 4741 C CA B THR B 1 217 ? 7.124 -20.495 -66.701 0.50 7.68 239 THR B CA 1
ATOM 4742 C C A THR B 1 217 ? 6.357 -19.357 -66.041 0.50 11.20 239 THR B C 1
ATOM 4743 C C B THR B 1 217 ? 6.428 -19.330 -66.050 0.50 9.30 239 THR B C 1
ATOM 4744 O O A THR B 1 217 ? 6.043 -19.345 -64.864 0.50 12.85 239 THR B O 1
ATOM 4745 O O B THR B 1 217 ? 6.047 -19.376 -64.883 0.50 11.32 239 THR B O 1
ATOM 4752 N N . TRP B 1 218 ? 6.325 -18.255 -66.802 1.00 10.68 240 TRP B N 1
ATOM 4753 C CA . TRP B 1 218 ? 6.096 -16.922 -66.264 1.00 10.94 240 TRP B CA 1
ATOM 4754 C C . TRP B 1 218 ? 4.799 -16.330 -66.776 1.00 11.58 240 TRP B C 1
ATOM 4755 O O . TRP B 1 218 ? 4.353 -16.610 -67.895 1.00 12.89 240 TRP B O 1
ATOM 4766 N N . SER B 1 219 ? 4.165 -15.512 -65.949 1.00 11.44 241 SER B N 1
ATOM 4767 C CA . SER B 1 219 ? 2.968 -14.791 -66.329 1.00 12.87 241 SER B CA 1
ATOM 4768 C C . SER B 1 219 ? 3.051 -13.380 -65.771 1.00 14.55 241 SER B C 1
ATOM 4769 O O . SER B 1 219 ? 3.843 -13.112 -64.963 1.00 16.04 241 SER B O 1
ATOM 4772 N N . MET B 1 220 ? 2.190 -12.518 -66.285 1.00 14.08 242 MET B N 1
ATOM 4773 C CA . MET B 1 220 ? 2.103 -11.139 -65.766 1.00 14.71 242 MET B CA 1
ATOM 4774 C C . MET B 1 220 ? 0.996 -10.973 -64.751 1.00 11.46 242 MET B C 1
ATOM 4775 O O . MET B 1 220 ? -0.089 -11.486 -64.901 1.00 14.08 242 MET B O 1
ATOM 4780 N N . GLN B 1 221 ? 1.289 -10.205 -63.733 1.00 11.31 243 GLN B N 1
ATOM 4781 C CA . GLN B 1 221 ? 0.315 -9.729 -62.778 1.00 11.16 243 GLN B CA 1
ATOM 4782 C C . GLN B 1 221 ? 0.238 -8.218 -63.035 1.00 11.03 243 GLN B C 1
ATOM 4783 O O . GLN B 1 221 ? 1.117 -7.452 -62.615 1.00 10.13 243 GLN B O 1
ATOM 4789 N N . ILE B 1 222 ? -0.787 -7.788 -63.767 1.00 11.15 244 ILE B N 1
ATOM 4790 C CA . ILE B 1 222 ? -0.895 -6.382 -64.096 1.00 12.21 244 ILE B CA 1
ATOM 4791 C C . ILE B 1 222 ? -1.324 -5.572 -62.883 1.00 12.15 244 ILE B C 1
ATOM 4792 O O . ILE B 1 222 ? -2.271 -5.948 -62.193 1.00 13.58 244 ILE B O 1
ATOM 4797 N N A LEU B 1 223 ? -0.651 -4.470 -62.671 0.50 12.50 245 LEU B N 1
ATOM 4798 N N B LEU B 1 223 ? -0.646 -4.467 -62.578 0.50 13.32 245 LEU B N 1
ATOM 4799 C CA A LEU B 1 223 ? -0.923 -3.644 -61.505 0.50 13.45 245 LEU B CA 1
ATOM 4800 C CA B LEU B 1 223 ? -0.885 -3.660 -61.396 0.50 16.53 245 LEU B CA 1
ATOM 4801 C C A LEU B 1 223 ? -1.494 -2.325 -61.970 0.50 14.25 245 LEU B C 1
ATOM 4802 C C B LEU B 1 223 ? -1.217 -2.207 -61.664 0.50 16.10 245 LEU B C 1
ATOM 4803 O O A LEU B 1 223 ? -1.271 -1.888 -63.096 0.50 11.81 245 LEU B O 1
ATOM 4804 O O B LEU B 1 223 ? -0.387 -1.459 -62.166 0.50 16.97 245 LEU B O 1
ATOM 4813 N N . LYS B 1 224 ? -2.346 -1.769 -61.126 1.00 13.69 246 LYS B N 1
ATOM 4814 C CA . LYS B 1 224 ? -2.819 -0.417 -61.318 1.00 14.64 246 LYS B CA 1
ATOM 4815 C C . LYS B 1 224 ? -2.013 0.508 -60.459 1.00 13.70 246 LYS B C 1
ATOM 4816 O O . LYS B 1 224 ? -1.915 0.300 -59.243 1.00 14.02 246 LYS B O 1
ATOM 4822 N N . GLY B 1 225 ? -1.456 1.531 -61.082 1.00 13.09 247 GLY B N 1
ATOM 4823 C CA . GLY B 1 225 ? -0.719 2.572 -60.379 1.00 12.87 247 GLY B CA 1
ATOM 4824 C C . GLY B 1 225 ? 0.710 2.283 -60.003 1.00 11.68 247 GLY B C 1
ATOM 4825 O O . GLY B 1 225 ? 1.317 3.081 -59.301 1.00 13.25 247 GLY B O 1
ATOM 4826 N N . ALA B 1 226 ? 1.275 1.184 -60.491 1.00 11.00 248 ALA B N 1
ATOM 4827 C CA . ALA B 1 226 ? 2.645 0.850 -60.199 1.00 10.77 248 ALA B CA 1
ATOM 4828 C C . ALA B 1 226 ? 3.585 1.729 -60.997 1.00 10.90 248 ALA B C 1
ATOM 4829 O O . ALA B 1 226 ? 3.226 2.262 -62.056 1.00 12.56 248 ALA B O 1
ATOM 4831 N N . GLY B 1 227 ? 4.787 1.868 -60.485 1.00 9.46 249 GLY B N 1
ATOM 4832 C CA . GLY B 1 227 ? 5.809 2.603 -61.191 1.00 9.62 249 GLY B CA 1
ATOM 4833 C C . GLY B 1 227 ? 6.475 1.823 -62.278 1.00 8.60 249 GLY B C 1
ATOM 4834 O O . GLY B 1 227 ? 6.143 0.670 -62.574 1.00 9.16 249 GLY B O 1
ATOM 4835 N N . SER B 1 228 ? 7.475 2.469 -62.858 1.00 8.17 250 SER B N 1
ATOM 4836 C CA . SER B 1 228 ? 8.319 1.883 -63.885 1.00 9.18 250 SER B CA 1
ATOM 4837 C C . SER B 1 228 ? 9.404 1.031 -63.287 1.00 7.57 250 SER B C 1
ATOM 4838 O O . SER B 1 228 ? 9.608 -0.085 -63.756 1.00 8.22 250 SER B O 1
ATOM 4841 N N . GLU B 1 229 ? 10.086 1.581 -62.294 1.00 6.97 251 GLU B N 1
ATOM 4842 C CA . GLU B 1 229 ? 11.165 0.886 -61.609 1.00 6.99 251 GLU B CA 1
ATOM 4843 C C . GLU B 1 229 ? 10.702 0.496 -60.226 1.00 6.78 251 GLU B C 1
ATOM 4844 O O . GLU B 1 229 ? 10.645 1.323 -59.300 1.00 7.53 251 GLU B O 1
ATOM 4850 N N . GLY B 1 230 ? 10.320 -0.777 -60.090 1.00 7.09 252 GLY B N 1
ATOM 4851 C CA . GLY B 1 230 ? 9.768 -1.272 -58.855 1.00 7.53 252 GLY B CA 1
ATOM 4852 C C . GLY B 1 230 ? 10.717 -2.140 -58.087 1.00 6.43 252 GLY B C 1
ATOM 4853 O O . GLY B 1 230 ? 11.668 -2.705 -58.627 1.00 7.05 252 GLY B O 1
ATOM 4854 N N . THR B 1 231 ? 10.417 -2.258 -56.792 1.00 6.84 253 THR B N 1
ATOM 4855 C CA . THR B 1 231 ? 11.011 -3.264 -55.957 1.00 5.96 253 THR B CA 1
ATOM 4856 C C . THR B 1 231 ? 9.910 -4.150 -55.427 1.00 6.39 253 THR B C 1
ATOM 4857 O O . THR B 1 231 ? 8.779 -3.706 -55.237 1.00 7.33 253 THR B O 1
ATOM 4861 N N . ILE B 1 232 ? 10.259 -5.399 -55.154 1.00 6.83 254 ILE B N 1
ATOM 4862 C CA . ILE B 1 232 ? 9.337 -6.368 -54.583 1.00 7.57 254 ILE B CA 1
ATOM 4863 C C . ILE B 1 232 ? 9.955 -6.994 -53.356 1.00 7.39 254 ILE B C 1
ATOM 4864 O O . ILE B 1 232 ? 11.151 -7.260 -53.326 1.00 8.05 254 ILE B O 1
ATOM 4869 N N . CYS B 1 233 ? 9.117 -7.269 -52.372 1.00 7.95 255 CYS B N 1
ATOM 4870 C CA . CYS B 1 233 ? 9.531 -8.103 -51.242 1.00 8.76 255 CYS B CA 1
ATOM 4871 C C . CYS B 1 233 ? 8.334 -8.798 -50.706 1.00 8.67 255 CYS B C 1
ATOM 4872 O O . CYS B 1 233 ? 7.202 -8.380 -50.935 1.00 9.89 255 CYS B O 1
ATOM 4875 N N . GLN B 1 234 ? 8.600 -9.895 -50.021 1.00 8.65 256 GLN B N 1
ATOM 4876 C CA . GLN B 1 234 ? 7.579 -10.577 -49.231 1.00 9.15 256 GLN B CA 1
ATOM 4877 C C . GLN B 1 234 ? 7.870 -10.186 -47.793 1.00 8.95 256 GLN B C 1
ATOM 4878 O O . GLN B 1 234 ? 8.913 -10.502 -47.263 1.00 9.61 256 GLN B O 1
ATOM 4884 N N . THR B 1 235 ? 6.979 -9.403 -47.206 1.00 9.06 257 THR B N 1
ATOM 4885 C CA . THR B 1 235 ? 7.168 -8.897 -45.859 1.00 9.11 257 THR B CA 1
ATOM 4886 C C . THR B 1 235 ? 6.924 -10.024 -44.865 1.00 9.47 257 THR B C 1
ATOM 4887 O O . THR B 1 235 ? 6.473 -11.118 -45.221 1.00 10.51 257 THR B O 1
ATOM 4891 N N . PRO B 1 236 ? 7.262 -9.805 -43.591 1.00 9.90 258 PRO B N 1
ATOM 4892 C CA . PRO B 1 236 ? 7.214 -10.925 -42.637 1.00 10.65 258 PRO B CA 1
ATOM 4893 C C . PRO B 1 236 ? 5.827 -11.526 -42.472 1.00 11.54 258 PRO B C 1
ATOM 4894 O O . PRO B 1 236 ? 5.715 -12.709 -42.125 1.00 14.05 258 PRO B O 1
ATOM 4898 N N . ASP B 1 237 ? 4.781 -10.748 -42.717 1.00 11.46 259 ASP B N 1
ATOM 4899 C CA . ASP B 1 237 ? 3.424 -11.258 -42.706 1.00 13.39 259 ASP B CA 1
ATOM 4900 C C . ASP B 1 237 ? 3.087 -12.158 -43.875 1.00 13.46 259 ASP B C 1
ATOM 4901 O O . ASP B 1 237 ? 1.967 -12.647 -43.947 1.00 15.29 259 ASP B O 1
ATOM 4906 N N . GLY B 1 238 ? 4.019 -12.354 -44.802 1.00 14.15 260 GLY B N 1
ATOM 4907 C CA . GLY B 1 238 ? 3.778 -13.221 -45.929 1.00 14.57 260 GLY B CA 1
ATOM 4908 C C . GLY B 1 238 ? 3.176 -12.509 -47.139 1.00 12.49 260 GLY B C 1
ATOM 4909 O O . GLY B 1 238 ? 3.045 -13.117 -48.214 1.00 12.77 260 GLY B O 1
ATOM 4910 N N . LYS B 1 239 ? 2.808 -11.261 -46.979 1.00 11.48 261 LYS B N 1
ATOM 4911 C CA . LYS B 1 239 ? 2.248 -10.485 -48.069 1.00 11.62 261 LYS B CA 1
ATOM 4912 C C . LYS B 1 239 ? 3.333 -9.954 -48.995 1.00 10.63 261 LYS B C 1
ATOM 4913 O O . LYS B 1 239 ? 4.503 -9.901 -48.643 1.00 11.63 261 LYS B O 1
ATOM 4919 N N . LEU B 1 240 ? 2.905 -9.593 -50.206 1.00 10.62 262 LEU B N 1
ATOM 4920 C CA . LEU B 1 240 ? 3.774 -8.924 -51.160 1.00 10.17 262 LEU B CA 1
ATOM 4921 C C . LEU B 1 240 ? 3.739 -7.448 -50.930 1.00 9.81 262 LEU B C 1
ATOM 4922 O O . LEU B 1 240 ? 2.719 -6.896 -50.543 1.00 10.73 262 LEU B O 1
ATOM 4927 N N . MET B 1 241 ? 4.849 -6.794 -51.249 1.00 9.48 263 MET B N 1
ATOM 4928 C CA . MET B 1 241 ? 4.917 -5.336 -51.215 1.00 9.81 263 MET B CA 1
ATOM 4929 C C . MET B 1 241 ? 5.691 -4.871 -52.426 1.00 8.41 263 MET B C 1
ATOM 4930 O O . MET B 1 241 ? 6.790 -5.357 -52.692 1.00 8.39 263 MET B O 1
ATOM 4935 N N . ARG B 1 242 ? 5.115 -3.907 -53.151 1.00 8.26 264 ARG B N 1
ATOM 4936 C CA . ARG B 1 242 ? 5.843 -3.140 -54.147 1.00 7.74 264 ARG B CA 1
ATOM 4937 C C . ARG B 1 242 ? 6.234 -1.814 -53.550 1.00 7.73 264 ARG B C 1
ATOM 4938 O O . ARG B 1 242 ? 5.401 -1.152 -52.899 1.00 8.97 264 ARG B O 1
ATOM 4946 N N . ASN B 1 243 ? 7.498 -1.440 -53.692 1.00 12.89 265 ASN B N 1
ATOM 4947 C CA . ASN B 1 243 ? 7.960 -0.157 -53.230 1.00 7.20 265 ASN B CA 1
ATOM 4948 C C . ASN B 1 243 ? 8.686 0.452 -54.414 1.00 8.59 265 ASN B C 1
ATOM 4949 O O . ASN B 1 243 ? 9.759 -0.046 -54.781 1.00 7.43 265 ASN B O 1
ATOM 4954 N N . ASP B 1 244 ? 8.055 1.457 -55.018 1.00 16.55 266 ASP B N 1
ATOM 4955 C CA . ASP B 1 244 ? 8.495 1.814 -56.367 1.00 49.29 266 ASP B CA 1
ATOM 4956 C C . ASP B 1 244 ? 9.007 3.233 -56.397 1.00 7.59 266 ASP B C 1
ATOM 4957 O O . ASP B 1 244 ? 8.650 4.114 -55.594 1.00 7.75 266 ASP B O 1
ATOM 4962 N N . ARG B 1 245 ? 9.838 3.473 -57.391 1.00 7.34 267 ARG B N 1
ATOM 4963 C CA . ARG B 1 245 ? 10.289 4.797 -57.739 1.00 7.38 267 ARG B CA 1
ATOM 4964 C C . ARG B 1 245 ? 9.078 5.608 -58.179 1.00 7.66 267 ARG B C 1
ATOM 4965 O O . ARG B 1 245 ? 8.317 5.167 -59.044 1.00 8.44 267 ARG B O 1
ATOM 4973 N N . PRO B 1 246 ? 8.917 6.810 -57.659 1.00 8.07 268 PRO B N 1
ATOM 4974 C CA . PRO B 1 246 ? 7.809 7.637 -58.082 1.00 8.71 268 PRO B CA 1
ATOM 4975 C C . PRO B 1 246 ? 8.088 8.295 -59.422 1.00 9.45 268 PRO B C 1
ATOM 4976 O O . PRO B 1 246 ? 9.251 8.385 -59.834 1.00 10.15 268 PRO B O 1
ATOM 4980 N N . GLY B 1 247 ? 7.024 8.755 -60.102 1.00 10.61 269 GLY B N 1
ATOM 4981 C CA . GLY B 1 247 ? 7.213 9.554 -61.293 1.00 13.28 269 GLY B CA 1
ATOM 4982 C C . GLY B 1 247 ? 7.796 10.904 -60.898 1.00 13.17 269 GLY B C 1
ATOM 4983 O O . GLY B 1 247 ? 8.949 11.189 -61.254 1.00 13.53 269 GLY B O 1
ATOM 4984 N N . PRO B 1 248 ? 7.049 11.716 -60.158 1.00 13.81 270 PRO B N 1
ATOM 4985 C CA . PRO B 1 248 ? 7.606 12.993 -59.728 1.00 14.27 270 PRO B CA 1
ATOM 4986 C C . PRO B 1 248 ? 8.542 12.788 -58.538 1.00 13.16 270 PRO B C 1
ATOM 4987 O O . PRO B 1 248 ? 8.386 11.833 -57.777 1.00 12.83 270 PRO B O 1
ATOM 4991 N N A MET B 1 249 ? 9.506 13.681 -58.364 0.50 13.06 271 MET B N 1
ATOM 4992 N N B MET B 1 249 ? 9.510 13.682 -58.367 0.50 13.16 271 MET B N 1
ATOM 4993 C CA A MET B 1 249 ? 10.351 13.613 -57.193 0.50 13.73 271 MET B CA 1
ATOM 4994 C CA B MET B 1 249 ? 10.359 13.623 -57.192 0.50 11.83 271 MET B CA 1
ATOM 4995 C C A MET B 1 249 ? 9.475 13.777 -55.962 0.50 12.87 271 MET B C 1
ATOM 4996 C C B MET B 1 249 ? 9.477 13.778 -55.962 0.50 12.17 271 MET B C 1
ATOM 4997 O O A MET B 1 249 ? 8.480 14.509 -55.996 0.50 14.08 271 MET B O 1
ATOM 4998 O O B MET B 1 249 ? 8.479 14.506 -55.995 0.50 13.62 271 MET B O 1
ATOM 5007 N N . GLY B 1 250 ? 9.847 13.095 -54.883 1.00 10.90 272 GLY B N 1
ATOM 5008 C CA . GLY B 1 250 ? 9.144 13.272 -53.643 1.00 12.37 272 GLY B CA 1
ATOM 5009 C C . GLY B 1 250 ? 9.359 12.127 -52.690 1.00 10.70 272 GLY B C 1
ATOM 5010 O O . GLY B 1 250 ? 10.153 12.206 -51.766 1.00 12.15 272 GLY B O 1
ATOM 5011 N N . HIS B 1 251 ? 8.620 11.061 -52.917 1.00 10.82 273 HIS B N 1
ATOM 5012 C CA . HIS B 1 251 ? 8.555 9.930 -51.993 1.00 10.72 273 HIS B CA 1
ATOM 5013 C C . HIS B 1 251 ? 8.275 8.636 -52.715 1.00 9.73 273 HIS B C 1
ATOM 5014 O O . HIS B 1 251 ? 7.619 8.613 -53.766 1.00 10.41 273 HIS B O 1
ATOM 5021 N N . ARG B 1 252 ? 8.727 7.530 -52.123 1.00 9.59 274 ARG B N 1
ATOM 5022 C CA . ARG B 1 252 ? 8.414 6.215 -52.677 1.00 9.92 274 ARG B CA 1
ATOM 5023 C C . ARG B 1 252 ? 6.936 5.944 -52.811 1.00 16.53 274 ARG B C 1
ATOM 5024 O O . ARG B 1 252 ? 6.157 6.512 -51.972 1.00 10.21 274 ARG B O 1
ATOM 5032 N N . SER B 1 253 ? 6.552 5.078 -53.721 1.00 78.03 275 SER B N 1
ATOM 5033 C CA . SER B 1 253 ? 5.185 4.731 -53.887 1.00 13.62 275 SER B CA 1
ATOM 5034 C C . SER B 1 253 ? 5.005 3.286 -53.563 1.00 8.83 275 SER B C 1
ATOM 5035 O O . SER B 1 253 ? 5.688 2.458 -54.133 1.00 9.06 275 SER B O 1
ATOM 5038 N N . VAL B 1 254 ? 4.084 2.935 -52.659 1.00 12.24 276 VAL B N 1
ATOM 5039 C CA . VAL B 1 254 ? 4.049 1.642 -52.054 1.00 13.32 276 VAL B CA 1
ATOM 5040 C C . VAL B 1 254 ? 2.670 1.013 -52.147 1.00 10.56 276 VAL B C 1
ATOM 5041 O O . VAL B 1 254 ? 1.692 1.696 -51.959 1.00 11.21 276 VAL B O 1
ATOM 5045 N N . ALA B 1 255 ? 2.645 -0.288 -52.454 1.00 13.49 277 ALA B N 1
ATOM 5046 C CA . ALA B 1 255 ? 1.400 -1.051 -52.431 1.00 14.39 277 ALA B CA 1
ATOM 5047 C C . ALA B 1 255 ? 1.673 -2.395 -51.823 1.00 9.22 277 ALA B C 1
ATOM 5048 O O . ALA B 1 255 ? 2.791 -2.905 -51.848 1.00 9.24 277 ALA B O 1
ATOM 5050 N N . ARG B 1 256 ? 0.630 -3.012 -51.299 1.00 9.41 278 ARG B N 1
ATOM 5051 C CA . ARG B 1 256 ? 0.699 -4.326 -50.674 1.00 10.07 278 ARG B CA 1
ATOM 5052 C C . ARG B 1 256 ? -0.400 -5.241 -51.165 1.00 11.16 278 ARG B C 1
ATOM 5053 O O . ARG B 1 256 ? -1.482 -4.790 -51.515 1.00 12.25 278 ARG B O 1
ATOM 5061 N N . GLY B 1 257 ? -0.165 -6.531 -51.079 1.00 11.13 279 GLY B N 1
ATOM 5062 C CA . GLY B 1 257 ? -1.181 -7.487 -51.442 1.00 10.87 279 GLY B CA 1
ATOM 5063 C C . GLY B 1 257 ? -0.614 -8.880 -51.526 1.00 11.99 279 GLY B C 1
ATOM 5064 O O . GLY B 1 257 ? 0.213 -9.254 -50.693 1.00 11.83 279 GLY B O 1
ATOM 5065 N N . THR B 1 258 ? -1.101 -9.658 -52.481 1.00 11.70 280 THR B N 1
ATOM 5066 C CA . THR B 1 258 ? -0.732 -11.049 -52.611 1.00 12.25 280 THR B CA 1
ATOM 5067 C C . THR B 1 258 ? -0.652 -11.352 -54.088 1.00 13.99 280 THR B C 1
ATOM 5068 O O . THR B 1 258 ? -0.849 -10.469 -54.939 1.00 14.41 280 THR B O 1
ATOM 5072 N N . LEU B 1 259 ? -0.402 -12.607 -54.408 1.00 13.51 281 LEU B N 1
ATOM 5073 C CA . LEU B 1 259 ? -0.428 -13.030 -55.809 1.00 11.63 281 LEU B CA 1
ATOM 5074 C C . LEU B 1 259 ? -1.813 -12.829 -56.447 1.00 13.29 281 LEU B C 1
ATOM 5075 O O . LEU B 1 259 ? -1.926 -12.882 -57.697 1.00 16.87 281 LEU B O 1
ATOM 5080 N N . ALA B 1 260 ? -2.861 -12.657 -55.642 1.00 15.62 282 ALA B N 1
ATOM 5081 C CA . ALA B 1 260 ? -4.210 -12.476 -56.186 1.00 17.10 282 ALA B CA 1
ATOM 5082 C C . ALA B 1 260 ? -4.450 -11.032 -56.550 1.00 18.14 282 ALA B C 1
ATOM 5083 O O . ALA B 1 260 ? -5.462 -10.721 -57.142 1.00 22.27 282 ALA B O 1
ATOM 5085 N N . GLY B 1 261 ? -3.529 -10.144 -56.179 1.00 17.05 283 GLY B N 1
ATOM 5086 C CA . GLY B 1 261 ? -3.687 -8.737 -56.475 1.00 18.22 283 GLY B CA 1
ATOM 5087 C C . GLY B 1 261 ? -3.086 -7.849 -55.411 1.00 15.73 283 GLY B C 1
ATOM 5088 O O . GLY B 1 261 ? -2.961 -8.248 -54.221 1.00 16.06 283 GLY B O 1
ATOM 5089 N N . LEU B 1 262 ? -2.711 -6.648 -55.826 1.00 15.15 284 LEU B N 1
ATOM 5090 C CA . LEU B 1 262 ? -2.246 -5.641 -54.894 1.00 14.68 284 LEU B CA 1
ATOM 5091 C C . LEU B 1 262 ? -3.281 -4.539 -54.741 1.00 16.49 284 LEU B C 1
ATOM 5092 O O . LEU B 1 262 ? -4.076 -4.251 -55.661 1.00 18.01 284 LEU B O 1
ATOM 5097 N N . GLY B 1 263 ? -3.267 -3.920 -53.556 1.00 16.98 285 GLY B N 1
ATOM 5098 C CA . GLY B 1 263 ? -4.116 -2.765 -53.264 1.00 19.30 285 GLY B CA 1
ATOM 5099 C C . GLY B 1 263 ? -3.520 -1.534 -53.916 1.00 17.73 285 GLY B C 1
ATOM 5100 O O . GLY B 1 263 ? -2.552 -1.620 -54.705 1.00 15.95 285 GLY B O 1
ATOM 5101 N N . PRO B 1 264 ? -4.060 -0.370 -53.542 1.00 18.57 286 PRO B N 1
ATOM 5102 C CA . PRO B 1 264 ? -3.625 0.846 -54.197 1.00 18.18 286 PRO B CA 1
ATOM 5103 C C . PRO B 1 264 ? -2.206 1.214 -53.849 1.00 15.12 286 PRO B C 1
ATOM 5104 O O . PRO B 1 264 ? -1.741 0.956 -52.729 1.00 15.50 286 PRO B O 1
ATOM 5108 N N . PHE B 1 265 ? -1.519 1.829 -54.807 1.00 14.51 287 PHE B N 1
ATOM 5109 C CA . PHE B 1 265 ? -0.258 2.468 -54.532 1.00 13.29 287 PHE B CA 1
ATOM 5110 C C . PHE B 1 265 ? -0.489 3.815 -53.848 1.00 13.22 287 PHE B C 1
ATOM 5111 O O . PHE B 1 265 ? -1.375 4.573 -54.270 1.00 15.49 287 PHE B O 1
ATOM 5119 N N . ALA B 1 266 ? 0.293 4.129 -52.831 1.00 16.70 288 ALA B N 1
ATOM 5120 C CA . ALA B 1 266 ? 0.227 5.425 -52.187 1.00 13.84 288 ALA B CA 1
ATOM 5121 C C . ALA B 1 266 ? 1.590 5.936 -51.865 1.00 12.64 288 ALA B C 1
ATOM 5122 O O . ALA B 1 266 ? 2.507 5.176 -51.709 1.00 11.60 288 ALA B O 1
ATOM 5124 N N . THR B 1 267 ? 1.696 7.248 -51.850 1.00 15.61 289 THR B N 1
ATOM 5125 C CA . THR B 1 267 ? 2.907 7.916 -51.458 1.00 28.71 289 THR B CA 1
ATOM 5126 C C . THR B 1 267 ? 3.209 7.587 -50.003 1.00 13.68 289 THR B C 1
ATOM 5127 O O . THR B 1 267 ? 2.358 7.698 -49.156 1.00 15.63 289 THR B O 1
ATOM 5131 N N . ASP B 1 268 ? 4.424 7.137 -49.751 1.00 14.89 290 ASP B N 1
ATOM 5132 C CA . ASP B 1 268 ? 4.899 6.816 -48.410 1.00 13.26 290 ASP B CA 1
ATOM 5133 C C . ASP B 1 268 ? 5.730 7.983 -47.922 1.00 13.06 290 ASP B C 1
ATOM 5134 O O . ASP B 1 268 ? 6.896 8.134 -48.298 1.00 11.87 290 ASP B O 1
ATOM 5139 N N . ASN B 1 269 ? 5.128 8.827 -47.089 1.00 14.23 291 ASN B N 1
ATOM 5140 C CA . ASN B 1 269 ? 5.812 10.057 -46.706 1.00 16.16 291 ASN B CA 1
ATOM 5141 C C . ASN B 1 269 ? 6.979 9.797 -45.760 1.00 16.00 291 ASN B C 1
ATOM 5142 O O . ASN B 1 269 ? 7.753 10.690 -45.501 1.00 17.76 291 ASN B O 1
ATOM 5147 N N . GLY B 1 270 ? 7.117 8.557 -45.305 1.00 15.43 292 GLY B N 1
ATOM 5148 C CA . GLY B 1 270 ? 8.261 8.182 -44.499 1.00 13.02 292 GLY B CA 1
ATOM 5149 C C . GLY B 1 270 ? 9.508 7.915 -45.339 1.00 13.00 292 GLY B C 1
ATOM 5150 O O . GLY B 1 270 ? 10.602 7.833 -44.784 1.00 14.25 292 GLY B O 1
ATOM 5151 N N . LEU B 1 271 ? 9.385 7.851 -46.667 1.00 11.22 293 LEU B N 1
ATOM 5152 C CA . LEU B 1 271 ? 10.499 7.433 -47.508 1.00 11.27 293 LEU B CA 1
ATOM 5153 C C . LEU B 1 271 ? 10.669 8.441 -48.635 1.00 10.02 293 LEU B C 1
ATOM 5154 O O . LEU B 1 271 ? 10.262 8.215 -49.774 1.00 9.87 293 LEU B O 1
ATOM 5159 N N . PRO B 1 272 ? 11.305 9.573 -48.336 1.00 10.14 294 PRO B N 1
ATOM 5160 C CA . PRO B 1 272 ? 11.596 10.511 -49.395 1.00 10.42 294 PRO B CA 1
ATOM 5161 C C . PRO B 1 272 ? 12.488 9.879 -50.451 1.00 9.24 294 PRO B C 1
ATOM 5162 O O . PRO B 1 272 ? 13.296 8.990 -50.152 1.00 8.97 294 PRO B O 1
ATOM 5166 N N . ASP B 1 273 ? 12.325 10.349 -51.691 1.00 9.32 295 ASP B N 1
ATOM 5167 C CA . ASP B 1 273 ? 13.011 9.783 -52.828 1.00 8.99 295 ASP B CA 1
ATOM 5168 C C . ASP B 1 273 ? 13.015 10.833 -53.900 1.00 8.58 295 ASP B C 1
ATOM 5169 O O . ASP B 1 273 ? 12.015 11.499 -54.100 1.00 9.71 295 ASP B O 1
ATOM 5174 N N . PRO B 1 274 ? 14.116 10.960 -54.643 1.00 8.94 296 PRO B N 1
ATOM 5175 C CA . PRO B 1 274 ? 14.240 12.026 -55.649 1.00 9.77 296 PRO B CA 1
ATOM 5176 C C . PRO B 1 274 ? 13.825 11.578 -57.048 1.00 9.10 296 PRO B C 1
ATOM 5177 O O . PRO B 1 274 ? 14.263 12.179 -58.026 1.00 10.19 296 PRO B O 1
ATOM 5181 N N . ALA B 1 275 ? 12.967 10.561 -57.132 1.00 8.66 297 ALA B N 1
ATOM 5182 C CA . ALA B 1 275 ? 12.655 9.873 -58.397 1.00 8.99 297 ALA B CA 1
ATOM 5183 C C . ALA B 1 275 ? 13.893 9.146 -58.891 1.00 8.16 297 ALA B C 1
ATOM 5184 O O . ALA B 1 275 ? 14.510 9.505 -59.888 1.00 9.03 297 ALA B O 1
ATOM 5186 N N . CYS B 1 276 ? 14.263 8.129 -58.123 1.00 7.63 298 CYS B N 1
ATOM 5187 C CA . CYS B 1 276 ? 15.386 7.287 -58.418 1.00 7.80 298 CYS B CA 1
ATOM 5188 C C . CYS B 1 276 ? 15.039 5.874 -58.000 1.00 6.99 298 CYS B C 1
ATOM 5189 O O . CYS B 1 276 ? 14.172 5.671 -57.150 1.00 7.29 298 CYS B O 1
ATOM 5192 N N . GLN B 1 277 ? 15.716 4.896 -58.577 1.00 6.58 299 GLN B N 1
ATOM 5193 C CA . GLN B 1 277 ? 15.558 3.528 -58.153 1.00 6.29 299 GLN B CA 1
ATOM 5194 C C . GLN B 1 277 ? 15.997 3.383 -56.690 1.00 6.13 299 GLN B C 1
ATOM 5195 O O . GLN B 1 277 ? 16.844 4.137 -56.195 1.00 6.55 299 GLN B O 1
ATOM 5201 N N . GLY B 1 278 ? 15.365 2.410 -56.021 1.00 6.12 300 GLY B N 1
ATOM 5202 C CA . GLY B 1 278 ? 15.767 1.990 -54.694 1.00 7.09 300 GLY B CA 1
ATOM 5203 C C . GLY B 1 278 ? 15.877 0.480 -54.648 1.00 5.89 300 GLY B C 1
ATOM 5204 O O . GLY B 1 278 ? 15.630 -0.200 -55.666 1.00 6.29 300 GLY B O 1
ATOM 5205 N N . SER B 1 279 ? 16.208 -0.034 -53.467 1.00 5.78 301 SER B N 1
ATOM 5206 C CA . SER B 1 279 ? 16.341 -1.454 -53.282 1.00 6.18 301 SER B CA 1
ATOM 5207 C C . SER B 1 279 ? 15.797 -1.862 -51.941 1.00 6.03 301 SER B C 1
ATOM 5208 O O . SER B 1 279 ? 15.777 -1.060 -50.995 1.00 6.50 301 SER B O 1
ATOM 5211 N N . ILE B 1 280 ? 15.332 -3.113 -51.859 1.00 6.47 302 ILE B N 1
ATOM 5212 C CA . ILE B 1 280 ? 14.725 -3.605 -50.650 1.00 6.77 302 ILE B CA 1
ATOM 5213 C C . ILE B 1 280 ? 15.121 -5.061 -50.485 1.00 6.72 302 ILE B C 1
ATOM 5214 O O . ILE B 1 280 ? 15.369 -5.762 -51.479 1.00 6.84 302 ILE B O 1
ATOM 5219 N N . LEU B 1 281 ? 15.167 -5.506 -49.233 1.00 7.30 303 LEU B N 1
ATOM 5220 C CA . LEU B 1 281 ? 15.664 -6.839 -48.963 1.00 8.18 303 LEU B CA 1
ATOM 5221 C C . LEU B 1 281 ? 15.011 -7.398 -47.733 1.00 7.98 303 LEU B C 1
ATOM 5222 O O . LEU B 1 281 ? 15.126 -6.805 -46.662 1.00 8.38 303 LEU B O 1
ATOM 5227 N N . SER B 1 282 ? 14.385 -8.563 -47.848 1.00 8.41 304 SER B N 1
ATOM 5228 C CA . SER B 1 282 ? 13.962 -9.308 -46.653 1.00 9.54 304 SER B CA 1
ATOM 5229 C C . SER B 1 282 ? 15.195 -9.935 -46.051 1.00 10.55 304 SER B C 1
ATOM 5230 O O . SER B 1 282 ? 15.866 -10.732 -46.660 1.00 12.66 304 SER B O 1
ATOM 5233 N N . TYR B 1 283 ? 15.512 -9.547 -44.833 1.00 11.56 305 TYR B N 1
ATOM 5234 C CA . TYR B 1 283 ? 16.811 -9.948 -44.279 1.00 13.66 305 TYR B CA 1
ATOM 5235 C C . TYR B 1 283 ? 16.753 -11.266 -43.546 1.00 17.63 305 TYR B C 1
ATOM 5236 O O . TYR B 1 283 ? 17.654 -12.099 -43.640 1.00 19.16 305 TYR B O 1
ATOM 5245 N N . ASN B 1 284 ? 15.716 -11.440 -42.766 1.00 18.61 306 ASN B N 1
ATOM 5246 C CA . ASN B 1 284 ? 15.642 -12.632 -41.958 1.00 20.95 306 ASN B CA 1
ATOM 5247 C C . ASN B 1 284 ? 14.224 -12.825 -41.535 1.00 23.06 306 ASN B C 1
ATOM 5248 O O . ASN B 1 284 ? 13.447 -11.844 -41.464 1.00 23.14 306 ASN B O 1
ATOM 5253 N N . SER B 1 285 ? 13.912 -14.095 -41.256 1.00 26.07 307 SER B N 1
ATOM 5254 C CA . SER B 1 285 ? 12.582 -14.549 -40.885 1.00 30.95 307 SER B CA 1
ATOM 5255 C C . SER B 1 285 ? 12.459 -14.785 -39.388 1.00 31.62 307 SER B C 1
ATOM 5256 O O . SER B 1 285 ? 11.366 -14.646 -38.836 1.00 30.68 307 SER B O 1
ATOM 5259 N N . ASP B 1 286 ? 13.567 -15.164 -38.746 1.00 32.46 308 ASP B N 1
ATOM 5260 C CA . ASP B 1 286 ? 13.570 -15.421 -37.301 1.00 32.73 308 ASP B CA 1
ATOM 5261 C C . ASP B 1 286 ? 13.419 -14.116 -36.492 1.00 27.66 308 ASP B C 1
ATOM 5262 O O . ASP B 1 286 ? 13.407 -13.046 -37.045 1.00 26.64 308 ASP B O 1
ATOM 5267 N N . GLU B 1 287 ? 13.297 -14.215 -35.175 1.00 27.22 309 GLU B N 1
ATOM 5268 C CA . GLU B 1 287 ? 12.979 -13.047 -34.344 1.00 25.42 309 GLU B CA 1
ATOM 5269 C C . GLU B 1 287 ? 14.212 -12.164 -34.142 1.00 44.61 309 GLU B C 1
ATOM 5270 O O . GLU B 1 287 ? 15.275 -12.690 -33.825 1.00 83.59 309 GLU B O 1
ATOM 5276 N N . PRO B 1 288 ? 14.102 -10.842 -34.275 1.00 33.50 310 PRO B N 1
ATOM 5277 C CA . PRO B 1 288 ? 12.972 -10.137 -34.927 1.00 28.53 310 PRO B CA 1
ATOM 5278 C C . PRO B 1 288 ? 13.140 -10.088 -36.455 1.00 19.96 310 PRO B C 1
ATOM 5279 O O . PRO B 1 288 ? 14.266 -9.873 -36.926 1.00 18.34 310 PRO B O 1
ATOM 5283 N N . ALA B 1 289 ? 12.063 -10.327 -37.199 1.00 24.04 311 ALA B N 1
ATOM 5284 C CA . ALA B 1 289 ? 12.143 -10.272 -38.667 1.00 18.42 311 ALA B CA 1
ATOM 5285 C C . ALA B 1 289 ? 12.400 -8.838 -39.119 1.00 15.92 311 ALA B C 1
ATOM 5286 O O . ALA B 1 289 ? 11.896 -7.886 -38.537 1.00 18.60 311 ALA B O 1
ATOM 5288 N N . ARG B 1 290 ? 13.209 -8.694 -40.155 1.00 11.79 312 ARG B N 1
ATOM 5289 C CA . ARG B 1 290 ? 13.652 -7.363 -40.626 1.00 10.90 312 ARG B CA 1
ATOM 5290 C C . ARG B 1 290 ? 13.535 -7.264 -42.117 1.00 10.19 312 ARG B C 1
ATOM 5291 O O . ARG B 1 290 ? 13.816 -8.220 -42.838 1.00 12.20 312 ARG B O 1
ATOM 5299 N N . THR B 1 291 ? 13.151 -6.068 -42.546 1.00 9.66 313 THR B N 1
ATOM 5300 C CA . THR B 1 291 ? 13.230 -5.685 -43.952 1.00 8.41 313 THR B CA 1
ATOM 5301 C C . THR B 1 291 ? 14.239 -4.528 -44.033 1.00 8.12 313 THR B C 1
ATOM 5302 O O . THR B 1 291 ? 14.214 -3.638 -43.192 1.00 9.70 313 THR B O 1
ATOM 5306 N N . ILE B 1 292 ? 15.095 -4.542 -45.050 1.00 7.41 314 ILE B N 1
ATOM 5307 C CA . ILE B 1 292 ? 16.099 -3.514 -45.232 1.00 7.47 314 ILE B CA 1
ATOM 5308 C C . ILE B 1 292 ? 15.699 -2.728 -46.463 1.00 7.15 314 ILE B C 1
ATOM 5309 O O . ILE B 1 292 ? 15.286 -3.335 -47.468 1.00 7.71 314 ILE B O 1
ATOM 5314 N N . PHE B 1 293 ? 15.863 -1.413 -46.440 1.00 7.14 315 PHE B N 1
ATOM 5315 C CA . PHE B 1 293 ? 15.548 -0.573 -47.570 1.00 7.03 315 PHE B CA 1
ATOM 5316 C C . PHE B 1 293 ? 16.693 0.377 -47.801 1.00 6.66 315 PHE B C 1
ATOM 5317 O O . PHE B 1 293 ? 17.283 0.872 -46.834 1.00 7.55 315 PHE B O 1
ATOM 5325 N N . MET B 1 294 ? 17.013 0.641 -49.071 1.00 6.40 316 MET B N 1
ATOM 5326 C CA . MET B 1 294 ? 18.061 1.582 -49.428 1.00 6.32 316 MET B CA 1
ATOM 5327 C C . MET B 1 294 ? 17.590 2.454 -50.570 1.00 6.12 316 MET B C 1
ATOM 5328 O O . MET B 1 294 ? 17.061 1.967 -51.568 1.00 6.60 316 MET B O 1
ATOM 5333 N N . ASN B 1 295 ? 17.823 3.750 -50.422 1.00 6.35 317 ASN B N 1
ATOM 5334 C CA . ASN B 1 295 ? 17.555 4.675 -51.493 1.00 6.75 317 ASN B CA 1
ATOM 5335 C C . ASN B 1 295 ? 18.281 5.966 -51.164 1.00 6.96 317 ASN B C 1
ATOM 5336 O O . ASN B 1 295 ? 18.985 6.051 -50.151 1.00 7.12 317 ASN B O 1
ATOM 5341 N N . SER B 1 296 ? 18.094 6.991 -51.998 1.00 7.60 318 SER B N 1
ATOM 5342 C CA . SER B 1 296 ? 18.556 8.321 -51.611 1.00 8.72 318 SER B CA 1
ATOM 5343 C C . SER B 1 296 ? 17.427 8.989 -50.863 1.00 8.18 318 SER B C 1
ATOM 5344 O O . SER B 1 296 ? 16.386 9.283 -51.446 1.00 8.56 318 SER B O 1
ATOM 5347 N N . ALA B 1 297 ? 17.635 9.238 -49.568 1.00 8.41 319 ALA B N 1
ATOM 5348 C CA . ALA B 1 297 ? 16.587 9.752 -48.714 1.00 9.38 319 ALA B CA 1
ATOM 5349 C C . ALA B 1 297 ? 16.465 11.270 -48.846 1.00 9.42 319 ALA B C 1
ATOM 5350 O O . ALA B 1 297 ? 16.766 12.002 -47.900 1.00 12.08 319 ALA B O 1
ATOM 5352 N N . SER B 1 298 ? 16.100 11.731 -50.034 1.00 15.21 320 SER B N 1
ATOM 5353 C CA . SER B 1 298 ? 15.969 13.155 -50.286 1.00 18.78 320 SER B CA 1
ATOM 5354 C C . SER B 1 298 ? 14.999 13.366 -51.429 1.00 13.48 320 SER B C 1
ATOM 5355 O O . SER B 1 298 ? 15.025 12.640 -52.422 1.00 11.84 320 SER B O 1
ATOM 5358 N N . THR B 1 299 ? 14.140 14.365 -51.285 1.00 16.23 321 THR B N 1
ATOM 5359 C CA . THR B 1 299 ? 13.164 14.645 -52.302 1.00 14.07 321 THR B CA 1
ATOM 5360 C C . THR B 1 299 ? 13.812 15.221 -53.567 1.00 16.19 321 THR B C 1
ATOM 5361 O O . THR B 1 299 ? 13.125 15.374 -54.568 1.00 18.05 321 THR B O 1
ATOM 5365 N N . ASP B 1 300 ? 15.096 15.593 -53.535 1.00 14.28 322 ASP B N 1
ATOM 5366 C CA . ASP B 1 300 ? 15.671 16.251 -54.723 1.00 16.90 322 ASP B CA 1
ATOM 5367 C C . ASP B 1 300 ? 17.030 15.797 -55.198 1.00 16.57 322 ASP B C 1
ATOM 5368 O O . ASP B 1 300 ? 17.398 16.152 -56.296 1.00 22.54 322 ASP B O 1
ATOM 5373 N N . ARG B 1 301 ? 17.782 15.026 -54.417 1.00 13.33 323 ARG B N 1
ATOM 5374 C CA . ARG B 1 301 ? 19.127 14.625 -54.857 1.00 14.18 323 ARG B CA 1
ATOM 5375 C C . ARG B 1 301 ? 19.353 13.159 -54.632 1.00 11.06 323 ARG B C 1
ATOM 5376 O O . ARG B 1 301 ? 18.723 12.555 -53.761 1.00 10.58 323 ARG B O 1
ATOM 5384 N N . ARG B 1 302 ? 20.274 12.575 -55.394 1.00 10.57 324 ARG B N 1
ATOM 5385 C CA . ARG B 1 302 ? 20.585 11.152 -55.273 1.00 10.26 324 ARG B CA 1
ATOM 5386 C C . ARG B 1 302 ? 21.855 10.894 -54.460 1.00 9.88 324 ARG B C 1
ATOM 5387 O O . ARG B 1 302 ? 22.378 9.780 -54.448 1.00 10.05 324 ARG B O 1
ATOM 5395 N N . THR B 1 303 ? 22.343 11.929 -53.785 1.00 10.52 325 THR B N 1
ATOM 5396 C CA . THR B 1 303 ? 23.533 11.831 -52.973 1.00 10.93 325 THR B CA 1
ATOM 5397 C C . THR B 1 303 ? 23.224 11.760 -51.489 1.00 10.68 325 THR B C 1
ATOM 5398 O O . THR B 1 303 ? 24.049 12.145 -50.679 1.00 14.72 325 THR B O 1
ATOM 5402 N N . ALA B 1 304 ? 22.045 11.287 -51.119 1.00 9.71 326 ALA B N 1
ATOM 5403 C CA . ALA B 1 304 ? 21.665 11.153 -49.715 1.00 9.93 326 ALA B CA 1
ATOM 5404 C C . ALA B 1 304 ? 21.382 9.706 -49.394 1.00 8.20 326 ALA B C 1
ATOM 5405 O O . ALA B 1 304 ? 20.398 9.382 -48.714 1.00 8.65 326 ALA B O 1
ATOM 5407 N N . MET B 1 305 ? 22.256 8.810 -49.795 1.00 8.42 327 MET B N 1
ATOM 5408 C CA . MET B 1 305 ? 21.973 7.385 -49.614 1.00 7.87 327 MET B CA 1
ATOM 5409 C C . MET B 1 305 ? 21.794 7.036 -48.146 1.00 7.43 327 MET B C 1
ATOM 5410 O O . MET B 1 305 ? 22.606 7.436 -47.307 1.00 8.36 327 MET B O 1
ATOM 5415 N N . ARG B 1 306 ? 20.785 6.236 -47.904 1.00 7.69 328 ARG B N 1
ATOM 5416 C CA . ARG B 1 306 ? 20.378 5.873 -46.585 1.00 7.84 328 ARG B CA 1
ATOM 5417 C C . ARG B 1 306 ? 19.942 4.421 -46.613 1.00 7.89 328 ARG B C 1
ATOM 5418 O O . ARG B 1 306 ? 19.167 4.026 -47.487 1.00 7.46 328 ARG B O 1
ATOM 5426 N N . VAL B 1 307 ? 20.408 3.655 -45.631 1.00 8.85 329 VAL B N 1
ATOM 5427 C CA . VAL B 1 307 ? 19.903 2.300 -45.450 1.00 8.30 329 VAL B CA 1
ATOM 5428 C C . VAL B 1 307 ? 19.143 2.211 -44.139 1.00 7.65 329 VAL B C 1
ATOM 5429 O O . VAL B 1 307 ? 19.542 2.790 -43.155 1.00 8.33 329 VAL B O 1
ATOM 5433 N N . ARG B 1 308 ? 18.027 1.518 -44.170 1.00 7.85 330 ARG B N 1
ATOM 5434 C CA . ARG B 1 308 ? 17.061 1.498 -43.065 1.00 9.99 330 ARG B CA 1
ATOM 5435 C C . ARG B 1 308 ? 16.582 0.105 -42.802 1.00 8.29 330 ARG B C 1
ATOM 5436 O O . ARG B 1 308 ? 16.636 -0.769 -43.668 1.00 7.98 330 ARG B O 1
ATOM 5444 N N . ILE B 1 309 ? 16.071 -0.093 -41.598 1.00 8.48 331 ILE B N 1
ATOM 5445 C CA . ILE B 1 309 ? 15.417 -1.326 -41.223 1.00 8.58 331 ILE B CA 1
ATOM 5446 C C . ILE B 1 309 ? 13.982 -1.068 -40.839 1.00 8.52 331 ILE B C 1
ATOM 5447 O O . ILE B 1 309 ? 13.686 -0.083 -40.157 1.00 9.38 331 ILE B O 1
ATOM 5452 N N . SER B 1 310 ? 13.105 -1.981 -41.247 1.00 8.00 332 SER B N 1
ATOM 5453 C CA . SER B 1 310 ? 11.775 -2.059 -40.683 1.00 8.79 332 SER B CA 1
ATOM 5454 C C . SER B 1 310 ? 11.600 -3.348 -39.947 1.00 9.13 332 SER B C 1
ATOM 5455 O O . SER B 1 310 ? 11.991 -4.414 -40.438 1.00 9.61 332 SER B O 1
ATOM 5458 N N . TYR B 1 311 ? 10.981 -3.244 -38.777 1.00 9.54 333 TYR B N 1
ATOM 5459 C CA . TYR B 1 311 ? 10.628 -4.404 -37.972 1.00 10.34 333 TYR B CA 1
ATOM 5460 C C . TYR B 1 311 ? 9.161 -4.768 -38.112 1.00 10.30 333 TYR B C 1
ATOM 5461 O O . TYR B 1 311 ? 8.690 -5.737 -37.498 1.00 12.22 333 TYR B O 1
ATOM 5470 N N . ASP B 1 312 ? 8.406 -3.984 -38.876 1.00 9.30 334 ASP B N 1
ATOM 5471 C CA . ASP B 1 312 ? 6.975 -4.193 -38.965 1.00 10.70 334 ASP B CA 1
ATOM 5472 C C . ASP B 1 312 ? 6.676 -5.390 -39.860 1.00 9.73 334 ASP B C 1
ATOM 5473 O O . ASP B 1 312 ? 7.380 -5.641 -40.858 1.00 10.05 334 ASP B O 1
ATOM 5478 N N . LYS B 1 313 ? 5.632 -6.122 -39.528 1.00 10.09 335 LYS B N 1
ATOM 5479 C CA . LYS B 1 313 ? 5.298 -7.294 -40.331 1.00 10.32 335 LYS B CA 1
ATOM 5480 C C . LYS B 1 313 ? 4.828 -6.916 -41.722 1.00 9.46 335 LYS B C 1
ATOM 5481 O O . LYS B 1 313 ? 4.914 -7.734 -42.628 1.00 10.58 335 LYS B O 1
ATOM 5487 N N . ASP B 1 314 ? 4.365 -5.679 -41.896 1.00 9.76 336 ASP B N 1
ATOM 5488 C CA . ASP B 1 314 ? 3.961 -5.147 -43.203 1.00 10.20 336 ASP B CA 1
ATOM 5489 C C . ASP B 1 314 ? 4.949 -4.118 -43.714 1.00 9.75 336 ASP B C 1
ATOM 5490 O O . ASP B 1 314 ? 4.670 -3.408 -44.667 1.00 10.30 336 ASP B O 1
ATOM 5495 N N . ALA B 1 315 ? 6.094 -3.987 -43.029 1.00 9.35 337 ALA B N 1
ATOM 5496 C CA . ALA B 1 315 ? 7.096 -2.956 -43.382 1.00 9.54 337 ALA B CA 1
ATOM 5497 C C . ALA B 1 315 ? 6.465 -1.564 -43.479 1.00 9.41 337 ALA B C 1
ATOM 5498 O O . ALA B 1 315 ? 6.854 -0.742 -44.300 1.00 10.38 337 ALA B O 1
ATOM 5500 N N . ALA B 1 316 ? 5.509 -1.265 -42.581 1.00 9.57 338 ALA B N 1
ATOM 5501 C CA . ALA B 1 316 ? 4.871 0.056 -42.670 1.00 10.41 338 ALA B CA 1
ATOM 5502 C C . ALA B 1 316 ? 5.840 1.187 -42.382 1.00 10.50 338 ALA B C 1
ATOM 5503 O O . ALA B 1 316 ? 5.758 2.249 -42.990 1.00 12.86 338 ALA B O 1
ATOM 5505 N N . LYS B 1 317 ? 6.732 0.974 -41.413 1.00 9.19 339 LYS B N 1
ATOM 5506 C CA . LYS B 1 317 ? 7.620 2.029 -40.947 1.00 9.58 339 LYS B CA 1
ATOM 5507 C C . LYS B 1 317 ? 9.049 1.551 -40.972 1.00 9.82 339 LYS B C 1
ATOM 5508 O O . LYS B 1 317 ? 9.342 0.450 -40.493 1.00 10.30 339 LYS B O 1
ATOM 5514 N N . PHE B 1 318 ? 9.929 2.408 -41.454 1.00 9.41 340 PHE B N 1
ATOM 5515 C CA . PHE B 1 318 ? 11.349 2.197 -41.384 1.00 9.67 340 PHE B CA 1
ATOM 5516 C C . PHE B 1 318 ? 11.972 3.180 -40.437 1.00 10.05 340 PHE B C 1
ATOM 5517 O O . PHE B 1 318 ? 11.476 4.281 -40.245 1.00 13.13 340 PHE B O 1
ATOM 5525 N N . ASN B 1 319 ? 13.098 2.791 -39.855 1.00 9.86 341 ASN B N 1
ATOM 5526 C CA . ASN B 1 319 ? 13.843 3.680 -38.973 1.00 8.80 341 ASN B CA 1
ATOM 5527 C C . ASN B 1 319 ? 14.602 4.724 -39.793 1.00 9.13 341 ASN B C 1
ATOM 5528 O O . ASN B 1 319 ? 14.614 4.693 -41.028 1.00 10.73 341 ASN B O 1
ATOM 5533 N N . PHE B 1 320 ? 15.250 5.654 -39.093 1.00 10.18 342 PHE B N 1
ATOM 5534 C CA . PHE B 1 320 ? 16.111 6.618 -39.761 1.00 10.16 342 PHE B CA 1
ATOM 5535 C C . PHE B 1 320 ? 17.240 5.856 -40.465 1.00 9.58 342 PHE B C 1
ATOM 5536 O O . PHE B 1 320 ? 17.582 6.126 -41.618 1.00 10.25 342 PHE B O 1
ATOM 5544 N N . GLY B 1 321 ? 17.812 4.892 -39.753 1.00 10.07 343 GLY B N 1
ATOM 5545 C CA . GLY B 1 321 ? 18.834 4.061 -40.321 1.00 10.34 343 GLY B CA 1
ATOM 5546 C C . GLY B 1 321 ? 20.175 4.751 -40.313 1.00 10.08 343 GLY B C 1
ATOM 5547 O O . GLY B 1 321 ? 20.557 5.369 -39.337 1.00 12.21 343 GLY B O 1
ATOM 5548 N N . ARG B 1 322 ? 20.918 4.608 -41.408 1.00 10.34 344 ARG B N 1
ATOM 5549 C CA . ARG B 1 322 ? 22.304 5.058 -41.470 1.00 10.08 344 ARG B CA 1
ATOM 5550 C C . ARG B 1 322 ? 22.523 5.701 -42.839 1.00 9.09 344 ARG B C 1
ATOM 5551 O O . ARG B 1 322 ? 22.222 5.163 -43.854 1.00 9.46 344 ARG B O 1
ATOM 5559 N N . GLU B 1 323 ? 23.068 6.894 -42.775 1.00 9.17 345 GLU B N 1
ATOM 5560 C CA . GLU B 1 323 ? 23.548 7.576 -43.962 1.00 9.14 345 GLU B CA 1
ATOM 5561 C C . GLU B 1 323 ? 24.864 6.942 -44.414 1.00 8.96 345 GLU B C 1
ATOM 5562 O O . GLU B 1 323 ? 25.819 6.860 -43.657 1.00 10.59 345 GLU B O 1
ATOM 5568 N N . LEU B 1 324 ? 24.934 6.542 -45.684 1.00 9.00 346 LEU B N 1
ATOM 5569 C CA . LEU B 1 324 ? 26.132 5.871 -46.166 1.00 9.17 346 LEU B CA 1
ATOM 5570 C C . LEU B 1 324 ? 27.334 6.777 -46.128 1.00 9.42 346 LEU B C 1
ATOM 5571 O O . LEU B 1 324 ? 28.456 6.298 -46.038 1.00 9.91 346 LEU B O 1
ATOM 5576 N N . LYS B 1 325 ? 27.131 8.085 -46.197 1.00 9.87 347 LYS B N 1
ATOM 5577 C CA . LYS B 1 325 ? 28.231 9.022 -46.146 1.00 11.20 347 LYS B CA 1
ATOM 5578 C C . LYS B 1 325 ? 28.998 8.960 -44.839 1.00 11.28 347 LYS B C 1
ATOM 5579 O O . LYS B 1 325 ? 30.070 9.498 -44.753 1.00 12.63 347 LYS B O 1
ATOM 5585 N N . ASP B 1 326 ? 28.430 8.328 -43.828 1.00 10.73 348 ASP B N 1
ATOM 5586 C CA . ASP B 1 326 ? 29.190 8.122 -42.595 1.00 11.61 348 ASP B CA 1
ATOM 5587 C C . ASP B 1 326 ? 30.427 7.259 -42.813 1.00 11.91 348 ASP B C 1
ATOM 5588 O O . ASP B 1 326 ? 31.383 7.371 -42.027 1.00 13.55 348 ASP B O 1
ATOM 5593 N N . ALA B 1 327 ? 30.386 6.377 -43.822 1.00 12.39 349 ALA B N 1
ATOM 5594 C CA . ALA B 1 327 ? 31.538 5.566 -44.210 1.00 11.73 349 ALA B CA 1
ATOM 5595 C C . ALA B 1 327 ? 31.846 5.882 -45.655 1.00 10.61 349 ALA B C 1
ATOM 5596 O O . ALA B 1 327 ? 31.588 5.082 -46.554 1.00 10.18 349 ALA B O 1
ATOM 5598 N N . PRO B 1 328 ? 32.402 7.060 -45.910 1.00 10.73 350 PRO B N 1
ATOM 5599 C CA . PRO B 1 328 ? 32.517 7.524 -47.283 1.00 12.17 350 PRO B CA 1
ATOM 5600 C C . PRO B 1 328 ? 33.733 6.909 -47.958 1.00 12.11 350 PRO B C 1
ATOM 5601 O O . PRO B 1 328 ? 34.700 6.484 -47.275 1.00 11.75 350 PRO B O 1
ATOM 5605 N N . LEU B 1 329 ? 33.774 7.052 -49.282 1.00 15.75 351 LEU B N 1
ATOM 5606 C CA . LEU B 1 329 ? 34.903 6.637 -50.114 1.00 23.56 351 LEU B CA 1
ATOM 5607 C C . LEU B 1 329 ? 35.410 7.928 -50.781 1.00 18.78 351 LEU B C 1
ATOM 5608 O O . LEU B 1 329 ? 34.599 8.769 -51.168 1.00 21.92 351 LEU B O 1
ATOM 5613 N N . GLY B 1 330 ? 36.726 8.100 -50.920 1.00 22.37 352 GLY B N 1
ATOM 5614 C CA . GLY B 1 330 ? 37.270 9.368 -51.526 1.00 18.14 352 GLY B CA 1
ATOM 5615 C C . GLY B 1 330 ? 37.763 9.378 -52.987 1.00 15.86 352 GLY B C 1
ATOM 5616 O O . GLY B 1 330 ? 38.156 10.451 -53.518 1.00 23.49 352 GLY B O 1
ATOM 5617 N N . ASN B 1 331 ? 37.770 8.206 -53.604 1.00 15.01 353 ASN B N 1
ATOM 5618 C CA . ASN B 1 331 ? 38.338 8.011 -54.974 1.00 15.06 353 ASN B CA 1
ATOM 5619 C C . ASN B 1 331 ? 37.359 7.339 -55.907 1.00 11.46 353 ASN B C 1
ATOM 5620 O O . ASN B 1 331 ? 37.740 6.578 -56.792 1.00 12.17 353 ASN B O 1
ATOM 5622 N N . VAL B 1 332 ? 36.066 7.653 -55.740 1.00 10.55 354 VAL B N 1
ATOM 5623 C CA . VAL B 1 332 ? 35.002 7.063 -56.556 1.00 11.31 354 VAL B CA 1
ATOM 5624 C C . VAL B 1 332 ? 33.980 8.072 -57.057 1.00 9.62 354 VAL B C 1
ATOM 5625 O O . VAL B 1 332 ? 32.980 7.661 -57.574 1.00 9.86 354 VAL B O 1
ATOM 5629 N N . GLY B 1 333 ? 34.258 9.364 -56.926 1.00 9.56 355 GLY B N 1
ATOM 5630 C CA . GLY B 1 333 ? 33.254 10.346 -57.273 1.00 9.72 355 GLY B CA 1
ATOM 5631 C C . GLY B 1 333 ? 32.246 10.545 -56.155 1.00 9.66 355 GLY B C 1
ATOM 5632 O O . GLY B 1 333 ? 32.505 10.210 -54.979 1.00 10.87 355 GLY B O 1
ATOM 5633 N N . ASN B 1 334 ? 31.106 11.074 -56.533 1.00 9.10 356 ASN B N 1
ATOM 5634 C CA . ASN B 1 334 ? 30.079 11.425 -55.591 1.00 9.72 356 ASN B CA 1
ATOM 5635 C C . ASN B 1 334 ? 29.068 10.282 -55.491 1.00 8.19 356 ASN B C 1
ATOM 5636 O O . ASN B 1 334 ? 28.331 10.027 -56.453 1.00 7.74 356 ASN B O 1
ATOM 5641 N N . GLU B 1 335 ? 29.063 9.588 -54.368 1.00 8.79 357 GLU B N 1
ATOM 5642 C CA . GLU B 1 335 ? 28.218 8.410 -54.244 1.00 8.02 357 GLU B CA 1
ATOM 5643 C C . GLU B 1 335 ? 26.764 8.765 -54.209 1.00 7.39 357 GLU B C 1
ATOM 5644 O O . GLU B 1 335 ? 26.348 9.722 -53.526 1.00 8.48 357 GLU B O 1
ATOM 5650 N N . GLY B 1 336 ? 25.966 7.972 -54.894 1.00 7.37 358 GLY B N 1
ATOM 5651 C CA . GLY B 1 336 ? 24.542 8.065 -54.780 1.00 7.89 358 GLY B CA 1
ATOM 5652 C C . GLY B 1 336 ? 23.866 7.735 -56.088 1.00 7.25 358 GLY B C 1
ATOM 5653 O O . GLY B 1 336 ? 24.322 8.163 -57.148 1.00 8.24 358 GLY B O 1
ATOM 5654 N N . GLY B 1 337 ? 22.786 6.995 -56.001 1.00 7.30 359 GLY B N 1
ATOM 5655 C CA . GLY B 1 337 ? 22.003 6.645 -57.162 1.00 6.80 359 GLY B CA 1
ATOM 5656 C C . GLY B 1 337 ? 21.325 5.316 -56.938 1.00 6.18 359 GLY B C 1
ATOM 5657 O O . GLY B 1 337 ? 20.895 5.033 -55.818 1.00 6.56 359 GLY B O 1
ATOM 5658 N N . TYR B 1 338 ? 21.264 4.520 -57.998 1.00 5.56 360 TYR B N 1
ATOM 5659 C CA . TYR B 1 338 ? 20.644 3.211 -57.912 1.00 5.92 360 TYR B CA 1
ATOM 5660 C C . TYR B 1 338 ? 21.465 2.323 -56.975 1.00 5.46 360 TYR B C 1
ATOM 5661 O O . TYR B 1 338 ? 22.677 2.482 -56.798 1.00 5.99 360 TYR B O 1
ATOM 5670 N N . SER B 1 339 ? 20.787 1.326 -56.425 1.00 5.53 361 SER B N 1
ATOM 5671 C CA . SER B 1 339 ? 21.385 0.418 -55.472 1.00 5.65 361 SER B CA 1
ATOM 5672 C C . SER B 1 339 ? 20.798 -0.958 -55.577 1.00 5.45 361 SER B C 1
ATOM 5673 O O . SER B 1 339 ? 19.719 -1.157 -56.114 1.00 5.85 361 SER B O 1
ATOM 5676 N N . SER B 1 340 ? 21.504 -1.931 -55.013 1.00 5.71 362 SER B N 1
ATOM 5677 C CA . SER B 1 340 ? 20.989 -3.290 -54.934 1.00 5.78 362 SER B CA 1
ATOM 5678 C C . SER B 1 340 ? 21.609 -3.958 -53.745 1.00 5.46 362 SER B C 1
ATOM 5679 O O . SER B 1 340 ? 22.775 -3.771 -53.486 1.00 6.53 362 SER B O 1
ATOM 5682 N N . MET B 1 341 ? 20.814 -4.726 -53.010 1.00 6.05 363 MET B N 1
ATOM 5683 C CA . MET B 1 341 ? 21.288 -5.384 -51.806 1.00 5.97 363 MET B CA 1
ATOM 5684 C C . MET B 1 341 ? 21.069 -6.890 -51.816 1.00 6.00 363 MET B C 1
ATOM 5685 O O . MET B 1 341 ? 20.058 -7.373 -52.329 1.00 6.71 363 MET B O 1
ATOM 5690 N N . THR B 1 342 ? 21.958 -7.585 -51.139 1.00 6.74 364 THR B N 1
ATOM 5691 C CA . THR B 1 342 ? 21.838 -8.998 -50.856 1.00 7.42 364 THR B CA 1
ATOM 5692 C C . THR B 1 342 ? 22.335 -9.249 -49.441 1.00 7.26 364 THR B C 1
ATOM 5693 O O . THR B 1 342 ? 23.072 -8.454 -48.886 1.00 8.91 364 THR B O 1
ATOM 5697 N N . LYS B 1 343 ? 21.938 -10.395 -48.891 1.00 8.25 365 LYS B N 1
ATOM 5698 C CA . LYS B 1 343 ? 22.554 -10.894 -47.670 1.00 9.69 365 LYS B CA 1
ATOM 5699 C C . LYS B 1 343 ? 23.785 -11.691 -48.100 1.00 10.60 365 LYS B C 1
ATOM 5700 O O . LYS B 1 343 ? 23.833 -12.253 -49.191 1.00 16.90 365 LYS B O 1
ATOM 5703 N N . THR B 1 344 ? 24.841 -11.636 -47.326 1.00 9.55 366 THR B N 1
ATOM 5704 C CA . THR B 1 344 ? 25.987 -12.502 -47.534 1.00 9.98 366 THR B CA 1
ATOM 5705 C C . THR B 1 344 ? 25.963 -13.643 -46.515 1.00 11.02 366 THR B C 1
ATOM 5706 O O . THR B 1 344 ? 25.237 -13.603 -45.538 1.00 14.04 366 THR B O 1
ATOM 5710 N N . SER B 1 345 ? 26.759 -14.670 -46.764 1.00 10.85 367 SER B N 1
ATOM 5711 C CA . SER B 1 345 ? 26.737 -15.822 -45.854 1.00 11.79 367 SER B CA 1
ATOM 5712 C C . SER B 1 345 ? 27.239 -15.455 -44.462 1.00 11.50 367 SER B C 1
ATOM 5713 O O . SER B 1 345 ? 26.766 -16.052 -43.478 1.00 17.79 367 SER B O 1
ATOM 5716 N N . ASP B 1 346 ? 28.163 -14.503 -44.391 1.00 11.77 368 ASP B N 1
ATOM 5717 C CA . ASP B 1 346 ? 28.740 -14.050 -43.146 1.00 12.98 368 ASP B CA 1
ATOM 5718 C C . ASP B 1 346 ? 27.937 -12.916 -42.465 1.00 15.24 368 ASP B C 1
ATOM 5719 O O . ASP B 1 346 ? 28.510 -12.023 -41.818 1.00 16.16 368 ASP B O 1
ATOM 5724 N N . TYR B 1 347 ? 26.617 -12.998 -42.596 1.00 17.12 369 TYR B N 1
ATOM 5725 C CA . TYR B 1 347 ? 25.705 -12.161 -41.841 1.00 19.25 369 TYR B CA 1
ATOM 5726 C C . TYR B 1 347 ? 25.978 -10.677 -42.054 1.00 16.27 369 TYR B C 1
ATOM 5727 O O . TYR B 1 347 ? 25.970 -9.855 -41.128 1.00 16.04 369 TYR B O 1
ATOM 5730 N N . LYS B 1 348 ? 26.177 -10.323 -43.305 1.00 12.99 370 LYS B N 1
ATOM 5731 C CA . LYS B 1 348 ? 26.277 -8.941 -43.648 1.00 11.77 370 LYS B CA 1
ATOM 5732 C C . LYS B 1 348 ? 25.265 -8.662 -44.733 1.00 10.30 370 LYS B C 1
ATOM 5733 O O . LYS B 1 348 ? 24.693 -9.573 -45.307 1.00 12.59 370 LYS B O 1
ATOM 5739 N N . ILE B 1 349 ? 25.026 -7.379 -44.951 1.00 9.13 371 ILE B N 1
ATOM 5740 C CA . ILE B 1 349 ? 24.351 -6.878 -46.132 1.00 9.57 371 ILE B CA 1
ATOM 5741 C C . ILE B 1 349 ? 25.409 -6.411 -47.073 1.00 8.12 371 ILE B C 1
ATOM 5742 O O . ILE B 1 349 ? 26.317 -5.679 -46.694 1.00 9.18 371 ILE B O 1
ATOM 5747 N N . GLY B 1 350 ? 25.315 -6.875 -48.319 1.00 7.39 372 GLY B N 1
ATOM 5748 C CA . GLY B 1 350 ? 26.133 -6.395 -49.404 1.00 7.25 372 GLY B CA 1
ATOM 5749 C C . GLY B 1 350 ? 25.319 -5.517 -50.299 1.00 7.19 372 GLY B C 1
ATOM 5750 O O . GLY B 1 350 ? 24.208 -5.886 -50.666 1.00 9.27 372 GLY B O 1
ATOM 5751 N N . ALA B 1 351 ? 25.817 -4.326 -50.615 1.00 6.77 373 ALA B N 1
ATOM 5752 C CA . ALA B 1 351 ? 25.073 -3.376 -51.406 1.00 6.50 373 ALA B CA 1
ATOM 5753 C C . ALA B 1 351 ? 25.968 -2.845 -52.497 1.00 6.35 373 ALA B C 1
ATOM 5754 O O . ALA B 1 351 ? 27.095 -2.408 -52.245 1.00 7.44 373 ALA B O 1
ATOM 5756 N N . LEU B 1 352 ? 25.440 -2.862 -53.714 1.00 5.56 374 LEU B N 1
ATOM 5757 C CA . LEU B 1 352 ? 26.034 -2.094 -54.794 1.00 5.73 374 LEU B CA 1
ATOM 5758 C C . LEU B 1 352 ? 25.369 -0.719 -54.805 1.00 5.51 374 LEU B C 1
ATOM 5759 O O . LEU B 1 352 ? 24.148 -0.628 -54.714 1.00 6.20 374 LEU B O 1
ATOM 5764 N N . VAL B 1 353 ? 26.171 0.328 -54.992 1.00 5.69 375 VAL B N 1
ATOM 5765 C CA . VAL B 1 353 ? 25.666 1.699 -55.017 1.00 5.75 375 VAL B CA 1
ATOM 5766 C C . VAL B 1 353 ? 26.355 2.445 -56.136 1.00 5.44 375 VAL B C 1
ATOM 5767 O O . VAL B 1 353 ? 27.580 2.466 -56.237 1.00 5.96 375 VAL B O 1
ATOM 5771 N N . GLU B 1 354 ? 25.561 3.123 -56.945 1.00 5.46 376 GLU B N 1
ATOM 5772 C CA . GLU B 1 354 ? 26.111 3.984 -57.976 1.00 5.71 376 GLU B CA 1
ATOM 5773 C C . GLU B 1 354 ? 26.872 5.169 -57.396 1.00 5.80 376 GLU B C 1
ATOM 5774 O O . GLU B 1 354 ? 26.539 5.679 -56.320 1.00 6.47 376 GLU B O 1
ATOM 5780 N N . SER B 1 355 ? 27.854 5.630 -58.177 1.00 6.06 377 SER B N 1
ATOM 5781 C CA . SER B 1 355 ? 28.608 6.825 -57.879 1.00 6.39 377 SER B CA 1
ATOM 5782 C C . SER B 1 355 ? 28.930 7.544 -59.147 1.00 6.22 377 SER B C 1
ATOM 5783 O O . SER B 1 355 ? 29.115 6.921 -60.208 1.00 7.12 377 SER B O 1
ATOM 5786 N N . ASP B 1 356 ? 28.990 8.863 -59.067 1.00 7.10 378 ASP B N 1
ATOM 5787 C CA . ASP B 1 356 ? 29.094 9.723 -60.253 1.00 7.31 378 ASP B CA 1
ATOM 5788 C C . ASP B 1 356 ? 30.268 10.673 -60.111 1.00 7.28 378 ASP B C 1
ATOM 5789 O O . ASP B 1 356 ? 30.321 11.458 -59.152 1.00 8.31 378 ASP B O 1
ATOM 5794 N N . TRP B 1 357 ? 31.246 10.566 -60.994 1.00 8.13 379 TRP B N 1
ATOM 5795 C CA . TRP B 1 357 ? 32.378 11.464 -60.949 1.00 8.55 379 TRP B CA 1
ATOM 5796 C C . TRP B 1 357 ? 31.988 12.897 -61.293 1.00 8.49 379 TRP B C 1
ATOM 5797 O O . TRP B 1 357 ? 32.688 13.826 -60.939 1.00 9.18 379 TRP B O 1
ATOM 5808 N N . TYR B 1 358 ? 30.931 13.053 -62.065 1.00 9.80 380 TYR B N 1
ATOM 5809 C CA . TYR B 1 358 ? 30.312 14.359 -62.242 1.00 10.48 380 TYR B CA 1
ATOM 5810 C C . TYR B 1 358 ? 31.176 15.350 -62.995 1.00 9.74 380 TYR B C 1
ATOM 5811 O O . TYR B 1 358 ? 30.979 16.572 -62.810 1.00 10.94 380 TYR B O 1
ATOM 5820 N N . GLU B 1 359 ? 32.123 14.875 -63.804 1.00 10.40 381 GLU B N 1
ATOM 5821 C CA . GLU B 1 359 ? 33.117 15.821 -64.333 1.00 11.30 381 GLU B CA 1
ATOM 5822 C C . GLU B 1 359 ? 32.506 16.795 -65.346 1.00 11.80 381 GLU B C 1
ATOM 5823 O O . GLU B 1 359 ? 32.984 17.917 -65.492 1.00 14.38 381 GLU B O 1
ATOM 5829 N N . ASP B 1 360 ? 31.408 16.358 -65.994 1.00 13.34 382 ASP B N 1
ATOM 5830 C CA . ASP B 1 360 ? 30.655 17.111 -67.002 1.00 14.65 382 ASP B CA 1
ATOM 5831 C C . ASP B 1 360 ? 29.318 17.413 -66.352 1.00 14.16 382 ASP B C 1
ATOM 5832 O O . ASP B 1 360 ? 28.321 17.586 -67.038 1.00 15.19 382 ASP B O 1
ATOM 5837 N N . LYS B 1 361 ? 29.285 17.487 -65.016 1.00 13.22 383 LYS B N 1
ATOM 5838 C CA . LYS B 1 361 ? 28.046 17.700 -64.267 1.00 13.84 383 LYS B CA 1
ATOM 5839 C C . LYS B 1 361 ? 27.036 16.624 -64.692 1.00 13.51 383 LYS B C 1
ATOM 5840 O O . LYS B 1 361 ? 27.402 15.448 -64.754 1.00 13.96 383 LYS B O 1
ATOM 5846 N N . GLY B 1 362 ? 25.826 17.018 -65.062 1.00 14.41 384 GLY B N 1
ATOM 5847 C CA . GLY B 1 362 ? 24.832 16.088 -65.519 1.00 15.76 384 GLY B CA 1
ATOM 5848 C C . GLY B 1 362 ? 25.003 15.687 -66.969 1.00 14.90 384 GLY B C 1
ATOM 5849 O O . GLY B 1 362 ? 24.168 14.924 -67.432 1.00 14.63 384 GLY B O 1
ATOM 5850 N N . GLY B 1 363 ? 26.049 16.165 -67.655 1.00 14.52 385 GLY B N 1
ATOM 5851 C CA . GLY B 1 363 ? 26.152 15.769 -69.053 1.00 14.92 385 GLY B CA 1
ATOM 5852 C C . GLY B 1 363 ? 26.609 14.330 -69.235 1.00 10.75 385 GLY B C 1
ATOM 5853 O O . GLY B 1 363 ? 27.004 13.631 -68.297 1.00 10.45 385 GLY B O 1
ATOM 5854 N N . GLU B 1 364 ? 26.558 13.915 -70.488 1.00 10.18 386 GLU B N 1
ATOM 5855 C CA . GLU B 1 364 ? 26.777 12.524 -70.835 1.00 10.06 386 GLU B CA 1
ATOM 5856 C C . GLU B 1 364 ? 28.199 12.051 -70.640 1.00 9.81 386 GLU B C 1
ATOM 5857 O O . GLU B 1 364 ? 28.455 10.840 -70.606 1.00 10.19 386 GLU B O 1
ATOM 5863 N N . LYS B 1 365 ? 29.132 12.979 -70.493 1.00 9.93 387 LYS B N 1
ATOM 5864 C CA . LYS B 1 365 ? 30.528 12.592 -70.379 1.00 10.37 387 LYS B CA 1
ATOM 5865 C C . LYS B 1 365 ? 30.969 12.260 -68.951 1.00 9.04 387 LYS B C 1
ATOM 5866 O O . LYS B 1 365 ? 32.058 11.792 -68.750 1.00 9.68 387 LYS B O 1
ATOM 5872 N N A SER B 1 366 ? 30.114 12.495 -67.967 0.50 8.16 388 SER B N 1
ATOM 5873 N N B SER B 1 366 ? 30.114 12.497 -67.971 0.50 9.30 388 SER B N 1
ATOM 5874 C CA A SER B 1 366 ? 30.470 12.218 -66.584 0.50 7.94 388 SER B CA 1
ATOM 5875 C CA B SER B 1 366 ? 30.454 12.231 -66.588 0.50 9.87 388 SER B CA 1
ATOM 5876 C C A SER B 1 366 ? 30.554 10.722 -66.369 0.50 7.29 388 SER B C 1
ATOM 5877 C C B SER B 1 366 ? 30.553 10.727 -66.369 0.50 7.77 388 SER B C 1
ATOM 5878 O O A SER B 1 366 ? 29.616 10.000 -66.651 0.50 7.44 388 SER B O 1
ATOM 5879 O O B SER B 1 366 ? 29.618 10.001 -66.651 0.50 7.76 388 SER B O 1
ATOM 5884 N N . HIS B 1 367 ? 31.685 10.270 -65.848 1.00 8.02 389 HIS B N 1
ATOM 5885 C CA . HIS B 1 367 ? 31.880 8.868 -65.652 1.00 7.15 389 HIS B CA 1
ATOM 5886 C C . HIS B 1 367 ? 31.155 8.370 -64.417 1.00 6.62 389 HIS B C 1
ATOM 5887 O O . HIS B 1 367 ? 31.212 8.993 -63.336 1.00 7.97 389 HIS B O 1
ATOM 5894 N N . ARG B 1 368 ? 30.558 7.198 -64.543 1.00 6.23 390 ARG B N 1
ATOM 5895 C CA . ARG B 1 368 ? 29.828 6.551 -63.458 1.00 6.12 390 ARG B CA 1
ATOM 5896 C C . ARG B 1 368 ? 30.491 5.250 -63.078 1.00 5.73 390 ARG B C 1
ATOM 5897 O O . ARG B 1 368 ? 30.861 4.472 -63.971 1.00 6.06 390 ARG B O 1
ATOM 5905 N N . CYS B 1 369 ? 30.565 4.986 -61.779 1.00 5.91 391 CYS B N 1
ATOM 5906 C CA . CYS B 1 369 ? 31.142 3.734 -61.294 1.00 5.98 391 CYS B CA 1
ATOM 5907 C C . CYS B 1 369 ? 30.224 3.159 -60.237 1.00 5.59 391 CYS B C 1
ATOM 5908 O O . CYS B 1 369 ? 29.235 3.762 -59.888 1.00 5.96 391 CYS B O 1
ATOM 5911 N N . ILE B 1 370 ? 30.537 1.960 -59.761 1.00 5.65 392 ILE B N 1
ATOM 5912 C CA . ILE B 1 370 ? 29.664 1.297 -58.797 1.00 5.92 392 ILE B CA 1
ATOM 5913 C C . ILE B 1 370 ? 30.497 0.784 -57.637 1.00 5.75 392 ILE B C 1
ATOM 5914 O O . ILE B 1 370 ? 31.499 0.109 -57.821 1.00 6.31 392 ILE B O 1
ATOM 5919 N N . ILE B 1 371 ? 30.062 1.157 -56.432 1.00 5.80 393 ILE B N 1
ATOM 5920 C CA . ILE B 1 371 ? 30.680 0.798 -55.171 1.00 6.38 393 ILE B CA 1
ATOM 5921 C C . ILE B 1 371 ? 30.063 -0.477 -54.637 1.00 5.90 393 ILE B C 1
ATOM 5922 O O . ILE B 1 371 ? 28.846 -0.667 -54.738 1.00 6.49 393 ILE B O 1
ATOM 5927 N N . TRP B 1 372 ? 30.883 -1.315 -54.036 1.00 6.18 394 TRP B N 1
ATOM 5928 C CA . TRP B 1 372 ? 30.432 -2.454 -53.239 1.00 6.56 394 TRP B CA 1
ATOM 5929 C C . TRP B 1 372 ? 30.676 -2.173 -51.786 1.00 6.16 394 TRP B C 1
ATOM 5930 O O . TRP B 1 372 ? 31.803 -1.966 -51.359 1.00 6.82 394 TRP B O 1
ATOM 5941 N N . ARG B 1 373 ? 29.576 -2.138 -51.047 1.00 6.60 395 ARG B N 1
ATOM 5942 C CA . ARG B 1 373 ? 29.582 -1.969 -49.601 1.00 6.79 395 ARG B CA 1
ATOM 5943 C C . ARG B 1 373 ? 29.169 -3.252 -48.938 1.00 7.02 395 ARG B C 1
ATOM 5944 O O . ARG B 1 373 ? 28.306 -3.965 -49.428 1.00 7.86 395 ARG B O 1
ATOM 5952 N N . ARG B 1 374 ? 29.771 -3.538 -47.791 1.00 7.33 396 ARG B N 1
ATOM 5953 C CA . ARG B 1 374 ? 29.229 -4.556 -46.911 1.00 7.96 396 ARG B CA 1
ATOM 5954 C C . ARG B 1 374 ? 29.126 -3.914 -45.537 1.00 7.64 396 ARG B C 1
ATOM 5955 O O . ARG B 1 374 ? 29.979 -3.114 -45.129 1.00 8.88 396 ARG B O 1
ATOM 5963 N N . PHE B 1 375 ? 28.094 -4.292 -44.813 1.00 7.81 397 PHE B N 1
ATOM 5964 C CA . PHE B 1 375 ? 27.940 -3.794 -43.448 1.00 8.20 397 PHE B CA 1
ATOM 5965 C C . PHE B 1 375 ? 27.046 -4.751 -42.710 1.00 8.57 397 PHE B C 1
ATOM 5966 O O . PHE B 1 375 ? 26.266 -5.479 -43.312 1.00 8.94 397 PHE B O 1
ATOM 5974 N N . ASN B 1 376 ? 27.193 -4.763 -41.385 1.00 9.70 398 ASN B N 1
ATOM 5975 C CA . ASN B 1 376 ? 26.290 -5.566 -40.586 1.00 10.70 398 ASN B CA 1
ATOM 5976 C C . ASN B 1 376 ? 25.101 -4.747 -40.082 1.00 10.85 398 ASN B C 1
ATOM 5977 O O . ASN B 1 376 ? 25.068 -3.526 -40.208 1.00 10.27 398 ASN B O 1
ATOM 5982 N N . LEU B 1 377 ? 24.137 -5.451 -39.506 1.00 10.92 399 LEU B N 1
ATOM 5983 C CA . LEU B 1 377 ? 22.961 -4.772 -38.946 1.00 28.22 399 LEU B CA 1
ATOM 5984 C C . LEU B 1 377 ? 23.435 -3.765 -37.895 1.00 14.94 399 LEU B C 1
ATOM 5985 O O . LEU B 1 377 ? 22.864 -2.709 -37.806 1.00 11.94 399 LEU B O 1
ATOM 5990 N N . SER B 1 378 ? 24.419 -4.093 -37.085 1.00 11.98 400 SER B N 1
ATOM 5991 C CA . SER B 1 378 ? 24.848 -3.141 -36.079 1.00 12.53 400 SER B CA 1
ATOM 5992 C C . SER B 1 378 ? 25.279 -1.785 -36.630 1.00 13.20 400 SER B C 1
ATOM 5993 O O . SER B 1 378 ? 24.974 -0.753 -36.018 1.00 14.15 400 SER B O 1
ATOM 5996 N N . TRP B 1 379 ? 25.947 -1.760 -37.782 1.00 10.79 401 TRP B N 1
ATOM 5997 C CA . TRP B 1 379 ? 26.306 -0.528 -38.386 1.00 11.18 401 TRP B CA 1
ATOM 5998 C C . TRP B 1 379 ? 25.076 0.287 -38.668 1.00 12.10 401 TRP B C 1
ATOM 5999 O O . TRP B 1 379 ? 25.146 1.495 -38.524 1.00 13.05 401 TRP B O 1
ATOM 6010 N N . ILE B 1 380 ? 24.001 -0.344 -39.105 1.00 10.35 402 ILE B N 1
ATOM 6011 C CA . ILE B 1 380 ? 22.782 0.417 -39.372 1.00 11.75 402 ILE B CA 1
ATOM 6012 C C . ILE B 1 380 ? 22.158 0.910 -38.071 1.00 12.81 402 ILE B C 1
ATOM 6013 O O . ILE B 1 380 ? 21.865 2.096 -37.884 1.00 14.85 402 ILE B O 1
ATOM 6018 N N . ILE B 1 381 ? 21.983 -0.014 -37.142 1.00 12.88 403 ILE B N 1
ATOM 6019 C CA . ILE B 1 381 ? 21.230 0.254 -35.929 1.00 15.35 403 ILE B CA 1
ATOM 6020 C C . ILE B 1 381 ? 21.874 1.360 -35.103 1.00 22.12 403 ILE B C 1
ATOM 6021 O O . ILE B 1 381 ? 21.202 2.213 -34.518 1.00 16.23 403 ILE B O 1
ATOM 6026 N N . ASN B 1 382 ? 23.199 1.276 -35.076 1.00 32.33 404 ASN B N 1
ATOM 6027 C CA . ASN B 1 382 ? 23.951 2.263 -34.324 1.00 86.19 404 ASN B CA 1
ATOM 6028 C C . ASN B 1 382 ? 24.271 3.543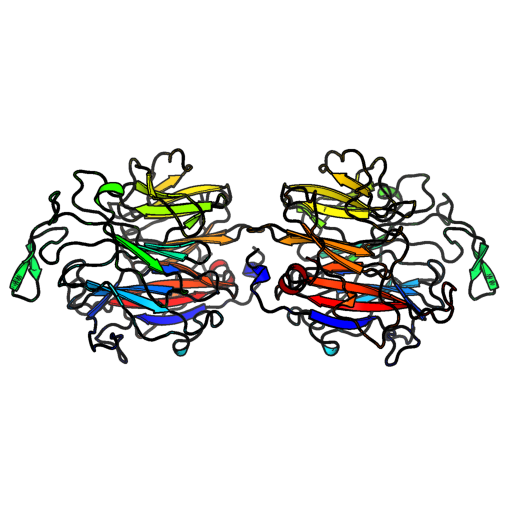 -35.037 1.00 23.81 404 ASN B C 1
ATOM 6029 O O . ASN B 1 382 ? 25.096 4.308 -34.531 1.00 23.08 404 ASN B O 1
ATOM 6034 N N . GLY B 1 383 ? 23.677 3.868 -36.137 1.00 11.06 405 GLY B N 1
ATOM 6035 C CA . GLY B 1 383 ? 23.854 5.159 -36.730 1.00 16.19 405 GLY B CA 1
ATOM 6036 C C . GLY B 1 383 ? 23.553 6.283 -35.782 1.00 20.64 405 GLY B C 1
ATOM 6037 O O . GLY B 1 383 ? 22.641 6.163 -34.942 1.00 25.02 405 GLY B O 1
ATOM 6038 N N . PRO B 1 384 ? 24.284 7.390 -35.924 1.00 32.38 406 PRO B N 1
ATOM 6039 C CA . PRO B 1 384 ? 24.174 8.500 -34.914 1.00 39.59 406 PRO B CA 1
ATOM 6040 C C . PRO B 1 384 ? 22.789 9.115 -34.897 1.00 51.09 406 PRO B C 1
ATOM 6041 O O . PRO B 1 384 ? 22.381 9.674 -33.934 1.00 46.76 406 PRO B O 1
ATOM 6045 N N . ASN B 1 385 ? 22.039 9.011 -35.988 1.00 67.75 407 ASN B N 1
ATOM 6046 C CA . ASN B 1 385 ? 20.723 9.626 -35.987 1.00 35.29 407 ASN B CA 1
ATOM 6047 C C . ASN B 1 385 ? 19.616 8.579 -35.885 1.00 29.97 407 ASN B C 1
ATOM 6048 O O . ASN B 1 385 ? 18.420 8.881 -36.012 1.00 27.93 407 ASN B O 1
ATOM 6053 N N . ASN B 1 386 ? 20.012 7.328 -35.658 1.00 20.38 408 ASN B N 1
ATOM 6054 C CA . ASN B 1 386 ? 19.041 6.268 -35.536 1.00 21.57 408 ASN B CA 1
ATOM 6055 C C . ASN B 1 386 ? 18.583 6.022 -34.114 1.00 25.49 408 ASN B C 1
ATOM 6056 O O . ASN B 1 386 ? 17.471 5.522 -33.969 1.00 36.38 408 ASN B O 1
#

Organism: Trichophyton rubrum (NCBI:txid5551)

B-factor: mean 13.8, std 10.58, range [5.14, 192.06]